Protein AF-0000000084369088 (afdb_homodimer)

Organism: Wickerhamomyces anomalus (strain ATCC 58044 / CBS 1984 / NCYC 433 / NRRL Y-366-8) (NCBI:txid683960)

Radius of gyration: 29.96 Å; Cα contacts (8 Å, |Δi|>4): 2188; chains: 2; bounding box: 67×112×89 Å

Foldseek 3Di:
DPPPPPPPPPQPADPAFFQEEAEEFLWLDEAFWQQCVPPLFDSVCSVPLVQVLVVLVLCVLLVHLAYEYEDDPFALDQAPQDDVRFLADRVLCCVRRHPPPGDDPLVSLLVNLVSDQRHAYEYEDEPLADQLLVVLLSVLVSLQSNVFRYEYAYDLDDGQRRQLPRPPVNGRDDPLVSLLSSLVSVVVSLLQLFVFAALCQQPCDPVVPDGGHVQRGAFSQDDDPPDGGGDNRPDDHGQLSDHQYEAEDQDPSSLLCCLAFHQEYEYEAAALQVLQVSLVVSLCCNCPQQNDHSVSYAYAYAEEEFADQFLVVQVVVVVVLLVSGDLSSLCSVVCRVQRNDHLVVDDQPDQQCPDPDPSSNVSQVVLCVRPPPDRDGSVVCSNCVNPSHHYYTGHLVRRLVVVSVSCSSNVHSHYHYYDNRPPVRSNCCSPGNSVVCVVSNNHDPHALDGSDHSQCRSVSHPPRSYRDCSHLSNLSHNYPPQGPVRSVVSNVVSVVVCVSSSSSVD/DPPPPPPPPPQPADPAFFQEEAEEFLWLDEAAWQQCVPPLFDSVCSVPLVQVLVVLVLCVLLVHLAYEYEDDPFALFQAPQDDVRFRADRVLCCVRRHNPPGDDPLVSLLVNLVSDQRHAYEYEDEPQADQLLVVLLSVLVSLQSNVFRYEYAYDLDDGLRRQLPRPPVNGRDDPLVSLLSSLVSVVVSLLQLFVFAAPCQQPCDPVVPDRGHVQRGAFSQDDDPPDGGGDNRPDDHGQLSDHQYEAEDQDPSSLLVCLAFHQEYEYEAAALQVLQVSLVVSLCNNCPQQNDHSVSYAYAYAEEEFADPFLVVQVVVVVVLLVSGDLSSLCSVVCRVQRNDHLVVDDQPDQQCPDPDPSSNVSQVVLCVNPPPDRDGSVVCSNCVNPSHHYYTGHLVRRLVVVSVSCSSNVHSHYHYYDNRPPVRSNCCSPGNSVVCVVSNNHDPHALDGSDHSQCRVVSHPPRSYRDCSHLSNLSHNYPPQGPVRSVVSNVVSVVVCVSSSSSVD

Secondary structure (DSSP, 8-state):
--------------SSPPEEEEEE-SSSBSS-TTGGGSTT--GGGGG-HHHHHHHHHHHHHTT-SEEEE---S-----TT--SS-GGG--HHHHHHTBS-S---GGGGHHHHHHT-SS-EEEEEEETTSS-HHHHHHHHHHHHHHHTS-EEEEEE---SHHHHHHHSTTS-PPPHHHHHHHHHHHHHHHHIIIIISB-TT-EEEETTTTEEE-GGGB----EE-SS-EE----SSPPPSSSSPEEEE---SHHHHHHHHHH-SEEEE--SSHHHHHHHHHHHHHHHHHHH---GGG-EEEEEEEEEE-SSHHHHHHHHHHHHTT--HHHHHHHHHHHTTS--GGGS-TT--GGGSS-HHHHHHHHHHHTTSTT----HHHHHHTGGGSSEEEEE-HHHHHHHHHHHHHHH---EEEEE-SSTTHHHHHIIIIIHHHHHHTTSS-SS-SSTT--HHHHHHT-TT--S--TTSTTGGG---TT--HHHHHHHHHHHHHHHGGG-GGG-/--------------SSPPEEEEEE-SSSBSS-TTGGGSTT--GGGGG-HHHHHHHHHHHHHTT-SEEEE---S-----TT--SS-GGG--HHHHHHTBS-S---GGGGHHHHHHT-SS-EEEEEEETTSS-HHHHHHHHHHHHHHHTS-EEEEEE---SHHHHHHHSTTS-PPPHHHHHHHHHHHHHHHHIIIIISB-TT-EEEETTTTEEE-GGGB----EE-SS-EE----SSPPPSSSSPEEEE---SHHHHHHHHHH-SEEEE--SSHHHHHHHHHHHHHHHHHHH---GGG-EEEEEEEEEE-SSHHHHHHHHHHHHTT--HHHHHHHHHHHTTS--GGGS-TT--GGGSS-HHHHHHHHHHHTTSTT----HHHHHHTGGGSSEEEEE-HHHHHHHHHHHHHHH---EEEEE-SSTTHHHHHIIIIIHHHHHHTTSS-SS-SSTT--HHHHHHT-TT--S--TTSTTGGG---TT--HHHHHHHHHHHHHHHGGG-GGG-

Sequence (1012 aa):
MAEPEAKRLKKTKRTEPLIINFFEALTPVLHAPGQWRNPKDTSRDYYKPEFWIKVAQLAEKGKFHGIFFGDSLAVYGGYKSQGLGGPFNFEEAAKSGNNFPKNDPTAYISALAISTRNISFGITCSTLSEHPYHFARRYATLDHITGGRMGWNVVTSFLPSAGRQLTDNNELPQKELRYAKADEYLQVFYELLLSSWRDDGLVYDKEAGVFSDPDAIREINFDGNYYKVPGPQITEPSPQRIPVIIQAGASPKGLLLGAKHGELIYVGARSPEIVREKIEETKKLAKEKFGRDPSHLKFLTRIAVVIGTTHEEAVAKYEQMLKYNDPDGVFTQIGVGGGGLDLSKFGKDEDLSKVDDPAAKGFAINYGKQFPGEIITKRFIVDHYHNHNTLFIGTAQEVADKIEDYVEKSGIDGFNFTNIVFPENFENIVDILIPELQERGLAQKEYAVDGGTYREQVYRQKGHTFVPEDHYAYPLRWKSGVSKEKFEKQLGEVKEEQKKYLISELMAEPEAKRLKKTKRTEPLIINFFEALTPVLHAPGQWRNPKDTSRDYYKPEFWIKVAQLAEKGKFHGIFFGDSLAVYGGYKSQGLGGPFNFEEAAKSGNNFPKNDPTAYISALAISTRNISFGITCSTLSEHPYHFARRYATLDHITGGRMGWNVVTSFLPSAGRQLTDNNELPQKELRYAKADEYLQVFYELLLSSWRDDGLVYDKEAGVFSDPDAIREINFDGNYYKVPGPQITEPSPQRIPVIIQAGASPKGLLLGAKHGELIYVGARSPEIVREKIEETKKLAKEKFGRDPSHLKFLTRIAVVIGTTHEEAVAKYEQMLKYNDPDGVFTQIGVGGGGLDLSKFGKDEDLSKVDDPAAKGFAINYGKQFPGEIITKRFIVDHYHNHNTLFIGTAQEVADKIEDYVEKSGIDGFNFTNIVFPENFENIVDILIPELQERGLAQKEYAVDGGTYREQVYRQKGHTFVPEDHYAYPLRWKSGVSKEKFEKQLGEVKEEQKKYLISEL

pLDDT: mean 92.32, std 11.89, range [27.92, 98.94]

InterPro domains:
  IPR011251 Luciferase-like domain [PF00296] (49-412)
  IPR016215 Nitrilotriacetate monooxygenase component A/pristinamycin IIA synthase subunit A [PIRSF000337] (21-457)
  IPR016215 Nitrilotriacetate monooxygenase component A/pristinamycin IIA synthase subunit A [TIGR03860] (27-456)
  IPR036661 Luciferase-like domain superfamily [G3DSA:3.20.20.30] (15-482)
  IPR036661 Luciferase-like domain superfamily [SSF51679] (25-459)
  IPR051260 Diverse substrate monooxygenases [PTHR30011] (17-492)

Solvent-accessible surface area (backbone atoms only — not comparable to full-atom values): 51304 Å² total; per-residue (Å²): 132,83,72,76,82,76,74,76,69,81,67,84,74,66,90,61,45,42,50,37,26,42,41,48,44,42,24,54,17,79,79,33,37,32,26,69,53,37,89,75,25,56,33,85,44,47,65,38,57,68,55,52,39,50,51,50,44,49,39,41,75,44,50,33,54,25,40,34,33,56,58,73,82,36,49,38,8,8,35,68,36,71,74,86,32,47,45,61,23,46,47,54,13,26,22,41,15,39,51,26,42,40,49,51,65,70,46,46,44,32,33,41,34,77,69,47,70,54,51,15,40,33,36,39,48,46,63,66,68,53,54,50,68,60,48,45,39,48,51,40,35,49,1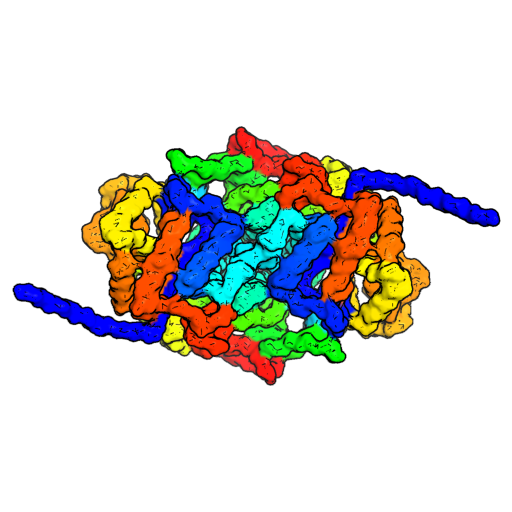7,40,48,46,55,15,21,37,28,38,28,57,40,58,72,83,52,54,31,34,14,30,50,63,29,91,82,39,49,53,72,54,69,70,56,37,52,36,47,41,55,52,42,49,49,52,37,46,35,38,47,23,43,10,42,27,70,62,16,69,57,63,35,55,88,80,58,31,34,20,43,46,74,32,42,37,61,57,61,42,76,60,97,85,51,51,40,34,61,48,50,53,44,65,85,33,69,29,48,56,58,49,34,26,22,58,50,78,48,74,69,30,35,50,49,29,34,49,61,30,38,37,36,44,48,91,55,48,50,35,64,58,44,24,51,52,50,52,50,36,34,48,46,11,34,74,72,56,61,26,62,49,86,64,48,39,37,28,30,55,35,36,59,38,72,22,97,37,52,67,51,10,50,50,50,49,54,57,53,56,73,34,55,29,61,67,29,45,42,24,55,51,8,35,79,56,78,37,38,47,68,71,82,54,55,54,81,38,56,32,64,72,46,86,50,64,68,52,18,51,45,28,53,58,57,27,68,80,39,76,92,55,75,45,18,53,50,48,48,57,77,41,47,74,52,63,39,32,58,42,69,12,20,41,68,56,36,47,50,51,49,52,50,41,35,70,62,20,64,52,43,30,33,31,38,40,50,61,43,36,59,56,35,57,51,46,39,39,73,48,32,40,58,53,29,32,76,70,44,46,31,49,89,62,68,70,32,83,61,33,24,37,46,11,49,76,69,54,32,81,85,41,41,55,74,56,81,52,38,74,66,43,79,50,49,35,49,67,92,59,49,55,68,61,45,55,54,49,43,51,54,49,52,61,62,49,58,80,66,41,64,77,81,100,132,83,76,76,80,76,75,78,70,81,66,84,72,68,90,61,46,43,50,37,24,42,42,48,44,43,25,54,16,81,78,33,36,32,27,68,54,36,89,76,26,55,33,84,45,47,65,38,58,67,55,52,37,51,52,49,42,48,38,41,75,44,50,32,53,26,38,35,33,56,59,71,85,36,52,38,10,9,34,67,40,63,77,84,31,48,45,60,21,46,47,55,15,26,21,42,15,40,52,24,40,41,50,51,63,69,46,45,44,32,32,40,35,78,68,47,70,54,52,17,41,32,36,37,47,46,63,66,67,52,52,51,68,61,50,44,38,46,52,42,34,50,17,39,49,46,55,15,19,37,28,39,28,59,37,59,71,85,53,54,29,33,14,30,49,63,28,91,83,38,49,50,72,54,68,69,59,36,53,36,48,41,54,53,44,50,50,52,36,46,36,38,47,23,43,10,39,29,70,60,16,70,57,64,36,56,88,81,59,32,32,20,43,45,73,33,43,35,60,56,60,43,76,60,97,85,51,52,39,34,62,48,49,53,45,64,86,32,70,29,50,57,59,48,34,26,21,56,50,80,48,75,68,31,35,50,50,31,36,50,62,30,36,37,34,44,47,90,55,49,49,35,62,59,42,25,50,54,50,51,51,36,34,49,46,10,34,75,73,56,62,26,62,50,86,62,48,38,36,28,30,57,34,36,60,38,72,22,96,36,51,67,51,9,52,51,51,50,55,56,53,57,72,33,55,28,60,67,30,45,43,27,55,54,8,38,80,54,81,35,39,48,67,72,81,54,54,54,81,36,55,32,63,72,46,86,50,64,67,53,18,50,46,27,52,59,58,27,70,81,39,77,92,55,76,45,18,53,49,48,48,58,76,42,47,74,51,64,38,33,58,41,70,12,21,42,67,56,35,48,50,51,49,51,51,42,35,70,60,20,65,51,43,30,34,31,39,40,49,62,43,37,60,56,34,58,51,46,39,40,72,50,33,39,58,54,29,33,76,70,45,45,31,51,88,62,67,69,32,83,60,33,26,38,47,10,50,75,70,55,33,82,86,40,42,55,75,56,82,52,40,72,64,42,78,51,48,35,49,65,92,59,50,55,68,60,46,53,54,52,42,52,53,50,54,60,62,49,59,79,66,40,64,76,78,99

Nearest PDB structures (foldseek):
  7cza-assembly1_B  TM=9.507E-01  e=2.517E-36  Nocardioides sp. PD653
  5xkc-assembly1_C  TM=9.099E-01  e=2.485E-34  Bacillus subtilis
  6ask-assembly1_A  TM=8.542E-01  e=3.702E-33  Bacillus subtilis subsp. subtilis str. 168
  1tvl-assembly1_A-2  TM=8.855E-01  e=2.173E-30  Bacillus subtilis
  3sdo-assembly1_A  TM=8.365E-01  e=1.224E-29  Burkholderia pseudomallei 1710b

Structure (mmCIF, N/CA/C/O backbone):
data_AF-0000000084369088-model_v1
#
loop_
_entity.id
_entity.type
_entity.pdbx_description
1 polymer 'Luciferase-like domain-containing protein'
#
loop_
_atom_site.group_PDB
_atom_site.id
_atom_site.type_symbol
_atom_site.label_atom_id
_atom_site.label_alt_id
_atom_site.label_comp_id
_atom_site.label_asym_id
_atom_site.label_entity_id
_atom_site.label_seq_id
_atom_site.pdbx_PDB_ins_code
_atom_site.Cartn_x
_atom_site.Cartn_y
_atom_site.Cartn_z
_atom_site.occupancy
_atom_site.B_iso_or_equiv
_atom_site.auth_seq_id
_atom_site.auth_comp_id
_atom_site.auth_asym_id
_atom_site.auth_atom_id
_atom_site.pdbx_PDB_model_num
ATOM 1 N N . MET A 1 1 ? -9.734 39.25 54.844 1 27.92 1 MET A N 1
ATOM 2 C CA . MET A 1 1 ? -10.914 39.094 54 1 27.92 1 MET A CA 1
ATOM 3 C C . MET A 1 1 ? -10.625 38.094 52.875 1 27.92 1 MET A C 1
ATOM 5 O O . MET A 1 1 ? -9.648 38.281 52.125 1 27.92 1 MET A O 1
ATOM 9 N N . ALA A 1 2 ? -11.094 36.844 53.094 1 38.25 2 ALA A N 1
ATOM 10 C CA . ALA A 1 2 ? -11.148 35.594 52.344 1 38.25 2 ALA A CA 1
ATOM 11 C C . ALA A 1 2 ? -11.656 35.812 50.906 1 38.25 2 ALA A C 1
ATOM 13 O O . ALA A 1 2 ? -12.766 36.312 50.719 1 38.25 2 ALA A O 1
ATOM 14 N N . GLU A 1 3 ? -10.828 36.281 50 1 31.95 3 GLU A N 1
ATOM 15 C CA . GLU A 1 3 ? -11.172 36.656 48.625 1 31.95 3 GLU A CA 1
ATOM 16 C C . GLU A 1 3 ? -12.094 35.625 48 1 31.95 3 GLU A C 1
ATOM 18 O O . GLU A 1 3 ? -11.93 34.438 48.219 1 31.95 3 GLU A O 1
ATOM 23 N N . PRO A 1 4 ? -13.383 35.969 47.656 1 33.44 4 PRO A N 1
ATOM 24 C CA . PRO A 1 4 ? -14.445 35.094 47.156 1 33.44 4 PRO A CA 1
ATOM 25 C C . PRO A 1 4 ? -13.938 34.062 46.125 1 33.44 4 PRO A C 1
ATOM 27 O O . PRO A 1 4 ? -12.93 34.312 45.469 1 33.44 4 PRO A O 1
ATOM 30 N N . GLU A 1 5 ? -14.047 32.75 46.406 1 35.06 5 GLU A N 1
ATOM 31 C CA . GLU A 1 5 ? -13.938 31.609 45.5 1 35.06 5 GLU A CA 1
ATOM 32 C C . GLU A 1 5 ? -14.523 31.922 44.125 1 35.06 5 GLU A C 1
ATOM 34 O O . GLU A 1 5 ? -15.719 32.188 44 1 35.06 5 GLU A O 1
ATOM 39 N N . ALA A 1 6 ? -13.875 32.781 43.375 1 37.91 6 ALA A N 1
ATOM 40 C CA . ALA A 1 6 ? -14.266 33.094 42 1 37.91 6 ALA A CA 1
ATOM 41 C C . ALA A 1 6 ? -15.102 32 41.375 1 37.91 6 ALA A C 1
ATOM 43 O O . ALA A 1 6 ? -14.695 30.828 41.375 1 37.91 6 ALA A O 1
ATOM 44 N N . LYS A 1 7 ? -16.422 32.062 41.219 1 38.56 7 LYS A N 1
ATOM 45 C CA . LYS A 1 7 ? -17.5 31.328 40.562 1 38.56 7 LYS A CA 1
ATOM 46 C C . LYS A 1 7 ? -17.031 30.703 39.25 1 38.56 7 LYS A C 1
ATOM 48 O O . LYS A 1 7 ? -16.734 31.406 38.312 1 38.56 7 LYS A O 1
ATOM 53 N N . ARG A 1 8 ? -16.328 29.625 39.219 1 40.03 8 ARG A N 1
ATOM 54 C CA . ARG A 1 8 ? -16.141 28.828 38.031 1 40.03 8 ARG A CA 1
ATOM 55 C C . ARG A 1 8 ? -17.406 28.781 37.188 1 40.03 8 ARG A C 1
ATOM 57 O O . ARG A 1 8 ? -18.406 28.203 37.594 1 40.03 8 ARG A O 1
ATOM 64 N N . LEU A 1 9 ? -17.875 29.984 36.625 1 37.16 9 LEU A N 1
ATOM 65 C CA . LEU A 1 9 ? -19 30 35.688 1 37.16 9 LEU A CA 1
ATOM 66 C C . LEU A 1 9 ? -19.156 28.641 35 1 37.16 9 LEU A C 1
ATOM 68 O O . LEU A 1 9 ? -18.188 28.031 34.562 1 37.16 9 LEU A O 1
ATOM 72 N N . LYS A 1 10 ? -20.188 28.031 35.25 1 40.06 10 LYS A N 1
ATOM 73 C CA . LYS A 1 10 ? -20.672 26.75 34.75 1 40.06 10 LYS A CA 1
ATOM 74 C C . LYS A 1 10 ? -20.484 26.672 33.219 1 40.06 10 LYS A C 1
ATOM 76 O O . LYS A 1 10 ? -21.281 27.25 32.469 1 40.06 10 LYS A O 1
ATOM 81 N N . LYS A 1 11 ? -19.328 26.672 32.719 1 46.97 11 LYS A N 1
ATOM 82 C CA . LYS A 1 11 ? -19.031 26.469 31.312 1 46.97 11 LYS A CA 1
ATOM 83 C C . LYS A 1 11 ? -19.891 25.359 30.719 1 46.97 11 LYS A C 1
ATOM 85 O O . LYS A 1 11 ? -20.203 24.375 31.391 1 46.97 11 LYS A O 1
ATOM 90 N N . THR A 1 12 ? -20.828 25.625 29.734 1 46.22 12 THR A N 1
ATOM 91 C CA . THR A 1 12 ? -21.734 24.781 28.984 1 46.22 12 THR A CA 1
ATOM 92 C C . THR A 1 12 ? -21.094 23.406 28.719 1 46.22 12 THR A C 1
ATOM 94 O O . THR A 1 12 ? -20 23.328 28.172 1 46.22 12 THR A O 1
ATOM 97 N N . LYS A 1 13 ? -21.391 22.469 29.594 1 51.88 13 LYS A N 1
ATOM 98 C CA . LYS A 1 13 ? -20.906 21.078 29.609 1 51.88 13 LYS A CA 1
ATOM 99 C C . LYS A 1 13 ? -21.062 20.422 28.234 1 51.88 13 LYS A C 1
ATOM 101 O O . LYS A 1 13 ? -22.172 20.344 27.703 1 51.88 13 LYS A O 1
ATOM 106 N N . ARG A 1 14 ? -20.047 20.391 27.5 1 67.69 14 ARG A N 1
ATOM 107 C CA . ARG A 1 14 ? -20.094 19.578 26.297 1 67.69 14 ARG A CA 1
ATOM 108 C C . ARG A 1 14 ? -20.625 18.188 26.594 1 67.69 14 ARG A C 1
ATOM 110 O O . ARG A 1 14 ? -20.312 17.594 27.641 1 67.69 14 ARG A O 1
ATOM 117 N N . THR A 1 15 ? -21.562 17.797 25.906 1 71.31 15 THR A N 1
ATOM 118 C CA . THR A 1 15 ? -22.219 16.5 26.094 1 71.31 15 THR A CA 1
ATOM 119 C C . THR A 1 15 ? -21.328 15.375 25.578 1 71.31 15 THR A C 1
ATOM 121 O O . THR A 1 15 ? -21.406 14.242 26.047 1 71.31 15 THR A O 1
ATOM 124 N N . GLU A 1 16 ? -20.359 15.695 24.672 1 88.25 16 GLU A N 1
ATOM 125 C CA . GLU A 1 16 ? -19.531 14.633 24.109 1 88.25 16 GLU A CA 1
ATOM 126 C C . GLU A 1 16 ? -18.047 14.992 24.219 1 88.25 16 GLU A C 1
ATOM 128 O O . GLU A 1 16 ? -17.672 16.172 24.125 1 88.25 16 GLU A O 1
ATOM 133 N N . PRO A 1 17 ? -17.234 14.031 24.5 1 96.5 17 PRO A N 1
ATOM 134 C CA . PRO A 1 17 ? -15.797 14.289 24.516 1 96.5 17 PRO A CA 1
ATOM 135 C C . PRO A 1 17 ? -15.273 14.75 23.156 1 96.5 17 PRO A C 1
ATOM 137 O O . PRO A 1 17 ? -15.922 14.539 22.125 1 96.5 17 PRO A O 1
ATOM 140 N N . LEU A 1 18 ? -14.164 15.375 23.172 1 98.31 18 LEU A N 1
ATOM 141 C CA . LEU A 1 18 ? -13.5 15.828 21.953 1 98.31 18 LEU A CA 1
ATOM 142 C C . LEU A 1 18 ? -12.992 14.648 21.141 1 98.31 18 LEU A C 1
ATOM 144 O O . LEU A 1 18 ? -12.625 13.609 21.703 1 98.31 18 LEU A O 1
ATOM 148 N N . ILE A 1 19 ? -13.047 14.805 19.844 1 98.69 19 ILE A N 1
ATOM 149 C CA . ILE A 1 19 ? -12.336 13.891 18.953 1 98.69 19 ILE A CA 1
ATOM 150 C C . ILE A 1 19 ? -10.852 14.258 18.906 1 98.69 19 ILE A C 1
ATOM 152 O O . ILE A 1 19 ? -10.484 15.344 18.453 1 98.69 19 ILE A O 1
ATOM 156 N N . ILE A 1 20 ? -10.008 13.344 19.344 1 98.69 20 ILE A N 1
ATOM 157 C CA . ILE A 1 20 ? -8.586 13.688 19.438 1 98.69 20 ILE A CA 1
ATOM 158 C C . ILE A 1 20 ? -7.762 12.672 18.641 1 98.69 20 ILE A C 1
ATOM 160 O O . ILE A 1 20 ? -8.023 11.469 18.703 1 98.69 20 ILE A O 1
ATOM 164 N N . ASN A 1 21 ? -6.801 13.156 17.844 1 98.81 21 ASN A N 1
ATOM 165 C CA . ASN A 1 21 ? -5.859 12.367 17.062 1 98.81 21 ASN A CA 1
ATOM 166 C C . ASN A 1 21 ? -4.418 12.82 17.281 1 98.81 21 ASN A C 1
ATOM 168 O O . ASN A 1 21 ? -4.18 13.977 17.656 1 98.81 21 ASN A O 1
ATOM 172 N N . PHE A 1 22 ? -3.492 11.859 17.141 1 98.5 22 PHE A N 1
ATOM 173 C CA . PHE A 1 22 ? -2.123 12.258 16.828 1 98.5 22 PHE A CA 1
ATOM 174 C C . PHE A 1 22 ? -1.985 12.625 15.359 1 98.5 22 PHE A C 1
ATOM 176 O O . PHE A 1 22 ? -2.654 12.047 14.5 1 98.5 22 PHE A O 1
ATOM 183 N N . PHE A 1 23 ? -1.191 13.594 15.07 1 97.62 23 PHE A N 1
ATOM 184 C CA . PHE A 1 23 ? -0.916 14 13.695 1 97.62 23 PHE A CA 1
ATOM 185 C C . PHE A 1 23 ? 0.574 13.906 13.391 1 97.62 23 PHE A C 1
ATOM 187 O O . PHE A 1 23 ? 1.382 14.617 13.992 1 97.62 23 PHE A O 1
ATOM 194 N N . GLU A 1 24 ? 0.914 13.023 12.461 1 96.75 24 GLU A N 1
ATOM 195 C CA . GLU A 1 24 ? 2.303 12.789 12.078 1 96.75 24 GLU A CA 1
ATOM 196 C C . GLU A 1 24 ? 2.414 12.445 10.594 1 96.75 24 GLU A C 1
ATOM 198 O O . GLU A 1 24 ? 1.42 12.484 9.867 1 96.75 24 GLU A O 1
ATOM 203 N N . ALA A 1 25 ? 3.602 12.312 10.102 1 96.75 25 ALA A N 1
ATOM 204 C CA . ALA A 1 25 ? 3.938 11.828 8.766 1 96.75 25 ALA A CA 1
ATOM 205 C C . ALA A 1 25 ? 5.156 10.914 8.805 1 96.75 25 ALA A C 1
ATOM 207 O O . ALA A 1 25 ? 5.898 10.898 9.789 1 96.75 25 ALA A O 1
ATOM 208 N N . LEU A 1 26 ? 5.348 10.18 7.797 1 97.69 26 LEU A N 1
ATOM 209 C CA . LEU A 1 26 ? 6.461 9.242 7.73 1 97.69 26 LEU A CA 1
ATOM 210 C C . LEU A 1 26 ? 7.719 9.922 7.199 1 97.69 26 LEU A C 1
ATOM 212 O O . LEU A 1 26 ? 8.234 9.547 6.145 1 97.69 26 LEU A O 1
ATOM 216 N N . THR A 1 27 ? 8.203 10.898 7.902 1 97.12 27 THR A N 1
ATOM 217 C CA . THR A 1 27 ? 9.352 11.734 7.57 1 97.12 27 THR A CA 1
ATOM 218 C C . THR A 1 27 ? 10.031 12.242 8.836 1 97.12 27 THR A C 1
ATOM 220 O O . THR A 1 27 ? 9.461 12.188 9.93 1 97.12 27 THR A O 1
ATOM 223 N N . PRO A 1 28 ? 11.266 12.688 8.719 1 96.25 28 PRO A N 1
ATOM 224 C CA . PRO A 1 28 ? 11.953 13.188 9.914 1 96.25 28 PRO A CA 1
ATOM 225 C C . PRO A 1 28 ? 11.305 14.453 10.477 1 96.25 28 PRO A C 1
ATOM 227 O O . PRO A 1 28 ? 11.266 14.641 11.695 1 96.25 28 PRO A O 1
ATOM 230 N N . VAL A 1 29 ? 10.875 15.305 9.547 1 94.75 29 VAL A N 1
ATOM 231 C CA . VAL A 1 29 ? 10.305 16.578 9.984 1 94.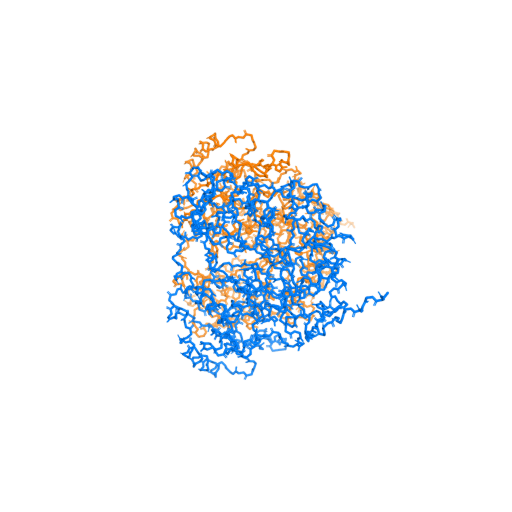75 29 VAL A CA 1
ATOM 232 C C . VAL A 1 29 ? 8.961 16.797 9.289 1 94.75 29 VAL A C 1
ATOM 234 O O . VAL A 1 29 ? 8.898 16.906 8.062 1 94.75 29 VAL A O 1
ATOM 237 N N . LEU A 1 30 ? 7.98 16.828 10.102 1 91 30 LEU A N 1
ATOM 238 C CA . LEU A 1 30 ? 6.68 17.234 9.586 1 91 30 LEU A CA 1
ATOM 239 C C . LEU A 1 30 ? 6.355 18.672 10.016 1 91 30 LEU A C 1
ATOM 241 O O . LEU A 1 30 ? 6.082 19.531 9.172 1 91 30 LEU A O 1
ATOM 245 N N . HIS A 1 31 ? 6.539 18.953 11.336 1 87.19 31 HIS A N 1
ATOM 246 C CA . HIS A 1 31 ? 6.027 20.219 11.867 1 87.19 31 HIS A CA 1
ATOM 247 C C . HIS A 1 31 ? 7.145 21.047 12.484 1 87.19 31 HIS A C 1
ATOM 249 O O . HIS A 1 31 ? 7 22.266 12.664 1 87.19 31 HIS A O 1
ATOM 255 N N . ALA A 1 32 ? 8.242 20.438 12.852 1 92.75 32 ALA A N 1
ATOM 256 C CA . ALA A 1 32 ? 9.219 21.109 13.703 1 92.75 32 ALA A CA 1
ATOM 257 C C . ALA A 1 32 ? 10.625 21.016 13.117 1 92.75 32 ALA A C 1
ATOM 259 O O . ALA A 1 32 ? 11.438 20.219 13.586 1 92.75 32 ALA A O 1
ATOM 260 N N . PRO A 1 33 ? 10.891 21.922 12.242 1 94.19 33 PRO A N 1
ATOM 261 C CA . PRO A 1 33 ? 12.219 21.859 11.617 1 94.19 33 PRO A CA 1
ATOM 262 C C . PRO A 1 33 ? 13.344 22.047 12.633 1 94.19 33 PRO A C 1
ATOM 264 O O . PRO A 1 33 ? 13.297 22.938 13.469 1 94.19 33 PRO A O 1
ATOM 267 N N . GLY A 1 34 ? 14.305 21.188 12.508 1 96.12 34 GLY A N 1
ATOM 268 C CA . GLY A 1 34 ? 15.508 21.312 13.32 1 96.12 34 GLY A CA 1
ATOM 269 C C . GLY A 1 34 ? 15.5 20.375 14.516 1 96.12 34 GLY A C 1
ATOM 270 O O . GLY A 1 34 ? 16.562 20.016 15.047 1 96.12 34 GLY A O 1
ATOM 271 N N . GLN A 1 35 ? 14.344 19.875 14.953 1 96.56 35 GLN A N 1
ATOM 272 C CA . GLN A 1 35 ? 14.227 19.156 16.219 1 96.56 35 GLN A CA 1
ATOM 273 C C . GLN A 1 35 ? 14.922 17.797 16.141 1 96.56 35 GLN A C 1
ATOM 275 O O . GLN A 1 35 ? 15.25 17.219 17.172 1 96.56 35 GLN A O 1
ATOM 280 N N . TRP A 1 36 ? 15.141 17.266 14.953 1 97.31 36 TRP A N 1
ATOM 281 C CA . TRP A 1 36 ? 15.852 15.992 14.852 1 97.31 36 TRP A CA 1
ATOM 282 C C . TRP A 1 36 ? 17.266 16.109 15.414 1 97.31 36 TRP A C 1
ATOM 284 O O . TRP A 1 36 ? 17.906 15.102 15.695 1 97.31 36 TRP A O 1
ATOM 294 N N . ARG A 1 37 ? 17.781 17.328 15.602 1 97.44 37 ARG A N 1
ATOM 295 C CA . ARG A 1 37 ? 19.094 17.547 16.219 1 97.44 37 ARG A CA 1
ATOM 296 C C . ARG A 1 37 ? 18.984 17.484 17.734 1 97.44 37 ARG A C 1
ATOM 298 O O . ARG A 1 37 ? 20.016 17.406 18.422 1 97.44 37 ARG A O 1
ATOM 305 N N . ASN A 1 38 ? 17.75 17.703 18.281 1 97.06 38 ASN A N 1
ATOM 306 C CA . ASN A 1 38 ? 17.5 17.578 19.719 1 97.06 38 ASN A CA 1
ATOM 307 C C . ASN A 1 38 ? 17.828 16.172 20.219 1 97.06 38 ASN A C 1
ATOM 309 O O . ASN A 1 38 ? 17.328 15.188 19.672 1 97.06 38 ASN A O 1
ATOM 313 N N . PRO A 1 39 ? 18.625 16.016 21.25 1 95.88 39 PRO A N 1
ATOM 314 C CA . PRO A 1 39 ? 19.031 14.688 21.734 1 95.88 39 PRO A CA 1
ATOM 315 C C . PRO A 1 39 ? 17.844 13.836 22.188 1 95.88 39 PRO A C 1
ATOM 317 O O . PRO A 1 39 ? 17.938 12.609 22.203 1 95.88 39 PRO A O 1
ATOM 320 N N . LYS A 1 40 ? 16.781 14.461 22.5 1 95.38 40 LYS A N 1
ATOM 321 C CA . LYS A 1 40 ? 15.602 13.727 22.969 1 95.38 40 LYS A CA 1
ATOM 322 C C . LYS A 1 40 ? 14.766 13.234 21.797 1 95.38 40 LYS A C 1
ATOM 324 O O . LYS A 1 40 ? 13.883 12.391 21.969 1 95.38 40 LYS A O 1
ATOM 329 N N . ASP A 1 41 ? 15.008 13.742 20.656 1 97 41 ASP A N 1
ATOM 330 C CA . ASP A 1 41 ? 14.188 13.43 19.484 1 97 41 ASP A CA 1
ATOM 331 C C . ASP A 1 41 ? 14.625 12.125 18.844 1 97 41 ASP A C 1
ATOM 333 O O . ASP A 1 41 ? 15.82 11.875 18.672 1 97 41 ASP A O 1
ATOM 337 N N . THR A 1 42 ? 13.672 11.266 18.469 1 96.81 42 THR A N 1
ATOM 338 C CA . THR A 1 42 ? 13.984 9.969 17.875 1 96.81 42 THR A CA 1
ATOM 339 C C . THR A 1 42 ? 13.375 9.852 16.484 1 96.81 42 THR A C 1
ATOM 341 O O . THR A 1 42 ? 13.164 8.742 15.984 1 96.81 42 THR A O 1
ATOM 344 N N . SER A 1 43 ? 13.062 10.906 15.82 1 95.81 43 SER A N 1
ATOM 345 C CA . SER A 1 43 ? 12.375 10.922 14.539 1 95.81 43 SER A CA 1
ATOM 346 C C . SER A 1 43 ? 13.219 10.273 13.453 1 95.81 43 SER A C 1
ATOM 348 O O . SER A 1 43 ? 12.711 9.93 12.383 1 95.81 43 SER A O 1
ATOM 350 N N . ARG A 1 44 ? 14.539 10.07 13.648 1 96.62 44 ARG A N 1
ATOM 351 C CA . ARG A 1 44 ? 15.391 9.359 12.695 1 96.62 44 ARG A CA 1
ATOM 352 C C . ARG A 1 44 ? 14.844 7.969 12.398 1 96.62 44 ARG A C 1
ATOM 354 O O . ARG A 1 44 ? 15.031 7.441 11.305 1 96.62 44 ARG A O 1
ATOM 361 N N . ASP A 1 45 ? 14.094 7.453 13.352 1 97.44 45 ASP A N 1
ATOM 362 C CA . ASP A 1 45 ? 13.609 6.078 13.258 1 97.44 45 ASP A CA 1
ATOM 363 C C . ASP A 1 45 ? 12.289 6.012 12.5 1 97.44 45 ASP A C 1
ATOM 365 O O . ASP A 1 45 ? 11.625 4.973 12.492 1 97.44 45 ASP A O 1
ATOM 369 N N . TYR A 1 46 ? 11.922 7.055 11.773 1 97.44 46 TYR A N 1
ATOM 370 C CA . TYR A 1 46 ? 10.609 7.156 11.141 1 97.44 46 TYR A CA 1
ATOM 371 C C . TYR A 1 46 ? 10.391 6.008 10.164 1 97.44 46 TYR A C 1
ATOM 373 O O . TYR A 1 46 ? 9.242 5.664 9.852 1 97.44 46 TYR A O 1
ATOM 381 N N . TYR A 1 47 ? 11.445 5.367 9.602 1 97.94 47 TYR A N 1
ATOM 382 C CA . TYR A 1 47 ? 11.305 4.352 8.57 1 97.94 47 TYR A CA 1
ATOM 383 C C . TYR A 1 47 ? 11.062 2.977 9.188 1 97.94 47 TYR A C 1
ATOM 385 O O . TYR A 1 47 ? 10.734 2.021 8.477 1 97.94 47 TYR A O 1
ATOM 393 N N . LYS A 1 48 ? 11.164 2.885 10.508 1 98.06 48 LYS A N 1
ATOM 394 C CA . LYS A 1 48 ? 11.008 1.607 11.203 1 98.06 48 LYS A CA 1
ATOM 395 C C . LYS A 1 48 ? 9.562 1.372 11.617 1 98.06 48 LYS A C 1
ATOM 397 O O . LYS A 1 48 ? 8.938 2.242 12.227 1 98.06 48 LYS A O 1
ATOM 402 N N . PRO A 1 49 ? 9.055 0.189 11.352 1 98.31 49 PRO A N 1
ATOM 403 C CA . PRO A 1 49 ? 7.68 -0.088 11.766 1 98.31 49 PRO A CA 1
ATOM 404 C C . PRO A 1 49 ? 7.508 -0.078 13.281 1 98.31 49 PRO A C 1
ATOM 406 O O . PRO A 1 49 ? 6.465 0.344 13.789 1 98.31 49 PRO A O 1
ATOM 409 N N . GLU A 1 50 ? 8.523 -0.493 14.07 1 98.25 50 GLU A N 1
ATOM 410 C CA . GLU A 1 50 ? 8.453 -0.539 15.523 1 98.25 50 GLU A CA 1
ATOM 411 C C . GLU A 1 50 ? 8.219 0.851 16.109 1 98.25 50 GLU A C 1
ATOM 413 O O . GLU A 1 50 ? 7.539 0.994 17.125 1 98.25 50 GLU A O 1
ATOM 418 N N . PHE A 1 51 ? 8.812 1.808 15.484 1 97.75 51 PHE A N 1
ATOM 419 C CA . PHE A 1 51 ? 8.633 3.199 15.891 1 97.75 51 PHE A CA 1
ATOM 420 C C . PHE A 1 51 ? 7.16 3.588 15.875 1 97.75 51 PHE A C 1
ATOM 422 O O . PHE A 1 51 ? 6.645 4.121 16.859 1 97.75 51 PHE A O 1
ATOM 429 N N . TRP A 1 52 ? 6.484 3.26 14.883 1 98.5 52 TRP A N 1
ATOM 430 C CA . TRP A 1 52 ? 5.094 3.662 14.703 1 98.5 52 TRP A CA 1
ATOM 431 C C . TRP A 1 52 ? 4.156 2.775 15.516 1 98.5 52 TRP A C 1
ATOM 433 O O . TRP A 1 52 ? 3.088 3.215 15.945 1 98.5 52 TRP A O 1
ATOM 443 N N . ILE A 1 53 ? 4.52 1.503 15.703 1 98.75 53 ILE A N 1
ATOM 444 C CA . ILE A 1 53 ? 3.75 0.636 16.594 1 98.75 53 ILE A CA 1
ATOM 445 C C . ILE A 1 53 ? 3.699 1.245 17.984 1 98.75 53 ILE A C 1
ATOM 447 O O . ILE A 1 53 ? 2.631 1.316 18.609 1 98.75 53 ILE A O 1
ATOM 451 N N . LYS A 1 54 ? 4.824 1.739 18.453 1 98.5 54 LYS A N 1
ATOM 452 C CA . LYS A 1 54 ? 4.879 2.375 19.766 1 98.5 54 LYS A CA 1
ATOM 453 C C . LYS A 1 54 ? 4.012 3.629 19.812 1 98.5 54 LYS A C 1
ATOM 455 O O . LYS A 1 54 ? 3.324 3.883 20.797 1 98.5 54 LYS A O 1
ATOM 460 N N . VAL A 1 55 ? 4.027 4.383 18.75 1 98.31 55 VAL A N 1
ATOM 461 C CA . VAL A 1 55 ? 3.215 5.59 18.656 1 98.31 55 VAL A CA 1
ATOM 462 C C . VAL A 1 55 ? 1.733 5.219 18.703 1 98.31 55 VAL A C 1
ATOM 464 O O . VAL A 1 55 ? 0.954 5.848 19.422 1 98.31 55 VAL A O 1
ATOM 467 N N . ALA A 1 56 ? 1.378 4.211 17.953 1 98.81 56 ALA A N 1
ATOM 468 C CA . ALA A 1 56 ? -0.018 3.783 17.906 1 98.81 56 ALA A CA 1
ATOM 469 C C . ALA A 1 56 ? -0.479 3.26 19.266 1 98.81 56 ALA A C 1
ATOM 471 O O . ALA A 1 56 ? -1.593 3.557 19.703 1 98.81 56 ALA A O 1
ATOM 472 N N . GLN A 1 57 ? 0.349 2.516 19.922 1 98.88 57 GLN A N 1
ATOM 473 C CA . GLN A 1 57 ? 0.019 1.978 21.234 1 98.88 57 GLN A CA 1
ATOM 474 C C . GLN A 1 57 ? -0.092 3.092 22.281 1 98.88 57 GLN A C 1
ATOM 476 O O . GLN A 1 57 ? -0.948 3.041 23.156 1 98.88 57 GLN A O 1
ATOM 481 N N . LEU A 1 58 ? 0.778 4.074 22.156 1 98.81 58 LEU A N 1
ATOM 482 C CA . LEU A 1 58 ? 0.699 5.238 23.031 1 98.81 58 LEU A CA 1
ATOM 483 C C . LEU A 1 58 ? -0.619 5.98 22.828 1 98.81 58 LEU A C 1
ATOM 485 O O . LEU A 1 58 ? -1.279 6.352 23.797 1 98.81 58 LEU A O 1
ATOM 489 N N . ALA A 1 59 ? -0.991 6.191 21.594 1 98.81 59 ALA A N 1
ATOM 490 C CA . ALA A 1 59 ? -2.264 6.832 21.281 1 98.81 59 ALA A CA 1
ATOM 491 C C . ALA A 1 59 ? -3.434 6.047 21.859 1 98.81 59 ALA A C 1
ATOM 493 O O . ALA A 1 59 ? -4.363 6.633 22.422 1 98.81 59 ALA A O 1
ATOM 494 N N . GLU A 1 60 ? -3.371 4.75 21.719 1 98.81 60 GLU A N 1
ATOM 495 C CA . GLU A 1 60 ? -4.445 3.902 22.219 1 98.81 60 GLU A CA 1
ATOM 496 C C . GLU A 1 60 ? -4.512 3.953 23.75 1 98.81 60 GLU A C 1
ATOM 498 O O . GLU A 1 60 ? -5.598 3.967 24.328 1 98.81 60 GLU A O 1
ATOM 503 N N . LYS A 1 61 ? -3.354 3.936 24.406 1 98.56 61 LYS A N 1
ATOM 504 C CA . LYS A 1 61 ? -3.297 4.094 25.859 1 98.56 61 LYS A CA 1
ATOM 505 C C . LYS A 1 61 ? -4.012 5.367 26.297 1 98.56 61 LYS A C 1
ATOM 507 O O . LYS A 1 61 ? -4.711 5.371 27.312 1 98.56 61 LYS A O 1
ATOM 512 N N . GLY A 1 62 ? -3.879 6.426 25.531 1 98.75 62 GLY A N 1
ATOM 513 C CA . GLY A 1 62 ? -4.492 7.707 25.828 1 98.75 62 GLY A CA 1
ATOM 514 C C . GLY A 1 62 ? -5.93 7.809 25.359 1 98.75 62 GLY A C 1
ATOM 515 O O . GLY A 1 62 ? -6.566 8.852 25.516 1 98.75 62 GLY A O 1
ATOM 516 N N . LYS A 1 63 ? -6.43 6.73 24.719 1 98.75 63 LYS A N 1
ATOM 517 C CA . LYS A 1 63 ? -7.801 6.652 24.219 1 98.75 63 LYS A CA 1
ATOM 518 C C . LYS A 1 63 ? -8.031 7.641 23.094 1 98.75 63 LYS A C 1
ATOM 520 O O . LYS A 1 63 ? -9.109 8.234 22.984 1 98.75 63 LYS A O 1
ATOM 525 N N . PHE A 1 64 ? -7.059 7.852 22.359 1 98.88 64 PHE A N 1
ATOM 526 C CA . PHE A 1 64 ? -7.195 8.68 21.172 1 98.88 64 PHE A CA 1
ATOM 527 C C . PHE A 1 64 ? -8.086 8 20.141 1 98.88 64 PHE A C 1
ATOM 529 O O . PHE A 1 64 ? -8.219 6.773 20.125 1 98.88 64 PHE A O 1
ATOM 536 N N . HIS A 1 65 ? -8.719 8.789 19.266 1 98.81 65 HIS A N 1
ATOM 537 C CA . HIS A 1 65 ? -9.562 8.266 18.203 1 98.81 65 HIS A CA 1
ATOM 538 C C . HIS A 1 65 ? -8.719 7.695 17.062 1 98.81 65 HIS A C 1
ATOM 540 O O . HIS A 1 65 ? -9.094 6.688 16.453 1 98.81 65 HIS A O 1
ATOM 546 N N . GLY A 1 66 ? -7.625 8.383 16.766 1 98.75 66 GLY A N 1
ATOM 547 C CA . GLY A 1 66 ? -6.824 7.891 15.656 1 98.75 66 GLY A CA 1
ATOM 548 C C . GLY A 1 66 ? -5.48 8.586 15.539 1 98.75 66 GLY A C 1
ATOM 549 O O . GLY A 1 66 ? -5.117 9.391 16.391 1 98.75 66 GLY A O 1
ATOM 550 N N . ILE A 1 67 ? -4.707 8.18 14.617 1 98.81 67 ILE A N 1
ATOM 551 C CA . ILE A 1 67 ? -3.518 8.852 14.117 1 98.81 67 ILE A CA 1
ATOM 552 C C . ILE A 1 67 ? -3.766 9.344 12.688 1 98.81 67 ILE A C 1
ATOM 554 O O . ILE A 1 67 ? -4.164 8.57 11.82 1 98.81 67 ILE A O 1
ATOM 558 N N . PHE A 1 68 ? -3.615 10.617 12.547 1 98.56 68 PHE A N 1
ATOM 559 C CA . PHE A 1 68 ? -3.666 11.219 11.219 1 98.56 68 PHE A CA 1
ATOM 560 C C . PHE A 1 68 ? -2.277 11.289 10.602 1 98.56 68 PHE A C 1
ATOM 562 O O . PHE A 1 68 ? -1.381 11.938 11.133 1 98.56 68 PHE A O 1
ATOM 569 N N . PHE A 1 69 ? -2.102 10.625 9.453 1 98.44 69 PHE A N 1
ATOM 570 C CA . PHE A 1 69 ? -0.847 10.664 8.711 1 98.44 69 PHE A CA 1
ATOM 571 C C . PHE A 1 69 ? -0.958 11.602 7.512 1 98.44 69 PHE A C 1
ATOM 573 O O . PHE A 1 69 ? -1.567 11.25 6.5 1 98.44 69 PHE A O 1
ATOM 580 N N . GLY A 1 70 ? -0.356 12.789 7.688 1 96.56 70 GLY A N 1
ATOM 581 C CA . GLY A 1 70 ? -0.205 13.625 6.508 1 96.56 70 GLY A CA 1
ATOM 582 C C . GLY A 1 70 ? 0.771 13.062 5.496 1 96.56 70 GLY A C 1
ATOM 583 O O . GLY A 1 70 ? 1.791 12.477 5.867 1 96.56 70 GLY A O 1
ATOM 584 N N . ASP A 1 71 ? 0.411 13.25 4.211 1 94 71 ASP A N 1
ATOM 585 C CA . ASP A 1 71 ? 1.288 12.727 3.17 1 94 71 ASP A CA 1
ATOM 586 C C . ASP A 1 71 ? 1.179 13.547 1.89 1 94 71 ASP A C 1
ATOM 588 O O . ASP A 1 71 ? 0.148 14.172 1.635 1 94 71 ASP A O 1
ATOM 592 N N . SER A 1 72 ? 2.352 13.594 1.257 1 86.12 72 SER A N 1
ATOM 593 C CA . SER A 1 72 ? 2.443 14.242 -0.049 1 86.12 72 SER A CA 1
ATOM 594 C C . SER A 1 72 ? 3.611 13.688 -0.858 1 86.12 72 SER A C 1
ATOM 596 O O . SER A 1 72 ? 4.652 13.336 -0.298 1 86.12 72 SER A O 1
ATOM 598 N N . LEU A 1 73 ? 3.375 13.594 -2.131 1 84.31 73 LEU A N 1
ATOM 599 C CA . LEU A 1 73 ? 4.461 13.195 -3.02 1 84.31 73 LEU A CA 1
ATOM 600 C C . LEU A 1 73 ? 5.207 14.422 -3.549 1 84.31 73 LEU A C 1
ATOM 602 O O . LEU A 1 73 ? 6.035 14.297 -4.453 1 84.31 73 LEU A O 1
ATOM 606 N N . ALA A 1 74 ? 4.965 15.516 -2.932 1 80.69 74 ALA A N 1
ATOM 607 C CA . ALA A 1 74 ? 5.625 16.766 -3.316 1 80.69 74 ALA A CA 1
ATOM 608 C C . ALA A 1 74 ? 6.883 17 -2.484 1 80.69 74 ALA A C 1
ATOM 610 O O . ALA A 1 74 ? 6.949 16.578 -1.323 1 80.69 74 ALA A O 1
ATOM 611 N N . VAL A 1 75 ? 7.828 17.547 -3.131 1 85.38 75 VAL A N 1
ATOM 612 C CA . VAL A 1 75 ? 9.008 18.078 -2.447 1 85.38 75 VAL A CA 1
ATOM 613 C C . VAL A 1 75 ? 8.852 19.562 -2.203 1 85.38 75 VAL A C 1
ATOM 615 O O . VAL A 1 75 ? 8.43 20.312 -3.096 1 85.38 75 VAL A O 1
ATOM 618 N N . TYR A 1 76 ? 9.086 19.906 -0.964 1 83.75 76 TYR A N 1
ATOM 619 C CA . TYR A 1 76 ? 8.953 21.312 -0.611 1 83.75 76 TYR A CA 1
ATOM 620 C C . TYR A 1 76 ? 10.094 22.125 -1.204 1 83.75 76 TYR A C 1
ATOM 622 O O . TYR A 1 76 ? 11.242 22.031 -0.756 1 83.75 76 TYR A O 1
ATOM 630 N N . GLY A 1 77 ? 9.75 22.828 -2.252 1 78.06 77 GLY A N 1
ATOM 631 C CA . GLY A 1 77 ? 10.711 23.688 -2.928 1 78.06 77 GLY A CA 1
ATOM 632 C C . GLY A 1 77 ? 10.359 25.156 -2.854 1 78.06 77 GLY A C 1
ATOM 633 O O . GLY A 1 77 ? 9.438 25.547 -2.135 1 78.06 77 GLY A O 1
ATOM 634 N N . GLY A 1 78 ? 11.203 26.031 -3.459 1 74.5 78 GLY A N 1
ATOM 635 C CA . GLY A 1 78 ? 10.922 27.453 -3.607 1 74.5 78 GLY A CA 1
ATOM 636 C C . GLY A 1 78 ? 11.82 28.328 -2.762 1 74.5 78 GLY A C 1
ATOM 637 O O . GLY A 1 78 ? 12.023 29.5 -3.086 1 74.5 78 GLY A O 1
ATOM 638 N N . TYR A 1 79 ? 12.273 27.781 -1.68 1 82.56 79 TYR A N 1
ATOM 639 C CA . TYR A 1 79 ? 13.18 28.531 -0.824 1 82.56 79 TYR A CA 1
ATOM 640 C C . TYR A 1 79 ? 14.625 28.359 -1.272 1 82.56 79 TYR A C 1
ATOM 642 O O . TYR A 1 79 ? 15.07 27.234 -1.521 1 82.56 79 TYR A O 1
ATOM 650 N N . LYS A 1 80 ? 15.344 29.453 -1.398 1 80.62 80 LYS A N 1
ATOM 651 C CA . LYS A 1 80 ? 16.719 29.516 -1.879 1 80.62 80 LYS A CA 1
ATOM 652 C C . LYS A 1 80 ? 16.859 28.828 -3.234 1 80.62 80 LYS A C 1
ATOM 654 O O . LYS A 1 80 ? 17.75 28 -3.428 1 80.62 80 LYS A O 1
ATOM 659 N N . SER A 1 81 ? 15.953 29.016 -4.004 1 64 81 SER A N 1
ATOM 660 C CA . SER A 1 81 ? 15.773 28.312 -5.266 1 64 81 SER A CA 1
ATOM 661 C C . SER A 1 81 ? 16.938 28.547 -6.211 1 64 81 SER A C 1
ATOM 663 O O . SER A 1 81 ? 16.828 29.328 -7.164 1 64 81 SER A O 1
ATOM 665 N N . GLN A 1 82 ? 18.188 28.469 -5.699 1 57.03 82 GLN A N 1
ATOM 666 C CA . GLN A 1 82 ? 19.266 28.422 -6.684 1 57.03 82 GLN A CA 1
ATOM 667 C C . GLN A 1 82 ? 19.312 27.062 -7.383 1 57.03 82 GLN A C 1
ATOM 669 O O . GLN A 1 82 ? 18.875 26.062 -6.832 1 57.03 82 GLN A O 1
ATOM 674 N N . GLY A 1 83 ? 19.312 26.938 -8.836 1 46.56 83 GLY A N 1
ATOM 675 C CA . GLY A 1 83 ? 19.312 25.719 -9.617 1 46.56 83 GLY A CA 1
ATOM 676 C C . GLY A 1 83 ? 18.094 25.578 -10.508 1 46.56 83 GLY A C 1
ATOM 677 O O . GLY A 1 83 ? 17.781 26.484 -11.281 1 46.56 83 GLY A O 1
ATOM 678 N N . LEU A 1 84 ? 17.328 24.281 -10.203 1 49.62 84 LEU A N 1
ATOM 679 C CA . LEU A 1 84 ? 16.203 24.094 -11.125 1 49.62 84 LEU A CA 1
ATOM 680 C C . LEU A 1 84 ? 15.273 25.297 -11.102 1 49.62 84 LEU A C 1
ATOM 682 O O . LEU A 1 84 ? 14.477 25.484 -12.023 1 49.62 84 LEU A O 1
ATOM 686 N N . GLY A 1 85 ? 15.602 26.203 -10.164 1 54.53 85 GLY A N 1
ATOM 687 C CA . GLY A 1 85 ? 14.812 27.422 -10.039 1 54.53 85 GLY A CA 1
ATOM 688 C C . GLY A 1 85 ? 13.359 27.141 -9.688 1 54.53 85 GLY A C 1
ATOM 689 O O . GLY A 1 85 ? 12.867 26.031 -9.859 1 54.53 85 GLY A O 1
ATOM 690 N N . GLY A 1 86 ? 12.82 27.844 -8.828 1 59.19 86 GLY A N 1
ATOM 691 C CA . GLY A 1 86 ? 11.383 27.891 -8.656 1 59.19 86 GLY A CA 1
ATOM 692 C C . GLY A 1 86 ? 10.859 26.859 -7.676 1 59.19 86 GLY A C 1
ATOM 693 O O . GLY A 1 86 ? 11.492 26.594 -6.648 1 59.19 86 GLY A O 1
ATOM 694 N N . PRO A 1 87 ? 9.82 26.203 -7.98 1 62.44 87 PRO A N 1
ATOM 695 C CA . PRO A 1 87 ? 9.055 25.344 -7.074 1 62.44 87 PRO A CA 1
ATOM 696 C C . PRO A 1 87 ? 9.586 23.906 -7.055 1 62.44 87 PRO A C 1
ATOM 698 O O . PRO A 1 87 ? 9.047 23.062 -6.336 1 62.44 87 PRO A O 1
ATOM 701 N N . PHE A 1 88 ? 10.883 23.719 -7.609 1 74.12 88 PHE A N 1
ATOM 702 C CA . PHE A 1 88 ? 11.25 22.328 -7.797 1 74.12 88 PHE A CA 1
ATOM 703 C C . PHE A 1 88 ? 12.57 22.016 -7.094 1 74.12 88 PHE A C 1
ATOM 705 O O . PHE A 1 88 ? 13.031 20.875 -7.102 1 74.12 88 PHE A O 1
ATOM 712 N N . ASN A 1 89 ? 13.094 23.047 -6.414 1 82.06 89 ASN A N 1
ATOM 713 C CA . ASN A 1 89 ? 14.352 22.781 -5.723 1 82.06 89 ASN A CA 1
ATOM 714 C C . ASN A 1 89 ? 14.133 21.938 -4.477 1 82.06 89 ASN A C 1
ATOM 716 O O . ASN A 1 89 ? 13.227 22.188 -3.689 1 82.06 89 ASN A O 1
ATOM 720 N N . PHE A 1 90 ? 14.922 20.859 -4.34 1 87.88 90 PHE A N 1
ATOM 721 C CA . PHE A 1 90 ? 14.758 19.938 -3.23 1 87.88 90 PHE A CA 1
ATOM 722 C C . PHE A 1 90 ? 15.859 20.125 -2.193 1 87.88 90 PHE A C 1
ATOM 724 O O . PHE A 1 90 ? 15.82 19.516 -1.12 1 87.88 90 PHE A O 1
ATOM 731 N N . GLU A 1 91 ? 16.844 21 -2.41 1 90.81 91 GLU A N 1
ATOM 732 C CA . GLU A 1 91 ? 18.094 21.031 -1.639 1 90.81 91 GLU A CA 1
ATOM 733 C C . GLU A 1 91 ? 17.812 21.359 -0.174 1 90.81 91 GLU A C 1
ATOM 735 O O . GLU A 1 91 ? 18.312 20.672 0.726 1 90.81 91 GLU A O 1
ATOM 740 N N . GLU A 1 92 ? 17 22.391 0.054 1 91 92 GLU A N 1
ATOM 741 C CA . GLU A 1 92 ? 16.766 22.812 1.432 1 91 92 GLU A CA 1
ATOM 742 C C . GLU A 1 92 ? 15.875 21.812 2.166 1 91 92 GLU A C 1
ATOM 744 O O . GLU A 1 92 ? 16.031 21.609 3.371 1 91 92 GLU A O 1
ATOM 749 N N . ALA A 1 93 ? 14.93 21.266 1.431 1 92.31 93 ALA A N 1
ATOM 750 C CA . ALA A 1 93 ? 14.125 20.203 2.029 1 92.31 93 ALA A CA 1
ATOM 751 C C . ALA A 1 93 ? 15 19.016 2.424 1 92.31 93 ALA A C 1
ATOM 753 O O . ALA A 1 93 ? 14.852 18.453 3.514 1 92.31 93 ALA A O 1
ATOM 754 N N . ALA A 1 94 ? 15.961 18.656 1.555 1 94.69 94 ALA A N 1
ATOM 755 C CA . ALA A 1 94 ? 16.875 17.531 1.806 1 94.69 94 ALA A CA 1
ATOM 756 C C . ALA A 1 94 ? 17.766 17.828 3.004 1 94.69 94 ALA A C 1
ATOM 758 O O . ALA A 1 94 ? 17.906 17 3.904 1 94.69 94 ALA A O 1
ATOM 759 N N . LYS A 1 95 ? 18.312 19.031 3.039 1 95.31 95 LYS A N 1
ATOM 760 C CA . LYS A 1 95 ? 19.234 19.406 4.105 1 95.31 95 LYS A CA 1
ATOM 761 C C . LYS A 1 95 ? 18.531 19.406 5.461 1 95.31 95 LYS A C 1
ATOM 763 O O . LYS A 1 95 ? 19.094 18.922 6.449 1 95.31 95 LYS A O 1
ATOM 768 N N . SER A 1 96 ? 17.359 19.922 5.469 1 95 96 SER A N 1
ATOM 769 C CA . SER A 1 96 ? 16.672 20.141 6.738 1 95 96 SER A CA 1
ATOM 770 C C . SER A 1 96 ? 15.867 18.906 7.141 1 95 96 SER A C 1
ATOM 772 O O . SER A 1 96 ? 15.383 18.812 8.273 1 95 96 SER A O 1
ATOM 774 N N . GLY A 1 97 ? 15.688 17.938 6.242 1 95.31 97 GLY A N 1
ATOM 775 C CA . GLY A 1 97 ? 14.859 16.781 6.543 1 95.31 97 GLY A CA 1
ATOM 776 C C . GLY A 1 97 ? 13.375 17.094 6.516 1 95.31 97 GLY A C 1
ATOM 777 O O . GLY A 1 97 ? 12.578 16.359 7.113 1 95.31 97 GLY A O 1
ATOM 778 N N . ASN A 1 98 ? 12.992 18.188 5.816 1 93.31 98 ASN A N 1
ATOM 779 C CA . ASN A 1 98 ? 11.617 18.688 5.809 1 93.31 98 ASN A CA 1
ATOM 780 C C . ASN A 1 98 ? 10.773 17.969 4.758 1 93.31 98 ASN A C 1
ATOM 782 O O . ASN A 1 98 ? 10.789 18.344 3.584 1 93.31 98 ASN A O 1
ATOM 786 N N . ASN A 1 99 ? 9.93 17.016 5.281 1 92.88 99 ASN A N 1
ATOM 787 C CA . ASN A 1 99 ? 9.062 16.25 4.395 1 92.88 99 ASN A CA 1
ATOM 788 C C . ASN A 1 99 ? 9.859 15.562 3.291 1 92.88 99 ASN A C 1
ATOM 790 O O . ASN A 1 99 ? 9.367 15.406 2.17 1 92.88 99 ASN A O 1
ATOM 794 N N . PHE A 1 100 ? 11.188 15.32 3.561 1 94.31 100 PHE A N 1
ATOM 795 C CA . PHE A 1 100 ? 12.141 14.656 2.682 1 94.31 100 PHE A CA 1
ATOM 796 C C . PHE A 1 100 ? 13.312 14.094 3.479 1 94.31 100 PHE A C 1
ATOM 798 O O . PHE A 1 100 ? 13.984 14.828 4.203 1 94.31 100 PHE A O 1
ATOM 805 N N . PRO A 1 101 ? 13.562 12.828 3.428 1 97.06 101 PRO A N 1
ATOM 806 C CA . PRO A 1 101 ? 12.828 11.789 2.701 1 97.06 101 PRO A CA 1
ATOM 807 C C . PRO A 1 101 ? 11.461 11.5 3.309 1 97.06 101 PRO A C 1
ATOM 809 O O . PRO A 1 101 ? 11.141 12.008 4.387 1 97.06 101 PRO A O 1
ATOM 812 N N . LYS A 1 102 ? 10.672 10.688 2.586 1 97 102 LYS A N 1
ATOM 813 C CA . LYS A 1 102 ? 9.312 10.383 3.039 1 97 102 LYS A CA 1
ATOM 814 C C . LYS A 1 102 ? 8.867 9 2.561 1 97 102 LYS A C 1
ATOM 816 O O . LYS A 1 102 ? 8.984 8.688 1.374 1 97 102 LYS A O 1
ATOM 821 N N . ASN A 1 103 ? 8.359 8.172 3.492 1 98.44 103 ASN A N 1
ATOM 822 C CA . ASN A 1 103 ? 7.832 6.852 3.178 1 98.44 103 ASN A CA 1
ATOM 823 C C . ASN A 1 103 ? 6.316 6.883 2.996 1 98.44 103 ASN A C 1
ATOM 825 O O . ASN A 1 103 ? 5.672 7.891 3.301 1 98.44 103 ASN A O 1
ATOM 829 N N . ASP A 1 104 ? 5.777 5.812 2.438 1 97.94 104 ASP A N 1
ATOM 830 C CA . ASP A 1 104 ? 4.348 5.633 2.209 1 97.94 104 ASP A CA 1
ATOM 831 C C . ASP A 1 104 ? 3.648 5.133 3.473 1 97.94 104 ASP A C 1
ATOM 833 O O . ASP A 1 104 ? 3.848 3.99 3.891 1 97.94 104 ASP A O 1
ATOM 837 N N . PRO A 1 105 ? 2.795 5.93 4.047 1 98.25 105 PRO A N 1
ATOM 838 C CA . PRO A 1 105 ? 2.182 5.52 5.312 1 98.25 105 PRO A CA 1
ATOM 839 C C . PRO A 1 105 ? 1.281 4.293 5.164 1 98.25 105 PRO A C 1
ATOM 841 O O . PRO A 1 105 ? 1.12 3.521 6.109 1 98.25 105 PRO A O 1
ATOM 844 N N . THR A 1 106 ? 0.685 4.051 3.986 1 98.38 106 THR A N 1
ATOM 845 C CA . THR A 1 106 ? -0.246 2.939 3.814 1 98.38 106 THR A CA 1
ATOM 846 C C . THR A 1 106 ? 0.459 1.604 4.031 1 98.38 106 THR A C 1
ATOM 848 O O . THR A 1 106 ? -0.163 0.63 4.461 1 98.38 106 THR A O 1
ATOM 851 N N . ALA A 1 107 ? 1.729 1.584 3.828 1 98.62 107 ALA A N 1
ATOM 852 C CA . ALA A 1 107 ? 2.502 0.347 3.918 1 98.62 107 ALA A CA 1
ATOM 853 C C . ALA A 1 107 ? 2.697 -0.073 5.371 1 98.62 107 ALA A C 1
ATOM 855 O O . ALA A 1 107 ? 3.072 -1.215 5.648 1 98.62 107 ALA A O 1
ATOM 856 N N . TYR A 1 108 ? 2.438 0.802 6.332 1 98.81 108 TYR A N 1
ATOM 857 C CA . TYR A 1 108 ? 2.699 0.534 7.742 1 98.81 108 TYR A CA 1
ATOM 858 C C . TYR A 1 108 ? 1.431 0.082 8.453 1 98.81 108 TYR A C 1
ATOM 860 O O . TYR A 1 108 ? 1.489 -0.415 9.578 1 98.81 108 TYR A O 1
ATOM 868 N N . ILE A 1 109 ? 0.272 0.171 7.859 1 98.88 109 ILE A N 1
ATOM 869 C CA . ILE A 1 109 ? -1.019 0.128 8.539 1 98.88 109 ILE A CA 1
ATOM 870 C C . ILE A 1 109 ? -1.26 -1.271 9.102 1 98.88 109 ILE A C 1
ATOM 872 O O . ILE A 1 109 ? -1.786 -1.419 10.203 1 98.88 109 ILE A O 1
ATOM 876 N N . SER A 1 110 ? -0.903 -2.312 8.32 1 98.88 110 SER A N 1
ATOM 877 C CA . SER A 1 110 ? -1.213 -3.646 8.82 1 98.88 110 SER A CA 1
ATOM 878 C C . SER A 1 110 ? -0.431 -3.955 10.094 1 98.88 110 SER A C 1
ATOM 880 O O . SER A 1 110 ? -0.942 -4.621 10.992 1 98.88 110 SER A O 1
ATOM 882 N N . ALA A 1 111 ? 0.794 -3.486 10.234 1 98.88 111 ALA A N 1
ATOM 883 C CA . ALA A 1 111 ? 1.562 -3.645 11.469 1 98.88 111 ALA A CA 1
ATOM 884 C C . ALA A 1 111 ? 0.894 -2.91 12.625 1 98.88 111 ALA A C 1
ATOM 886 O O . ALA A 1 111 ? 0.8 -3.445 13.734 1 98.88 111 ALA A O 1
ATOM 887 N N . LEU A 1 112 ? 0.411 -1.702 12.328 1 98.88 112 LEU A N 1
ATOM 888 C CA . LEU A 1 112 ? -0.242 -0.909 13.367 1 98.88 112 LEU A CA 1
ATOM 889 C C . LEU A 1 112 ? -1.572 -1.534 13.773 1 98.88 112 LEU A C 1
ATOM 891 O O . LEU A 1 112 ? -1.918 -1.556 14.953 1 98.88 112 LEU A O 1
ATOM 895 N N . ALA A 1 113 ? -2.242 -2.043 12.789 1 98.75 113 ALA A N 1
ATOM 896 C CA . ALA A 1 113 ? -3.564 -2.619 13.016 1 98.75 113 ALA A CA 1
ATOM 897 C C . ALA A 1 113 ? -3.477 -3.846 13.922 1 98.75 113 ALA A C 1
ATOM 899 O O . ALA A 1 113 ? -4.242 -3.973 14.883 1 98.75 113 ALA A O 1
ATOM 900 N N . ILE A 1 114 ? -2.514 -4.758 13.695 1 98.56 114 ILE A N 1
ATOM 901 C CA . ILE A 1 114 ? -2.455 -6.012 14.445 1 98.56 114 ILE A CA 1
ATOM 902 C C . ILE A 1 114 ? -1.863 -5.754 15.828 1 98.56 114 ILE A C 1
ATOM 904 O O . ILE A 1 114 ? -1.946 -6.609 16.719 1 98.56 114 ILE A O 1
ATOM 908 N N . SER A 1 115 ? -1.272 -4.551 16.031 1 98.81 115 SER A N 1
ATOM 909 C CA . SER A 1 115 ? -0.616 -4.238 17.297 1 98.81 115 SER A CA 1
ATOM 910 C C . SER A 1 115 ? -1.51 -3.379 18.188 1 98.81 115 SER A C 1
ATOM 912 O O . SER A 1 115 ? -1.104 -2.975 19.281 1 98.81 115 SER A O 1
ATOM 914 N N . THR A 1 116 ? -2.699 -3.018 17.688 1 98.81 116 THR A N 1
ATOM 915 C CA . THR A 1 116 ? -3.682 -2.23 18.422 1 98.81 116 THR A CA 1
ATOM 916 C C . THR A 1 116 ? -5.086 -2.789 18.219 1 98.81 116 THR A C 1
ATOM 918 O O . THR A 1 116 ? -5.281 -3.719 17.438 1 98.81 116 THR A O 1
ATOM 921 N N . ARG A 1 117 ? -6.004 -2.244 18.906 1 98.38 117 ARG A N 1
ATOM 922 C CA . ARG A 1 117 ? -7.359 -2.773 18.844 1 98.38 117 ARG A CA 1
ATOM 923 C C . ARG A 1 117 ? -8.352 -1.697 18.406 1 98.38 117 ARG A C 1
ATOM 925 O O . ARG A 1 117 ? -9.25 -1.963 17.609 1 98.38 117 ARG A O 1
ATOM 932 N N . ASN A 1 118 ? -8.109 -0.424 18.906 1 98.69 118 ASN A N 1
ATOM 933 C CA . ASN A 1 118 ? -9.172 0.574 18.781 1 98.69 118 ASN A CA 1
ATOM 934 C C . ASN A 1 118 ? -8.727 1.764 17.938 1 98.69 118 ASN A C 1
ATOM 936 O O . ASN A 1 118 ? -9.555 2.426 17.312 1 98.69 118 ASN A O 1
ATOM 940 N N . ILE A 1 119 ? -7.445 2.076 17.875 1 98.69 119 ILE A N 1
ATOM 941 C CA . ILE A 1 119 ? -6.953 3.299 17.25 1 98.69 119 ILE A CA 1
ATOM 942 C C . ILE A 1 119 ? -7.219 3.248 15.742 1 98.69 119 ILE A C 1
ATOM 944 O O . ILE A 1 119 ? -7.051 2.201 15.109 1 98.69 119 ILE A O 1
ATOM 948 N N . SER A 1 120 ? -7.746 4.293 15.18 1 98.88 120 SER A N 1
ATOM 949 C CA . SER A 1 120 ? -8.008 4.398 13.75 1 98.88 120 SER A CA 1
ATOM 950 C C . SER A 1 120 ? -6.887 5.141 13.031 1 98.88 120 SER A C 1
ATOM 952 O O . SER A 1 120 ? -6.004 5.711 13.68 1 98.88 120 SER A O 1
ATOM 954 N N . PHE A 1 121 ? -6.941 5.082 11.711 1 98.94 121 PHE A N 1
ATOM 955 C CA . PHE A 1 121 ? -5.863 5.645 10.906 1 98.94 121 PHE A CA 1
ATOM 956 C C . PHE A 1 121 ? -6.422 6.488 9.766 1 98.94 121 PHE A C 1
ATOM 958 O O . PHE A 1 121 ? -7.105 5.969 8.875 1 98.94 121 PHE A O 1
ATOM 965 N N . GLY A 1 122 ? -6.25 7.805 9.812 1 98.81 122 GLY A N 1
ATOM 966 C CA . GLY A 1 122 ? -6.5 8.695 8.688 1 98.81 122 GLY A CA 1
ATOM 967 C C . GLY A 1 122 ? -5.254 8.992 7.879 1 98.81 122 GLY A C 1
ATOM 968 O O . GLY A 1 122 ? -4.223 9.375 8.438 1 98.81 122 GLY A O 1
ATOM 969 N N . ILE A 1 123 ? -5.32 8.82 6.543 1 98.75 123 ILE A N 1
ATOM 970 C CA . ILE A 1 123 ? -4.129 9 5.723 1 98.75 123 ILE A CA 1
ATOM 971 C C . ILE A 1 123 ? -4.438 9.953 4.57 1 98.75 123 ILE A C 1
ATOM 973 O O . ILE A 1 123 ? -5.484 9.844 3.928 1 98.75 123 ILE A O 1
ATOM 977 N N . THR A 1 124 ? -3.537 10.891 4.355 1 97.81 124 THR A N 1
ATOM 978 C CA . THR A 1 124 ? -3.65 11.773 3.199 1 97.81 124 THR A CA 1
ATOM 979 C C . THR A 1 124 ? -3.23 11.047 1.922 1 97.81 124 THR A C 1
ATOM 981 O O . THR A 1 124 ? -2.119 10.523 1.838 1 97.81 124 THR A O 1
ATOM 984 N N . CYS A 1 125 ? -4.098 10.977 1 1 97 125 CYS A N 1
ATOM 985 C CA . CYS A 1 125 ? -3.812 10.461 -0.335 1 97 125 CYS A CA 1
ATOM 986 C C . CYS A 1 125 ? -4.375 11.383 -1.407 1 97 125 CYS A C 1
ATOM 988 O O . CYS A 1 125 ? -5.535 11.789 -1.336 1 97 125 CYS A O 1
ATOM 990 N N . SER A 1 126 ? -3.537 11.672 -2.34 1 95.75 126 SER A N 1
ATOM 991 C CA . SER A 1 126 ? -3.943 12.57 -3.41 1 95.75 126 SER A CA 1
ATOM 992 C C . SER A 1 126 ? -4.656 11.82 -4.527 1 95.75 126 SER A C 1
ATOM 994 O O . SER A 1 126 ? -4.258 10.711 -4.891 1 95.75 126 SER A O 1
ATOM 996 N N . THR A 1 127 ? -5.645 12.43 -5.145 1 95.56 127 THR A N 1
ATOM 997 C CA . THR A 1 127 ? -6.359 11.844 -6.273 1 95.56 127 THR A CA 1
ATOM 998 C C . THR A 1 127 ? -5.535 11.961 -7.555 1 95.56 127 THR A C 1
ATOM 1000 O O . THR A 1 127 ? -5.922 11.438 -8.602 1 95.56 127 THR A O 1
ATOM 1003 N N . LEU A 1 128 ? -4.344 12.586 -7.434 1 92 128 LEU A N 1
ATOM 1004 C CA . LEU A 1 128 ? -3.438 12.719 -8.57 1 92 128 LEU A CA 1
ATOM 1005 C C . LEU A 1 128 ? -2.574 11.477 -8.727 1 92 128 LEU A C 1
ATOM 1007 O O . LEU A 1 128 ? -1.993 11.242 -9.789 1 92 128 LEU A O 1
ATOM 1011 N N . SER A 1 129 ? -2.543 10.695 -7.777 1 88 129 SER A N 1
ATOM 1012 C CA . SER A 1 129 ? -1.426 9.758 -7.656 1 88 129 SER A CA 1
ATOM 1013 C C . SER A 1 129 ? -1.747 8.422 -8.32 1 88 129 SER A C 1
ATOM 1015 O O . SER A 1 129 ? -0.848 7.73 -8.805 1 88 129 SER A O 1
ATOM 1017 N N . GLU A 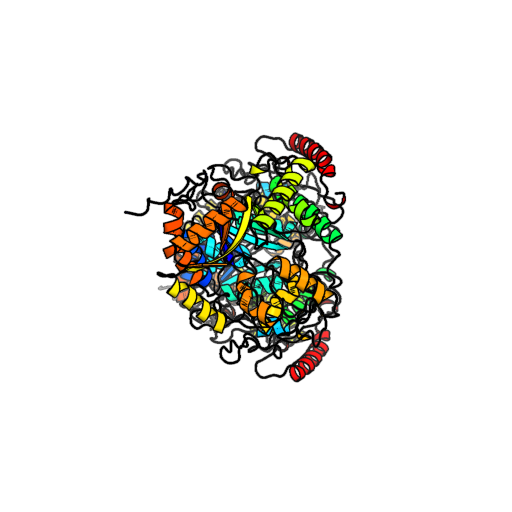1 130 ? -2.965 7.996 -8.297 1 91.38 130 GLU A N 1
ATOM 1018 C CA . GLU A 1 130 ? -3.289 6.641 -8.727 1 91.38 130 GLU A CA 1
ATOM 1019 C C . GLU A 1 130 ? -4.664 6.582 -9.383 1 91.38 130 GLU A C 1
ATOM 1021 O O . GLU A 1 130 ? -5.543 7.387 -9.062 1 91.38 130 GLU A O 1
ATOM 1026 N N . HIS A 1 131 ? -4.781 5.543 -10.266 1 93.5 131 HIS A N 1
ATOM 1027 C CA . HIS A 1 131 ? -6.09 5.273 -10.852 1 93.5 131 HIS A CA 1
ATOM 1028 C C . HIS A 1 131 ? -7.094 4.859 -9.781 1 93.5 131 HIS A C 1
ATOM 1030 O O . HIS A 1 131 ? -6.762 4.098 -8.867 1 93.5 131 HIS A O 1
ATOM 1036 N N . PRO A 1 132 ? -8.344 5.387 -9.867 1 95.75 132 PRO A N 1
ATOM 1037 C CA . PRO A 1 132 ? -9.289 5.137 -8.773 1 95.75 132 PRO A CA 1
ATOM 1038 C C . PRO A 1 132 ? -9.594 3.65 -8.586 1 95.75 132 PRO A C 1
ATOM 1040 O O . PRO A 1 132 ? -9.875 3.211 -7.473 1 95.75 132 PRO A O 1
ATOM 1043 N N . TYR A 1 133 ? -9.547 2.801 -9.68 1 95.94 133 TYR A N 1
ATOM 1044 C CA . TYR A 1 133 ? -9.797 1.369 -9.555 1 95.94 133 TYR A CA 1
ATOM 1045 C C . TYR A 1 133 ? -8.742 0.714 -8.672 1 95.94 133 TYR A C 1
ATOM 1047 O O . TYR A 1 133 ? -9.07 -0.091 -7.793 1 95.94 133 TYR A O 1
ATOM 1055 N N . HIS A 1 134 ? -7.512 1.083 -8.938 1 95.06 134 HIS A N 1
ATOM 1056 C CA . HIS A 1 134 ? -6.398 0.567 -8.148 1 95.06 134 HIS A CA 1
ATOM 1057 C C . HIS A 1 134 ? -6.469 1.058 -6.707 1 95.06 134 HIS A C 1
ATOM 1059 O O . HIS A 1 134 ? -6.273 0.28 -5.77 1 95.06 134 HIS A O 1
ATOM 1065 N N . PHE A 1 135 ? -6.77 2.289 -6.508 1 97.12 135 PHE A N 1
ATOM 1066 C CA . PHE A 1 135 ? -6.844 2.902 -5.188 1 97.12 135 PHE A CA 1
ATOM 1067 C C . PHE A 1 135 ? -7.98 2.299 -4.371 1 97.12 135 PHE A C 1
ATOM 1069 O O . PHE A 1 135 ? -7.824 2.037 -3.178 1 97.12 135 PHE A O 1
ATOM 1076 N N . ALA A 1 136 ? -9.117 2.066 -4.984 1 98.06 136 ALA A N 1
ATOM 1077 C CA . ALA A 1 136 ? -10.266 1.473 -4.305 1 98.06 136 ALA A CA 1
ATOM 1078 C C . ALA A 1 136 ? -9.914 0.098 -3.742 1 98.06 136 ALA A C 1
ATOM 1080 O O . ALA A 1 136 ? -10.289 -0.233 -2.615 1 98.06 136 ALA A O 1
ATOM 1081 N N . ARG A 1 137 ? -9.188 -0.685 -4.512 1 97.5 137 ARG A N 1
ATOM 1082 C CA . ARG A 1 137 ? -8.773 -1.99 -4.012 1 97.5 137 ARG A CA 1
ATOM 1083 C C . ARG A 1 137 ? -7.879 -1.846 -2.781 1 97.5 137 ARG A C 1
ATOM 1085 O O . ARG A 1 137 ? -8.062 -2.547 -1.785 1 97.5 137 ARG A O 1
ATOM 1092 N N . ARG A 1 138 ? -6.938 -0.979 -2.852 1 97.31 138 ARG A N 1
ATOM 1093 C CA . ARG A 1 138 ? -6.008 -0.793 -1.74 1 97.31 138 ARG A CA 1
ATOM 1094 C C . ARG A 1 138 ? -6.75 -0.398 -0.467 1 97.31 138 ARG A C 1
ATOM 1096 O O . ARG A 1 138 ? -6.523 -0.983 0.595 1 97.31 138 ARG A O 1
ATOM 1103 N N . TYR A 1 139 ? -7.641 0.517 -0.585 1 98.38 139 TYR A N 1
ATOM 1104 C CA . TYR A 1 139 ? -8.312 1.015 0.608 1 98.38 139 TYR A CA 1
ATOM 1105 C C . TYR A 1 139 ? -9.305 -0.013 1.143 1 98.38 139 TYR A C 1
ATOM 1107 O O . TYR A 1 139 ? -9.5 -0.127 2.355 1 98.38 139 TYR A O 1
ATOM 1115 N N . ALA A 1 140 ? -10 -0.705 0.229 1 98.69 140 ALA A N 1
ATOM 1116 C CA . ALA A 1 140 ? -10.852 -1.793 0.702 1 98.69 140 ALA A CA 1
ATOM 1117 C C . ALA A 1 140 ? -10.039 -2.846 1.447 1 98.69 140 ALA A C 1
ATOM 1119 O O . ALA A 1 140 ? -10.469 -3.352 2.486 1 98.69 140 ALA A O 1
ATOM 1120 N N . THR A 1 141 ? -8.875 -3.16 0.933 1 98.81 141 THR A N 1
ATOM 1121 C CA . THR A 1 141 ? -7.973 -4.109 1.576 1 98.81 141 THR A CA 1
ATOM 1122 C C . THR A 1 141 ? -7.574 -3.619 2.965 1 98.81 141 THR A C 1
ATOM 1124 O O . THR A 1 141 ? -7.641 -4.375 3.938 1 98.81 141 THR A O 1
ATOM 1127 N N . LEU A 1 142 ? -7.215 -2.338 3.076 1 98.88 142 LEU A N 1
ATOM 1128 C CA . LEU A 1 142 ? -6.824 -1.767 4.359 1 98.88 142 LEU A CA 1
ATOM 1129 C C . LEU A 1 142 ? -7.996 -1.775 5.34 1 98.88 142 LEU A C 1
ATOM 1131 O O . LEU A 1 142 ? -7.809 -2.006 6.535 1 98.88 142 LEU A O 1
ATOM 1135 N N . ASP A 1 143 ? -9.164 -1.499 4.82 1 98.88 143 ASP A N 1
ATOM 1136 C CA . ASP A 1 143 ? -10.344 -1.538 5.672 1 98.88 143 ASP A CA 1
ATOM 1137 C C . ASP A 1 143 ? -10.594 -2.947 6.207 1 98.88 143 ASP A C 1
ATOM 1139 O O . ASP A 1 143 ? -10.977 -3.119 7.367 1 98.88 143 ASP A O 1
ATOM 1143 N N . HIS A 1 144 ? -10.352 -4.008 5.402 1 98.69 144 HIS A N 1
ATOM 1144 C CA . HIS A 1 144 ? -10.414 -5.391 5.863 1 98.69 144 HIS A CA 1
ATOM 1145 C C . HIS A 1 144 ? -9.383 -5.652 6.961 1 98.69 144 HIS A C 1
ATOM 1147 O O . HIS A 1 144 ? -9.727 -6.152 8.031 1 98.69 144 HIS A O 1
ATOM 1153 N N . ILE A 1 145 ? -8.219 -5.227 6.695 1 98.81 145 ILE A N 1
ATOM 1154 C CA . ILE A 1 145 ? -7.09 -5.516 7.574 1 98.81 145 ILE A CA 1
ATOM 1155 C C . ILE A 1 145 ? -7.332 -4.895 8.953 1 98.81 145 ILE A C 1
ATOM 1157 O O . ILE A 1 145 ? -7.02 -5.5 9.977 1 98.81 145 ILE A O 1
ATOM 1161 N N . THR A 1 146 ? -7.93 -3.744 8.977 1 98.81 146 THR A N 1
ATOM 1162 C CA . THR A 1 146 ? -8.039 -2.982 10.219 1 98.81 146 THR A CA 1
ATOM 1163 C C . THR A 1 146 ? -9.375 -3.254 10.898 1 98.81 146 THR A C 1
ATOM 1165 O O . THR A 1 146 ? -9.617 -2.777 12.016 1 98.81 146 THR A O 1
ATOM 1168 N N . GLY A 1 147 ? -10.234 -3.986 10.25 1 98.38 147 GLY A N 1
ATOM 1169 C CA . GLY A 1 147 ? -11.586 -4.137 10.773 1 98.38 147 GLY A CA 1
ATOM 1170 C C . GLY A 1 147 ? -12.383 -2.85 10.734 1 98.38 147 GLY A C 1
ATOM 1171 O O . GLY A 1 147 ? -13.195 -2.588 11.625 1 98.38 147 GLY A O 1
ATOM 1172 N N . GLY A 1 148 ? -12.109 -1.979 9.766 1 98.75 148 GLY A N 1
ATOM 1173 C CA . GLY A 1 148 ? -12.906 -0.777 9.555 1 98.75 148 GLY A CA 1
ATOM 1174 C C . GLY A 1 148 ? -12.344 0.438 10.273 1 98.75 148 GLY A C 1
ATOM 1175 O O . GLY A 1 148 ? -13.094 1.326 10.68 1 98.75 148 GLY A O 1
ATOM 1176 N N . ARG A 1 149 ? -11.055 0.588 10.414 1 98.88 149 ARG A N 1
ATOM 1177 C CA . ARG A 1 149 ? -10.477 1.691 11.172 1 98.88 149 ARG A CA 1
ATOM 1178 C C . ARG A 1 149 ? -9.789 2.688 10.25 1 98.88 149 ARG A C 1
ATOM 1180 O O . ARG A 1 149 ? -8.859 3.391 10.664 1 98.88 149 ARG A O 1
ATOM 1187 N N . MET A 1 150 ? -10.188 2.77 8.953 1 98.94 150 MET A N 1
ATOM 1188 C CA . MET A 1 150 ? -9.484 3.598 7.973 1 98.94 150 MET A CA 1
ATOM 1189 C C . MET A 1 150 ? -10.25 4.891 7.707 1 98.94 150 MET A C 1
ATOM 1191 O O . MET A 1 150 ? -11.477 4.887 7.633 1 98.94 150 MET A O 1
ATOM 1195 N N . GLY A 1 151 ? -9.523 5.984 7.59 1 98.94 151 GLY A N 1
ATOM 1196 C CA . GLY A 1 151 ? -9.961 7.242 7.012 1 98.94 151 GLY A CA 1
ATOM 1197 C C . GLY A 1 151 ? -9.102 7.699 5.852 1 98.94 151 GLY A C 1
ATOM 1198 O O . GLY A 1 151 ? -7.93 7.316 5.75 1 98.94 151 GLY A O 1
ATOM 1199 N N . TRP A 1 152 ? -9.672 8.445 4.973 1 98.88 152 TRP A N 1
ATOM 1200 C CA . TRP A 1 152 ? -8.984 8.984 3.807 1 98.88 152 TRP A CA 1
ATOM 1201 C C . TRP A 1 152 ? -9.094 10.508 3.76 1 98.88 152 TRP A C 1
ATOM 1203 O O . TRP A 1 152 ? -10.188 11.047 3.578 1 98.88 152 TRP A O 1
ATOM 1213 N N . ASN A 1 153 ? -7.98 11.172 3.99 1 98.56 153 ASN A N 1
ATOM 1214 C CA . ASN A 1 153 ? -7.914 12.602 3.732 1 98.56 153 ASN A CA 1
ATOM 1215 C C . ASN A 1 153 ? -7.703 12.898 2.25 1 98.56 153 ASN A C 1
ATOM 1217 O O . ASN A 1 153 ? -6.602 12.719 1.728 1 98.56 153 ASN A O 1
ATOM 1221 N N . VAL A 1 154 ? -8.742 13.398 1.628 1 98 154 VAL A N 1
ATOM 1222 C CA . VAL A 1 154 ? -8.75 13.602 0.184 1 98 154 VAL A CA 1
ATOM 1223 C C . VAL A 1 154 ? -8.102 14.945 -0.151 1 98 154 VAL A C 1
ATOM 1225 O O . VAL A 1 154 ? -8.578 15.992 0.281 1 98 154 VAL A O 1
ATOM 1228 N N . VAL A 1 155 ? -7.066 14.789 -0.951 1 95.56 155 VAL A N 1
ATOM 1229 C CA . VAL A 1 155 ? -6.418 16.031 -1.39 1 95.56 155 VAL A CA 1
ATOM 1230 C C . VAL A 1 155 ? -6.156 15.961 -2.893 1 95.56 155 VAL A C 1
ATOM 1232 O O . VAL A 1 155 ? -6.078 14.875 -3.473 1 95.56 155 VAL A O 1
ATOM 1235 N N . THR A 1 156 ? -6.004 17.109 -3.537 1 93.38 156 THR A N 1
ATOM 1236 C CA . THR A 1 156 ? -5.723 17.203 -4.969 1 93.38 156 THR A CA 1
ATOM 1237 C C . THR A 1 156 ? -4.258 17.547 -5.211 1 93.38 156 THR A C 1
ATOM 1239 O O . THR A 1 156 ? -3.814 17.625 -6.359 1 93.38 156 THR A O 1
ATOM 1242 N N . SER A 1 157 ? -3.514 17.656 -4.156 1 88.44 157 SER A N 1
ATOM 1243 C CA . SER A 1 157 ? -2.15 18.172 -4.215 1 88.44 157 SER A CA 1
ATOM 1244 C C . SER A 1 157 ? -2.125 19.625 -4.715 1 88.44 157 SER A C 1
ATOM 1246 O O . SER A 1 157 ? -2.949 20 -5.547 1 88.44 157 SER A O 1
ATOM 1248 N N . PHE A 1 158 ? -1.23 20.453 -4.16 1 83.19 158 PHE A N 1
ATOM 1249 C CA . PHE A 1 158 ? -1.234 21.844 -4.602 1 83.19 158 PHE A CA 1
ATOM 1250 C C . PHE A 1 158 ? 0.175 22.297 -4.949 1 83.19 158 PHE A C 1
ATOM 1252 O O . PHE A 1 158 ? 0.355 23.359 -5.551 1 83.19 158 PHE A O 1
ATOM 1259 N N . LEU A 1 159 ? 1.126 21.5 -4.645 1 82.31 159 LEU A N 1
ATOM 1260 C CA . LEU A 1 159 ? 2.482 21.922 -4.965 1 82.31 159 LEU A CA 1
ATOM 1261 C C . LEU A 1 159 ? 2.887 21.453 -6.359 1 82.31 159 LEU A C 1
ATOM 1263 O O . LEU A 1 159 ? 2.656 20.297 -6.719 1 82.31 159 LEU A O 1
ATOM 1267 N N . PRO A 1 160 ? 3.545 22.297 -7.098 1 82.81 160 PRO A N 1
ATOM 1268 C CA . PRO A 1 160 ? 3.943 21.969 -8.469 1 82.81 160 PRO A CA 1
ATOM 1269 C C . PRO A 1 160 ? 4.82 20.719 -8.547 1 82.81 160 PRO A C 1
ATOM 1271 O O . PRO A 1 160 ? 4.773 19.984 -9.547 1 82.81 160 PRO A O 1
ATOM 1274 N N . SER A 1 161 ? 5.539 20.469 -7.543 1 83.75 161 SER A N 1
ATOM 1275 C CA . SER A 1 161 ? 6.449 19.328 -7.562 1 83.75 161 SER A CA 1
ATOM 1276 C C . SER A 1 161 ? 5.684 18.016 -7.645 1 83.75 161 SER A C 1
ATOM 1278 O O . SER A 1 161 ? 6.203 17.016 -8.156 1 83.75 161 SER A O 1
ATOM 1280 N N . ALA A 1 162 ? 4.465 18.031 -7.191 1 84.62 162 ALA A N 1
ATOM 1281 C CA . ALA A 1 162 ? 3.65 16.828 -7.309 1 84.62 162 ALA A CA 1
ATOM 1282 C C . ALA A 1 162 ? 3.318 16.531 -8.766 1 84.62 162 ALA A C 1
ATOM 1284 O O . ALA A 1 162 ? 3.412 15.383 -9.211 1 84.62 162 ALA A O 1
ATOM 1285 N N . GLY A 1 163 ? 2.959 17.562 -9.5 1 86.31 163 GLY A N 1
ATOM 1286 C CA . GLY A 1 163 ? 2.674 17.406 -10.914 1 86.31 163 GLY A CA 1
ATOM 1287 C C . GLY A 1 163 ? 3.896 17.031 -11.727 1 86.31 163 GLY A C 1
ATOM 1288 O O . GLY A 1 163 ? 3.801 16.25 -12.688 1 86.31 163 GLY A O 1
ATOM 1289 N N . ARG A 1 164 ? 4.996 17.5 -11.266 1 87.25 164 ARG A N 1
ATOM 1290 C CA . ARG A 1 164 ? 6.25 17.266 -11.984 1 87.25 164 ARG A CA 1
ATOM 1291 C C . ARG A 1 164 ? 6.578 15.781 -12.031 1 87.25 164 ARG A C 1
ATOM 1293 O O . ARG A 1 164 ? 7.125 15.297 -13.023 1 87.25 164 ARG A O 1
ATOM 1300 N N . GLN A 1 165 ? 6.18 15.07 -11.039 1 87.38 165 GLN A N 1
ATOM 1301 C CA . GLN A 1 165 ? 6.543 13.664 -10.953 1 87.38 165 GLN A CA 1
ATOM 1302 C C . GLN A 1 165 ? 5.457 12.773 -11.555 1 87.38 165 GLN A C 1
ATOM 1304 O O . GLN A 1 165 ? 5.754 11.711 -12.102 1 87.38 165 GLN A O 1
ATOM 1309 N N . LEU A 1 166 ? 4.199 13.211 -11.469 1 86.75 166 LEU A N 1
ATOM 1310 C CA . LEU A 1 166 ? 3.127 12.219 -11.555 1 86.75 166 LEU A CA 1
ATOM 1311 C C . LEU A 1 166 ? 2.307 12.43 -12.828 1 86.75 166 LEU A C 1
ATOM 1313 O O . LEU A 1 166 ? 1.522 11.555 -13.211 1 86.75 166 LEU A O 1
ATOM 1317 N N . THR A 1 167 ? 2.453 13.57 -13.438 1 88.06 167 THR A N 1
ATOM 1318 C CA . THR A 1 167 ? 1.597 13.82 -14.586 1 88.06 167 THR A CA 1
ATOM 1319 C C . THR A 1 167 ? 2.377 13.656 -15.891 1 88.06 167 THR A C 1
ATOM 1321 O O . THR A 1 167 ? 3.605 13.766 -15.898 1 88.06 167 THR A O 1
ATOM 1324 N N . ASP A 1 168 ? 1.688 13.43 -16.953 1 83.06 168 ASP A N 1
ATOM 1325 C CA . ASP A 1 168 ? 2.281 13.117 -18.25 1 83.06 168 ASP A CA 1
ATOM 1326 C C . ASP A 1 168 ? 3.115 14.289 -18.766 1 83.06 168 ASP A C 1
ATOM 1328 O O . ASP A 1 168 ? 4.145 14.086 -19.422 1 83.06 168 ASP A O 1
ATOM 1332 N N . ASN A 1 169 ? 2.709 15.484 -18.484 1 88.38 169 ASN A N 1
ATOM 1333 C CA . ASN A 1 169 ? 3.445 16.625 -19 1 88.38 169 ASN A CA 1
ATOM 1334 C C . ASN A 1 169 ? 4.32 17.266 -17.922 1 88.38 169 ASN A C 1
ATOM 1336 O O . ASN A 1 169 ? 4.863 18.359 -18.125 1 88.38 169 ASN A O 1
ATOM 1340 N N . ASN A 1 170 ? 4.375 16.625 -16.734 1 90.19 170 ASN A N 1
ATOM 1341 C CA . ASN A 1 170 ? 5.184 17.078 -15.609 1 90.19 170 ASN A CA 1
ATOM 1342 C C . ASN A 1 170 ? 4.75 18.469 -15.125 1 90.19 170 ASN A C 1
ATOM 1344 O O . ASN A 1 170 ? 5.586 19.266 -14.719 1 90.19 170 ASN A O 1
ATOM 1348 N N . GLU A 1 171 ? 3.43 18.688 -15.281 1 90.56 171 GLU A N 1
ATOM 1349 C CA . GLU A 1 171 ? 2.848 19.938 -14.789 1 90.56 171 GLU A CA 1
ATOM 1350 C C . GLU A 1 171 ? 1.646 19.672 -13.891 1 90.56 171 GLU A C 1
ATOM 1352 O O . GLU A 1 171 ? 0.855 18.75 -14.156 1 90.56 171 GLU A O 1
ATOM 1357 N N . LEU A 1 172 ? 1.553 20.484 -12.914 1 89.94 172 LEU A N 1
ATOM 1358 C CA . LEU A 1 172 ? 0.365 20.391 -12.07 1 89.94 172 LEU A CA 1
ATOM 1359 C C . LEU A 1 172 ? -0.843 21 -12.773 1 89.94 172 LEU A C 1
ATOM 1361 O O . LEU A 1 172 ? -0.797 22.156 -13.203 1 89.94 172 LEU A O 1
ATOM 1365 N N . PRO A 1 173 ? -1.902 20.297 -12.914 1 92.56 173 PRO A N 1
ATOM 1366 C CA . PRO A 1 173 ? -3.092 20.891 -13.531 1 92.56 173 PRO A CA 1
ATOM 1367 C C . PRO A 1 173 ? -3.615 22.094 -12.758 1 92.56 173 PRO A C 1
ATOM 1369 O O . PRO A 1 173 ? -3.311 22.25 -11.57 1 92.56 173 PRO A O 1
ATOM 1372 N N . GLN A 1 174 ? -4.379 22.859 -13.438 1 93.31 174 GLN A N 1
ATOM 1373 C CA . GLN A 1 174 ? -4.988 24.016 -12.789 1 93.31 174 GLN A CA 1
ATOM 1374 C C . GLN A 1 174 ? -5.93 23.578 -11.664 1 93.31 174 GLN A C 1
ATOM 1376 O O . GLN A 1 174 ? -6.492 22.484 -11.703 1 93.31 174 GLN A O 1
ATOM 1381 N N . LYS A 1 175 ? -6.043 24.438 -10.742 1 92.75 175 LYS A N 1
ATOM 1382 C CA . LYS A 1 175 ? -6.793 24.156 -9.523 1 92.75 175 LYS A CA 1
ATOM 1383 C C . LYS A 1 175 ? -8.219 23.719 -9.844 1 92.75 175 LYS A C 1
ATOM 1385 O O . LYS A 1 175 ? -8.703 22.719 -9.297 1 92.75 175 LYS A O 1
ATOM 1390 N N . GLU A 1 176 ? -8.922 24.391 -10.727 1 94.19 176 GLU A N 1
ATOM 1391 C CA . GLU A 1 176 ? -10.297 24.062 -11.078 1 94.19 176 GLU A CA 1
ATOM 1392 C C . GLU A 1 176 ? -10.406 22.641 -11.625 1 94.19 176 GLU A C 1
ATOM 1394 O O . GLU A 1 176 ? -11.312 21.906 -11.25 1 94.19 176 GLU A O 1
ATOM 1399 N N . LEU A 1 177 ? -9.477 22.328 -12.469 1 94.81 177 LEU A N 1
ATOM 1400 C CA . LEU A 1 177 ? -9.469 21 -13.062 1 94.81 177 LEU A CA 1
ATOM 1401 C C . LEU A 1 177 ? -9.18 19.938 -12.008 1 94.81 177 LEU A C 1
ATOM 1403 O O . LEU A 1 177 ? -9.789 18.859 -12.008 1 94.81 177 LEU A O 1
ATOM 1407 N N . ARG A 1 178 ? -8.242 20.203 -11.094 1 95.12 178 ARG A N 1
ATOM 1408 C CA . ARG A 1 178 ? -7.887 19.234 -10.062 1 95.12 178 ARG A CA 1
ATOM 1409 C C . ARG A 1 178 ? -9.086 18.922 -9.18 1 95.12 178 ARG A C 1
ATOM 1411 O O . ARG A 1 178 ? -9.328 17.75 -8.844 1 95.12 178 ARG A O 1
ATOM 1418 N N . TYR A 1 179 ? -9.898 19.922 -8.828 1 96.19 179 TYR A N 1
ATOM 1419 C CA . TYR A 1 179 ? -11.047 19.688 -7.965 1 96.19 179 TYR A CA 1
ATOM 1420 C C . TYR A 1 179 ? -12.172 19 -8.734 1 96.19 179 TYR A C 1
ATOM 1422 O O . TYR A 1 179 ? -12.914 18.188 -8.172 1 96.19 179 TYR A O 1
ATOM 1430 N N . ALA A 1 180 ? -12.336 19.344 -10.031 1 96.56 180 ALA A N 1
ATOM 1431 C CA . ALA A 1 180 ? -13.305 18.641 -10.859 1 96.56 180 ALA A CA 1
ATOM 1432 C C . ALA A 1 180 ? -12.953 17.156 -10.961 1 96.56 180 ALA A C 1
ATOM 1434 O O . ALA A 1 180 ? -13.828 16.297 -10.82 1 96.56 180 ALA A O 1
ATOM 1435 N N . LYS A 1 181 ? -11.711 16.891 -11.172 1 96.62 181 LYS A N 1
ATOM 1436 C CA . LYS A 1 181 ? -11.234 15.516 -11.25 1 96.62 181 LYS A CA 1
ATOM 1437 C C . LYS A 1 181 ? -11.406 14.797 -9.914 1 96.62 181 LYS A C 1
ATOM 1439 O O . LYS A 1 181 ? -11.781 13.617 -9.875 1 96.62 181 LYS A O 1
ATOM 1444 N N . ALA A 1 182 ? -11.102 15.5 -8.828 1 97.62 182 ALA A N 1
ATOM 1445 C CA . ALA A 1 182 ? -11.234 14.906 -7.5 1 97.62 182 ALA A CA 1
ATOM 1446 C C . ALA A 1 182 ? -12.68 14.523 -7.207 1 97.62 182 ALA A C 1
ATOM 1448 O O . ALA A 1 182 ? -12.953 13.461 -6.648 1 97.62 182 ALA A O 1
ATOM 1449 N N . ASP A 1 183 ? -13.578 15.422 -7.523 1 97.94 183 ASP A N 1
ATOM 1450 C CA . ASP A 1 183 ? -15.008 15.164 -7.332 1 97.94 183 ASP A CA 1
ATOM 1451 C C . ASP A 1 183 ? -15.438 13.914 -8.102 1 97.94 183 ASP A C 1
ATOM 1453 O O . ASP A 1 183 ? -16.109 13.039 -7.547 1 97.94 183 ASP A O 1
ATOM 1457 N N . GLU A 1 184 ? -15.07 13.82 -9.398 1 97.69 184 GLU A N 1
ATOM 1458 C CA . GLU A 1 184 ? -15.391 12.648 -10.211 1 97.69 184 GLU A CA 1
ATOM 1459 C C . GLU A 1 184 ? -14.68 11.398 -9.688 1 97.69 184 GLU A C 1
ATOM 1461 O O . GLU A 1 184 ? -15.25 10.305 -9.695 1 97.69 184 GLU A O 1
ATOM 1466 N N . TYR A 1 185 ? -13.43 11.602 -9.266 1 98.19 185 TYR A N 1
ATOM 1467 C CA . TYR A 1 185 ? -12.656 10.523 -8.656 1 98.19 185 TYR A CA 1
ATOM 1468 C C . TYR A 1 185 ? -13.406 9.898 -7.492 1 98.19 185 TYR A C 1
ATOM 1470 O O . TYR A 1 185 ? -13.523 8.672 -7.398 1 98.19 185 TYR A O 1
ATOM 1478 N N . LEU A 1 186 ? -13.953 10.688 -6.621 1 98.69 186 LEU A N 1
ATOM 1479 C CA . LEU A 1 186 ? -14.703 10.211 -5.469 1 98.69 186 LEU A CA 1
ATOM 1480 C C . LEU A 1 186 ? -15.969 9.477 -5.914 1 98.69 186 LEU A C 1
ATOM 1482 O O . LEU A 1 186 ? -16.344 8.461 -5.328 1 98.69 186 LEU A O 1
ATOM 1486 N N . GLN A 1 187 ? -16.594 9.977 -6.93 1 98.38 187 GLN A N 1
ATOM 1487 C CA . GLN A 1 187 ? -17.781 9.297 -7.457 1 98.38 187 GLN A CA 1
ATOM 1488 C C . GLN A 1 187 ? -17.438 7.879 -7.914 1 98.38 187 GLN A C 1
ATOM 1490 O O . GLN A 1 187 ? -18.141 6.926 -7.578 1 98.38 187 GLN A O 1
ATOM 1495 N N . VAL A 1 188 ? -16.406 7.75 -8.695 1 98.19 188 VAL A N 1
ATOM 1496 C CA . VAL A 1 188 ? -15.961 6.441 -9.164 1 98.19 188 VAL A CA 1
ATOM 1497 C C . VAL A 1 188 ? -15.625 5.547 -7.973 1 98.19 188 VAL A C 1
ATOM 1499 O O . VAL A 1 188 ? -16.047 4.391 -7.918 1 98.19 188 VAL A O 1
ATOM 1502 N N . PHE A 1 189 ? -14.891 6.121 -7.066 1 98.69 189 PHE A N 1
ATOM 1503 C CA . PHE A 1 189 ? -14.477 5.414 -5.863 1 98.69 189 PHE A CA 1
ATOM 1504 C C . PHE A 1 189 ? -15.688 4.895 -5.098 1 98.69 189 PHE A C 1
ATOM 1506 O O . PHE A 1 189 ? -15.727 3.727 -4.703 1 98.69 189 PHE A O 1
ATOM 1513 N N . TYR A 1 190 ? -16.703 5.723 -4.898 1 98.88 190 TYR A N 1
ATOM 1514 C CA . TYR A 1 190 ? -17.938 5.336 -4.219 1 98.88 190 TYR A CA 1
ATOM 1515 C C . TYR A 1 190 ? -18.641 4.219 -4.973 1 98.88 190 TYR A C 1
ATOM 1517 O O . TYR A 1 190 ? -19.016 3.203 -4.383 1 98.88 190 TYR A O 1
ATOM 1525 N N . GLU A 1 191 ? -18.797 4.402 -6.227 1 98.75 191 GLU A N 1
ATOM 1526 C CA . GLU A 1 191 ? -19.562 3.418 -6.992 1 98.75 191 GLU A CA 1
ATOM 1527 C C . GLU A 1 191 ? -18.844 2.07 -7.02 1 98.75 191 GLU A C 1
ATOM 1529 O O . GLU A 1 191 ? -19.484 1.021 -6.961 1 98.75 191 GLU A O 1
ATOM 1534 N N . LEU A 1 192 ? -17.562 2.082 -7.125 1 98.62 192 LEU A N 1
ATOM 1535 C CA . LEU A 1 192 ? -16.812 0.829 -7.066 1 98.62 192 LEU A CA 1
ATOM 1536 C C . LEU A 1 192 ? -17.094 0.099 -5.754 1 98.62 192 LEU A C 1
ATOM 1538 O O . LEU A 1 192 ? -17.375 -1.101 -5.754 1 98.62 192 LEU A O 1
ATOM 1542 N N . LEU A 1 193 ? -17.078 0.773 -4.641 1 98.88 193 LEU A N 1
ATOM 1543 C CA . LEU A 1 193 ? -17.109 0.13 -3.334 1 98.88 193 LEU A CA 1
ATOM 1544 C C . LEU A 1 193 ? -18.547 -0.071 -2.867 1 98.88 193 LEU A C 1
ATOM 1546 O O . LEU A 1 193 ? -18.828 -0.945 -2.043 1 98.88 193 LEU A O 1
ATOM 1550 N N . LEU A 1 194 ? -19.484 0.706 -3.436 1 98.88 194 LEU A N 1
ATOM 1551 C CA . LEU A 1 194 ? -20.844 0.674 -2.908 1 98.88 194 LEU A CA 1
ATOM 1552 C C . LEU A 1 194 ? -21.812 0.065 -3.92 1 98.88 194 LEU A C 1
ATOM 1554 O O . LEU A 1 194 ? -22.859 -0.478 -3.545 1 98.88 194 LEU A O 1
ATOM 1558 N N . SER A 1 195 ? -21.453 0.159 -5.199 1 98.81 195 SER A N 1
ATOM 1559 C CA . SER A 1 195 ? -22.453 -0.153 -6.211 1 98.81 195 SER A CA 1
ATOM 1560 C C . SER A 1 195 ? -22.047 -1.382 -7.023 1 98.81 195 SER A C 1
ATOM 1562 O O . SER A 1 195 ? -22.812 -1.838 -7.883 1 98.81 195 SER A O 1
ATOM 1564 N N . SER A 1 196 ? -20.875 -1.959 -6.82 1 98.06 196 SER A N 1
ATOM 1565 C CA . SER A 1 196 ? -20.453 -3.18 -7.496 1 98.06 196 SER A CA 1
ATOM 1566 C C . SER A 1 196 ? -21.047 -4.418 -6.828 1 98.06 196 SER A C 1
ATOM 1568 O O . SER A 1 196 ? -21.516 -5.336 -7.508 1 98.06 196 SER A O 1
ATOM 1570 N N . TRP A 1 197 ? -20.938 -4.434 -5.52 1 98.62 197 TRP A N 1
ATOM 1571 C CA . TRP A 1 197 ? -21.375 -5.57 -4.719 1 98.62 197 TRP A CA 1
ATOM 1572 C C . TRP A 1 197 ? -22.609 -5.215 -3.9 1 98.62 197 TRP A C 1
ATOM 1574 O O . TRP A 1 197 ? -22.656 -4.172 -3.242 1 98.62 197 TRP A O 1
ATOM 1584 N N . ARG A 1 198 ? -23.609 -6.043 -3.986 1 98.75 198 ARG A N 1
ATOM 1585 C CA . ARG A 1 198 ? -24.656 -5.965 -2.963 1 98.75 198 ARG A CA 1
ATOM 1586 C C . ARG A 1 198 ? -24.094 -6.305 -1.587 1 98.75 198 ARG A C 1
ATOM 1588 O O . ARG A 1 198 ? -23.109 -7.047 -1.475 1 98.75 198 ARG A O 1
ATOM 1595 N N . ASP A 1 199 ? -24.656 -5.785 -0.55 1 98.31 199 ASP A N 1
ATOM 1596 C CA . ASP A 1 199 ? -24.156 -5.977 0.807 1 98.31 199 ASP A CA 1
ATOM 1597 C C . ASP A 1 199 ? -24 -7.461 1.13 1 98.31 199 ASP A C 1
ATOM 1599 O O . ASP A 1 199 ? -23.094 -7.844 1.879 1 98.31 199 ASP A O 1
ATOM 1603 N N . ASP A 1 200 ? -24.812 -8.289 0.611 1 98 200 ASP A N 1
ATOM 1604 C CA . ASP A 1 200 ? -24.812 -9.719 0.907 1 98 200 ASP A CA 1
ATOM 1605 C C . ASP A 1 200 ? -24.359 -10.531 -0.306 1 98 200 ASP A C 1
ATOM 1607 O O . ASP A 1 200 ? -24.766 -11.68 -0.471 1 98 200 ASP A O 1
ATOM 1611 N N . GLY A 1 201 ? -23.578 -9.875 -1.168 1 98.25 201 GLY A N 1
ATOM 1612 C CA . GLY A 1 201 ? -23.141 -10.516 -2.396 1 98.25 201 GLY A CA 1
ATOM 1613 C C . GLY A 1 201 ? -22.203 -11.688 -2.16 1 98.25 201 GLY A C 1
ATOM 1614 O O . GLY A 1 201 ? -22.141 -12.617 -2.975 1 98.25 201 GLY A O 1
ATOM 1615 N N . LEU A 1 202 ? -21.406 -11.617 -1.159 1 97.81 202 LEU A N 1
ATOM 1616 C CA . LEU A 1 202 ? -20.609 -12.773 -0.763 1 97.81 202 LEU A CA 1
ATOM 1617 C C . LEU A 1 202 ? -21.438 -13.75 0.065 1 97.81 202 LEU A C 1
ATOM 1619 O O . LEU A 1 202 ? -21.828 -13.438 1.191 1 97.81 202 LEU A O 1
ATOM 1623 N N . VAL A 1 203 ? -21.641 -14.906 -0.394 1 97.19 203 VAL A N 1
ATOM 1624 C CA . VAL A 1 203 ? -22.594 -15.812 0.246 1 97.19 203 VAL A CA 1
ATOM 1625 C C . VAL A 1 203 ? -21.844 -16.953 0.927 1 97.19 203 VAL A C 1
ATOM 1627 O O . VAL A 1 203 ? -22.25 -17.422 1.986 1 97.19 203 VAL A O 1
ATOM 1630 N N . TYR A 1 204 ? -20.75 -17.391 0.388 1 97.75 204 TYR A N 1
ATOM 1631 C CA . TYR A 1 204 ? -19.953 -18.484 0.927 1 97.75 204 TYR A CA 1
ATOM 1632 C C . TYR A 1 204 ? -20.828 -19.688 1.26 1 97.75 204 TYR A C 1
ATOM 1634 O O . TYR A 1 204 ? -20.812 -20.188 2.389 1 97.75 204 TYR A O 1
ATOM 1642 N N . ASP A 1 205 ? -21.625 -20.141 0.347 1 97.81 205 ASP A N 1
ATOM 1643 C CA . ASP A 1 205 ? -22.516 -21.297 0.486 1 97.81 205 ASP A CA 1
ATOM 1644 C C . ASP A 1 205 ? -21.828 -22.594 0.071 1 97.81 205 ASP A C 1
ATOM 1646 O O . ASP A 1 205 ? -21.812 -22.938 -1.111 1 97.81 205 ASP A O 1
ATOM 1650 N N . LYS A 1 206 ? -21.312 -23.344 0.951 1 96.94 206 LYS A N 1
ATOM 1651 C CA . LYS A 1 206 ? -20.531 -24.562 0.684 1 96.94 206 LYS A CA 1
ATOM 1652 C C . LYS A 1 206 ? -21.422 -25.641 0.06 1 96.94 206 LYS A C 1
ATOM 1654 O O . LYS A 1 206 ? -20.969 -26.391 -0.81 1 96.94 206 LYS A O 1
ATOM 1659 N N . GLU A 1 207 ? -22.594 -25.703 0.462 1 96.25 207 GLU A N 1
ATOM 1660 C CA . GLU A 1 207 ? -23.5 -26.734 -0.035 1 96.25 207 GLU A CA 1
ATOM 1661 C C . GLU A 1 207 ? -23.844 -26.516 -1.506 1 96.25 207 GLU A C 1
ATOM 1663 O O . GLU A 1 207 ? -23.766 -27.438 -2.314 1 96.25 207 GLU A O 1
ATOM 1668 N N . ALA A 1 208 ? -24.109 -25.266 -1.858 1 96.5 208 ALA A N 1
ATOM 1669 C CA . ALA A 1 208 ? -24.484 -24.938 -3.23 1 96.5 208 ALA A CA 1
ATOM 1670 C C . ALA A 1 208 ? -23.25 -24.781 -4.117 1 96.5 208 ALA A C 1
ATOM 1672 O O . ALA A 1 208 ? -23.359 -24.781 -5.344 1 96.5 208 ALA A O 1
ATOM 1673 N N . GLY A 1 209 ? -22.109 -24.609 -3.504 1 96.44 209 GLY A N 1
ATOM 1674 C CA . GLY A 1 209 ? -20.891 -24.375 -4.246 1 96.44 209 GLY A CA 1
ATOM 1675 C C . GLY A 1 209 ? -20.797 -22.984 -4.832 1 96.44 209 GLY A C 1
ATOM 1676 O O . GLY A 1 209 ? -20.375 -22.812 -5.977 1 96.44 209 GLY A O 1
ATOM 1677 N N . VAL A 1 210 ? -21.312 -22 -4.082 1 97.5 210 VAL A N 1
ATOM 1678 C CA . VAL A 1 210 ? -21.281 -20.609 -4.527 1 97.5 210 VAL A CA 1
ATOM 1679 C C . VAL A 1 210 ? -20.531 -19.75 -3.51 1 97.5 210 VAL A C 1
ATOM 1681 O O . VAL A 1 210 ? -20.984 -19.594 -2.367 1 97.5 210 VAL A O 1
ATOM 1684 N N . PHE A 1 211 ? -19.438 -19.234 -3.936 1 97.94 211 PHE A N 1
ATOM 1685 C CA . PHE A 1 211 ? -18.672 -18.375 -3.039 1 97.94 211 PHE A CA 1
ATOM 1686 C C . PHE A 1 211 ? -19.281 -16.984 -2.98 1 97.94 211 PHE A C 1
ATOM 1688 O O . PHE A 1 211 ? -19.562 -16.453 -1.896 1 97.94 211 PHE A O 1
ATOM 1695 N N . SER A 1 212 ? -19.453 -16.359 -4.113 1 97.81 212 SER A N 1
ATOM 1696 C CA . SER A 1 212 ? -20.156 -15.086 -4.273 1 97.81 212 SER A CA 1
ATOM 1697 C C . SER A 1 212 ? -21.266 -15.195 -5.305 1 97.81 212 SER A C 1
ATOM 1699 O O . SER A 1 212 ? -21.109 -15.875 -6.324 1 97.81 212 SER A O 1
ATOM 1701 N N . ASP A 1 213 ? -22.344 -14.547 -5.078 1 97.5 213 ASP A N 1
ATOM 1702 C CA . ASP A 1 213 ? -23.5 -14.57 -5.969 1 97.5 213 ASP A CA 1
ATOM 1703 C C . ASP A 1 213 ? -23.312 -13.609 -7.141 1 97.5 213 ASP A C 1
ATOM 1705 O O . ASP A 1 213 ? -23.328 -12.391 -6.957 1 97.5 213 ASP A O 1
ATOM 1709 N N . PRO A 1 214 ? -23.203 -14.125 -8.344 1 94.38 214 PRO A N 1
ATOM 1710 C CA . PRO A 1 214 ? -22.969 -13.234 -9.484 1 94.38 214 PRO A CA 1
ATOM 1711 C C . PRO A 1 214 ? -24.109 -12.25 -9.711 1 94.38 214 PRO A C 1
ATOM 1713 O O . PRO A 1 214 ? -23.906 -11.172 -10.266 1 94.38 214 PRO A O 1
ATOM 1716 N N . ASP A 1 215 ? -25.297 -12.57 -9.289 1 95.56 215 ASP A N 1
ATOM 1717 C CA . ASP A 1 215 ? -26.438 -11.695 -9.469 1 95.56 215 ASP A CA 1
ATOM 1718 C C . ASP A 1 215 ? -26.406 -10.531 -8.484 1 95.56 215 ASP A C 1
ATOM 1720 O O . ASP A 1 215 ? -27.156 -9.555 -8.633 1 95.56 215 ASP A O 1
ATOM 1724 N N . ALA A 1 216 ? -25.578 -10.656 -7.52 1 98 216 ALA A N 1
ATOM 1725 C CA . ALA A 1 216 ? -25.422 -9.602 -6.52 1 98 216 ALA A CA 1
ATOM 1726 C C . ALA A 1 216 ? -24.094 -8.859 -6.715 1 98 216 ALA A C 1
ATOM 1728 O O . ALA A 1 216 ? -23.594 -8.219 -5.789 1 98 216 ALA A O 1
ATOM 1729 N N . ILE A 1 217 ? -23.531 -8.992 -7.844 1 96.94 217 ILE A N 1
ATOM 1730 C CA . ILE A 1 217 ? -22.344 -8.258 -8.289 1 96.94 217 ILE A CA 1
ATOM 1731 C C . ILE A 1 217 ? -22.609 -7.648 -9.664 1 96.94 217 ILE A C 1
ATOM 1733 O O . ILE A 1 217 ? -23.266 -8.266 -10.508 1 96.94 217 ILE A O 1
ATOM 1737 N N . ARG A 1 218 ? -22.094 -6.445 -9.906 1 96.06 218 ARG A N 1
ATOM 1738 C CA . ARG A 1 218 ? -22.344 -5.809 -11.195 1 96.06 218 ARG A CA 1
ATOM 1739 C C . ARG A 1 218 ? -21.203 -4.875 -11.578 1 96.06 218 ARG A C 1
ATOM 1741 O O . ARG A 1 218 ? -20.469 -4.395 -10.711 1 96.06 218 ARG A O 1
ATOM 1748 N N . GLU A 1 219 ? -21.016 -4.695 -12.836 1 94.88 219 GLU A N 1
ATOM 1749 C CA . GLU A 1 219 ? -20.188 -3.592 -13.312 1 94.88 219 GLU A CA 1
ATOM 1750 C C . GLU A 1 219 ? -20.844 -2.244 -13.008 1 94.88 219 GLU A C 1
ATOM 1752 O O . GLU A 1 219 ? -22.062 -2.107 -13.102 1 94.88 219 GLU A O 1
ATOM 1757 N N . ILE A 1 220 ? -20.031 -1.268 -12.672 1 96.62 220 ILE A N 1
ATOM 1758 C CA . ILE A 1 220 ? -20.578 0.062 -12.43 1 96.62 220 ILE A CA 1
ATOM 1759 C C . ILE A 1 220 ? -20.688 0.825 -13.75 1 96.62 220 ILE A C 1
ATOM 1761 O O . ILE A 1 220 ? -21.453 1.797 -13.852 1 96.62 220 ILE A O 1
ATOM 1765 N N . ASN A 1 221 ? -19.891 0.484 -14.75 1 95 221 ASN A N 1
ATOM 1766 C CA . ASN A 1 221 ? -19.875 1.089 -16.078 1 95 221 ASN A CA 1
ATOM 1767 C C . ASN A 1 221 ? -19.812 2.613 -15.992 1 95 221 ASN A C 1
ATOM 1769 O O . ASN A 1 221 ? -20.609 3.299 -16.656 1 95 221 ASN A O 1
ATOM 1773 N N . PHE A 1 222 ? -18.953 3.09 -15.18 1 96.38 222 PHE A N 1
ATOM 1774 C CA . PHE A 1 222 ? -18.812 4.535 -15.055 1 96.38 222 PHE A CA 1
ATOM 1775 C C . PHE A 1 222 ? -18.156 5.117 -16.312 1 96.38 222 PHE A C 1
ATOM 1777 O O . PHE A 1 222 ? -17.109 4.652 -16.75 1 96.38 222 PHE A O 1
ATOM 1784 N N . ASP A 1 223 ? -18.719 6.078 -16.875 1 95.44 223 ASP A N 1
ATOM 1785 C CA . ASP A 1 223 ? -18.234 6.805 -18.031 1 95.44 223 ASP A CA 1
ATOM 1786 C C . ASP A 1 223 ? -18.375 8.312 -17.844 1 95.44 223 ASP A C 1
ATOM 1788 O O . ASP A 1 223 ? -19.391 8.906 -18.234 1 95.44 223 ASP A O 1
ATOM 1792 N N . GLY A 1 224 ? -17.297 8.875 -17.234 1 95.12 224 GLY A N 1
ATOM 1793 C CA . GLY A 1 224 ? -17.328 10.289 -16.906 1 95.12 224 GLY A CA 1
ATOM 1794 C C . GLY A 1 224 ? -16.469 11.141 -17.828 1 95.12 224 GLY A C 1
ATOM 1795 O O . GLY A 1 224 ? -16.125 10.711 -18.922 1 95.12 224 GLY A O 1
ATOM 1796 N N . ASN A 1 225 ? -16.219 12.438 -17.406 1 94.88 225 ASN A N 1
ATOM 1797 C CA . ASN A 1 225 ? -15.422 13.383 -18.172 1 94.88 225 ASN A CA 1
ATOM 1798 C C . ASN A 1 225 ? -13.93 13.039 -18.094 1 94.88 225 ASN A C 1
ATOM 1800 O O . ASN A 1 225 ? -13.18 13.289 -19.047 1 94.88 225 ASN A O 1
ATOM 1804 N N . TYR A 1 226 ? -13.562 12.406 -16.953 1 94.44 226 TYR A N 1
ATOM 1805 C CA . TYR A 1 226 ? -12.133 12.242 -16.703 1 94.44 226 TYR A CA 1
ATOM 1806 C C . TYR A 1 226 ? -11.766 10.773 -16.547 1 94.44 226 TYR A C 1
ATOM 1808 O O . TYR A 1 226 ? -10.625 10.383 -16.781 1 94.44 226 TYR A O 1
ATOM 1816 N N . TYR A 1 227 ? -12.758 9.969 -16.125 1 95.25 227 TYR A N 1
ATOM 1817 C CA . TYR A 1 227 ? -12.484 8.562 -15.859 1 95.25 227 TYR A CA 1
ATOM 1818 C C . TYR A 1 227 ? -13.508 7.668 -16.562 1 95.25 227 TYR A C 1
ATOM 1820 O O . TYR A 1 227 ? -14.688 8 -16.609 1 95.25 227 TYR A O 1
ATOM 1828 N N . LYS A 1 228 ? -13.023 6.535 -17.078 1 95.69 228 LYS A N 1
ATOM 1829 C CA . LYS A 1 228 ? -13.828 5.434 -17.578 1 95.69 228 LYS A CA 1
ATOM 1830 C C . LYS A 1 228 ? -13.484 4.125 -16.875 1 95.69 228 LYS A C 1
ATOM 1832 O O . LYS A 1 228 ? -12.398 3.574 -17.094 1 95.69 228 LYS A O 1
ATOM 1837 N N . VAL A 1 229 ? -14.398 3.672 -16.062 1 95.19 229 VAL A N 1
ATOM 1838 C CA . VAL A 1 229 ? -14.133 2.516 -15.219 1 95.19 229 VAL A CA 1
ATOM 1839 C C . VAL A 1 229 ? -15.328 1.569 -15.242 1 95.19 229 VAL A C 1
ATOM 1841 O O . VAL A 1 229 ? -16.344 1.82 -14.586 1 95.19 229 VAL A O 1
ATOM 1844 N N . PRO A 1 230 ? -15.164 0.437 -15.844 1 94 230 PRO A N 1
ATOM 1845 C CA . PRO A 1 230 ? -16.297 -0.491 -15.938 1 94 230 PRO A CA 1
ATOM 1846 C C . PRO A 1 230 ? -16.578 -1.217 -14.617 1 94 230 PRO A C 1
ATOM 1848 O O . PRO A 1 230 ? -17.734 -1.396 -14.242 1 94 230 PRO A O 1
ATOM 1851 N N . GLY A 1 231 ? -15.516 -1.568 -13.875 1 92.62 231 GLY A N 1
ATOM 1852 C CA . GLY A 1 231 ? -15.68 -2.463 -12.742 1 92.62 231 GLY A CA 1
ATOM 1853 C C . GLY A 1 231 ? -15.883 -3.91 -13.141 1 92.62 231 GLY A C 1
ATOM 1854 O O . GLY A 1 231 ? -15.594 -4.289 -14.281 1 92.62 231 GLY A O 1
ATOM 1855 N N . PRO A 1 232 ? -16.484 -4.805 -12.242 1 94.88 232 PRO A N 1
ATOM 1856 C CA . PRO A 1 232 ? -16.797 -4.543 -10.836 1 94.88 232 PRO A CA 1
ATOM 1857 C C . PRO A 1 232 ? -15.547 -4.438 -9.961 1 94.88 232 PRO A C 1
ATOM 1859 O O . PRO A 1 232 ? -14.445 -4.75 -10.414 1 94.88 232 PRO A O 1
ATOM 1862 N N . GLN A 1 233 ? -15.781 -3.889 -8.758 1 96.31 233 GLN A N 1
ATOM 1863 C CA . GLN A 1 233 ? -14.703 -3.887 -7.777 1 96.31 233 GLN A CA 1
ATOM 1864 C C . GLN A 1 233 ? -14.242 -5.305 -7.465 1 96.31 233 GLN A C 1
ATOM 1866 O O . GLN A 1 233 ? -15.062 -6.215 -7.316 1 96.31 233 GLN A O 1
ATOM 1871 N N . ILE A 1 234 ? -12.992 -5.523 -7.371 1 95.94 234 ILE A N 1
ATOM 1872 C CA . ILE A 1 234 ? -12.414 -6.855 -7.254 1 95.94 234 ILE A CA 1
ATOM 1873 C C . ILE A 1 234 ? -12.422 -7.297 -5.793 1 95.94 234 ILE A C 1
ATOM 1875 O O . ILE A 1 234 ? -12.336 -8.492 -5.496 1 95.94 234 ILE A O 1
ATOM 1879 N N . THR A 1 235 ? -12.492 -6.418 -4.855 1 97.94 235 THR A N 1
ATOM 1880 C CA . THR A 1 235 ? -12.539 -6.758 -3.436 1 97.94 235 THR A CA 1
ATOM 1881 C C . THR A 1 235 ? -13.984 -6.977 -2.977 1 97.94 235 THR A C 1
ATOM 1883 O O . THR A 1 235 ? -14.898 -6.297 -3.449 1 97.94 235 THR A O 1
ATOM 1886 N N . GLU A 1 236 ? -14.156 -7.887 -2.076 1 98 236 GLU A N 1
ATOM 1887 C CA . GLU A 1 236 ? -15.461 -8.047 -1.438 1 98 236 GLU A CA 1
ATOM 1888 C C . GLU A 1 236 ? -15.773 -6.871 -0.517 1 98 236 GLU A C 1
ATOM 1890 O O . GLU A 1 236 ? -14.883 -6.086 -0.185 1 98 236 GLU A O 1
ATOM 1895 N N . PRO A 1 237 ? -17.047 -6.699 -0.146 1 98.31 237 PRO A N 1
ATOM 1896 C CA . PRO A 1 237 ? -17.406 -5.59 0.738 1 98.31 237 PRO A CA 1
ATOM 1897 C C . PRO A 1 237 ? -16.641 -5.602 2.053 1 98.31 237 PRO A C 1
ATOM 1899 O O . PRO A 1 237 ? -16.453 -6.66 2.66 1 98.31 237 PRO A O 1
ATOM 1902 N N . SER A 1 238 ? -16.141 -4.457 2.449 1 98.19 238 SER A N 1
ATOM 1903 C CA . SER A 1 238 ? -15.359 -4.301 3.676 1 98.19 238 SER A CA 1
ATOM 1904 C C . SER A 1 238 ? -16.219 -3.727 4.801 1 98.19 238 SER A C 1
ATOM 1906 O O . SER A 1 238 ? -17.344 -3.301 4.57 1 98.19 238 SER A O 1
ATOM 1908 N N . PRO A 1 239 ? -15.727 -3.637 6.016 1 97.88 239 PRO A N 1
ATOM 1909 C CA . PRO A 1 239 ? -16.562 -3.301 7.172 1 97.88 239 PRO A CA 1
ATOM 1910 C C . PRO A 1 239 ? -17.203 -1.925 7.051 1 97.88 239 PRO A C 1
ATOM 1912 O O . PRO A 1 239 ? -18.391 -1.766 7.379 1 97.88 239 PRO A O 1
ATOM 1915 N N . GLN A 1 240 ? -16.5 -0.933 6.582 1 98.19 240 GLN A N 1
ATOM 1916 C CA . GLN A 1 240 ? -17.078 0.403 6.488 1 98.19 240 GLN A CA 1
ATOM 1917 C C . GLN A 1 240 ? -17.672 0.651 5.098 1 98.19 240 GLN A C 1
ATOM 1919 O O . GLN A 1 240 ? -18.375 1.642 4.883 1 98.19 240 GLN A O 1
ATOM 1924 N N . ARG A 1 241 ? -17.328 -0.197 4.105 1 98.25 241 ARG A N 1
ATOM 1925 C CA . ARG A 1 241 ? -17.641 -0.045 2.688 1 98.25 241 ARG A CA 1
ATOM 1926 C C . ARG A 1 241 ? -16.781 1.052 2.057 1 98.25 241 ARG A C 1
ATOM 1928 O O . ARG A 1 241 ? -16.109 0.821 1.051 1 98.25 241 ARG A O 1
ATOM 1935 N N . ILE A 1 242 ? -16.812 2.279 2.613 1 98.69 242 ILE A N 1
ATOM 1936 C CA . ILE A 1 242 ? -15.875 3.346 2.264 1 98.69 242 ILE A CA 1
ATOM 1937 C C . ILE A 1 242 ? -15.219 3.889 3.527 1 98.69 242 ILE A C 1
ATOM 1939 O O . ILE A 1 242 ? -15.805 3.85 4.609 1 98.69 242 ILE A O 1
ATOM 1943 N N . PRO A 1 243 ? -13.992 4.348 3.479 1 98.81 243 PRO A N 1
ATOM 1944 C CA . PRO A 1 243 ? -13.344 4.934 4.652 1 98.81 243 PRO A CA 1
ATOM 1945 C C . PRO A 1 243 ? -14.016 6.23 5.105 1 98.81 243 PRO A C 1
ATOM 1947 O O . PRO A 1 243 ? -14.797 6.82 4.359 1 98.81 243 PRO A O 1
ATOM 1950 N N . VAL A 1 244 ? -13.75 6.594 6.332 1 98.88 244 VAL A N 1
ATOM 1951 C CA . VAL A 1 244 ? -14.156 7.926 6.762 1 98.88 244 VAL A CA 1
ATOM 1952 C C . VAL A 1 244 ? -13.523 8.977 5.852 1 98.88 244 VAL A C 1
ATOM 1954 O O . VAL A 1 244 ? -12.312 8.961 5.621 1 98.88 244 VAL A O 1
ATOM 1957 N N . ILE A 1 245 ? -14.336 9.867 5.324 1 98.88 245 ILE A N 1
ATOM 1958 C CA . ILE A 1 245 ? -13.82 10.867 4.395 1 98.88 245 ILE A CA 1
ATOM 1959 C C . ILE A 1 245 ? -13.391 12.109 5.164 1 98.88 245 ILE A C 1
ATOM 1961 O O . ILE A 1 245 ? -14.211 12.75 5.836 1 98.88 245 ILE A O 1
ATOM 1965 N N . ILE A 1 246 ? -12.156 12.398 5.035 1 98.81 246 ILE A N 1
ATOM 1966 C CA . ILE A 1 246 ? -11.539 13.555 5.66 1 98.81 246 ILE A CA 1
ATOM 1967 C C . ILE A 1 246 ? -11.195 14.594 4.59 1 98.81 246 ILE A C 1
ATOM 1969 O O . ILE A 1 246 ? -10.781 14.242 3.482 1 98.81 246 ILE A O 1
ATOM 1973 N N . GLN A 1 247 ? -11.414 15.773 4.883 1 97.5 247 GLN A N 1
ATOM 1974 C CA . GLN A 1 247 ? -11.086 16.875 3.98 1 97.5 247 GLN A CA 1
ATOM 1975 C C . GLN A 1 247 ? -10.438 18.031 4.734 1 97.5 247 GLN A C 1
ATOM 1977 O O . GLN A 1 247 ? -10.828 18.344 5.859 1 97.5 247 GLN A O 1
ATOM 1982 N N . ALA A 1 248 ? -9.469 18.672 4.129 1 93 248 ALA A N 1
ATOM 1983 C CA . ALA A 1 248 ? -8.719 19.719 4.824 1 93 248 ALA A CA 1
ATOM 1984 C C . ALA A 1 248 ? -8.594 20.969 3.951 1 93 248 ALA A C 1
ATOM 1986 O O . ALA A 1 248 ? -7.875 21.906 4.305 1 93 248 ALA A O 1
ATOM 1987 N N . GLY A 1 249 ? -9.266 21.047 2.838 1 88.06 249 GLY A N 1
ATOM 1988 C CA . GLY A 1 249 ? -9.141 22.188 1.946 1 88.06 249 GLY A CA 1
ATOM 1989 C C . GLY A 1 249 ? -9.875 23.422 2.443 1 88.06 249 GLY A C 1
ATOM 1990 O O . GLY A 1 249 ? -11.008 23.312 2.92 1 88.06 249 GLY A O 1
ATOM 1991 N N . ALA A 1 250 ? -9.234 24.609 2.246 1 85.25 250 ALA A N 1
ATOM 1992 C CA . ALA A 1 250 ? -9.82 25.844 2.754 1 85.25 250 ALA A CA 1
ATOM 1993 C C . ALA A 1 250 ? -10.211 26.781 1.61 1 85.25 250 ALA A C 1
ATOM 1995 O O . ALA A 1 250 ? -10.875 27.797 1.828 1 85.25 250 ALA A O 1
ATOM 1996 N N . SER A 1 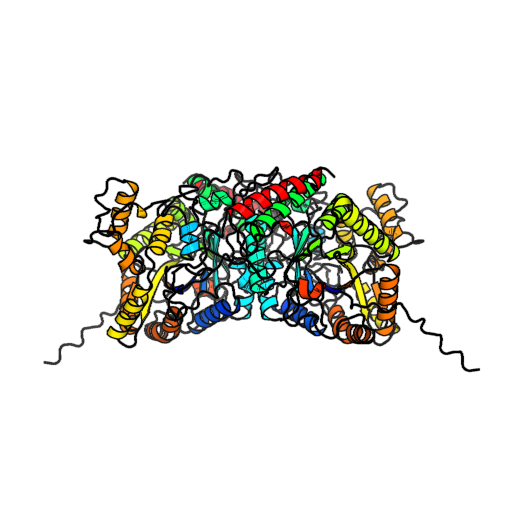251 ? -9.781 26.453 0.419 1 88.06 251 SER A N 1
ATOM 1997 C CA . SER A 1 251 ? -10.211 27.234 -0.732 1 88.06 251 SER A CA 1
ATOM 1998 C C . SER A 1 251 ? -11.711 27.078 -0.982 1 88.06 251 SER A C 1
ATOM 2000 O O . SER A 1 251 ? -12.336 26.156 -0.452 1 88.06 251 SER A O 1
ATOM 2002 N N . PRO A 1 252 ? -12.25 28 -1.762 1 90.94 252 PRO A N 1
ATOM 2003 C CA . PRO A 1 252 ? -13.68 27.859 -2.041 1 90.94 252 PRO A CA 1
ATOM 2004 C C . PRO A 1 252 ? -14.039 26.484 -2.586 1 90.94 252 PRO A C 1
ATOM 2006 O O . PRO A 1 252 ? -15.016 25.875 -2.139 1 90.94 252 PRO A O 1
ATOM 2009 N N . LYS A 1 253 ? -13.25 25.969 -3.512 1 93.56 253 LYS A N 1
ATOM 2010 C CA . LYS A 1 253 ? -13.516 24.641 -4.051 1 93.56 253 LYS A CA 1
ATOM 2011 C C . LYS A 1 253 ? -13.242 23.562 -3.004 1 93.56 253 LYS A C 1
ATOM 2013 O O . LYS A 1 253 ? -13.922 22.531 -2.977 1 93.56 253 LYS A O 1
ATOM 2018 N N . GLY A 1 254 ? -12.242 23.812 -2.197 1 93.69 254 GLY A N 1
ATOM 2019 C CA . GLY A 1 254 ? -11.977 22.891 -1.099 1 93.69 254 GLY A CA 1
ATOM 2020 C C . GLY A 1 254 ? -13.117 22.812 -0.102 1 93.69 254 GLY A C 1
ATOM 2021 O O . GLY A 1 254 ? -13.477 21.719 0.341 1 93.69 254 GLY A O 1
ATOM 2022 N N . LEU A 1 255 ? -13.688 23.984 0.192 1 94.69 255 LEU A N 1
ATOM 2023 C CA . LEU A 1 255 ? -14.82 24.031 1.105 1 94.69 255 LEU A CA 1
ATOM 2024 C C . LEU A 1 255 ? -16.016 23.281 0.524 1 94.69 255 LEU A C 1
ATOM 2026 O O . LEU A 1 255 ? -16.734 22.578 1.249 1 94.69 255 LEU A O 1
ATOM 2030 N N . LEU A 1 256 ? -16.172 23.422 -0.761 1 95.88 256 LEU A N 1
ATOM 2031 C CA . LEU A 1 256 ? -17.266 22.719 -1.429 1 95.88 256 LEU A CA 1
ATOM 2032 C C . LEU A 1 256 ? -17.078 21.219 -1.351 1 95.88 256 LEU A C 1
ATOM 2034 O O . LEU A 1 256 ? -18.016 20.469 -1.085 1 95.88 256 LEU A O 1
ATOM 2038 N N . LEU A 1 257 ? -15.852 20.781 -1.577 1 97.12 257 LEU A N 1
ATOM 2039 C CA . LEU A 1 257 ? -15.562 19.344 -1.508 1 97.12 257 LEU A CA 1
ATOM 2040 C C . LEU A 1 257 ? -15.828 18.812 -0.108 1 97.12 257 LEU A C 1
ATOM 2042 O O . LEU A 1 257 ? -16.391 17.719 0.046 1 97.12 257 LEU A O 1
ATOM 2046 N N . GLY A 1 258 ? -15.359 19.547 0.891 1 97.38 258 GLY A N 1
ATOM 2047 C CA . GLY A 1 258 ? -15.609 19.172 2.273 1 97.38 258 GLY A CA 1
ATOM 2048 C C . GLY A 1 258 ? -17.078 19.141 2.629 1 97.38 258 GLY A C 1
ATOM 2049 O O . GLY A 1 258 ? -17.547 18.203 3.283 1 97.38 258 GLY A O 1
ATOM 2050 N N . ALA A 1 259 ? -17.812 20.156 2.201 1 98.06 259 ALA A N 1
ATOM 2051 C CA . ALA A 1 259 ? -19.25 20.25 2.479 1 98.06 259 ALA A CA 1
ATOM 2052 C C . ALA A 1 259 ? -20 19.094 1.847 1 98.06 259 ALA A C 1
ATOM 2054 O O . ALA A 1 259 ? -20.953 18.562 2.443 1 98.06 259 ALA A O 1
ATOM 2055 N N . LYS A 1 260 ? -19.594 18.688 0.705 1 98.19 260 LYS A N 1
ATOM 2056 C CA . LYS A 1 260 ? -20.297 17.641 -0.042 1 98.19 260 LYS A CA 1
ATOM 2057 C C . LYS A 1 260 ? -19.953 16.266 0.503 1 98.19 260 LYS A C 1
ATOM 2059 O O . LYS A 1 260 ? -20.844 15.438 0.715 1 98.19 260 LYS A O 1
ATOM 2064 N N . HIS A 1 261 ? -18.625 16 0.774 1 98.5 261 HIS A N 1
ATOM 2065 C CA . HIS A 1 261 ? -18.172 14.633 0.981 1 98.5 261 HIS A CA 1
ATOM 2066 C C . HIS A 1 261 ? -17.656 14.438 2.4 1 98.5 261 HIS A C 1
ATOM 2068 O O . HIS A 1 261 ? -17.578 13.305 2.885 1 98.5 261 HIS A O 1
ATOM 2074 N N . GLY A 1 262 ? -17.219 15.453 3.088 1 98.56 262 GLY A N 1
ATOM 2075 C CA . GLY A 1 262 ? -16.453 15.32 4.316 1 98.56 262 GLY A CA 1
ATOM 2076 C C . GLY A 1 262 ? -17.281 14.836 5.488 1 98.56 262 GLY A C 1
ATOM 2077 O O . GLY A 1 262 ? -18.453 15.227 5.637 1 98.56 262 GLY A O 1
ATOM 2078 N N . GLU A 1 263 ? -16.734 13.953 6.277 1 98.75 263 GLU A N 1
ATOM 2079 C CA . GLU A 1 263 ? -17.234 13.602 7.602 1 98.75 263 GLU A CA 1
ATOM 2080 C C . GLU A 1 263 ? -16.406 14.258 8.703 1 98.75 263 GLU A C 1
ATOM 2082 O O . GLU A 1 263 ? -16.953 14.805 9.664 1 98.75 263 GLU A O 1
ATOM 2087 N N . LEU A 1 264 ? -15.117 14.219 8.508 1 98.62 264 LEU A N 1
ATOM 2088 C CA . LEU A 1 264 ? -14.156 14.984 9.305 1 98.62 264 LEU A CA 1
ATOM 2089 C C . LEU A 1 264 ? -13.539 16.094 8.469 1 98.62 264 LEU A C 1
ATOM 2091 O O . LEU A 1 264 ? -13.039 15.859 7.367 1 98.62 264 LEU A O 1
ATOM 2095 N N . ILE A 1 265 ? -13.609 17.297 8.984 1 98.31 265 ILE A N 1
ATOM 2096 C CA . ILE A 1 265 ? -13.047 18.453 8.297 1 98.31 265 ILE A CA 1
ATOM 2097 C C . ILE A 1 265 ? -11.93 19.062 9.141 1 98.31 265 ILE A C 1
ATOM 2099 O O . ILE A 1 265 ? -12.156 19.453 10.289 1 98.31 265 ILE A O 1
ATOM 2103 N N . TYR A 1 266 ? -10.766 19.156 8.594 1 96.56 266 TYR A N 1
ATOM 2104 C CA . TYR A 1 266 ? -9.625 19.766 9.273 1 96.56 266 TYR A CA 1
ATOM 2105 C C . TYR A 1 266 ? -9.492 21.234 8.891 1 96.56 266 TYR A C 1
ATOM 2107 O O . TYR A 1 266 ? -9.305 21.562 7.715 1 96.56 266 TYR A O 1
ATOM 2115 N N . VAL A 1 267 ? -9.539 22.047 9.898 1 92.19 267 VAL A N 1
ATOM 2116 C CA . VAL A 1 267 ? -9.492 23.484 9.688 1 92.19 267 VAL A CA 1
ATOM 2117 C C . VAL A 1 267 ? -8.156 24.047 10.172 1 92.19 267 VAL A C 1
ATOM 2119 O O . VAL A 1 267 ? -7.738 23.781 11.305 1 92.19 267 VAL A O 1
ATOM 2122 N N . GLY A 1 268 ? -7.48 24.719 9.289 1 82.38 268 GLY A N 1
ATOM 2123 C CA . GLY A 1 268 ? -6.199 25.312 9.641 1 82.38 268 GLY A CA 1
ATOM 2124 C C . GLY A 1 268 ? -6.305 26.766 10.07 1 82.38 268 GLY A C 1
ATOM 2125 O O . GLY A 1 268 ? -6.52 27.641 9.242 1 82.38 268 GLY A O 1
ATOM 2126 N N . ALA A 1 269 ? -6.289 27.125 11.336 1 75.88 269 ALA A N 1
ATOM 2127 C CA . ALA A 1 269 ? -6.23 28.484 11.852 1 75.88 269 ALA A CA 1
ATOM 2128 C C . ALA A 1 269 ? -5.824 28.5 13.328 1 75.88 269 ALA A C 1
ATOM 2130 O O . ALA A 1 269 ? -6.074 27.531 14.055 1 75.88 269 ALA A O 1
ATOM 2131 N N . ARG A 1 270 ? -5.152 29.547 13.602 1 79.5 270 ARG A N 1
ATOM 2132 C CA . ARG A 1 270 ? -4.742 29.719 14.992 1 79.5 270 ARG A CA 1
ATOM 2133 C C . ARG A 1 270 ? -5.879 30.297 15.828 1 79.5 270 ARG A C 1
ATOM 2135 O O . ARG A 1 270 ? -6.199 29.781 16.891 1 79.5 270 ARG A O 1
ATOM 2142 N N . SER A 1 271 ? -6.559 31.312 15.336 1 86.5 271 SER A N 1
ATOM 2143 C CA . SER A 1 271 ? -7.594 32.031 16.078 1 86.5 271 SER A CA 1
ATOM 2144 C C . SER A 1 271 ? -8.883 31.219 16.141 1 86.5 271 SER A C 1
ATOM 2146 O O . SER A 1 271 ? -9.422 30.828 15.102 1 86.5 271 SER A O 1
ATOM 2148 N N . PRO A 1 272 ? -9.375 30.984 17.359 1 93.19 272 PRO A N 1
ATOM 2149 C CA . PRO A 1 272 ? -10.648 30.266 17.469 1 93.19 272 PRO A CA 1
ATOM 2150 C C . PRO A 1 272 ? -11.789 30.969 16.75 1 93.19 272 PRO A C 1
ATOM 2152 O O . PRO A 1 272 ? -12.703 30.312 16.25 1 93.19 272 PRO A O 1
ATOM 2155 N N . GLU A 1 273 ? -11.695 32.344 16.625 1 92.25 273 GLU A N 1
ATOM 2156 C CA . GLU A 1 273 ? -12.734 33.094 15.922 1 92.25 273 GLU A CA 1
ATOM 2157 C C . GLU A 1 273 ? -12.734 32.75 14.43 1 92.25 273 GLU A C 1
ATOM 2159 O O . GLU A 1 273 ? -13.797 32.594 13.828 1 92.25 273 GLU A O 1
ATOM 2164 N N . ILE A 1 274 ? -11.539 32.656 13.938 1 89.38 274 ILE A N 1
ATOM 2165 C CA . ILE A 1 274 ? -11.422 32.312 12.523 1 89.38 274 ILE A CA 1
ATOM 2166 C C . ILE A 1 274 ? -11.898 30.875 12.289 1 89.38 274 ILE A C 1
ATOM 2168 O O . ILE A 1 274 ? -12.57 30.594 11.297 1 89.38 274 ILE A O 1
ATOM 2172 N N . VAL A 1 275 ? -11.562 30.031 13.172 1 93.62 275 VAL A N 1
ATOM 2173 C CA . VAL A 1 275 ? -12.008 28.641 13.094 1 93.62 275 VAL A CA 1
ATOM 2174 C C . VAL A 1 275 ? -13.531 28.594 13.109 1 93.62 275 VAL A C 1
ATOM 2176 O O . VAL A 1 275 ? -14.141 27.859 12.328 1 93.62 275 VAL A O 1
ATOM 2179 N N . ARG A 1 276 ? -14.141 29.344 13.961 1 96.25 276 ARG A N 1
ATOM 2180 C CA . ARG A 1 276 ? -15.594 29.391 14.047 1 96.25 276 ARG A CA 1
ATOM 2181 C C . ARG A 1 276 ? -16.203 29.828 12.719 1 96.25 276 ARG A C 1
ATOM 2183 O O . ARG A 1 276 ? -17.188 29.234 12.266 1 96.25 276 ARG A O 1
ATOM 2190 N N . GLU A 1 277 ? -15.625 30.828 12.156 1 94.44 277 GLU A N 1
ATOM 2191 C CA . GLU A 1 277 ? -16.125 31.328 10.883 1 94.44 277 GLU A CA 1
ATOM 2192 C C . GLU A 1 277 ? -16.078 30.25 9.805 1 94.44 277 GLU A C 1
ATOM 2194 O O . GLU A 1 277 ? -17.031 30.094 9.039 1 94.44 277 GLU A O 1
ATOM 2199 N N . LYS A 1 278 ? -14.984 29.578 9.75 1 93.94 278 LYS A N 1
ATOM 2200 C CA . LYS A 1 278 ? -14.812 28.516 8.758 1 93.94 278 LYS A CA 1
ATOM 2201 C C . LYS A 1 278 ? -15.797 27.375 9 1 93.94 278 LYS A C 1
ATOM 2203 O O . LYS A 1 278 ? -16.328 26.797 8.055 1 93.94 278 LYS A O 1
ATOM 2208 N N . ILE A 1 279 ? -15.984 27.047 10.234 1 97.12 279 ILE A N 1
ATOM 2209 C CA . ILE A 1 279 ? -16.938 26.016 10.609 1 97.12 279 ILE A CA 1
ATOM 2210 C C . ILE A 1 279 ? -18.344 26.406 10.148 1 97.12 279 ILE A C 1
ATOM 2212 O O . ILE A 1 279 ? -19.016 25.625 9.477 1 97.12 279 ILE A O 1
ATOM 2216 N N . GLU A 1 280 ? -18.719 27.609 10.492 1 97.38 280 GLU A N 1
ATOM 2217 C CA . GLU A 1 280 ? -20.047 28.094 10.148 1 97.38 280 GLU A CA 1
ATOM 2218 C C . GLU A 1 280 ? -20.234 28.156 8.633 1 97.38 280 GLU A C 1
ATOM 2220 O O . GLU A 1 280 ? -21.297 27.781 8.125 1 97.38 280 GLU A O 1
ATOM 2225 N N . GLU A 1 281 ? -19.266 28.609 7.996 1 96.62 281 GLU A N 1
ATOM 2226 C CA . GLU A 1 281 ? -19.328 28.703 6.539 1 96.62 281 GLU A CA 1
ATOM 2227 C C . GLU A 1 281 ? -19.516 27.312 5.918 1 96.62 281 GLU A C 1
ATOM 2229 O O . GLU A 1 281 ? -20.359 27.125 5.035 1 96.62 281 GLU A O 1
ATOM 2234 N N . THR A 1 282 ? -18.734 26.375 6.332 1 97.31 282 THR A N 1
ATOM 2235 C CA . THR A 1 282 ? -18.797 25.016 5.785 1 97.31 282 THR A CA 1
ATOM 2236 C C . THR A 1 282 ? -20.141 24.375 6.098 1 97.31 282 THR A C 1
ATOM 2238 O O . THR A 1 282 ? -20.734 23.719 5.238 1 97.31 282 THR A O 1
ATOM 2241 N N . LYS A 1 283 ? -20.594 24.531 7.305 1 98.12 283 LYS A N 1
ATOM 2242 C CA . LYS A 1 283 ? -21.891 23.984 7.699 1 98.12 283 LYS A CA 1
ATOM 2243 C C . LYS A 1 283 ? -23.016 24.594 6.859 1 98.12 283 LYS A C 1
ATOM 2245 O O . LYS A 1 283 ? -23.938 23.875 6.449 1 98.12 283 LYS A O 1
ATOM 2250 N N . LYS A 1 284 ? -22.938 25.891 6.668 1 98.06 284 LYS A N 1
ATOM 2251 C CA . LYS A 1 284 ? -23.938 26.562 5.836 1 98.06 284 LYS A CA 1
ATOM 2252 C C . LYS A 1 284 ? -23.938 26 4.418 1 98.06 284 LYS A C 1
ATOM 2254 O O . LYS A 1 284 ? -25 25.703 3.865 1 98.06 284 LYS A O 1
ATOM 2259 N N . LEU A 1 285 ? -22.797 25.828 3.844 1 97.19 285 LEU A N 1
ATOM 2260 C CA . LEU A 1 285 ? -22.672 25.281 2.5 1 97.19 285 LEU A CA 1
ATOM 2261 C C . LEU A 1 285 ? -23.234 23.859 2.439 1 97.19 285 LEU A C 1
ATOM 2263 O O . LEU A 1 285 ? -23.953 23.516 1.497 1 97.19 285 LEU A O 1
ATOM 2267 N N . ALA A 1 286 ? -22.859 23.062 3.424 1 98.25 286 ALA A N 1
ATOM 2268 C CA . ALA A 1 286 ? -23.328 21.688 3.469 1 98.25 286 ALA A CA 1
ATOM 2269 C C . ALA A 1 286 ? -24.859 21.609 3.5 1 98.25 286 ALA A C 1
ATOM 2271 O O . ALA A 1 286 ? -25.453 20.828 2.777 1 98.25 286 ALA A O 1
ATOM 2272 N N . LYS A 1 287 ? -25.406 22.453 4.324 1 98.31 287 LYS A N 1
ATOM 2273 C CA . LYS A 1 287 ? -26.859 22.469 4.477 1 98.31 287 LYS A CA 1
ATOM 2274 C C . LYS A 1 287 ? -27.547 23.031 3.232 1 98.31 287 LYS A C 1
ATOM 2276 O O . LYS A 1 287 ? -28.453 22.422 2.676 1 98.31 287 LYS A O 1
ATOM 2281 N N . GLU A 1 288 ? -27.094 24.125 2.75 1 97.69 288 GLU A N 1
ATOM 2282 C CA . GLU A 1 288 ? -27.812 24.875 1.713 1 97.69 288 GLU A CA 1
ATOM 2283 C C . GLU A 1 288 ? -27.562 24.266 0.335 1 97.69 288 GLU A C 1
ATOM 2285 O O . GLU A 1 288 ? -28.469 24.234 -0.501 1 97.69 288 GLU A O 1
ATOM 2290 N N . LYS A 1 289 ? -26.406 23.781 0.102 1 96.75 289 LYS A N 1
ATOM 2291 C CA . LYS A 1 289 ? -26.062 23.312 -1.239 1 96.75 289 LYS A CA 1
ATOM 2292 C C . LYS A 1 289 ? -26.266 21.812 -1.361 1 96.75 289 LYS A C 1
ATOM 2294 O O . LYS A 1 289 ? -26.625 21.312 -2.434 1 96.75 289 LYS A O 1
ATOM 2299 N N . PHE A 1 290 ? -26.109 21.078 -0.276 1 97.38 290 PHE A N 1
ATOM 2300 C CA . PHE A 1 290 ? -26.078 19.625 -0.424 1 97.38 290 PHE A CA 1
ATOM 2301 C C . PHE A 1 290 ? -27.094 18.953 0.497 1 97.38 290 PHE A C 1
ATOM 2303 O O . PHE A 1 290 ? -27.203 17.734 0.518 1 97.38 290 PHE A O 1
ATOM 2310 N N . GLY A 1 291 ? -27.797 19.719 1.323 1 97.25 291 GLY A N 1
ATOM 2311 C CA . GLY A 1 291 ? -28.859 19.203 2.154 1 97.25 291 GLY A CA 1
ATOM 2312 C C . GLY A 1 291 ? -28.359 18.328 3.291 1 97.25 291 GLY A C 1
ATOM 2313 O O . GLY A 1 291 ? -29.078 17.422 3.748 1 97.25 291 GLY A O 1
ATOM 2314 N N . ARG A 1 292 ? -27.172 18.531 3.732 1 98.25 292 ARG A N 1
ATOM 2315 C CA . ARG A 1 292 ? -26.594 17.719 4.797 1 98.25 292 ARG A CA 1
ATOM 2316 C C . ARG A 1 292 ? -26.891 18.312 6.168 1 98.25 292 ARG A C 1
ATOM 2318 O O . ARG A 1 292 ? -26.906 19.531 6.32 1 98.25 292 ARG A O 1
ATOM 2325 N N . ASP A 1 293 ? -27.094 17.5 7.125 1 98.38 293 ASP A N 1
ATOM 2326 C CA . ASP A 1 293 ? -27.156 17.938 8.523 1 98.38 293 ASP A CA 1
ATOM 2327 C C . ASP A 1 293 ? -25.797 18.391 9.031 1 98.38 293 ASP A C 1
ATOM 2329 O O . ASP A 1 293 ? -24.859 17.594 9.125 1 98.38 293 ASP A O 1
ATOM 2333 N N . PRO A 1 294 ? -25.656 19.625 9.398 1 97.94 294 PRO A N 1
ATOM 2334 C CA . PRO A 1 294 ? -24.359 20.141 9.828 1 97.94 294 PRO A CA 1
ATOM 2335 C C . PRO A 1 294 ? -23.766 19.375 11.008 1 97.94 294 PRO A C 1
ATOM 2337 O O . PRO A 1 294 ? -22.547 19.344 11.188 1 97.94 294 PRO A O 1
ATOM 2340 N N . SER A 1 295 ? -24.625 18.766 11.812 1 96.56 295 SER A N 1
ATOM 2341 C CA . SER A 1 295 ? -24.125 18.047 12.984 1 96.56 295 SER A CA 1
ATOM 2342 C C . SER A 1 295 ? -23.328 16.812 12.586 1 96.56 295 SER A C 1
ATOM 2344 O O . SER A 1 295 ? -22.594 16.234 13.398 1 96.56 295 SER A O 1
ATOM 2346 N N . HIS A 1 296 ? -23.453 16.359 11.32 1 97.88 296 HIS A N 1
ATOM 2347 C CA . HIS A 1 296 ? -22.734 15.188 10.844 1 97.88 296 HIS A CA 1
ATOM 2348 C C . HIS A 1 296 ? -21.328 15.539 10.367 1 97.88 296 HIS A C 1
ATOM 2350 O O . HIS A 1 296 ? -20.516 14.648 10.109 1 97.88 296 HIS A O 1
ATOM 2356 N N . LEU A 1 297 ? -21.047 16.797 10.266 1 98.38 297 LEU A N 1
ATOM 2357 C CA . LEU A 1 297 ? -19.703 17.25 9.969 1 98.38 297 LEU A CA 1
ATOM 2358 C C . LEU A 1 297 ? -18.938 17.578 11.25 1 98.38 297 LEU A C 1
ATOM 2360 O O . LEU A 1 297 ? -19.391 18.391 12.055 1 98.38 297 LEU A O 1
ATOM 2364 N N . LYS A 1 298 ? -17.859 16.859 11.453 1 98.5 298 LYS A N 1
ATOM 2365 C CA . LYS A 1 298 ? -17.016 17.125 12.625 1 98.5 298 LYS A CA 1
ATOM 2366 C C . LYS A 1 298 ? -15.75 17.891 12.234 1 98.5 298 LYS A C 1
ATOM 2368 O O . LYS A 1 298 ? -15.117 17.578 11.227 1 98.5 298 LYS A O 1
ATOM 2373 N N . PHE A 1 299 ? -15.43 18.844 12.992 1 98.25 299 PHE A N 1
ATOM 2374 C CA . PHE A 1 299 ? -14.336 19.766 12.664 1 98.25 299 PHE A CA 1
ATOM 2375 C C . PHE A 1 299 ? -13.195 19.625 13.656 1 98.25 299 PHE A C 1
ATOM 2377 O O . PHE A 1 299 ? -13.414 19.609 14.875 1 98.25 299 PHE A O 1
ATOM 2384 N N . LEU A 1 300 ? -11.984 19.469 13.18 1 98 300 LEU A N 1
ATOM 2385 C CA . LEU A 1 300 ? -10.781 19.375 13.992 1 98 300 LEU A CA 1
ATOM 2386 C C . LEU A 1 300 ? -9.75 20.406 13.555 1 98 300 LEU A C 1
ATOM 2388 O O . LEU A 1 300 ? -9.727 20.812 12.391 1 98 300 LEU A O 1
ATOM 2392 N N . THR A 1 301 ? -8.938 20.828 14.43 1 96.12 301 THR A N 1
ATOM 2393 C CA . THR A 1 301 ? -7.805 21.688 14.117 1 96.12 301 THR A CA 1
ATOM 2394 C C . THR A 1 301 ? -6.535 21.188 14.805 1 96.12 301 THR A C 1
ATOM 2396 O O . THR A 1 301 ? -6.598 20.344 15.695 1 96.12 301 THR A O 1
ATOM 2399 N N . ARG A 1 302 ? -5.457 21.594 14.305 1 95.25 302 ARG A N 1
ATOM 2400 C CA . ARG A 1 302 ? -4.16 21.172 14.828 1 95.25 302 ARG A CA 1
ATOM 2401 C C . ARG A 1 302 ? -3.781 21.984 16.062 1 95.25 302 ARG A C 1
ATOM 2403 O O . ARG A 1 302 ? -4.012 23.188 16.125 1 95.25 302 ARG A O 1
ATOM 2410 N N . ILE A 1 303 ? -3.178 21.297 17.031 1 95.62 303 ILE A N 1
ATOM 2411 C CA . ILE A 1 303 ? -2.664 22 18.203 1 95.62 303 ILE A CA 1
ATOM 2412 C C . ILE A 1 303 ? -1.361 21.344 18.672 1 95.62 303 ILE A C 1
ATOM 2414 O O . ILE A 1 303 ? -1.185 20.141 18.531 1 95.62 303 ILE A O 1
ATOM 2418 N N . ALA A 1 304 ? -0.46 22.094 19.125 1 95.56 304 ALA A N 1
ATOM 2419 C CA . ALA A 1 304 ? 0.731 21.656 19.844 1 95.56 304 ALA A CA 1
ATOM 2420 C C . ALA A 1 304 ? 0.67 22.062 21.312 1 95.56 304 ALA A C 1
ATOM 2422 O O . ALA A 1 304 ? 0.124 23.109 21.656 1 95.56 304 ALA A O 1
ATOM 2423 N N . VAL A 1 305 ? 1.207 21.203 22.172 1 97.06 305 VAL A N 1
ATOM 2424 C CA . VAL A 1 305 ? 1.216 21.531 23.594 1 97.06 305 VAL A CA 1
ATOM 2425 C C . VAL A 1 305 ? 2.572 21.172 24.188 1 97.06 305 VAL A C 1
ATOM 2427 O O . VAL A 1 305 ? 3.201 20.188 23.781 1 97.06 305 VAL A O 1
ATOM 2430 N N . VAL A 1 306 ? 3.008 21.969 25.047 1 97.5 306 VAL A N 1
ATOM 2431 C CA . VAL A 1 306 ? 4.172 21.688 25.891 1 97.5 306 VAL A CA 1
ATOM 2432 C C . VAL A 1 306 ? 3.768 21.703 27.359 1 97.5 306 VAL A C 1
ATOM 2434 O O . VAL A 1 306 ? 3.346 22.734 27.891 1 97.5 306 VAL A O 1
ATOM 2437 N N . ILE A 1 307 ? 3.977 20.547 27.984 1 97.88 307 ILE A N 1
ATOM 2438 C CA . ILE A 1 307 ? 3.439 20.375 29.328 1 97.88 307 ILE A CA 1
ATOM 2439 C C . ILE A 1 307 ? 4.586 20.203 30.328 1 97.88 307 ILE A C 1
ATOM 2441 O O . ILE A 1 307 ? 5.574 19.516 30.031 1 97.88 307 ILE A O 1
ATOM 2445 N N . GLY A 1 308 ? 4.465 20.891 31.484 1 96.69 308 GLY A N 1
ATOM 2446 C CA . GLY A 1 308 ? 5.34 20.703 32.625 1 96.69 308 GLY A CA 1
ATOM 2447 C C . GLY A 1 308 ? 4.586 20.531 33.938 1 96.69 308 GLY A C 1
ATOM 2448 O O . GLY A 1 308 ? 3.377 20.766 34 1 96.69 308 GLY A O 1
ATOM 2449 N N . THR A 1 309 ? 5.297 20.062 34.938 1 96.38 309 THR A N 1
ATOM 2450 C CA . THR A 1 309 ? 4.707 19.969 36.25 1 96.38 309 THR A CA 1
ATOM 2451 C C . THR A 1 309 ? 4.414 21.359 36.812 1 96.38 309 THR A C 1
ATOM 2453 O O . THR A 1 309 ? 3.49 21.531 37.625 1 96.38 309 THR A O 1
ATOM 2456 N N . THR A 1 310 ? 5.23 22.344 36.375 1 97.69 310 THR A N 1
ATOM 2457 C CA . THR A 1 310 ? 4.988 23.75 36.656 1 97.69 310 THR A CA 1
ATOM 2458 C C . THR A 1 310 ? 5.004 24.578 35.375 1 97.69 310 THR A C 1
ATOM 2460 O O . THR A 1 310 ? 5.484 24.109 34.312 1 97.69 310 THR A O 1
ATOM 2463 N N . HIS A 1 311 ? 4.398 25.734 35.5 1 98.06 311 HIS A N 1
ATOM 2464 C CA . HIS A 1 311 ? 4.414 26.641 34.375 1 98.06 311 HIS A CA 1
ATOM 2465 C C . HIS A 1 311 ? 5.844 26.953 33.938 1 98.06 311 HIS A C 1
ATOM 2467 O O . HIS A 1 311 ? 6.148 26.953 32.75 1 98.06 311 HIS A O 1
ATOM 2473 N N . GLU A 1 312 ? 6.699 27.203 34.906 1 98.12 312 GLU A N 1
ATOM 2474 C CA . GLU A 1 312 ? 8.094 27.547 34.656 1 98.12 312 GLU A CA 1
ATOM 2475 C C . GLU A 1 312 ? 8.812 26.406 33.938 1 98.12 312 GLU A C 1
ATOM 2477 O O . GLU A 1 312 ? 9.594 26.656 33 1 98.12 312 GLU A O 1
ATOM 2482 N N . GLU A 1 313 ? 8.523 25.25 34.344 1 97.81 313 GLU A N 1
ATOM 2483 C CA . GLU A 1 313 ? 9.141 24.094 33.719 1 97.81 313 GLU A CA 1
ATOM 2484 C C . GLU A 1 313 ? 8.695 23.953 32.25 1 97.81 313 GLU A C 1
ATOM 2486 O O . GLU A 1 313 ? 9.5 23.625 31.391 1 97.81 313 GLU A O 1
ATOM 2491 N N . ALA A 1 314 ? 7.395 24.109 32 1 97.94 314 ALA A N 1
ATOM 2492 C CA . ALA A 1 314 ? 6.863 24.031 30.656 1 97.94 314 ALA A CA 1
ATOM 2493 C C . ALA A 1 314 ? 7.523 25.062 29.75 1 97.94 314 ALA A C 1
ATOM 2495 O O . ALA A 1 314 ? 7.914 24.75 28.609 1 97.94 314 ALA A O 1
ATOM 2496 N N . VAL A 1 315 ? 7.625 26.266 30.25 1 97.62 315 VAL A N 1
ATOM 2497 C CA . VAL A 1 315 ? 8.242 27.359 29.484 1 97.62 315 VAL A CA 1
ATOM 2498 C C . VAL A 1 315 ? 9.711 27.031 29.219 1 97.62 315 VAL A C 1
ATOM 2500 O O . VAL A 1 315 ? 10.203 27.234 28.109 1 97.62 315 VAL A O 1
ATOM 2503 N N . ALA A 1 316 ? 10.375 26.516 30.25 1 97.56 316 ALA A N 1
ATOM 2504 C CA . ALA A 1 316 ? 11.781 26.156 30.109 1 97.56 316 ALA A CA 1
ATOM 2505 C C . ALA A 1 316 ? 11.961 25.078 29.047 1 97.56 316 ALA A C 1
ATOM 2507 O O . ALA A 1 316 ? 12.914 25.109 28.266 1 97.56 316 ALA A O 1
ATOM 2508 N N . LYS A 1 317 ? 11.102 24.109 29.062 1 96.06 317 LYS A N 1
ATOM 2509 C CA . LYS A 1 317 ? 11.133 23.062 28.062 1 96.06 317 LYS A CA 1
ATOM 2510 C C . LYS A 1 317 ? 10.984 23.641 26.656 1 96.06 317 LYS A C 1
ATOM 2512 O O . LYS A 1 317 ? 11.719 23.25 25.734 1 96.06 317 LYS A O 1
ATOM 2517 N N . TYR A 1 318 ? 10.078 24.469 26.531 1 96 318 TYR A N 1
ATOM 2518 C CA . TYR A 1 318 ? 9.828 25.078 25.234 1 96 318 TYR A CA 1
ATOM 2519 C C . TYR A 1 318 ? 11.023 25.891 24.766 1 96 318 TYR A C 1
ATOM 2521 O O . TYR A 1 318 ? 11.406 25.844 23.594 1 96 318 TYR A O 1
ATOM 2529 N N . GLU A 1 319 ? 11.586 26.656 25.656 1 95.31 319 GLU A N 1
ATOM 2530 C CA . GLU A 1 319 ? 12.766 27.438 25.328 1 95.31 319 GLU A CA 1
ATOM 2531 C C . GLU A 1 319 ? 13.922 26.547 24.891 1 95.31 319 GLU A C 1
ATOM 2533 O O . GLU A 1 319 ? 14.672 26.906 23.984 1 95.31 319 GLU A O 1
ATOM 2538 N N . GLN A 1 320 ? 14 25.469 25.547 1 95.12 320 GLN A N 1
ATOM 2539 C CA . GLN A 1 320 ? 15.023 24.5 25.141 1 95.12 320 GLN A CA 1
ATOM 2540 C C . GLN A 1 320 ? 14.758 23.984 23.719 1 95.12 320 GLN A C 1
ATOM 2542 O O . GLN A 1 320 ? 15.688 23.859 22.922 1 95.12 320 GLN A O 1
ATOM 2547 N N . MET A 1 321 ? 13.539 23.703 23.391 1 94.25 321 MET A N 1
ATOM 2548 C CA . MET A 1 321 ? 13.172 23.25 22.062 1 94.25 321 MET A CA 1
ATOM 2549 C C . MET A 1 321 ? 13.516 24.297 21.016 1 94.25 321 MET A C 1
ATOM 2551 O O . MET A 1 321 ? 13.992 23.953 19.922 1 94.25 321 MET A O 1
ATOM 2555 N N . LEU A 1 322 ? 13.32 25.531 21.344 1 93.38 322 LEU A N 1
ATOM 2556 C CA . LEU A 1 322 ? 13.531 26.625 20.406 1 93.38 322 LEU A CA 1
ATOM 2557 C C . LEU A 1 322 ? 15 26.734 20.016 1 93.38 322 LEU A C 1
ATOM 2559 O O . LEU A 1 322 ? 15.328 27.219 18.922 1 93.38 322 LEU A O 1
ATOM 2563 N N . LYS A 1 323 ? 15.852 26.234 20.875 1 93.88 323 LYS A N 1
ATOM 2564 C CA . LYS A 1 323 ? 17.281 26.297 20.594 1 93.88 323 LYS A CA 1
ATOM 2565 C C . LYS A 1 323 ? 17.641 25.438 19.391 1 93.88 323 LYS A C 1
ATOM 2567 O O . LYS A 1 323 ? 18.688 25.641 18.766 1 93.88 323 LYS A O 1
ATOM 2572 N N . TYR A 1 324 ? 16.781 24.547 19.047 1 95.12 324 TYR A N 1
ATOM 2573 C CA . TYR A 1 324 ? 17.078 23.625 17.953 1 95.12 324 TYR A CA 1
ATOM 2574 C C . TYR A 1 324 ? 16.312 24 16.688 1 95.12 324 TYR A C 1
ATOM 2576 O O . TYR A 1 324 ? 16.422 23.328 15.664 1 95.12 324 TYR A O 1
ATOM 2584 N N . ASN A 1 325 ? 15.523 25.078 16.75 1 93.75 325 ASN A N 1
ATOM 2585 C CA . ASN A 1 325 ? 14.82 25.516 15.555 1 93.75 325 ASN A CA 1
ATOM 2586 C C . ASN A 1 325 ? 15.789 25.781 14.398 1 93.75 325 ASN A C 1
ATOM 2588 O O . ASN A 1 325 ? 16.859 26.359 14.602 1 93.75 325 ASN A O 1
ATOM 2592 N N . ASP A 1 326 ? 15.406 25.312 13.234 1 94.69 326 ASP A N 1
ATOM 2593 C CA . ASP A 1 326 ? 16.172 25.516 12.008 1 94.69 326 ASP A CA 1
ATOM 2594 C C . ASP A 1 326 ? 15.508 26.562 11.109 1 94.69 326 ASP A C 1
ATOM 2596 O O . ASP A 1 326 ? 14.523 26.266 10.438 1 94.69 326 ASP A O 1
ATOM 2600 N N . PRO A 1 327 ? 16.078 27.766 11.047 1 93.19 327 PRO A N 1
ATOM 2601 C CA . PRO A 1 327 ? 15.445 28.812 10.242 1 93.19 327 PRO A CA 1
ATOM 2602 C C . PRO A 1 327 ? 15.258 28.406 8.781 1 93.19 327 PRO A C 1
ATOM 2604 O O . PRO A 1 327 ? 14.211 28.672 8.195 1 93.19 327 PRO A O 1
ATOM 2607 N N . ASP A 1 328 ? 16.219 27.781 8.195 1 91.06 328 ASP A N 1
ATOM 2608 C CA . ASP A 1 328 ? 16.094 27.359 6.801 1 91.06 328 ASP A CA 1
ATOM 2609 C C . ASP A 1 328 ? 14.977 26.328 6.645 1 91.06 328 ASP A C 1
ATOM 2611 O O . ASP A 1 328 ? 14.219 26.375 5.668 1 91.06 328 ASP A O 1
ATOM 2615 N N . GLY A 1 329 ? 14.906 25.438 7.582 1 92.56 329 GLY A N 1
ATOM 2616 C CA . GLY A 1 329 ? 13.805 24.5 7.574 1 92.56 329 GLY A CA 1
ATOM 2617 C C . GLY A 1 329 ? 12.445 25.156 7.691 1 92.56 329 GLY A C 1
ATOM 2618 O O . GLY A 1 329 ? 11.492 24.766 7.012 1 92.56 329 GLY A O 1
ATOM 2619 N N . VAL A 1 330 ? 12.391 26.156 8.539 1 92.38 330 VAL A N 1
ATOM 2620 C CA . VAL A 1 330 ? 11.156 26.891 8.75 1 92.38 330 VAL A CA 1
ATOM 2621 C C . VAL A 1 330 ? 10.727 27.562 7.441 1 92.38 330 VAL A C 1
ATOM 2623 O O . VAL A 1 330 ? 9.57 27.453 7.027 1 92.38 330 VAL A O 1
ATOM 2626 N N . PHE A 1 331 ? 11.656 28.172 6.793 1 90.5 331 PHE A N 1
ATOM 2627 C CA . PHE A 1 331 ? 11.32 28.906 5.582 1 90.5 331 PHE A CA 1
ATOM 2628 C C . PHE A 1 331 ? 11.062 27.953 4.422 1 90.5 331 PHE A C 1
ATOM 2630 O O . PHE A 1 331 ? 10.336 28.281 3.486 1 90.5 331 PHE A O 1
ATOM 2637 N N . THR A 1 332 ? 11.656 26.75 4.48 1 88.69 332 THR A N 1
ATOM 2638 C CA . THR A 1 332 ? 11.312 25.703 3.52 1 88.69 332 THR A CA 1
ATOM 2639 C C . THR A 1 332 ? 9.852 25.297 3.662 1 88.69 332 THR A C 1
ATOM 2641 O O . THR A 1 332 ? 9.148 25.109 2.664 1 88.69 332 THR A O 1
ATOM 2644 N N . GLN A 1 333 ? 9.391 25.219 4.852 1 87.5 333 GLN A N 1
ATOM 2645 C CA . GLN A 1 333 ? 8.008 24.859 5.129 1 87.5 333 GLN A CA 1
ATOM 2646 C C . GLN A 1 333 ? 7.047 25.984 4.742 1 87.5 333 GLN A C 1
ATOM 2648 O O . GLN A 1 333 ? 5.992 25.734 4.152 1 87.5 333 GLN A O 1
ATOM 2653 N N . ILE A 1 334 ? 7.441 27.109 5.098 1 79.81 334 ILE A N 1
ATOM 2654 C CA . ILE A 1 334 ? 6.586 28.266 4.871 1 79.81 334 ILE A CA 1
ATOM 2655 C C . ILE A 1 334 ? 6.562 28.609 3.383 1 79.81 334 ILE A C 1
ATOM 2657 O O . ILE A 1 334 ? 5.539 29.047 2.855 1 79.81 334 ILE A O 1
ATOM 2661 N N . GLY A 1 335 ? 7.727 28.5 2.762 1 64.62 335 GLY A N 1
ATOM 2662 C CA . GLY A 1 335 ? 7.82 28.812 1.348 1 64.62 335 GLY A CA 1
ATOM 2663 C C . GLY A 1 335 ? 6.891 27.984 0.484 1 64.62 335 GLY A C 1
ATOM 2664 O O . GLY A 1 335 ? 6.383 28.469 -0.531 1 64.62 335 GLY A O 1
ATOM 2665 N N . VAL A 1 336 ? 6.797 26.672 0.833 1 59.25 336 VAL A N 1
ATOM 2666 C CA . VAL A 1 336 ? 5.992 25.688 0.119 1 59.25 336 VAL A CA 1
ATOM 2667 C C . VAL A 1 336 ? 4.523 26.109 0.132 1 59.25 336 VAL A C 1
ATOM 2669 O O . VAL A 1 336 ? 3.859 26.109 -0.905 1 59.25 336 VAL A O 1
ATOM 2672 N N . GLY A 1 337 ? 4.051 26.266 1.432 1 51.41 337 GLY A N 1
ATOM 2673 C CA . GLY A 1 337 ? 2.664 26.672 1.577 1 51.41 337 GLY A CA 1
ATOM 2674 C C . GLY A 1 337 ? 2.334 27.938 0.815 1 51.41 337 GLY A C 1
ATOM 2675 O O . GLY A 1 337 ? 1.18 28.172 0.442 1 51.41 337 GLY A O 1
ATOM 2676 N N . GLY A 1 338 ? 3.377 28.688 0.558 1 46.75 338 GLY A N 1
ATOM 2677 C CA . GLY A 1 338 ? 3.131 30 -0.017 1 46.75 338 GLY A CA 1
ATOM 2678 C C . GLY A 1 338 ? 3.318 30.047 -1.521 1 46.75 338 GLY A C 1
ATOM 2679 O O . GLY A 1 338 ? 3.408 31.125 -2.113 1 46.75 338 GLY A O 1
ATOM 2680 N N . GLY A 1 339 ? 3.344 28.906 -2.18 1 52.69 339 GLY A N 1
ATOM 2681 C CA . GLY A 1 339 ? 3.314 29 -3.631 1 52.69 339 GLY A CA 1
ATOM 2682 C C . GLY A 1 339 ? 4.66 29.344 -4.234 1 52.69 339 GLY A C 1
ATOM 2683 O O . GLY A 1 339 ? 4.73 30 -5.281 1 52.69 339 GLY A O 1
ATOM 2684 N N . GLY A 1 340 ? 5.77 28.984 -3.391 1 62.12 340 GLY A N 1
ATOM 2685 C CA . GLY A 1 340 ? 7.055 29.312 -3.988 1 62.12 340 GLY A CA 1
ATOM 2686 C C . GLY A 1 340 ? 7.648 30.594 -3.453 1 62.12 340 GLY A C 1
ATOM 2687 O O . GLY A 1 340 ? 8.445 31.25 -4.133 1 62.12 340 GLY A O 1
ATOM 2688 N N . LEU A 1 341 ? 7.355 31.062 -2.379 1 74.19 341 LEU A N 1
ATOM 2689 C CA . LEU A 1 341 ? 7.863 32.281 -1.771 1 74.19 341 LEU A CA 1
ATOM 2690 C C . LEU A 1 341 ? 9.289 32.094 -1.263 1 74.19 341 LEU A C 1
ATOM 2692 O O . LEU A 1 341 ? 9.547 31.203 -0.448 1 74.19 341 LEU A O 1
ATOM 2696 N N . ASP A 1 342 ? 10.219 32.844 -1.832 1 84.12 342 ASP A N 1
ATOM 2697 C CA . ASP A 1 342 ? 11.617 32.781 -1.405 1 84.12 342 ASP A CA 1
ATOM 2698 C C . ASP A 1 342 ? 11.953 33.906 -0.448 1 84.12 342 ASP A C 1
ATOM 2700 O O . ASP A 1 342 ? 12.43 34.969 -0.875 1 84.12 342 ASP A O 1
ATOM 2704 N N . LEU A 1 343 ? 11.922 33.656 0.804 1 87.5 343 LEU A N 1
ATOM 2705 C CA . LEU A 1 343 ? 12.141 34.688 1.817 1 87.5 343 LEU A CA 1
ATOM 2706 C C . LEU A 1 343 ? 13.625 34.875 2.098 1 87.5 343 LEU A C 1
ATOM 2708 O O . LEU A 1 343 ? 14.016 35.781 2.84 1 87.5 343 LEU A O 1
ATOM 2712 N N . SER A 1 344 ? 14.445 34.031 1.42 1 87.81 344 SER A N 1
ATOM 2713 C CA . SER A 1 344 ? 15.875 34.125 1.663 1 87.81 344 SER A CA 1
ATOM 2714 C C . SER A 1 344 ? 16.438 35.438 1.155 1 87.81 344 SER A C 1
ATOM 2716 O O . SER A 1 344 ? 17.516 35.875 1.558 1 87.81 344 SER A O 1
ATOM 2718 N N . LYS A 1 345 ? 15.703 36.094 0.374 1 87.19 345 LYS A N 1
ATOM 2719 C CA . LYS A 1 345 ? 16.156 37.312 -0.267 1 87.19 345 LYS A CA 1
ATOM 2720 C C . LYS A 1 345 ? 16.016 38.5 0.671 1 87.19 345 LYS A C 1
ATOM 2722 O O . LYS A 1 345 ? 16.547 39.594 0.396 1 87.19 345 LYS A O 1
ATOM 2727 N N . PHE A 1 346 ? 15.422 38.344 1.802 1 91.44 346 PHE A N 1
ATOM 2728 C CA . PHE A 1 346 ? 15.133 39.438 2.691 1 91.44 346 PHE A CA 1
ATOM 2729 C C . PHE A 1 346 ? 15.969 39.344 3.965 1 91.44 346 PHE A C 1
ATOM 2731 O O . PHE A 1 346 ? 16.469 38.281 4.305 1 91.44 346 PHE A O 1
ATOM 2738 N N . GLY A 1 347 ? 16.078 40.469 4.594 1 92.94 347 GLY A N 1
ATOM 2739 C CA . GLY A 1 347 ? 16.844 40.531 5.832 1 92.94 347 GLY A CA 1
ATOM 2740 C C . GLY A 1 347 ? 16.109 39.938 7.016 1 92.94 347 GLY A C 1
ATOM 2741 O O . GLY A 1 347 ? 14.875 39.906 7.031 1 92.94 347 GLY A O 1
ATOM 2742 N N . LYS A 1 348 ? 16.844 39.594 8 1 94.12 348 LYS A N 1
ATOM 2743 C CA . LYS A 1 348 ? 16.328 38.906 9.18 1 94.12 348 LYS A CA 1
ATOM 2744 C C . LYS A 1 348 ? 15.352 39.781 9.953 1 94.12 348 LYS A C 1
ATOM 2746 O O . LYS A 1 348 ? 14.398 39.312 10.555 1 94.12 348 LYS A O 1
ATOM 2751 N N . ASP A 1 349 ? 15.648 41.094 9.961 1 95.62 349 ASP A N 1
ATOM 2752 C CA . ASP A 1 349 ? 14.859 42.031 10.773 1 95.62 349 ASP A CA 1
ATOM 2753 C C . ASP A 1 349 ? 14.055 43 9.898 1 95.62 349 ASP A C 1
ATOM 2755 O O . ASP A 1 349 ? 13.484 43.969 10.398 1 95.62 349 ASP A O 1
ATOM 2759 N N . GLU A 1 350 ? 14.016 42.625 8.664 1 95.38 350 GLU A N 1
ATOM 2760 C CA . GLU A 1 350 ? 13.273 43.469 7.73 1 95.38 350 GLU A CA 1
ATOM 2761 C C . GLU A 1 350 ? 11.773 43.281 7.879 1 95.38 350 GLU A C 1
ATOM 2763 O O . GLU A 1 350 ? 11.297 42.125 8 1 95.38 350 GLU A O 1
ATOM 2768 N N . ASP A 1 351 ? 11.102 44.438 7.887 1 96.62 351 ASP A N 1
ATOM 2769 C CA . ASP A 1 351 ? 9.648 44.344 7.883 1 96.62 351 ASP A CA 1
ATOM 2770 C C . ASP A 1 351 ? 9.125 43.875 6.535 1 96.62 351 ASP A C 1
ATOM 2772 O O . ASP A 1 351 ? 9.07 44.625 5.57 1 96.62 351 ASP A O 1
ATOM 2776 N N . LEU A 1 352 ? 8.68 42.625 6.473 1 94.5 352 LEU A N 1
ATOM 2777 C CA . LEU A 1 352 ? 8.289 42 5.215 1 94.5 352 LEU A CA 1
ATOM 2778 C C . LEU A 1 352 ? 7.02 42.625 4.66 1 94.5 352 LEU A C 1
ATOM 2780 O O . LEU A 1 352 ? 6.715 42.469 3.473 1 94.5 352 LEU A O 1
ATOM 2784 N N . SER A 1 353 ? 6.172 43.312 5.504 1 93.5 353 SER A N 1
ATOM 2785 C CA . SER A 1 353 ? 4.953 43.969 5.051 1 93.5 353 SER A CA 1
ATOM 2786 C C . SER A 1 353 ? 5.266 45.25 4.273 1 93.5 353 SER A C 1
ATOM 2788 O O . SER A 1 353 ? 4.391 45.812 3.613 1 93.5 353 SER A O 1
ATOM 2790 N N . LYS A 1 354 ? 6.492 45.625 4.281 1 93.56 354 LYS A N 1
ATOM 2791 C CA . LYS A 1 354 ? 6.875 46.875 3.648 1 93.56 354 LYS A CA 1
ATOM 2792 C C . LYS A 1 354 ? 7.824 46.625 2.477 1 93.56 354 LYS A C 1
ATOM 2794 O O . LYS A 1 354 ? 8.336 47.594 1.88 1 93.56 354 LYS A O 1
ATOM 2799 N N . VAL A 1 355 ? 8.023 45.438 2.236 1 92.69 355 VAL A N 1
ATOM 2800 C CA . VAL A 1 355 ? 8.953 45.156 1.146 1 92.69 355 VAL A CA 1
ATOM 2801 C C . VAL A 1 355 ? 8.242 45.344 -0.194 1 92.69 355 VAL A C 1
ATOM 2803 O O . VAL A 1 355 ? 7.016 45.375 -0.252 1 92.69 355 VAL A O 1
ATOM 2806 N N . ASP A 1 356 ? 9 45.375 -1.33 1 88.81 356 ASP A N 1
ATOM 2807 C CA . ASP A 1 356 ? 8.453 45.656 -2.654 1 88.81 356 ASP A CA 1
ATOM 2808 C C . ASP A 1 356 ? 7.961 44.375 -3.322 1 88.81 356 ASP A C 1
ATOM 2810 O O . ASP A 1 356 ? 7.145 44.438 -4.246 1 88.81 356 ASP A O 1
ATOM 2814 N N . ASP A 1 357 ? 8.375 43.25 -2.877 1 87.5 357 ASP A N 1
ATOM 2815 C CA . ASP A 1 357 ? 7.934 41.969 -3.438 1 87.5 357 ASP A CA 1
ATOM 2816 C C . ASP A 1 357 ? 6.488 41.688 -3.059 1 87.5 357 ASP A C 1
ATOM 2818 O O . ASP A 1 357 ? 6.18 41.438 -1.889 1 87.5 357 ASP A O 1
ATOM 2822 N N . PRO A 1 358 ? 5.648 41.688 -4.02 1 85.94 358 PRO A N 1
ATOM 2823 C CA . PRO A 1 358 ? 4.227 41.531 -3.711 1 85.94 358 PRO A CA 1
ATOM 2824 C C . PRO A 1 358 ? 3.912 40.188 -3.012 1 85.94 358 PRO A C 1
ATOM 2826 O O . PRO A 1 358 ? 3.025 40.156 -2.156 1 85.94 358 PRO A O 1
ATOM 2829 N N . ALA A 1 359 ? 4.625 39.156 -3.369 1 82.56 359 ALA A N 1
ATOM 2830 C CA . ALA A 1 359 ? 4.371 37.844 -2.744 1 82.56 359 ALA A CA 1
ATOM 2831 C C . ALA A 1 359 ? 4.77 37.875 -1.271 1 82.56 359 ALA A C 1
ATOM 2833 O O . ALA A 1 359 ? 4.02 37.375 -0.415 1 82.56 359 ALA A O 1
ATOM 2834 N N . ALA A 1 360 ? 5.871 38.406 -1.059 1 86.25 360 ALA A N 1
ATOM 2835 C CA . ALA A 1 360 ? 6.348 38.5 0.32 1 86.25 360 ALA A CA 1
ATOM 2836 C C . ALA A 1 360 ? 5.457 39.406 1.153 1 86.25 360 ALA A C 1
ATOM 2838 O O . ALA A 1 360 ? 5.148 39.125 2.309 1 86.25 360 ALA A O 1
ATOM 2839 N N . LYS A 1 361 ? 5.09 40.531 0.58 1 89.75 361 LYS A N 1
ATOM 2840 C CA . LYS A 1 361 ? 4.207 41.469 1.258 1 89.75 361 LYS A CA 1
ATOM 2841 C C . LYS A 1 361 ? 2.855 40.844 1.573 1 89.75 361 LYS A C 1
ATOM 2843 O O . LYS A 1 361 ? 2.352 40.969 2.691 1 89.75 361 LYS A O 1
ATOM 2848 N N . GLY A 1 362 ? 2.322 40.25 0.604 1 85.88 362 GLY A N 1
ATOM 2849 C CA . GLY A 1 362 ? 1.059 39.562 0.805 1 85.88 362 GLY A CA 1
ATOM 2850 C C . GLY A 1 362 ? 1.131 38.469 1.868 1 85.88 362 GLY A C 1
ATOM 2851 O O . GLY A 1 362 ? 0.229 38.344 2.699 1 85.88 362 GLY A O 1
ATOM 2852 N N . PHE A 1 363 ? 2.184 37.75 1.819 1 87.19 363 PHE A N 1
ATOM 2853 C CA . PHE A 1 363 ? 2.398 36.719 2.832 1 87.19 363 PHE A CA 1
ATOM 2854 C C . PHE A 1 363 ? 2.453 37.344 4.227 1 87.19 363 PHE A C 1
ATOM 2856 O O . PHE A 1 363 ? 1.792 36.844 5.148 1 87.19 363 PHE A O 1
ATOM 2863 N N . ALA A 1 364 ? 3.232 38.344 4.312 1 89.25 364 ALA A N 1
ATOM 2864 C CA . ALA A 1 364 ? 3.428 38.969 5.609 1 89.25 364 ALA A CA 1
ATOM 2865 C C . ALA A 1 364 ? 2.111 39.531 6.148 1 89.25 364 ALA A C 1
ATOM 2867 O O . ALA A 1 364 ? 1.836 39.438 7.348 1 89.25 364 ALA A O 1
ATOM 2868 N N . ILE A 1 365 ? 1.353 40.125 5.316 1 87.06 365 ILE A N 1
ATOM 2869 C CA . ILE A 1 365 ? 0.064 40.656 5.715 1 87.06 365 ILE A CA 1
ATOM 2870 C C . ILE A 1 365 ? -0.851 39.562 6.207 1 87.06 365 ILE A C 1
ATOM 2872 O O . ILE A 1 365 ? -1.461 39.656 7.273 1 87.06 365 ILE A O 1
ATOM 2876 N N . ASN A 1 366 ? -0.882 38.469 5.523 1 82.12 366 ASN A N 1
ATOM 2877 C CA . ASN A 1 366 ? -1.726 37.344 5.906 1 82.12 366 ASN A CA 1
ATOM 2878 C C . ASN A 1 366 ? -1.224 36.688 7.188 1 82.12 366 ASN A C 1
ATOM 2880 O O . ASN A 1 366 ? -2.02 36.312 8.055 1 82.12 366 ASN A O 1
ATOM 2884 N N . TYR A 1 367 ? 0.075 36.469 7.188 1 84.69 367 TYR A N 1
ATOM 2885 C CA . TYR A 1 367 ? 0.69 35.875 8.375 1 84.69 367 TYR A CA 1
ATOM 2886 C C . TYR A 1 367 ? 0.436 36.75 9.602 1 84.69 367 TYR A C 1
ATOM 2888 O O . TYR A 1 367 ? 0.19 36.25 10.695 1 84.69 367 TYR A O 1
ATOM 2896 N N . GLY A 1 368 ? 0.42 37.969 9.422 1 85.44 368 GLY A N 1
ATOM 2897 C CA . GLY A 1 368 ? 0.246 38.938 10.5 1 85.44 368 GLY A CA 1
ATOM 2898 C C . GLY A 1 368 ? -1.153 38.938 11.086 1 85.44 368 GLY A C 1
ATOM 2899 O O . GLY A 1 368 ? -1.354 39.344 12.227 1 85.44 368 GLY A O 1
ATOM 2900 N N . LYS A 1 369 ? -2.08 38.531 10.352 1 80.44 369 LYS A N 1
ATOM 2901 C CA . LYS A 1 369 ? -3.445 38.438 10.859 1 80.44 369 LYS A CA 1
ATOM 2902 C C . LYS A 1 369 ? -3.525 37.5 12.07 1 80.44 369 LYS A C 1
ATOM 2904 O O . LYS A 1 369 ? -4.375 37.688 12.945 1 80.44 369 LYS A O 1
ATOM 2909 N N . GLN A 1 370 ? -2.605 36.625 12.117 1 79.56 370 GLN A N 1
ATOM 2910 C CA . GLN A 1 370 ? -2.57 35.656 13.227 1 79.56 370 GLN A CA 1
ATOM 2911 C C . GLN A 1 370 ? -1.813 36.25 14.414 1 79.56 370 GLN A C 1
ATOM 2913 O O . GLN A 1 370 ? -1.911 35.719 15.531 1 79.56 370 GLN A O 1
ATOM 2918 N N . PHE A 1 371 ? -1.08 37.344 14.125 1 84 371 PHE A N 1
ATOM 2919 C CA . PHE A 1 371 ? -0.273 38 15.141 1 84 371 PHE A CA 1
ATOM 2920 C C . PHE A 1 371 ? -0.513 39.5 15.125 1 84 371 PHE A C 1
ATOM 2922 O O . PHE A 1 371 ? 0.407 40.281 14.859 1 84 371 PHE A O 1
ATOM 2929 N N . PRO A 1 372 ? -1.73 39.875 15.547 1 83.5 372 PRO A N 1
ATOM 2930 C CA . PRO A 1 372 ? -2.039 41.312 15.469 1 83.5 372 PRO A CA 1
ATOM 2931 C C . PRO A 1 372 ? -1.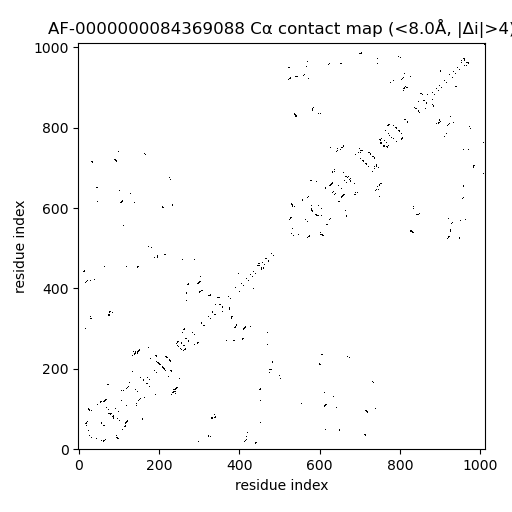062 42.188 16.266 1 83.5 372 PRO A C 1
ATOM 2933 O O . PRO A 1 372 ? -0.728 41.844 17.406 1 83.5 372 PRO A O 1
ATOM 2936 N N . GLY A 1 373 ? -0.613 43.219 15.578 1 87.81 373 GLY A N 1
ATOM 2937 C CA . GLY A 1 373 ? 0.24 44.188 16.234 1 87.81 373 GLY A CA 1
ATOM 2938 C C . GLY A 1 373 ? 1.719 43.906 16.094 1 87.81 373 GLY A C 1
ATOM 2939 O O . GLY A 1 373 ? 2.564 44.719 16.438 1 87.81 373 GLY A O 1
ATOM 2940 N N . GLU A 1 374 ? 2.041 42.75 15.57 1 91 374 GLU A N 1
ATOM 2941 C CA . GLU A 1 374 ? 3.443 42.375 15.445 1 91 374 GLU A CA 1
ATOM 2942 C C . GLU A 1 374 ? 4 42.75 14.07 1 91 374 GLU A C 1
ATOM 2944 O O . GLU A 1 374 ? 3.266 42.781 13.086 1 91 374 GLU A O 1
ATOM 2949 N N . ILE A 1 375 ? 5.242 43.125 14.102 1 94.69 375 ILE A N 1
ATOM 2950 C CA . ILE A 1 375 ? 5.969 43.312 12.852 1 94.69 375 ILE A CA 1
ATOM 2951 C C . ILE A 1 375 ? 6.496 41.938 12.367 1 94.69 375 ILE A C 1
ATOM 2953 O O . ILE A 1 375 ? 7.238 41.281 13.078 1 94.69 375 ILE A O 1
ATOM 2957 N N . ILE A 1 376 ? 6.125 41.594 11.172 1 94.56 376 ILE A N 1
ATOM 2958 C CA . ILE A 1 376 ? 6.473 40.281 10.641 1 94.56 376 ILE A CA 1
ATOM 2959 C C . ILE A 1 376 ? 7.836 40.344 9.953 1 94.56 376 ILE A C 1
ATOM 2961 O O . ILE A 1 376 ? 7.953 40.875 8.852 1 94.56 376 ILE A O 1
ATOM 2965 N N . THR A 1 377 ? 8.82 39.875 10.625 1 95.62 377 THR A N 1
ATOM 2966 C CA . THR A 1 377 ? 10.172 39.719 10.094 1 95.62 377 THR A CA 1
ATOM 2967 C C . THR A 1 377 ? 10.531 38.25 9.984 1 95.62 377 THR A C 1
ATOM 2969 O O . THR A 1 377 ? 9.797 37.375 10.477 1 95.62 377 THR A O 1
ATOM 2972 N N . LYS A 1 378 ? 11.586 37.969 9.289 1 93.38 378 LYS A N 1
ATOM 2973 C CA . LYS A 1 378 ? 12.07 36.594 9.25 1 93.38 378 LYS A CA 1
ATOM 2974 C C . LYS A 1 378 ? 12.352 36.062 10.656 1 93.38 378 LYS A C 1
ATOM 2976 O O . LYS A 1 378 ? 12.039 34.938 10.977 1 93.38 378 LYS A O 1
ATOM 2981 N N . ARG A 1 379 ? 12.977 36.906 11.445 1 94.62 379 ARG A N 1
ATOM 2982 C CA . ARG A 1 379 ? 13.266 36.531 12.828 1 94.62 379 ARG A CA 1
ATOM 2983 C C . ARG A 1 379 ? 11.984 36.219 13.586 1 94.62 379 ARG A C 1
ATOM 2985 O O . ARG A 1 379 ? 11.914 35.188 14.297 1 94.62 379 ARG A O 1
ATOM 2992 N N . PHE A 1 380 ? 10.977 37.031 13.438 1 93.56 380 PHE A N 1
ATOM 2993 C CA . PHE A 1 380 ? 9.695 36.844 14.109 1 93.56 380 PHE A CA 1
ATOM 2994 C C . PHE A 1 380 ? 9.094 35.5 13.703 1 93.56 380 PHE A C 1
ATOM 2996 O O . PHE A 1 380 ? 8.602 34.75 14.555 1 93.56 380 PHE A O 1
ATOM 3003 N N . ILE A 1 381 ? 9.156 35.219 12.445 1 91.19 381 ILE A N 1
ATOM 3004 C CA . ILE A 1 381 ? 8.57 34 11.906 1 91.19 381 ILE A CA 1
ATOM 3005 C C . ILE A 1 381 ? 9.258 32.781 12.523 1 91.19 381 ILE A C 1
ATOM 3007 O O . ILE A 1 381 ? 8.586 31.844 12.977 1 91.19 381 ILE A O 1
ATOM 3011 N N . VAL A 1 382 ? 10.547 32.781 12.586 1 91.69 382 VAL A N 1
ATOM 3012 C CA . VAL A 1 382 ? 11.312 31.656 13.117 1 91.69 382 VAL A CA 1
ATOM 3013 C C . VAL A 1 382 ? 11.023 31.484 14.609 1 91.69 382 VAL A C 1
ATOM 3015 O O . VAL A 1 382 ? 10.781 30.375 15.078 1 91.69 382 VAL A O 1
ATOM 3018 N N . ASP A 1 383 ? 10.977 32.594 15.312 1 89.31 383 ASP A N 1
ATOM 3019 C CA . ASP A 1 383 ? 10.805 32.594 16.766 1 89.31 383 ASP A CA 1
ATOM 3020 C C . ASP A 1 383 ? 9.398 32.125 17.156 1 89.31 383 ASP A C 1
ATOM 3022 O O . ASP A 1 383 ? 9.188 31.594 18.234 1 89.31 383 ASP A O 1
ATOM 3026 N N . HIS A 1 384 ? 8.453 32.312 16.266 1 88.19 384 HIS A N 1
ATOM 3027 C CA . HIS A 1 384 ? 7.066 32 16.578 1 88.19 384 HIS A CA 1
ATOM 3028 C C . HIS A 1 384 ? 6.52 30.906 15.688 1 88.19 384 HIS A C 1
ATOM 3030 O O . HIS A 1 384 ? 5.305 30.781 15.523 1 88.19 384 HIS A O 1
ATOM 3036 N N . TYR A 1 385 ? 7.375 30.188 15.125 1 89.06 385 TYR A N 1
ATOM 3037 C CA . TYR A 1 385 ? 6.977 29.203 14.125 1 89.06 385 TYR A CA 1
ATOM 3038 C C . TYR A 1 385 ? 5.988 28.203 14.719 1 89.06 385 TYR A C 1
ATOM 3040 O O . TYR A 1 385 ? 4.988 27.859 14.086 1 89.06 385 TYR A O 1
ATOM 3048 N N . HIS A 1 386 ? 6.273 27.703 15.898 1 86.69 386 HIS A N 1
ATOM 3049 C CA . HIS A 1 386 ? 5.418 26.672 16.484 1 86.69 386 HIS A CA 1
ATOM 3050 C C . HIS A 1 386 ? 4.059 27.25 16.875 1 86.69 386 HIS A C 1
ATOM 3052 O O . HIS A 1 386 ? 3.111 26.484 17.109 1 86.69 386 HIS A O 1
ATOM 3058 N N . ASN A 1 387 ? 4.023 28.5 16.906 1 78.94 387 ASN A N 1
ATOM 3059 C CA . ASN A 1 387 ? 2.779 29.156 17.297 1 78.94 387 ASN A CA 1
ATOM 3060 C C . ASN A 1 387 ? 1.927 29.516 16.078 1 78.94 387 ASN A C 1
ATOM 3062 O O . ASN A 1 387 ? 0.887 30.172 16.219 1 78.94 387 ASN A O 1
ATOM 3066 N N . HIS A 1 388 ? 2.508 29.234 14.93 1 72.5 388 HIS A N 1
ATOM 3067 C CA . HIS A 1 388 ? 1.757 29.531 13.711 1 72.5 388 HIS A CA 1
ATOM 3068 C C . HIS A 1 388 ? 0.41 28.828 13.703 1 72.5 388 HIS A C 1
ATOM 3070 O O . HIS A 1 388 ? -0.563 29.328 13.141 1 72.5 388 HIS A O 1
ATOM 3076 N N . ASN A 1 389 ? 0.482 27.75 14.203 1 77.25 389 ASN A N 1
ATOM 3077 C CA . ASN A 1 389 ? -0.775 27.141 14.625 1 77.25 389 ASN A CA 1
ATOM 3078 C C . ASN A 1 389 ? -0.974 27.266 16.125 1 77.25 389 ASN A C 1
ATOM 3080 O O . ASN A 1 389 ? -0.267 28.016 16.797 1 77.25 389 ASN A O 1
ATOM 3084 N N . THR A 1 390 ? -1.959 26.703 16.734 1 86.06 390 THR A N 1
ATOM 3085 C CA . THR A 1 390 ? -2.277 26.859 18.156 1 86.06 390 THR A CA 1
ATOM 3086 C C . THR A 1 390 ? -1.276 26.109 19.016 1 86.06 390 THR A C 1
ATOM 3088 O O . THR A 1 390 ? -1.05 24.906 18.828 1 86.06 390 THR A O 1
ATOM 3091 N N . LEU A 1 391 ? -0.557 26.859 19.828 1 94.19 391 LEU A N 1
ATOM 3092 C CA . LEU A 1 391 ? 0.382 26.297 20.797 1 94.19 391 LEU A CA 1
ATOM 3093 C C . LEU A 1 391 ? -0.004 26.688 22.219 1 94.19 391 LEU A C 1
ATOM 3095 O O . LEU A 1 391 ? -0.195 27.875 22.516 1 94.19 391 LEU A O 1
ATOM 3099 N N . PHE A 1 392 ? -0.163 25.719 23.094 1 96.69 392 PHE A N 1
ATOM 3100 C CA . PHE A 1 392 ? -0.415 25.953 24.516 1 96.69 392 PHE A CA 1
ATOM 3101 C C . PHE A 1 392 ? 0.734 25.422 25.359 1 96.69 392 PHE A C 1
ATOM 3103 O O . PHE A 1 392 ? 1.178 24.297 25.172 1 96.69 392 PHE A O 1
ATOM 3110 N N . ILE A 1 393 ? 1.23 26.234 26.25 1 97.5 393 ILE A N 1
ATOM 3111 C CA . ILE A 1 393 ? 2.33 25.891 27.141 1 97.5 393 ILE A CA 1
ATOM 3112 C C . ILE A 1 393 ? 1.876 26.047 28.594 1 97.5 393 ILE A C 1
ATOM 3114 O O . ILE A 1 393 ? 1.291 27.062 28.969 1 97.5 393 ILE A O 1
ATOM 3118 N N . GLY A 1 394 ? 2.104 25.047 29.406 1 98.5 394 GLY A N 1
ATOM 3119 C CA . GLY A 1 394 ? 1.769 25.156 30.828 1 98.5 394 GLY A CA 1
ATOM 3120 C C . GLY A 1 394 ? 1.597 23.812 31.5 1 98.5 394 GLY A C 1
ATOM 3121 O O . GLY A 1 394 ? 2.049 22.797 30.984 1 98.5 394 GLY A O 1
ATOM 3122 N N . THR A 1 395 ? 1.056 23.875 32.719 1 98.56 395 THR A N 1
ATOM 3123 C CA . THR A 1 395 ? 0.67 22.656 33.406 1 98.56 395 THR A CA 1
ATOM 3124 C C . THR A 1 395 ? -0.525 22 32.719 1 98.56 395 THR A C 1
ATOM 3126 O O . THR A 1 395 ? -1.142 22.594 31.828 1 98.56 395 THR A O 1
ATOM 3129 N N . ALA A 1 396 ? -0.809 20.781 33.125 1 98.44 396 ALA A N 1
ATOM 3130 C CA . ALA A 1 396 ? -1.978 20.094 32.594 1 98.44 396 ALA A CA 1
ATOM 3131 C C . ALA A 1 396 ? -3.242 20.922 32.781 1 98.44 396 ALA A C 1
ATOM 3133 O O . ALA A 1 396 ? -4.078 21.016 31.891 1 98.44 396 ALA A O 1
ATOM 3134 N N . GLN A 1 397 ? -3.35 21.547 33.938 1 98.38 397 GLN A N 1
ATOM 3135 C CA . GLN A 1 397 ? -4.527 22.344 34.25 1 98.38 397 GLN A CA 1
ATOM 3136 C C . GLN A 1 397 ? -4.59 23.594 33.375 1 98.38 397 GLN A C 1
ATOM 3138 O O . GLN A 1 397 ? -5.652 23.938 32.844 1 98.38 397 GLN A O 1
ATOM 3143 N N . GLU A 1 398 ? -3.498 24.25 33.219 1 98.5 398 GLU A N 1
ATOM 3144 C CA . GLU A 1 398 ? -3.449 25.469 32.406 1 98.5 398 GLU A CA 1
ATOM 3145 C C . GLU A 1 398 ? -3.795 25.156 30.953 1 98.5 398 GLU A C 1
ATOM 3147 O O . GLU A 1 398 ? -4.57 25.891 30.328 1 98.5 398 GLU A O 1
ATOM 3152 N N . VAL A 1 399 ? -3.203 24.125 30.438 1 98.44 399 VAL A N 1
ATOM 3153 C CA . VAL A 1 399 ? -3.428 23.75 29.047 1 98.44 399 VAL A CA 1
ATOM 3154 C C . VAL A 1 399 ? -4.879 23.312 28.859 1 98.44 399 VAL A C 1
ATOM 3156 O O . VAL A 1 399 ? -5.516 23.672 27.859 1 98.44 399 VAL A O 1
ATOM 3159 N N . ALA A 1 400 ? -5.406 22.547 29.766 1 98.31 400 ALA A N 1
ATOM 3160 C CA . ALA A 1 400 ? -6.805 22.141 29.688 1 98.31 400 ALA A CA 1
ATOM 3161 C C . ALA A 1 400 ? -7.738 23.344 29.703 1 98.31 400 ALA A C 1
ATOM 3163 O O . ALA A 1 400 ? -8.758 23.359 29.016 1 98.31 400 ALA A O 1
ATOM 3164 N N . ASP A 1 401 ? -7.383 24.359 30.531 1 98.19 401 ASP A N 1
ATOM 3165 C CA . ASP A 1 401 ? -8.156 25.594 30.547 1 98.19 401 ASP A CA 1
ATOM 3166 C C . ASP A 1 401 ? -8.18 26.25 29.156 1 98.19 401 ASP A C 1
ATOM 3168 O O . ASP A 1 401 ? -9.234 26.688 28.688 1 98.19 401 ASP A O 1
ATOM 3172 N N . LYS A 1 402 ? -7.035 26.312 28.594 1 97.19 402 LYS A N 1
ATOM 3173 C CA . LYS A 1 402 ? -6.914 26.922 27.281 1 97.19 402 LYS A CA 1
ATOM 3174 C C . LYS A 1 402 ? -7.664 26.109 26.219 1 97.19 402 LYS A C 1
ATOM 3176 O O . LYS A 1 402 ? -8.273 26.688 25.312 1 97.19 402 LYS A O 1
ATOM 3181 N N . ILE A 1 403 ? -7.617 24.828 26.281 1 97.25 403 ILE A N 1
ATOM 3182 C CA . ILE A 1 403 ? -8.344 23.953 25.375 1 97.25 403 ILE A CA 1
ATOM 3183 C C . ILE A 1 403 ? -9.844 24.188 25.516 1 97.25 403 ILE A C 1
ATOM 3185 O O . ILE A 1 403 ? -10.555 24.344 24.516 1 97.25 403 ILE A O 1
ATOM 3189 N N . GLU A 1 404 ? -10.297 24.234 26.719 1 96.56 404 GLU A N 1
ATOM 3190 C CA . GLU A 1 404 ? -11.719 24.469 26.984 1 96.56 404 GLU A CA 1
ATOM 3191 C C . GLU A 1 404 ? -12.164 25.812 26.406 1 96.56 404 GLU A C 1
ATOM 3193 O O . GLU A 1 404 ? -13.227 25.906 25.781 1 96.56 404 GLU A O 1
ATOM 3198 N N . ASP A 1 405 ? -11.344 26.797 26.688 1 96.12 405 ASP A N 1
ATOM 3199 C CA . ASP A 1 405 ? -11.648 28.125 26.172 1 96.12 405 ASP A CA 1
ATOM 3200 C C . ASP A 1 405 ? -11.695 28.125 24.641 1 96.12 405 ASP A C 1
ATOM 3202 O O . ASP A 1 405 ? -12.586 28.719 24.047 1 96.12 405 ASP A O 1
ATOM 3206 N N . TYR A 1 406 ? -10.734 27.469 24.047 1 95.94 406 TYR A N 1
ATOM 3207 C CA . TYR A 1 406 ? -10.656 27.375 22.594 1 95.94 406 TYR A CA 1
ATOM 3208 C C . TYR A 1 406 ? -11.898 26.703 22.016 1 95.94 406 TYR A C 1
ATOM 3210 O O . TYR A 1 406 ? -12.453 27.141 21.016 1 95.94 406 TYR A O 1
ATOM 3218 N N . VAL A 1 407 ? -12.289 25.625 22.641 1 96.75 407 VAL A N 1
ATOM 3219 C CA . VAL A 1 407 ? -13.445 24.859 22.188 1 96.75 407 VAL A CA 1
ATOM 3220 C C . VAL A 1 407 ? -14.711 25.719 22.297 1 96.75 407 VAL A C 1
ATOM 3222 O O . VAL A 1 407 ? -15.516 25.75 21.359 1 96.75 407 VAL A O 1
ATOM 3225 N N . GLU A 1 408 ? -14.836 26.406 23.359 1 95.94 408 GLU A N 1
ATOM 3226 C CA . GLU A 1 408 ? -16 27.266 23.578 1 95.94 408 GLU A CA 1
ATOM 3227 C C . GLU A 1 408 ? -16.078 28.375 22.531 1 95.94 408 GLU A C 1
ATOM 3229 O O . GLU A 1 408 ? -17.141 28.656 21.984 1 95.94 408 GLU A O 1
ATOM 3234 N N . LYS A 1 409 ? -14.977 28.953 22.25 1 95.94 409 LYS A N 1
ATOM 3235 C CA . LYS A 1 409 ? -14.922 30.094 21.344 1 95.94 409 LYS A CA 1
ATOM 3236 C C . LYS A 1 409 ? -15.07 29.656 19.891 1 95.94 409 LYS A C 1
ATOM 3238 O O . LYS A 1 409 ? -15.664 30.375 19.078 1 95.94 409 LYS A O 1
ATOM 3243 N N . SER A 1 410 ? -14.57 28.547 19.5 1 96 410 SER A N 1
ATOM 3244 C CA . SER A 1 410 ? -14.492 28.141 18.109 1 96 410 SER A CA 1
ATOM 3245 C C . SER A 1 410 ? -15.641 27.219 17.719 1 96 410 SER A C 1
ATOM 3247 O O . SER A 1 410 ? -16.031 27.156 16.547 1 96 410 SER A O 1
ATOM 3249 N N . GLY A 1 411 ? -16.141 26.438 18.688 1 96.12 411 GLY A N 1
ATOM 3250 C CA . GLY A 1 411 ? -17.109 25.406 18.375 1 96.12 411 GLY A CA 1
ATOM 3251 C C . GLY A 1 411 ? -16.5 24.172 17.75 1 96.12 411 GLY A C 1
ATOM 3252 O O . GLY A 1 411 ? -17.203 23.344 17.172 1 96.12 411 GLY A O 1
ATOM 3253 N N . ILE A 1 412 ? -15.227 23.969 17.859 1 96.75 412 ILE A N 1
ATOM 3254 C CA . ILE A 1 412 ? -14.516 22.859 17.266 1 96.75 412 ILE A CA 1
ATOM 3255 C C . ILE A 1 412 ? -14.922 21.547 17.953 1 96.75 412 ILE A C 1
ATOM 3257 O O . ILE A 1 412 ? -15.367 21.562 19.094 1 96.75 412 ILE A O 1
ATOM 3261 N N . ASP A 1 413 ? -14.82 20.453 17.203 1 97.88 413 ASP A N 1
ATOM 3262 C CA . ASP A 1 413 ? -15.203 19.141 17.734 1 97.88 413 ASP A CA 1
ATOM 3263 C C . ASP A 1 413 ? -14 18.422 18.312 1 97.88 413 ASP A C 1
ATOM 3265 O O . ASP A 1 413 ? -14.148 17.406 19.016 1 97.88 413 ASP A O 1
ATOM 3269 N N . GLY A 1 414 ? -12.828 18.922 17.984 1 97.81 414 GLY A N 1
ATOM 3270 C CA . GLY A 1 414 ? -11.656 18.234 18.516 1 97.81 414 GLY A CA 1
ATOM 3271 C C . GLY A 1 414 ? -10.352 18.734 17.922 1 97.81 414 GLY A C 1
ATOM 3272 O O . GLY A 1 414 ? -10.312 19.828 17.344 1 97.81 414 GLY A O 1
ATOM 3273 N N . PHE A 1 415 ? -9.297 17.875 18.156 1 97.88 415 PHE A N 1
ATOM 3274 C CA . PHE A 1 415 ? -7.961 18.359 17.828 1 97.88 415 PHE A CA 1
ATOM 3275 C C . PHE A 1 415 ? -7.109 17.25 17.234 1 97.88 415 PHE A C 1
ATOM 3277 O O . PHE A 1 415 ? -7.242 16.078 17.625 1 97.88 415 PHE A O 1
ATOM 3284 N N . ASN A 1 416 ? -6.25 17.594 16.297 1 97.81 416 ASN A N 1
ATOM 3285 C CA . ASN A 1 416 ? -5.062 16.828 15.922 1 97.81 416 ASN A CA 1
ATOM 3286 C C . ASN A 1 416 ? -3.826 17.312 16.672 1 97.81 416 ASN A C 1
ATOM 3288 O O . ASN A 1 416 ? -3.275 18.359 16.359 1 97.81 416 ASN A O 1
ATOM 3292 N N . PHE A 1 417 ? -3.389 16.531 17.625 1 97.56 417 PHE A N 1
ATOM 3293 C CA . PHE A 1 417 ? -2.219 16.906 18.406 1 97.56 417 PHE A CA 1
ATOM 3294 C C . PHE A 1 417 ? -0.935 16.625 17.641 1 97.56 417 PHE A C 1
ATOM 3296 O O . PHE A 1 417 ? -0.779 15.547 17.062 1 97.56 417 PHE A O 1
ATOM 3303 N N . THR A 1 418 ? -0.045 17.531 17.641 1 95.06 418 THR A N 1
ATOM 3304 C CA . THR A 1 418 ? 1.212 17.375 16.906 1 95.06 418 THR A CA 1
ATOM 3305 C C . THR A 1 418 ? 2.389 17.312 17.875 1 95.06 418 THR A C 1
ATOM 3307 O O . THR A 1 418 ? 2.258 17.672 19.047 1 95.06 418 THR A O 1
ATOM 3310 N N . ASN A 1 419 ? 3.477 16.875 17.344 1 92.44 419 ASN A N 1
ATOM 3311 C CA . ASN A 1 419 ? 4.703 16.75 18.125 1 92.44 419 ASN A CA 1
ATOM 3312 C C . ASN A 1 419 ? 5.742 17.781 17.719 1 92.44 419 ASN A C 1
ATOM 3314 O O . ASN A 1 419 ? 5.883 18.094 16.531 1 92.44 419 ASN A O 1
ATOM 3318 N N . ILE A 1 420 ? 6.387 18.344 18.688 1 94.44 420 ILE A N 1
ATOM 3319 C CA . ILE A 1 420 ? 7.57 19.156 18.438 1 94.44 420 ILE A CA 1
ATOM 3320 C C . ILE A 1 420 ? 8.828 18.297 18.594 1 94.44 420 ILE A C 1
ATOM 3322 O O . ILE A 1 420 ? 9.609 18.156 17.641 1 94.44 420 ILE A O 1
ATOM 3326 N N . VAL A 1 421 ? 8.953 17.719 19.719 1 95.12 421 VAL A N 1
ATOM 3327 C CA . VAL A 1 421 ? 10.016 16.75 19.969 1 95.12 421 VAL A CA 1
ATOM 3328 C C . VAL A 1 421 ? 9.422 15.344 20.078 1 95.12 421 VAL A C 1
ATOM 3330 O O . VAL A 1 421 ? 8.594 15.086 20.969 1 95.12 421 VAL A O 1
ATOM 3333 N N . PHE A 1 422 ? 9.805 14.508 19.203 1 91.75 422 PHE A N 1
ATOM 3334 C CA . PHE A 1 422 ? 9.297 13.141 19.188 1 91.75 422 PHE A CA 1
ATOM 3335 C C . PHE A 1 422 ? 10.109 12.258 20.125 1 91.75 422 PHE A C 1
ATOM 3337 O O . PHE A 1 422 ? 11.344 12.234 20.062 1 91.75 422 PHE A O 1
ATOM 3344 N N . PRO A 1 423 ? 9.477 11.438 21.078 1 91 423 PRO A N 1
ATOM 3345 C CA . PRO A 1 423 ? 8.031 11.312 21.297 1 91 423 PRO A CA 1
ATOM 3346 C C . PRO A 1 423 ? 7.566 12.039 22.547 1 91 423 PRO A C 1
ATOM 3348 O O . PRO A 1 423 ? 6.445 11.812 23.016 1 91 423 PRO A O 1
ATOM 3351 N N . GLU A 1 424 ? 8.367 12.836 23.031 1 92.56 424 GLU A N 1
ATOM 3352 C CA . GLU A 1 424 ? 8.141 13.406 24.359 1 92.56 424 GLU A CA 1
ATOM 3353 C C . GLU A 1 424 ? 6.793 14.117 24.422 1 92.56 424 GLU A C 1
ATOM 3355 O O . GLU A 1 424 ? 6.055 13.953 25.406 1 92.56 424 GLU A O 1
ATOM 3360 N N . ASN A 1 425 ? 6.465 14.914 23.422 1 94.75 425 ASN A N 1
ATOM 3361 C CA . ASN A 1 425 ? 5.195 15.633 23.469 1 94.75 425 ASN A CA 1
ATOM 3362 C C . ASN A 1 425 ? 4.012 14.68 23.562 1 94.75 425 ASN A C 1
ATOM 3364 O O . ASN A 1 425 ? 3.09 14.906 24.344 1 94.75 425 ASN A O 1
ATOM 3368 N N . PHE A 1 426 ? 4.047 13.648 22.75 1 97.25 426 PHE A N 1
ATOM 3369 C CA . PHE A 1 426 ? 2.953 12.68 22.75 1 97.25 426 PHE A CA 1
ATOM 3370 C C . PHE A 1 426 ? 2.875 11.969 24.094 1 97.25 426 PHE A C 1
ATOM 3372 O O . PHE A 1 426 ? 1.784 11.75 24.625 1 97.25 426 PHE A O 1
ATOM 3379 N N . GLU A 1 427 ? 4.012 11.578 24.641 1 97.69 427 GLU A N 1
ATOM 3380 C CA . GLU A 1 427 ? 4.047 10.922 25.953 1 97.69 427 GLU A CA 1
ATOM 3381 C C . GLU A 1 427 ? 3.467 11.82 27.031 1 97.69 427 GLU A C 1
ATOM 3383 O O . GLU A 1 427 ? 2.678 11.367 27.859 1 97.69 427 GLU A O 1
ATOM 3388 N N . ASN A 1 428 ? 3.873 13.086 27.016 1 97.44 428 ASN A N 1
ATOM 3389 C CA . ASN A 1 428 ? 3.369 14.031 28 1 97.44 428 ASN A CA 1
ATOM 3390 C C . ASN A 1 428 ? 1.869 14.266 27.844 1 97.44 428 ASN A C 1
ATOM 3392 O O . ASN A 1 428 ? 1.152 14.43 28.828 1 97.44 428 ASN A O 1
ATOM 3396 N N . ILE A 1 429 ? 1.416 14.297 26.641 1 98.25 429 ILE A N 1
ATOM 3397 C CA . ILE A 1 429 ? -0.012 14.461 26.391 1 98.25 429 ILE A CA 1
ATOM 3398 C C . ILE A 1 429 ? -0.78 13.281 27 1 98.25 429 ILE A C 1
ATOM 3400 O O . ILE A 1 429 ? -1.753 13.477 27.734 1 98.25 429 ILE A O 1
ATOM 3404 N N . VAL A 1 430 ? -0.341 12.102 26.719 1 98.56 430 VAL A N 1
ATOM 3405 C CA . VAL A 1 430 ? -1.05 10.891 27.125 1 98.56 430 VAL A CA 1
ATOM 3406 C C . VAL A 1 430 ? -0.972 10.734 28.641 1 98.56 430 VAL A C 1
ATOM 3408 O O . VAL A 1 430 ? -1.978 10.453 29.297 1 98.56 430 VAL A O 1
ATOM 3411 N N . ASP A 1 431 ? 0.182 11 29.25 1 98.19 431 ASP A N 1
ATOM 3412 C CA . ASP A 1 431 ? 0.416 10.648 30.656 1 98.19 431 ASP A CA 1
ATOM 3413 C C . ASP A 1 431 ? -0.018 11.781 31.578 1 98.19 431 ASP A C 1
ATOM 3415 O O . ASP A 1 431 ? -0.366 11.547 32.75 1 98.19 431 ASP A O 1
ATOM 3419 N N . ILE A 1 432 ? 0.021 13.016 31.047 1 98.12 432 ILE A N 1
ATOM 3420 C CA . ILE A 1 432 ? -0.162 14.148 31.953 1 98.12 432 ILE A CA 1
ATOM 3421 C C . ILE A 1 432 ? -1.426 14.914 31.578 1 98.12 432 ILE A C 1
ATOM 3423 O O . ILE A 1 432 ? -2.268 15.195 32.438 1 98.12 432 ILE A O 1
ATOM 3427 N N . LEU A 1 433 ? -1.69 15.188 30.359 1 98.56 433 LEU A N 1
ATOM 3428 C CA . LEU A 1 433 ? -2.791 16.047 29.938 1 98.56 433 LEU A CA 1
ATOM 3429 C C . LEU A 1 433 ? -4.102 15.266 29.891 1 98.56 433 LEU A C 1
ATOM 3431 O O . LEU A 1 433 ? -5.137 15.75 30.344 1 98.56 433 LEU A O 1
ATOM 3435 N N . ILE A 1 434 ? -4.102 14.078 29.266 1 98.5 434 ILE A N 1
ATOM 3436 C CA . ILE A 1 434 ? -5.312 13.312 28.984 1 98.5 434 ILE A CA 1
ATOM 3437 C C . ILE A 1 434 ? -6.051 13.031 30.297 1 98.5 434 ILE A C 1
ATOM 3439 O O . ILE A 1 434 ? -7.27 13.195 30.375 1 98.5 434 ILE A O 1
ATOM 3443 N N . PRO A 1 435 ? -5.344 12.625 31.406 1 98.38 435 PRO A N 1
ATOM 3444 C CA . PRO A 1 435 ? -6.07 12.422 32.656 1 98.38 435 PRO A CA 1
ATOM 3445 C C . PRO A 1 435 ? -6.832 13.672 33.094 1 98.38 435 PRO A C 1
ATOM 3447 O O . PRO A 1 435 ? -7.965 13.57 33.562 1 98.38 435 PRO A O 1
ATOM 3450 N N . GLU A 1 436 ? -6.23 14.867 32.969 1 98.19 436 GLU A N 1
ATOM 3451 C CA . GLU A 1 436 ? -6.902 16.109 33.312 1 98.19 436 GLU A CA 1
ATOM 3452 C C . GLU A 1 436 ? -8.117 16.359 32.406 1 98.19 436 GLU A C 1
ATOM 3454 O O . GLU A 1 436 ? -9.18 16.75 32.906 1 98.19 436 GLU A O 1
ATOM 3459 N N . LEU A 1 437 ? -7.98 16.094 31.109 1 98.38 437 LEU A N 1
ATOM 3460 C CA . LEU A 1 437 ? -9.078 16.266 30.172 1 98.38 437 LEU A CA 1
ATOM 3461 C C . LEU A 1 437 ? -10.203 15.281 30.469 1 98.38 437 LEU A C 1
ATOM 3463 O O . LEU A 1 437 ? -11.383 15.609 30.312 1 98.38 437 LEU A O 1
ATOM 3467 N N . GLN A 1 438 ? -9.836 14.078 30.859 1 98.06 438 GLN A N 1
ATOM 3468 C CA . GLN A 1 438 ? -10.828 13.07 31.219 1 98.06 438 GLN A CA 1
ATOM 3469 C C . GLN A 1 438 ? -11.609 13.477 32.469 1 98.06 438 GLN A C 1
ATOM 3471 O O . GLN A 1 438 ? -12.828 13.312 32.5 1 98.06 438 GLN A O 1
ATOM 3476 N N . GLU A 1 439 ? -10.953 14.008 33.406 1 97 439 GLU A N 1
ATOM 3477 C CA . GLU A 1 439 ? -11.617 14.477 34.625 1 97 439 GLU A CA 1
ATOM 3478 C C . GLU A 1 439 ? -12.641 15.562 34.281 1 97 439 GLU A C 1
ATOM 3480 O O . GLU A 1 439 ? -13.688 15.641 34.938 1 97 439 GLU A O 1
ATOM 3485 N N . ARG A 1 440 ? -12.391 16.281 33.281 1 96 440 ARG A N 1
ATOM 3486 C CA . ARG A 1 440 ? -13.25 17.391 32.875 1 96 440 ARG A CA 1
ATOM 3487 C C . ARG A 1 440 ? -14.32 16.938 31.906 1 96 440 ARG A C 1
ATOM 3489 O O . ARG A 1 440 ? -15.172 17.734 31.484 1 96 440 ARG A O 1
ATOM 3496 N N . GLY A 1 441 ? -14.195 15.742 31.469 1 95.88 441 GLY A N 1
ATOM 3497 C CA . GLY A 1 441 ? -15.141 15.219 30.5 1 95.88 441 GLY A CA 1
ATOM 3498 C C . GLY A 1 441 ? -14.812 15.609 29.078 1 95.88 441 GLY A C 1
ATOM 3499 O O . GLY A 1 441 ? -15.625 15.414 28.172 1 95.88 441 GLY A O 1
ATOM 3500 N N . LEU A 1 442 ? -13.641 16.172 28.797 1 97.5 442 LEU A N 1
ATOM 3501 C CA . LEU A 1 442 ? -13.227 16.625 27.484 1 97.5 442 LEU A CA 1
ATOM 3502 C C . LEU A 1 442 ? -12.617 15.477 26.672 1 97.5 442 LEU A C 1
ATOM 3504 O O . LEU A 1 442 ? -12.594 15.516 25.438 1 97.5 442 LEU A O 1
ATOM 3508 N N . ALA A 1 443 ? -12.094 14.461 27.312 1 98.19 443 ALA A N 1
ATOM 3509 C CA . ALA A 1 443 ? -11.578 13.258 26.656 1 98.19 443 ALA A CA 1
ATOM 3510 C C . ALA A 1 443 ? -12.312 12.008 27.156 1 98.19 443 ALA A C 1
ATOM 3512 O O . ALA A 1 443 ? -12.773 11.969 28.297 1 98.19 443 ALA A O 1
ATOM 3513 N N . GLN A 1 444 ? -12.406 11.094 26.312 1 98.12 444 GLN A N 1
ATOM 3514 C CA . GLN A 1 444 ? -13.094 9.867 26.688 1 98.12 444 GLN A CA 1
ATOM 3515 C C . GLN A 1 444 ? -12.242 9.016 27.641 1 98.12 444 GLN A C 1
ATOM 3517 O O . GLN A 1 444 ? -11.023 8.977 27.5 1 98.12 444 GLN A O 1
ATOM 3522 N N . LYS A 1 445 ? -12.875 8.336 28.531 1 97.69 445 LYS A N 1
ATOM 3523 C CA . LYS A 1 445 ? -12.203 7.438 29.469 1 97.69 445 LYS A CA 1
ATOM 3524 C C . LYS A 1 445 ? -12.102 6.027 28.906 1 97.69 445 LYS A C 1
ATOM 3526 O O . LYS A 1 445 ? -11.234 5.25 29.297 1 97.69 445 LYS A O 1
ATOM 3531 N N . GLU A 1 446 ? -13.078 5.711 28.031 1 97.81 446 GLU A N 1
ATOM 3532 C CA . GLU A 1 446 ? -13.117 4.465 27.281 1 97.81 446 GLU A CA 1
ATOM 3533 C C . GLU A 1 446 ? -13.586 4.703 25.844 1 97.81 446 GLU A C 1
ATOM 3535 O O . GLU A 1 446 ? -14.227 5.715 25.547 1 97.81 446 GLU A O 1
ATOM 3540 N N . TYR A 1 447 ? -13.219 3.832 25.031 1 98.31 447 TYR A N 1
ATOM 3541 C CA . TYR A 1 447 ? -13.711 3.936 23.656 1 98.31 447 TYR A CA 1
ATOM 3542 C C . TYR A 1 447 ? -15.227 3.779 23.609 1 98.31 447 TYR A C 1
ATOM 3544 O O . TYR A 1 447 ? -15.797 2.949 24.328 1 98.31 447 TYR A O 1
ATOM 3552 N N . ALA A 1 448 ? -15.844 4.566 22.75 1 97.75 448 ALA A N 1
ATOM 3553 C CA . ALA A 1 448 ? -17.297 4.531 22.625 1 97.75 448 ALA A CA 1
ATOM 3554 C C . ALA A 1 448 ? -17.781 3.141 22.219 1 97.75 448 ALA A C 1
ATOM 3556 O O . ALA A 1 448 ? -18.812 2.664 22.703 1 97.75 448 ALA A O 1
ATOM 3557 N N . VAL A 1 449 ? -17.031 2.523 21.344 1 98.31 449 VAL A N 1
ATOM 3558 C CA . VAL A 1 449 ? -17.266 1.15 20.906 1 98.31 449 VAL A CA 1
ATOM 3559 C C . VAL A 1 449 ? -15.961 0.367 20.922 1 98.31 449 VAL A C 1
ATOM 3561 O O . VAL A 1 449 ? -15.125 0.525 20.016 1 98.31 449 VAL A O 1
ATOM 3564 N N . ASP A 1 450 ? -15.789 -0.513 21.906 1 98.38 450 ASP A N 1
ATOM 3565 C CA . ASP A 1 450 ? -14.57 -1.309 22 1 98.38 450 ASP A CA 1
ATOM 3566 C C . ASP A 1 450 ? -14.367 -2.154 20.734 1 98.38 450 ASP A C 1
ATOM 3568 O O . ASP A 1 450 ? -15.25 -2.934 20.359 1 98.38 450 ASP A O 1
ATOM 3572 N N . GLY A 1 451 ? -13.289 -1.958 20.062 1 98.19 451 GLY A N 1
ATOM 3573 C CA . GLY A 1 451 ? -13.008 -2.668 18.812 1 98.19 451 GLY A CA 1
ATOM 3574 C C . GLY A 1 451 ? -13.836 -2.176 17.641 1 98.19 451 GLY A C 1
ATOM 3575 O O . GLY A 1 451 ? -13.977 -2.875 16.641 1 98.19 451 GLY A O 1
ATOM 3576 N N . GLY A 1 452 ? -14.414 -0.963 17.766 1 98.56 452 GLY A N 1
ATOM 3577 C CA . GLY A 1 452 ? -15.328 -0.445 16.75 1 98.56 452 GLY A CA 1
ATOM 3578 C C . GLY A 1 452 ? -14.609 0.167 15.562 1 98.56 452 GLY A C 1
ATOM 3579 O O . GLY A 1 452 ? -13.391 0.365 15.602 1 98.56 452 GLY A O 1
ATOM 3580 N N . THR A 1 453 ? -15.328 0.421 14.5 1 98.81 453 THR A N 1
ATOM 3581 C CA . THR A 1 453 ? -14.82 1.092 13.312 1 98.81 453 THR A CA 1
ATOM 3582 C C . THR A 1 453 ? -14.508 2.555 13.609 1 98.81 453 THR A C 1
ATOM 3584 O O . THR A 1 453 ? -14.875 3.074 14.664 1 98.81 453 THR A O 1
ATOM 3587 N N . TYR A 1 454 ? -13.852 3.209 12.727 1 98.88 454 TYR A N 1
ATOM 3588 C CA . TYR A 1 454 ? -13.539 4.629 12.859 1 98.88 454 TYR A CA 1
ATOM 3589 C C . TYR A 1 454 ? -14.805 5.453 13.016 1 98.88 454 TYR A C 1
ATOM 3591 O O . TYR A 1 454 ? -14.883 6.336 13.875 1 98.88 454 TYR A O 1
ATOM 3599 N N . ARG A 1 455 ? -15.867 5.098 12.281 1 98.69 455 ARG A N 1
ATOM 3600 C CA . ARG A 1 455 ? -17.125 5.848 12.32 1 98.69 455 ARG A CA 1
ATOM 3601 C C . ARG A 1 455 ? -17.828 5.656 13.664 1 98.69 455 ARG A C 1
ATOM 3603 O O . ARG A 1 455 ? -18.375 6.605 14.219 1 98.69 455 ARG A O 1
ATOM 3610 N N . GLU A 1 456 ? -17.797 4.418 14.07 1 98.69 456 GLU A N 1
ATOM 3611 C CA . GLU A 1 456 ? -18.422 4.172 15.367 1 98.69 456 GLU A CA 1
ATOM 3612 C C . GLU A 1 456 ? -17.75 4.996 16.469 1 98.69 456 GLU A C 1
ATOM 3614 O O . GLU A 1 456 ? -18.406 5.465 17.391 1 98.69 456 GLU A O 1
ATOM 3619 N N . GLN A 1 457 ? -16.453 5.18 16.344 1 98.5 457 GLN A N 1
ATOM 3620 C CA . GLN A 1 457 ? -15.719 5.973 17.328 1 98.5 457 GLN A CA 1
ATOM 3621 C C . GLN A 1 457 ? -16.016 7.461 17.172 1 98.5 457 GLN A C 1
ATOM 3623 O O . GLN A 1 457 ? -16.25 8.156 18.156 1 98.5 457 GLN A O 1
ATOM 3628 N N . VAL A 1 458 ? -16.094 7.945 15.945 1 97.94 458 VAL A N 1
ATOM 3629 C CA . VAL A 1 458 ? -16.281 9.367 15.664 1 97.94 458 VAL A CA 1
ATOM 3630 C C . VAL A 1 458 ? -17.688 9.789 16.047 1 97.94 458 VAL A C 1
ATOM 3632 O O . VAL A 1 458 ? -17.875 10.828 16.688 1 97.94 458 VAL A O 1
ATOM 3635 N N . TYR A 1 459 ? -18.656 8.953 15.711 1 97.38 459 TYR A N 1
ATOM 3636 C CA . TYR A 1 459 ? -20.047 9.289 15.961 1 97.38 459 TYR A CA 1
ATOM 3637 C C . TYR A 1 459 ? -20.531 8.695 17.266 1 97.38 459 TYR A C 1
ATOM 3639 O O . TYR A 1 459 ? -21.672 8.945 17.688 1 97.38 459 TYR A O 1
ATOM 3647 N N . ARG A 1 460 ? -19.734 7.855 17.922 1 97.44 460 ARG A N 1
ATOM 3648 C CA . ARG A 1 460 ? -19.953 7.293 19.25 1 97.44 460 ARG A CA 1
ATOM 3649 C C . ARG A 1 460 ? -21.234 6.469 19.297 1 97.44 460 ARG A C 1
ATOM 3651 O O . ARG A 1 460 ? -22.047 6.625 20.203 1 97.44 460 ARG A O 1
ATOM 3658 N N . GLN A 1 461 ? -21.422 5.695 18.234 1 97.06 461 GLN A N 1
ATOM 3659 C CA . GLN A 1 461 ? -22.625 4.871 18.141 1 97.06 461 GLN A CA 1
ATOM 3660 C C . GLN A 1 461 ? -22.297 3.49 17.562 1 97.06 461 GLN A C 1
ATOM 3662 O O . GLN A 1 461 ? -21.844 3.371 16.438 1 97.06 461 GLN A O 1
ATOM 3667 N N . LYS A 1 462 ? -22.531 2.496 18.406 1 97.88 462 LYS A N 1
ATOM 3668 C CA . LYS A 1 462 ? -22.359 1.123 17.938 1 97.88 462 LYS A CA 1
ATOM 3669 C C . LYS A 1 462 ? -23.25 0.833 16.734 1 97.88 462 LYS A C 1
ATOM 3671 O O . LYS A 1 462 ? -24.438 1.159 16.75 1 97.88 462 LYS A O 1
ATOM 3676 N N . GLY A 1 463 ? -22.703 0.301 15.711 1 97.44 463 GLY A N 1
ATOM 3677 C CA . GLY A 1 463 ? -23.469 -0.041 14.523 1 97.44 463 GLY A CA 1
ATOM 3678 C C . GLY A 1 463 ? -23.422 1.024 13.445 1 97.44 463 GLY A C 1
ATOM 3679 O O . GLY A 1 463 ? -23.766 0.77 12.297 1 97.44 463 GLY A O 1
ATOM 3680 N N . HIS A 1 464 ? -22.953 2.238 13.773 1 97.38 464 HIS A N 1
ATOM 3681 C CA . HIS A 1 464 ? -22.797 3.301 12.789 1 97.38 464 HIS A CA 1
ATOM 3682 C C . HIS A 1 464 ? -21.531 3.115 11.969 1 97.38 464 HIS A C 1
ATOM 3684 O O . HIS A 1 464 ? -20.609 3.941 12.039 1 97.38 464 HIS A O 1
ATOM 3690 N N . THR A 1 465 ? -21.516 2.125 11.109 1 98 465 THR A N 1
ATOM 3691 C CA . THR A 1 465 ? -20.297 1.747 10.398 1 98 465 THR A CA 1
ATOM 3692 C C . THR A 1 465 ? -20.281 2.355 9 1 98 465 THR A C 1
ATOM 3694 O O . THR A 1 465 ? -19.312 2.215 8.258 1 98 465 THR A O 1
ATOM 3697 N N . PHE A 1 466 ? -21.375 3.006 8.609 1 98.38 466 PHE A N 1
ATOM 3698 C CA . PHE A 1 466 ? -21.531 3.596 7.281 1 98.38 466 PHE A CA 1
ATOM 3699 C C . PHE A 1 466 ? -21.797 5.094 7.379 1 98.38 466 PHE A C 1
ATOM 3701 O O . PHE A 1 466 ? -21.984 5.625 8.477 1 98.38 466 PHE A O 1
ATOM 3708 N N . VAL A 1 467 ? -21.75 5.797 6.32 1 98.44 467 VAL A N 1
ATOM 3709 C CA . VAL A 1 467 ? -21.953 7.242 6.309 1 98.44 467 VAL A CA 1
ATOM 3710 C C . VAL A 1 467 ? -23.375 7.562 6.762 1 98.44 467 VAL A C 1
ATOM 3712 O O . VAL A 1 467 ? -24.281 6.738 6.625 1 98.44 467 VAL A O 1
ATOM 3715 N N . PRO A 1 468 ? -23.547 8.789 7.289 1 97.88 468 PRO A N 1
ATOM 3716 C CA . PRO A 1 468 ? -24.922 9.211 7.613 1 97.88 468 PRO A CA 1
ATOM 3717 C C . PRO A 1 468 ? -25.828 9.258 6.387 1 97.88 468 PRO A C 1
ATOM 3719 O O . PRO A 1 468 ? -25.344 9.367 5.258 1 97.88 468 PRO A O 1
ATOM 3722 N N . GLU A 1 469 ? -27.109 9.258 6.637 1 97.5 469 GLU A N 1
ATOM 3723 C CA . GLU A 1 469 ? -28.109 9.133 5.574 1 97.5 469 GLU A CA 1
ATOM 3724 C C . GLU A 1 469 ? -28.078 10.344 4.645 1 97.5 469 GLU A C 1
ATOM 3726 O O . GLU A 1 469 ? -28.406 10.234 3.461 1 97.5 469 GLU A O 1
ATOM 3731 N N . ASP A 1 470 ? -27.672 11.422 5.16 1 97.75 470 ASP A N 1
ATOM 3732 C CA . ASP A 1 470 ? -27.703 12.648 4.379 1 97.75 470 ASP A CA 1
ATOM 3733 C C . ASP A 1 470 ? -26.406 12.812 3.576 1 97.75 470 ASP A C 1
ATOM 3735 O O . ASP A 1 470 ? -26.25 13.781 2.826 1 97.75 470 ASP A O 1
ATOM 3739 N N . HIS A 1 471 ? -25.484 11.938 3.742 1 98.44 471 HIS A N 1
ATOM 3740 C CA . HIS A 1 471 ? -24.219 12 3.016 1 98.44 471 HIS A CA 1
ATOM 3741 C C . HIS A 1 471 ? -24.422 11.711 1.531 1 98.44 471 HIS A C 1
ATOM 3743 O O . HIS A 1 471 ? -25.219 10.844 1.165 1 98.44 471 HIS A O 1
ATOM 3749 N N . TYR A 1 472 ? -23.656 12.328 0.722 1 98.19 472 TYR A N 1
ATOM 3750 C CA . TYR A 1 472 ? -23.719 12.234 -0.733 1 98.19 472 TYR A CA 1
ATOM 3751 C C . TYR A 1 472 ? -23.625 10.781 -1.191 1 98.19 472 TYR A C 1
ATOM 3753 O O . TYR A 1 472 ? -24.297 10.383 -2.146 1 98.19 472 TYR A O 1
ATOM 3761 N N . ALA A 1 473 ? -22.844 9.938 -0.567 1 98.62 473 ALA A N 1
ATOM 3762 C CA . ALA A 1 473 ? -22.562 8.57 -0.994 1 98.62 473 ALA A CA 1
ATOM 3763 C C . ALA A 1 473 ? -23.656 7.609 -0.536 1 98.62 473 ALA A C 1
ATOM 3765 O O . ALA A 1 473 ? -23.734 6.477 -1.015 1 98.62 473 ALA A O 1
ATOM 3766 N N . TYR A 1 474 ? -24.469 7.977 0.386 1 98.5 474 TYR A N 1
ATOM 3767 C CA . TYR A 1 474 ? -25.391 7.082 1.082 1 98.5 474 TYR A CA 1
ATOM 3768 C C . TYR A 1 474 ? -26.297 6.348 0.095 1 98.5 474 TYR A C 1
ATOM 3770 O O . TYR A 1 474 ? -26.406 5.121 0.146 1 98.5 474 TYR A O 1
ATOM 3778 N N . PRO A 1 475 ? -26.922 7.031 -0.86 1 98.38 475 PRO A N 1
ATOM 3779 C CA . PRO A 1 475 ? -27.891 6.348 -1.721 1 98.38 475 PRO A CA 1
ATOM 3780 C C . PRO A 1 475 ? -27.219 5.469 -2.775 1 98.38 475 PRO A C 1
ATOM 3782 O O . PRO A 1 475 ? -27.906 4.758 -3.514 1 98.38 475 PRO A O 1
ATOM 3785 N N . LEU A 1 476 ? -25.922 5.496 -2.877 1 98.75 476 LEU A N 1
ATOM 3786 C CA . LEU A 1 476 ? -25.219 4.742 -3.9 1 98.75 476 LEU A CA 1
ATOM 3787 C C . LEU A 1 476 ? -25.031 3.289 -3.471 1 98.75 476 LEU A C 1
ATOM 3789 O O . LEU A 1 476 ? -24.625 2.447 -4.273 1 98.75 476 LEU A O 1
ATOM 3793 N N . ARG A 1 477 ? -25.297 2.969 -2.236 1 98.81 477 ARG A N 1
ATOM 3794 C CA . ARG A 1 477 ? -25.031 1.654 -1.66 1 98.81 477 ARG A CA 1
ATOM 3795 C C . ARG A 1 477 ? -26.062 0.632 -2.133 1 98.81 477 ARG A C 1
ATOM 3797 O O . ARG A 1 477 ? -27.266 0.861 -2.023 1 98.81 477 ARG A O 1
ATOM 3804 N N . TRP A 1 478 ? -25.609 -0.482 -2.697 1 98.88 478 TRP A N 1
ATOM 3805 C CA . TRP A 1 478 ? -26.469 -1.604 -3.053 1 98.88 478 TRP A CA 1
ATOM 3806 C C . TRP A 1 478 ? -26.766 -2.469 -1.832 1 98.88 478 TRP A C 1
ATOM 3808 O O . TRP A 1 478 ? -25.984 -3.354 -1.482 1 98.88 478 TRP A O 1
ATOM 3818 N N . LYS A 1 479 ? -27.906 -2.303 -1.265 1 98.25 479 LYS A N 1
ATOM 3819 C CA . LYS A 1 479 ? -28.266 -2.906 0.016 1 98.25 479 LYS A CA 1
ATOM 3820 C C . LYS A 1 479 ? -28.766 -4.34 -0.17 1 98.25 479 LYS A C 1
ATOM 3822 O O . LYS A 1 479 ? -29.25 -4.699 -1.243 1 98.25 479 LYS A O 1
ATOM 3827 N N . SER A 1 480 ? -28.688 -5.031 0.884 1 98 480 SER A N 1
ATOM 3828 C CA . SER A 1 480 ? -29.141 -6.418 0.907 1 98 480 SER A CA 1
ATOM 3829 C C . SER A 1 480 ? -30.609 -6.523 0.505 1 98 480 SER A C 1
ATOM 3831 O O . SER A 1 480 ? -31.422 -5.695 0.906 1 98 480 SER A O 1
ATOM 3833 N N . GLY A 1 481 ? -30.906 -7.477 -0.251 1 96.69 481 GLY A N 1
ATOM 3834 C CA . GLY A 1 481 ? -32.281 -7.793 -0.569 1 96.69 481 GLY A CA 1
ATOM 3835 C C . GLY A 1 481 ? -32.812 -7.031 -1.77 1 96.69 481 GLY A C 1
ATOM 3836 O O . GLY A 1 481 ? -33.906 -7.32 -2.266 1 96.69 481 GLY A O 1
ATOM 3837 N N . VAL A 1 482 ? -32.062 -6.062 -2.264 1 98.31 482 VAL A N 1
ATOM 3838 C CA . VAL A 1 482 ? -32.5 -5.305 -3.434 1 98.31 482 VAL A CA 1
ATOM 3839 C C . VAL A 1 482 ? -32 -5.984 -4.703 1 98.31 482 VAL A C 1
ATOM 3841 O O . VAL A 1 482 ? -30.797 -6.203 -4.867 1 98.31 482 VAL A O 1
ATOM 3844 N N . SER A 1 483 ? -32.875 -6.297 -5.617 1 98 483 SER A N 1
ATOM 3845 C CA . SER A 1 483 ? -32.469 -6.973 -6.848 1 98 483 SER A CA 1
ATOM 3846 C C . SER A 1 483 ? -31.609 -6.066 -7.715 1 98 483 SER A C 1
ATOM 3848 O O . SER A 1 483 ? -31.609 -4.848 -7.547 1 98 483 SER A O 1
ATOM 3850 N N . LYS A 1 484 ? -30.891 -6.676 -8.57 1 97.56 484 LYS A N 1
ATOM 3851 C CA . LYS A 1 484 ? -30.016 -5.945 -9.492 1 97.56 484 LYS A CA 1
ATOM 3852 C C . LYS A 1 484 ? -30.812 -4.941 -10.32 1 97.56 484 LYS A C 1
ATOM 3854 O O . LYS A 1 484 ? -30.422 -3.781 -10.445 1 97.56 484 LYS A O 1
ATOM 3859 N N . GLU A 1 485 ? -31.891 -5.375 -10.883 1 97.44 485 GLU A N 1
ATOM 3860 C CA . GLU A 1 485 ? -32.719 -4.527 -11.727 1 97.44 485 GLU A CA 1
ATOM 3861 C C . GLU A 1 485 ? -33.281 -3.328 -10.953 1 97.44 485 GLU A C 1
ATOM 3863 O O . GLU A 1 485 ? -33.219 -2.195 -11.438 1 97.44 485 GLU A O 1
ATOM 3868 N N . LYS A 1 486 ? -33.812 -3.617 -9.82 1 98.25 486 LYS A N 1
ATOM 3869 C CA . LYS A 1 486 ? -34.344 -2.541 -8.984 1 98.25 486 LYS A CA 1
ATOM 3870 C C . LYS A 1 486 ? -33.219 -1.557 -8.602 1 98.25 486 LYS A C 1
ATOM 3872 O O . LYS A 1 486 ? -33.438 -0.342 -8.633 1 98.25 486 LYS A O 1
ATOM 3877 N N . PHE A 1 487 ? -32.094 -2.062 -8.219 1 98.5 487 PHE A N 1
ATOM 3878 C CA . PHE A 1 487 ? -30.984 -1.208 -7.812 1 98.5 487 PHE A CA 1
ATOM 3879 C C . PHE A 1 487 ? -30.516 -0.336 -8.977 1 98.5 487 PHE A C 1
ATOM 3881 O O . PHE A 1 487 ? -30.281 0.858 -8.797 1 98.5 487 PHE A O 1
ATOM 3888 N N . GLU A 1 488 ? -30.328 -0.917 -10.172 1 98 488 GLU A N 1
ATOM 3889 C CA . GLU A 1 488 ? -29.875 -0.166 -11.336 1 98 488 GLU A CA 1
ATOM 3890 C C . GLU A 1 488 ? -30.844 0.97 -11.672 1 98 488 GLU A C 1
ATOM 3892 O O . GLU A 1 488 ? -30.422 2.066 -12.039 1 98 488 GLU A O 1
ATOM 3897 N N . LYS A 1 489 ? -32.094 0.687 -11.555 1 97.88 489 LYS A N 1
ATOM 3898 C CA . LYS A 1 489 ? -33.094 1.732 -11.766 1 97.88 489 LYS A CA 1
ATOM 3899 C C . LYS A 1 489 ? -32.969 2.848 -10.734 1 97.88 489 LYS A C 1
ATOM 3901 O O . LYS A 1 489 ? -32.906 4.027 -11.094 1 97.88 489 LYS A O 1
ATOM 3906 N N . GLN A 1 490 ? -32.906 2.461 -9.484 1 97.81 490 GLN A N 1
ATOM 3907 C CA . GLN A 1 490 ? -32.75 3.428 -8.406 1 97.81 490 GLN A CA 1
ATOM 3908 C C . GLN A 1 490 ? -31.453 4.234 -8.57 1 97.81 490 GLN A C 1
ATOM 3910 O O . GLN A 1 490 ? -31.453 5.453 -8.367 1 97.81 490 GLN A O 1
ATOM 3915 N N . LEU A 1 491 ? -30.375 3.58 -8.852 1 98 491 LEU A N 1
ATOM 3916 C CA . LEU A 1 491 ? -29.078 4.23 -9.031 1 98 491 LEU A CA 1
ATOM 3917 C C . LEU A 1 491 ? -29.141 5.262 -10.156 1 98 491 LEU A C 1
ATOM 3919 O O . LEU A 1 491 ? -28.547 6.34 -10.047 1 98 491 LEU A O 1
ATOM 3923 N N . GLY A 1 492 ? -29.781 4.844 -11.258 1 97.44 492 GLY A N 1
ATOM 3924 C CA . GLY A 1 492 ? -29.969 5.793 -12.344 1 97.44 492 GLY A CA 1
ATOM 3925 C C . GLY A 1 492 ? -30.656 7.07 -11.914 1 97.44 492 GLY A C 1
ATOM 3926 O O . GLY A 1 492 ? -30.25 8.164 -12.281 1 97.44 492 GLY A O 1
ATOM 3927 N N . GLU A 1 493 ? -31.703 6.926 -11.133 1 97.62 493 GLU A N 1
ATOM 3928 C CA . GLU A 1 493 ? -32.438 8.078 -10.617 1 97.62 493 GLU A CA 1
ATOM 3929 C C . GLU A 1 493 ? -31.562 8.906 -9.68 1 97.62 493 GLU A C 1
ATOM 3931 O O . GLU A 1 493 ? -31.562 10.141 -9.758 1 97.62 493 GLU A O 1
ATOM 3936 N N . VAL A 1 494 ? -30.859 8.242 -8.828 1 97.69 494 VAL A N 1
ATOM 3937 C CA . VAL A 1 494 ? -29.984 8.906 -7.875 1 97.69 494 VAL A CA 1
ATOM 3938 C C . VAL A 1 494 ? -28.906 9.695 -8.625 1 97.69 494 VAL A C 1
ATOM 3940 O O . VAL A 1 494 ? -28.656 10.859 -8.312 1 97.69 494 VAL A O 1
ATOM 3943 N N . LYS A 1 495 ? -28.297 9.07 -9.578 1 97 495 LYS A N 1
ATOM 3944 C CA . LYS A 1 495 ? -27.203 9.703 -10.32 1 97 495 LYS A CA 1
ATOM 3945 C C . LYS A 1 495 ? -27.719 10.906 -11.109 1 97 495 LYS A C 1
ATOM 3947 O O . LYS A 1 495 ? -27 11.906 -11.25 1 97 495 LYS A O 1
ATOM 3952 N N . GLU A 1 496 ? -28.891 10.828 -11.656 1 96 496 GLU A N 1
ATOM 3953 C CA . GLU A 1 496 ? -29.484 11.977 -12.344 1 96 496 GLU A CA 1
ATOM 3954 C C . GLU A 1 496 ? -29.688 13.148 -11.383 1 96 496 GLU A C 1
ATOM 3956 O O . GLU A 1 496 ? -29.375 14.289 -11.727 1 96 496 GLU A O 1
ATOM 3961 N N . GLU A 1 497 ? -30.156 12.844 -10.242 1 94.94 497 GLU A N 1
ATOM 3962 C CA . GLU A 1 497 ? -30.375 13.883 -9.234 1 94.94 497 GLU A CA 1
ATOM 3963 C C . GLU A 1 497 ? -29.062 14.484 -8.758 1 94.94 497 GLU A C 1
ATOM 3965 O O . GLU A 1 497 ? -28.984 15.68 -8.469 1 94.94 497 GLU A O 1
ATOM 3970 N N . GLN A 1 498 ? -28.047 13.703 -8.703 1 94.06 498 GLN A N 1
ATOM 3971 C CA . GLN A 1 498 ? -26.766 14.109 -8.117 1 94.06 498 GLN A CA 1
ATOM 3972 C C . GLN A 1 498 ? -25.969 14.984 -9.086 1 94.06 498 GLN A C 1
ATOM 3974 O O . GLN A 1 498 ? -25 15.625 -8.695 1 94.06 498 GLN A O 1
ATOM 3979 N N . LYS A 1 499 ? -26.391 15.109 -10.312 1 92.94 499 LYS A N 1
ATOM 3980 C CA . LYS A 1 499 ? -25.719 15.953 -11.289 1 92.94 499 LYS A CA 1
ATOM 3981 C C . LYS A 1 499 ? -25.719 17.406 -10.852 1 92.94 499 LYS A C 1
ATOM 3983 O O . LYS A 1 499 ? -24.828 18.188 -11.219 1 92.94 499 LYS A O 1
ATOM 3988 N N . LYS A 1 500 ? -26.672 17.781 -10.07 1 92.44 500 LYS A N 1
ATOM 3989 C CA . LYS A 1 500 ? -26.781 19.172 -9.609 1 92.44 500 LYS A CA 1
ATOM 3990 C C . LYS A 1 500 ? -25.719 19.5 -8.578 1 92.44 500 LYS A C 1
ATOM 3992 O O . LYS A 1 500 ? -25.5 20.672 -8.25 1 92.44 500 LYS A O 1
ATOM 3997 N N . TYR A 1 501 ? -25.062 18.484 -8.055 1 93 501 TYR A N 1
ATOM 3998 C CA . TYR A 1 501 ? -24.078 18.672 -6.996 1 93 501 TYR A CA 1
ATOM 3999 C C . TYR A 1 501 ? -22.672 18.672 -7.555 1 93 501 TYR A C 1
ATOM 4001 O O . TYR A 1 501 ? -21.688 18.656 -6.797 1 93 501 TYR A O 1
ATOM 4009 N N . LEU A 1 502 ? -22.453 18.672 -8.867 1 92 502 LEU A N 1
ATOM 4010 C CA . LEU A 1 502 ? -21.125 18.656 -9.461 1 92 502 LEU A CA 1
ATOM 4011 C C . LEU A 1 502 ? -20.344 19.922 -9.07 1 92 502 LEU A C 1
ATOM 4013 O O . LEU A 1 502 ? -20.797 21.031 -9.32 1 92 502 LEU A O 1
ATOM 4017 N N . ILE A 1 503 ? -19.172 19.703 -8.516 1 90.94 503 ILE A N 1
ATOM 4018 C CA . ILE A 1 503 ? -18.359 20.797 -8.023 1 90.94 503 ILE A CA 1
ATOM 4019 C C . ILE A 1 503 ? -17.906 21.672 -9.195 1 90.94 503 ILE A C 1
ATOM 4021 O O . ILE A 1 503 ? -17.781 22.891 -9.055 1 90.94 503 ILE A O 1
ATOM 4025 N N . SER A 1 504 ? -17.703 21.125 -10.367 1 85.44 504 SER A N 1
ATOM 4026 C CA . SER A 1 504 ? -17.297 21.859 -11.555 1 85.44 504 SER A CA 1
ATOM 4027 C C . SER A 1 504 ? -18.344 22.906 -11.945 1 85.44 504 SER A C 1
ATOM 4029 O O . SER A 1 504 ? -18.031 23.875 -12.641 1 85.44 504 SER A O 1
ATOM 4031 N N . GLU A 1 505 ? -19.562 22.734 -11.531 1 83.94 505 GLU A N 1
ATOM 4032 C CA . GLU A 1 505 ? -20.656 23.609 -11.922 1 83.94 505 GLU A CA 1
ATOM 4033 C C . GLU A 1 505 ? -21.016 24.578 -10.797 1 83.94 505 GLU A C 1
ATOM 4035 O O . GLU A 1 505 ? -21.938 25.391 -10.945 1 83.94 505 GLU A O 1
ATOM 4040 N N . LEU A 1 506 ? -20.453 24.359 -9.68 1 85.12 506 LEU A N 1
ATOM 4041 C CA . LEU A 1 506 ? -20.734 25.203 -8.516 1 85.12 506 LEU A CA 1
ATOM 4042 C C . LEU A 1 506 ? -19.594 26.203 -8.281 1 85.12 506 LEU A C 1
ATOM 4044 O O . LEU A 1 506 ? -18.438 25.906 -8.602 1 85.12 506 LEU A O 1
ATOM 4048 N N . MET B 1 1 ? 19.094 -66.5 -0.145 1 28.27 1 MET B N 1
ATOM 4049 C CA . MET B 1 1 ? 20.109 -65.625 -0.705 1 28.27 1 MET B CA 1
ATOM 4050 C C . MET B 1 1 ? 19.641 -64.125 -0.647 1 28.27 1 MET B C 1
ATOM 4052 O O . MET B 1 1 ? 18.562 -63.812 -1.149 1 28.27 1 MET B O 1
ATOM 4056 N N . ALA B 1 2 ? 20.078 -63.438 0.423 1 38.72 2 ALA B N 1
ATOM 4057 C CA . ALA B 1 2 ? 19.75 -62.094 0.882 1 38.72 2 ALA B CA 1
ATOM 4058 C C . ALA B 1 2 ? 19.938 -61.062 -0.241 1 38.72 2 ALA B C 1
ATOM 4060 O O . ALA B 1 2 ? 20.969 -61.031 -0.899 1 38.72 2 ALA B O 1
ATOM 4061 N N . GLU B 1 3 ? 18.922 -60.688 -1.003 1 32.94 3 GLU B N 1
ATOM 4062 C CA . GLU B 1 3 ? 18.938 -59.812 -2.172 1 32.94 3 GLU B CA 1
ATOM 4063 C C . GLU B 1 3 ? 19.781 -58.562 -1.925 1 32.94 3 GLU B C 1
ATOM 4065 O O . GLU B 1 3 ? 19.766 -58 -0.827 1 32.94 3 GLU B O 1
ATOM 4070 N N . PRO B 1 4 ? 20.938 -58.312 -2.686 1 33.91 4 PRO B N 1
ATOM 4071 C CA . PRO B 1 4 ? 21.938 -57.25 -2.494 1 33.91 4 PRO B CA 1
ATOM 4072 C C . PRO B 1 4 ? 21.297 -55.875 -2.203 1 33.91 4 PRO B C 1
ATOM 4074 O O . PRO B 1 4 ? 20.156 -55.625 -2.586 1 33.91 4 PRO B O 1
ATOM 4077 N N . GLU B 1 5 ? 21.594 -55.219 -1.089 1 34.66 5 GLU B N 1
ATOM 4078 C CA . GLU B 1 5 ? 21.375 -53.844 -0.729 1 34.66 5 GLU B CA 1
ATOM 4079 C C . GLU B 1 5 ? 21.562 -52.906 -1.932 1 34.66 5 GLU B C 1
ATOM 4081 O O . GLU B 1 5 ? 22.656 -52.875 -2.508 1 34.66 5 GLU B O 1
ATOM 4086 N N . ALA B 1 6 ? 20.641 -52.875 -2.885 1 37.28 6 ALA B N 1
ATOM 4087 C CA . ALA B 1 6 ? 20.656 -52 -4.047 1 37.28 6 ALA B CA 1
ATOM 4088 C C . ALA B 1 6 ? 21.438 -50.719 -3.764 1 37.28 6 ALA B C 1
ATOM 4090 O O . ALA B 1 6 ? 21.203 -50.062 -2.76 1 37.28 6 ALA B O 1
ATOM 4091 N N . LYS B 1 7 ? 22.656 -50.5 -4.234 1 37.75 7 LYS B N 1
ATOM 4092 C CA . LYS B 1 7 ? 23.594 -49.375 -4.336 1 37.75 7 LYS B CA 1
ATOM 4093 C C . LYS B 1 7 ? 22.859 -48.062 -4.531 1 37.75 7 LYS B C 1
ATOM 4095 O O . LYS B 1 7 ? 22.219 -47.844 -5.57 1 37.75 7 LYS B O 1
ATOM 4100 N N . ARG B 1 8 ? 22.266 -47.438 -3.551 1 39.22 8 ARG B N 1
ATOM 4101 C CA . ARG B 1 8 ? 21.875 -46.031 -3.635 1 39.22 8 ARG B CA 1
ATOM 4102 C C . ARG B 1 8 ? 22.906 -45.219 -4.41 1 39.22 8 ARG B C 1
ATOM 4104 O O . ARG B 1 8 ? 24.031 -45.062 -3.953 1 39.22 8 ARG B O 1
ATOM 4111 N N . LEU B 1 9 ? 23.094 -45.469 -5.777 1 36.56 9 LEU B N 1
ATOM 4112 C CA . LEU B 1 9 ? 23.938 -44.625 -6.621 1 36.56 9 LEU B CA 1
ATOM 4113 C C . LEU B 1 9 ? 24.078 -43.219 -6.027 1 36.56 9 LEU B C 1
ATOM 4115 O O . LEU B 1 9 ? 23.094 -42.625 -5.613 1 36.56 9 LEU B O 1
ATOM 4119 N N . LYS B 1 10 ? 25.172 -42.906 -5.594 1 39.16 10 LYS B N 1
ATOM 4120 C CA . LYS B 1 10 ? 25.625 -41.625 -5.07 1 39.16 10 LYS B CA 1
ATOM 4121 C C . LYS B 1 10 ? 25.141 -40.469 -5.941 1 39.16 10 LYS B C 1
ATOM 4123 O O . LYS B 1 10 ? 25.688 -40.219 -7.016 1 39.16 10 LYS B O 1
ATOM 4128 N N . LYS B 1 11 ? 23.891 -40.219 -6.031 1 46.44 11 LYS B N 1
ATOM 4129 C CA . LYS B 1 11 ? 23.312 -39.062 -6.695 1 46.44 11 LYS B CA 1
ATOM 4130 C C . LYS B 1 11 ? 24.125 -37.812 -6.422 1 46.44 11 LYS B C 1
ATOM 4132 O O . LYS B 1 11 ? 24.688 -37.656 -5.34 1 46.44 11 LYS B O 1
ATOM 4137 N N . THR B 1 12 ? 24.781 -37.125 -7.461 1 45.94 12 THR B N 1
ATOM 4138 C CA . THR B 1 12 ? 25.562 -35.875 -7.5 1 45.94 12 THR B CA 1
ATOM 4139 C C . THR B 1 12 ? 25.047 -34.875 -6.469 1 45.94 12 THR B C 1
ATOM 4141 O O . THR B 1 12 ? 23.875 -34.531 -6.465 1 45.94 12 THR B O 1
ATOM 4144 N N . LYS B 1 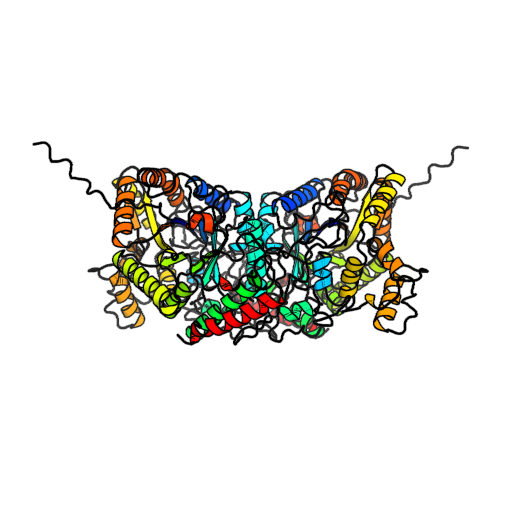13 ? 25.672 -34.906 -5.32 1 51.56 13 LYS B N 1
ATOM 4145 C CA . LYS B 1 13 ? 25.375 -34.125 -4.133 1 51.56 13 LYS B CA 1
ATOM 4146 C C . LYS B 1 13 ? 25.266 -32.625 -4.484 1 51.56 13 LYS B C 1
ATOM 4148 O O . LYS B 1 13 ? 26.203 -32.031 -5.008 1 51.56 13 LYS B O 1
ATOM 4153 N N . ARG B 1 14 ? 24.109 -32.156 -4.617 1 67.38 14 ARG B N 1
ATOM 4154 C CA . ARG B 1 14 ? 23.969 -30.703 -4.727 1 67.38 14 ARG B CA 1
ATOM 4155 C C . ARG B 1 14 ? 24.719 -29.984 -3.602 1 67.38 14 ARG B C 1
ATOM 4157 O O . ARG B 1 14 ? 24.734 -30.469 -2.465 1 67.38 14 ARG B O 1
ATOM 4164 N N . THR B 1 15 ? 25.5 -29.094 -3.934 1 71 15 THR B N 1
ATOM 4165 C CA . THR B 1 15 ? 26.328 -28.344 -2.986 1 71 15 THR B CA 1
ATOM 4166 C C . THR B 1 15 ? 25.469 -27.344 -2.211 1 71 15 THR B C 1
ATOM 4168 O O . THR B 1 15 ? 25.797 -26.984 -1.074 1 71 15 THR B O 1
ATOM 4171 N N . GLU B 1 16 ? 24.281 -26.938 -2.762 1 88.12 16 GLU B N 1
ATOM 4172 C CA . GLU B 1 16 ? 23.469 -25.953 -2.066 1 88.12 16 GLU B CA 1
ATOM 4173 C C . GLU B 1 16 ? 22.031 -26.438 -1.917 1 88.12 16 GLU B C 1
ATOM 4175 O O . GLU B 1 16 ? 21.516 -27.141 -2.787 1 88.12 16 GLU B O 1
ATOM 4180 N N . PRO B 1 17 ? 21.438 -26.125 -0.816 1 96.56 17 PRO B N 1
ATOM 4181 C CA . PRO B 1 17 ? 20.031 -26.469 -0.658 1 96.56 17 PRO B CA 1
ATOM 4182 C C . PRO B 1 17 ? 19.141 -25.781 -1.688 1 96.56 17 PRO B C 1
ATOM 4184 O O . PRO B 1 17 ? 19.531 -24.781 -2.289 1 96.56 17 PRO B O 1
ATOM 4187 N N . LEU B 1 18 ? 18 -26.344 -1.89 1 98.31 18 LEU B N 1
ATOM 4188 C CA . LEU B 1 18 ? 17 -25.766 -2.795 1 98.31 18 LEU B CA 1
ATOM 4189 C C . LEU B 1 18 ? 16.453 -24.453 -2.242 1 98.31 18 LEU B C 1
ATOM 4191 O O . LEU B 1 18 ? 16.359 -24.281 -1.026 1 98.31 18 LEU B O 1
ATOM 4195 N N . ILE B 1 19 ? 16.156 -23.547 -3.154 1 98.69 19 ILE B N 1
ATOM 4196 C CA . ILE B 1 19 ? 15.367 -22.375 -2.803 1 98.69 19 ILE B CA 1
ATOM 4197 C C . ILE B 1 19 ? 13.891 -22.75 -2.746 1 98.69 19 ILE B C 1
ATOM 4199 O O . ILE B 1 19 ? 13.297 -23.125 -3.76 1 98.69 19 ILE B O 1
ATOM 4203 N N . ILE B 1 20 ? 13.289 -22.609 -1.586 1 98.69 20 ILE B N 1
ATOM 4204 C CA . ILE B 1 20 ? 11.906 -23.062 -1.45 1 98.69 20 ILE B CA 1
ATOM 4205 C C . ILE B 1 20 ? 11.039 -21.906 -0.935 1 98.69 20 ILE B C 1
ATOM 4207 O O . ILE B 1 20 ? 11.445 -21.172 -0.034 1 98.69 20 ILE B O 1
ATOM 4211 N N . ASN B 1 21 ? 9.867 -21.719 -1.551 1 98.81 21 ASN B N 1
ATOM 4212 C CA . ASN B 1 21 ? 8.859 -20.734 -1.176 1 98.81 21 ASN B CA 1
ATOM 4213 C C . ASN B 1 21 ? 7.477 -21.359 -1.045 1 98.81 21 ASN B C 1
ATOM 4215 O O . ASN B 1 21 ? 7.203 -22.391 -1.649 1 98.81 21 ASN B O 1
ATOM 4219 N N . PHE B 1 22 ? 6.664 -20.734 -0.165 1 98.5 22 PHE B N 1
ATOM 4220 C CA . PHE B 1 22 ? 5.223 -20.906 -0.321 1 98.5 22 PHE B CA 1
ATOM 4221 C C . PHE B 1 22 ? 4.691 -20.031 -1.444 1 98.5 22 PHE B C 1
ATOM 4223 O O . PHE B 1 22 ? 5.195 -18.922 -1.668 1 98.5 22 PHE B O 1
ATOM 4230 N N . PHE B 1 23 ? 3.74 -20.516 -2.162 1 97.62 23 PHE B N 1
ATOM 4231 C CA . PHE B 1 23 ? 3.092 -19.75 -3.221 1 97.62 23 PHE B CA 1
ATOM 4232 C C . PHE B 1 23 ? 1.595 -19.625 -2.961 1 97.62 23 PHE B C 1
ATOM 4234 O O . PHE B 1 23 ? 0.875 -20.625 -2.963 1 97.62 23 PHE B O 1
ATOM 4241 N N . GLU B 1 24 ? 1.156 -18.391 -2.75 1 96.69 24 GLU B N 1
ATOM 4242 C CA . GLU B 1 24 ? -0.247 -18.109 -2.461 1 96.69 24 GLU B CA 1
ATOM 4243 C C . GLU B 1 24 ? -0.675 -16.766 -3.049 1 96.69 24 GLU B C 1
ATOM 4245 O O . GLU B 1 24 ? 0.101 -16.125 -3.752 1 96.69 24 GLU B O 1
ATOM 4250 N N . ALA B 1 25 ? -1.928 -16.453 -2.955 1 96.75 25 ALA B N 1
ATOM 4251 C CA . ALA B 1 25 ? -2.521 -15.164 -3.293 1 96.75 25 ALA B CA 1
ATOM 4252 C C . ALA B 1 25 ? -3.572 -14.75 -2.266 1 96.75 25 ALA B C 1
ATOM 4254 O O . ALA B 1 25 ? -4.047 -15.586 -1.488 1 96.75 25 ALA B O 1
ATOM 4255 N N . LEU B 1 26 ? -3.918 -13.547 -2.248 1 97.69 26 LEU B N 1
ATOM 4256 C CA . LEU B 1 26 ? -4.891 -13.031 -1.291 1 97.69 26 LEU B CA 1
ATOM 4257 C C . LEU B 1 26 ? -6.312 -13.195 -1.818 1 97.69 26 LEU B C 1
ATOM 4259 O O . LEU B 1 26 ? -7.02 -12.211 -2.029 1 97.69 26 LEU B O 1
ATOM 4263 N N . THR B 1 27 ? -6.723 -14.406 -2.037 1 97.19 27 THR B N 1
ATOM 4264 C CA . THR B 1 27 ? -8.008 -14.812 -2.6 1 97.19 27 THR B CA 1
ATOM 4265 C C . THR B 1 27 ? -8.414 -16.188 -2.076 1 97.19 27 THR B C 1
ATOM 4267 O O . THR B 1 27 ? -7.59 -16.922 -1.529 1 97.19 27 THR B O 1
ATOM 4270 N N . PRO B 1 28 ? -9.688 -16.516 -2.188 1 96.31 28 PRO B N 1
ATOM 4271 C CA . PRO B 1 28 ? -10.117 -17.828 -1.704 1 96.31 28 PRO B CA 1
ATOM 4272 C C . PRO B 1 28 ? -9.508 -18.984 -2.5 1 96.31 28 PRO B C 1
ATOM 4274 O O . PRO B 1 28 ? -9.195 -20.031 -1.933 1 96.31 28 PRO B O 1
ATOM 4277 N N . VAL B 1 29 ? -9.422 -18.75 -3.807 1 94.88 29 VAL B N 1
ATOM 4278 C CA . VAL B 1 29 ? -8.914 -19.812 -4.668 1 94.88 29 VAL B CA 1
ATOM 4279 C C . VAL B 1 29 ? -7.82 -19.266 -5.578 1 94.88 29 VAL B C 1
ATOM 4281 O O . VAL B 1 29 ? -8.078 -18.391 -6.406 1 94.88 29 VAL B O 1
ATOM 4284 N N . LEU B 1 30 ? -6.684 -19.797 -5.359 1 91.06 30 LEU B N 1
ATOM 4285 C CA . LEU B 1 30 ? -5.605 -19.5 -6.301 1 91.06 30 LEU B CA 1
ATOM 4286 C C . LEU B 1 30 ? -5.363 -20.688 -7.23 1 91.06 30 LEU B C 1
ATOM 4288 O O . LEU B 1 30 ? -5.418 -20.547 -8.453 1 91.06 30 LEU B O 1
ATOM 4292 N N . HIS B 1 31 ? -5.254 -21.922 -6.625 1 87.56 31 HIS B N 1
ATOM 4293 C CA . HIS B 1 31 ? -4.789 -23.047 -7.414 1 87.56 31 HIS B CA 1
ATOM 4294 C C . HIS B 1 31 ? -5.805 -24.188 -7.395 1 87.56 31 HIS B C 1
ATOM 4296 O O . HIS B 1 31 ? -5.766 -25.078 -8.25 1 87.56 31 HIS B O 1
ATOM 4302 N N . ALA B 1 32 ? -6.68 -24.219 -6.445 1 92.81 32 ALA B N 1
ATOM 4303 C CA . ALA B 1 32 ? -7.492 -25.406 -6.223 1 92.81 32 ALA B CA 1
ATOM 4304 C C . ALA B 1 32 ? -8.977 -25.062 -6.145 1 92.81 32 ALA B C 1
ATOM 4306 O O . ALA B 1 32 ? -9.555 -25.016 -5.059 1 92.81 32 ALA B O 1
ATOM 4307 N N . PRO B 1 33 ? -9.555 -24.984 -7.297 1 94.19 33 PRO B N 1
ATOM 4308 C CA . PRO B 1 33 ? -10.977 -24.641 -7.301 1 94.19 33 PRO B CA 1
ATOM 4309 C C . PRO B 1 33 ? -11.844 -25.656 -6.562 1 94.19 33 PRO B C 1
ATOM 4311 O O . PRO B 1 33 ? -11.688 -26.859 -6.77 1 94.19 33 PRO B O 1
ATOM 4314 N N . GLY B 1 34 ? -12.695 -25.141 -5.75 1 96.12 34 GLY B N 1
ATOM 4315 C CA . GLY B 1 34 ? -13.664 -25.969 -5.059 1 96.12 34 GLY B CA 1
ATOM 4316 C C . GLY B 1 34 ? -13.258 -26.297 -3.635 1 96.12 34 GLY B C 1
ATOM 4317 O O . GLY B 1 34 ? -14.109 -26.625 -2.799 1 96.12 34 GLY B O 1
ATOM 4318 N N . GLN B 1 35 ? -11.984 -26.188 -3.287 1 96.62 35 GLN B N 1
ATOM 4319 C CA . GLN B 1 35 ? -11.477 -26.688 -2.018 1 96.62 35 GLN B CA 1
ATOM 4320 C C . GLN B 1 35 ? -12.008 -25.875 -0.846 1 96.62 35 GLN B C 1
ATOM 4322 O O . GLN B 1 35 ? -12 -26.328 0.296 1 96.62 35 GLN B O 1
ATOM 4327 N N . TRP B 1 36 ? -12.445 -24.641 -1.076 1 97.31 36 TRP B N 1
ATOM 4328 C CA . TRP B 1 36 ? -13.008 -23.844 0.012 1 97.31 36 TRP B CA 1
ATOM 4329 C C . TRP B 1 36 ? -14.242 -24.516 0.598 1 97.31 36 TRP B C 1
ATOM 4331 O O . TRP B 1 36 ? -14.68 -24.172 1.695 1 97.31 36 TRP B O 1
ATOM 4341 N N . ARG B 1 37 ? -14.836 -25.484 -0.099 1 97.44 37 ARG B N 1
ATOM 4342 C CA . ARG B 1 37 ? -15.969 -26.25 0.407 1 97.44 37 ARG B CA 1
ATOM 4343 C C . ARG B 1 37 ? -15.5 -27.375 1.327 1 97.44 37 ARG B C 1
ATOM 4345 O O . ARG B 1 37 ? -16.297 -27.969 2.043 1 97.44 37 ARG B O 1
ATOM 4352 N N . ASN B 1 38 ? -14.195 -27.781 1.171 1 97.06 38 ASN B N 1
ATOM 4353 C CA . ASN B 1 38 ? -13.602 -28.781 2.057 1 97.06 38 ASN B CA 1
ATOM 4354 C C . ASN B 1 38 ? -13.617 -28.328 3.512 1 97.06 38 ASN B C 1
ATOM 4356 O O . ASN B 1 38 ? -13.164 -27.219 3.824 1 97.06 38 ASN B O 1
ATOM 4360 N N . PRO B 1 39 ? -14.133 -29.109 4.438 1 95.81 39 PRO B N 1
ATOM 4361 C CA . PRO B 1 39 ? -14.25 -28.688 5.836 1 95.81 39 PRO B CA 1
ATOM 4362 C C . PRO B 1 39 ? -12.898 -28.375 6.473 1 95.81 39 PRO B C 1
ATOM 4364 O O . PRO B 1 39 ? -12.836 -27.625 7.453 1 95.81 39 PRO B O 1
ATOM 4367 N N . LYS B 1 40 ? -11.859 -28.875 5.922 1 95.38 40 LYS B N 1
ATOM 4368 C CA . LYS B 1 40 ? -10.531 -28.641 6.477 1 95.38 40 LYS B CA 1
ATOM 4369 C C . LYS B 1 40 ? -9.945 -27.328 5.961 1 95.38 40 LYS B C 1
ATOM 4371 O O . LYS B 1 40 ? -8.953 -26.828 6.496 1 95.38 40 LYS B O 1
ATOM 4376 N N . ASP B 1 41 ? -10.516 -26.797 4.957 1 97 41 ASP B N 1
ATOM 4377 C CA . ASP B 1 41 ? -9.969 -25.609 4.305 1 97 41 ASP B CA 1
ATOM 4378 C C . ASP B 1 41 ? -10.398 -24.344 5.031 1 97 41 ASP B C 1
ATOM 4380 O O . ASP B 1 41 ? -11.562 -24.188 5.406 1 97 41 ASP B O 1
ATOM 4384 N N . THR B 1 42 ? -9.469 -23.406 5.246 1 96.75 42 THR B N 1
ATOM 4385 C CA . THR B 1 42 ? -9.766 -22.172 5.969 1 96.75 42 THR B CA 1
ATOM 4386 C C . THR B 1 42 ? -9.5 -20.953 5.09 1 96.75 42 THR B C 1
ATOM 4388 O O . THR B 1 42 ? -9.289 -19.859 5.598 1 96.75 42 THR B O 1
ATOM 4391 N N . SER B 1 43 ? -9.477 -21.078 3.807 1 95.88 43 SER B N 1
ATOM 4392 C CA . SER B 1 43 ? -9.125 -20.016 2.871 1 95.88 43 SER B CA 1
ATOM 4393 C C . SER B 1 43 ? -10.133 -18.875 2.932 1 95.88 43 SER B C 1
ATOM 4395 O O . SER B 1 43 ? -9.859 -17.781 2.441 1 95.88 43 SER B O 1
ATOM 4397 N N . ARG B 1 44 ? -11.336 -19.047 3.525 1 96.62 44 ARG B N 1
ATOM 4398 C CA . ARG B 1 44 ? -12.305 -17.969 3.717 1 96.62 44 ARG B CA 1
ATOM 4399 C C . ARG B 1 44 ? -11.688 -16.812 4.477 1 96.62 44 ARG B C 1
ATOM 4401 O O . ARG B 1 44 ? -12.078 -15.656 4.281 1 96.62 44 ARG B O 1
ATOM 4408 N N . ASP B 1 45 ? -10.672 -17.125 5.258 1 97.38 45 ASP B N 1
ATOM 4409 C CA . ASP B 1 45 ? -10.078 -16.125 6.141 1 97.38 45 ASP B CA 1
ATOM 4410 C C . ASP B 1 45 ? -8.969 -15.352 5.43 1 97.38 45 ASP B C 1
ATOM 4412 O O . ASP B 1 45 ? -8.219 -14.609 6.062 1 97.38 45 ASP B O 1
ATOM 4416 N N . TYR B 1 46 ? -8.922 -15.398 4.105 1 97.38 46 TYR B N 1
ATOM 4417 C CA . TYR B 1 46 ? -7.824 -14.82 3.336 1 97.38 46 TYR B CA 1
ATOM 4418 C C . TYR B 1 46 ? -7.707 -13.328 3.584 1 97.38 46 TYR B C 1
ATOM 4420 O O . TYR B 1 46 ? -6.641 -12.734 3.389 1 97.38 46 TYR B O 1
ATOM 4428 N N . TYR B 1 47 ? -8.789 -12.617 4 1 97.88 47 TYR B N 1
ATOM 4429 C CA . TYR B 1 47 ? -8.789 -11.164 4.137 1 97.88 47 TYR B CA 1
ATOM 4430 C C . TYR B 1 47 ? -8.242 -10.742 5.496 1 97.88 47 TYR B C 1
ATOM 4432 O O . TYR B 1 47 ? -7.984 -9.555 5.727 1 97.88 47 TYR B O 1
ATOM 4440 N N . LYS B 1 48 ? -7.996 -11.719 6.375 1 98.06 48 LYS B N 1
ATOM 4441 C CA . LYS B 1 48 ? -7.535 -11.422 7.73 1 98.06 48 LYS B CA 1
ATOM 4442 C C . LYS B 1 48 ? -6.012 -11.422 7.801 1 98.06 48 LYS B C 1
ATOM 4444 O O . LYS B 1 48 ? -5.359 -12.359 7.336 1 98.06 48 LYS B O 1
ATOM 4449 N N . PRO B 1 49 ? -5.453 -10.414 8.43 1 98.25 49 PRO B N 1
ATOM 4450 C CA . PRO B 1 49 ? -3.992 -10.406 8.562 1 98.25 49 PRO B CA 1
ATOM 4451 C C . PRO B 1 49 ? -3.463 -11.562 9.406 1 98.25 49 PRO B C 1
ATOM 4453 O O . PRO B 1 49 ? -2.387 -12.094 9.125 1 98.25 49 PRO B O 1
ATOM 4456 N N . GLU B 1 50 ? -4.203 -12.023 10.438 1 98.19 50 GLU B N 1
ATOM 4457 C CA . GLU B 1 50 ? -3.779 -13.102 11.32 1 98.19 50 GLU B CA 1
ATOM 4458 C C . GLU B 1 50 ? -3.578 -14.398 10.539 1 98.19 50 GLU B C 1
ATOM 4460 O O . GLU B 1 50 ? -2.691 -15.195 10.859 1 98.19 50 GLU B O 1
ATOM 4465 N N . PHE B 1 51 ? -4.41 -14.586 9.578 1 97.75 51 PHE B N 1
ATOM 4466 C CA . PHE B 1 51 ? -4.312 -15.75 8.703 1 97.75 51 PHE B CA 1
ATOM 4467 C C . PHE B 1 51 ? -2.941 -15.812 8.039 1 97.75 51 PHE B C 1
ATOM 4469 O O . PHE B 1 51 ? -2.271 -16.844 8.086 1 97.75 51 PHE B O 1
ATOM 4476 N N . TRP B 1 52 ? -2.49 -14.773 7.543 1 98.44 52 TRP B N 1
ATOM 4477 C CA . TRP B 1 52 ? -1.244 -14.727 6.785 1 98.44 52 TRP B CA 1
ATOM 4478 C C . TRP B 1 52 ? -0.04 -14.688 7.723 1 98.44 52 TRP B C 1
ATOM 4480 O O . TRP B 1 52 ? 1.042 -15.164 7.371 1 98.44 52 TRP B O 1
ATOM 4490 N N . ILE B 1 53 ? -0.191 -14.07 8.898 1 98.75 53 ILE B N 1
ATOM 4491 C CA . ILE B 1 53 ? 0.868 -14.117 9.898 1 98.75 53 ILE B CA 1
ATOM 4492 C C . ILE B 1 53 ? 1.185 -15.57 10.25 1 98.75 53 ILE B C 1
ATOM 4494 O O . ILE B 1 53 ? 2.354 -15.961 10.297 1 98.75 53 ILE B O 1
ATOM 4498 N N . LYS B 1 54 ? 0.155 -16.375 10.414 1 98.5 54 LYS B N 1
ATOM 4499 C CA . LYS B 1 54 ? 0.344 -17.781 10.719 1 98.5 54 LYS B CA 1
ATOM 4500 C C . LYS B 1 54 ? 1.042 -18.5 9.57 1 98.5 54 LYS B C 1
ATOM 4502 O O . LYS B 1 54 ? 1.917 -19.344 9.789 1 98.5 54 LYS B O 1
ATOM 4507 N N . VAL B 1 55 ? 0.68 -18.172 8.367 1 98.31 55 VAL B N 1
ATOM 4508 C CA . VAL B 1 55 ? 1.301 -18.766 7.184 1 98.31 55 VAL B CA 1
ATOM 4509 C C . VAL B 1 55 ? 2.781 -18.391 7.141 1 98.31 55 VAL B C 1
ATOM 4511 O O . VAL B 1 55 ? 3.635 -19.25 6.898 1 98.31 55 VAL B O 1
ATOM 4514 N N . ALA B 1 56 ? 3.061 -17.141 7.387 1 98.81 56 ALA B N 1
ATOM 4515 C CA . ALA B 1 56 ? 4.441 -16.672 7.348 1 98.81 56 ALA B CA 1
ATOM 4516 C C . ALA B 1 56 ? 5.277 -17.328 8.438 1 98.81 56 ALA B C 1
ATOM 4518 O O . ALA B 1 56 ? 6.422 -17.719 8.195 1 98.81 56 ALA B O 1
ATOM 4519 N N . GLN B 1 57 ? 4.727 -17.453 9.602 1 98.88 57 GLN B N 1
ATOM 4520 C CA . GLN B 1 57 ? 5.43 -18.094 10.711 1 98.88 57 GLN B CA 1
ATOM 4521 C C . GLN B 1 57 ? 5.656 -19.578 10.445 1 98.88 57 GLN B C 1
ATOM 4523 O O . GLN B 1 57 ? 6.703 -20.125 10.797 1 98.88 57 GLN B O 1
ATOM 4528 N N . LEU B 1 58 ? 4.672 -20.203 9.82 1 98.75 58 LEU B N 1
ATOM 4529 C CA . LEU B 1 58 ? 4.824 -21.594 9.43 1 98.75 58 LEU B CA 1
ATOM 4530 C C . LEU B 1 58 ? 5.957 -21.75 8.422 1 98.75 58 LEU B C 1
ATOM 4532 O O . LEU B 1 58 ? 6.789 -22.656 8.547 1 98.75 58 LEU B O 1
ATOM 4536 N N . ALA B 1 59 ? 5.988 -20.891 7.438 1 98.81 59 ALA B N 1
ATOM 4537 C CA . ALA B 1 59 ? 7.062 -20.906 6.449 1 98.81 59 ALA B CA 1
ATOM 4538 C C . ALA B 1 59 ? 8.422 -20.734 7.117 1 98.81 59 ALA B C 1
ATOM 4540 O O . ALA B 1 59 ? 9.383 -21.422 6.773 1 98.81 59 ALA B O 1
ATOM 4541 N N . GLU B 1 60 ? 8.477 -19.797 8.039 1 98.81 60 GLU B N 1
ATOM 4542 C CA . GLU B 1 60 ? 9.734 -19.531 8.727 1 98.81 60 GLU B CA 1
ATOM 4543 C C . GLU B 1 60 ? 10.164 -20.719 9.578 1 98.81 60 GLU B C 1
ATOM 4545 O O . GLU B 1 60 ? 11.352 -21.047 9.648 1 98.81 60 GLU B O 1
ATOM 4550 N N . LYS B 1 61 ? 9.219 -21.359 10.258 1 98.56 61 LYS B N 1
ATOM 4551 C CA . LYS B 1 61 ? 9.5 -22.578 11.008 1 98.56 61 LYS B CA 1
ATOM 4552 C C . LYS B 1 61 ? 10.148 -23.641 10.125 1 98.56 61 LYS B C 1
ATOM 4554 O O . LYS B 1 61 ? 11.078 -24.328 10.555 1 98.56 61 LYS B O 1
ATOM 4559 N N . GLY B 1 62 ? 9.703 -23.734 8.883 1 98.75 62 GLY B N 1
ATOM 4560 C CA . GLY B 1 62 ? 10.219 -24.703 7.93 1 98.75 62 GLY B CA 1
ATOM 4561 C C . GLY B 1 62 ? 11.484 -24.234 7.223 1 98.75 62 GLY B C 1
ATOM 4562 O O . GLY B 1 62 ? 12.008 -24.938 6.355 1 98.75 62 GLY B O 1
ATOM 4563 N N . LYS B 1 63 ? 11.93 -23 7.551 1 98.69 63 LYS B N 1
ATOM 4564 C CA . LYS B 1 63 ? 13.141 -22.406 6.984 1 98.69 63 LYS B CA 1
ATOM 4565 C C . LYS B 1 63 ? 12.977 -22.125 5.496 1 98.69 63 LYS B C 1
ATOM 4567 O O . LYS B 1 63 ? 13.922 -22.297 4.719 1 98.69 63 LYS B O 1
ATOM 4572 N N . PHE B 1 64 ? 11.836 -21.812 5.145 1 98.88 64 PHE B N 1
ATOM 4573 C CA . PHE B 1 64 ? 11.578 -21.406 3.768 1 98.88 64 PHE B CA 1
ATOM 4574 C C . PHE B 1 64 ? 12.266 -20.078 3.463 1 98.88 64 PHE B C 1
ATOM 4576 O O . PHE B 1 64 ? 12.523 -19.281 4.367 1 98.88 64 PHE B O 1
ATOM 4583 N N . HIS B 1 65 ? 12.57 -19.844 2.182 1 98.81 65 HIS B N 1
ATOM 4584 C CA . HIS B 1 65 ? 13.18 -18.594 1.749 1 98.81 65 HIS B CA 1
ATOM 4585 C C . HIS B 1 65 ? 12.164 -17.453 1.722 1 98.81 65 HIS B C 1
ATOM 4587 O O . HIS B 1 65 ? 12.484 -16.312 2.047 1 98.81 65 HIS B O 1
ATOM 4593 N N . GLY B 1 66 ? 10.953 -17.797 1.275 1 98.75 66 GLY B N 1
ATOM 4594 C CA . GLY B 1 66 ? 9.969 -16.734 1.191 1 98.75 66 GLY B CA 1
ATOM 4595 C C . GLY B 1 66 ? 8.562 -17.234 0.916 1 98.75 66 GLY B C 1
ATOM 4596 O O . GLY B 1 66 ? 8.328 -18.438 0.885 1 98.75 66 GLY B O 1
ATOM 4597 N N . ILE B 1 67 ? 7.656 -16.359 0.87 1 98.81 67 ILE B N 1
ATOM 4598 C CA . ILE B 1 67 ? 6.305 -16.531 0.344 1 98.81 67 ILE B CA 1
ATOM 4599 C C . ILE B 1 67 ? 6.145 -15.711 -0.938 1 98.81 67 ILE B C 1
ATOM 4601 O O . ILE B 1 67 ? 6.406 -14.508 -0.953 1 98.81 67 ILE B O 1
ATOM 4605 N N . PHE B 1 68 ? 5.805 -16.422 -1.968 1 98.56 68 PHE B N 1
ATOM 4606 C CA . PHE B 1 68 ? 5.465 -15.773 -3.23 1 98.56 68 PHE B CA 1
ATOM 4607 C C . PHE B 1 68 ? 3.967 -15.492 -3.311 1 98.56 68 PHE B C 1
ATOM 4609 O O . PHE B 1 68 ? 3.158 -16.422 -3.279 1 98.56 68 PHE B O 1
ATOM 4616 N N . PHE B 1 69 ? 3.604 -14.219 -3.424 1 98.44 69 PHE B N 1
ATOM 4617 C CA . PHE B 1 69 ? 2.211 -13.82 -3.592 1 98.44 69 PHE B CA 1
ATOM 4618 C C . PHE B 1 69 ? 1.917 -13.477 -5.047 1 98.44 69 PHE B C 1
ATOM 4620 O O . PHE B 1 69 ? 2.301 -12.406 -5.523 1 98.44 69 PHE B O 1
ATOM 4627 N N . GLY B 1 70 ? 1.238 -14.43 -5.711 1 96.62 70 GLY B N 1
ATOM 4628 C CA . GLY B 1 70 ? 0.709 -14.07 -7.016 1 96.62 70 GLY B CA 1
ATOM 4629 C C . GLY B 1 70 ? -0.412 -13.055 -6.949 1 96.62 70 GLY B C 1
ATOM 4630 O O . GLY B 1 70 ? -1.241 -13.094 -6.035 1 96.62 70 GLY B O 1
ATOM 4631 N N . ASP B 1 71 ? -0.397 -12.141 -7.934 1 94.06 71 ASP B N 1
ATOM 4632 C CA . ASP B 1 71 ? -1.434 -11.117 -7.93 1 94.06 71 ASP B CA 1
ATOM 4633 C C . ASP B 1 71 ? -1.733 -10.633 -9.344 1 94.06 71 ASP B C 1
ATOM 4635 O O . ASP B 1 71 ? -0.871 -10.695 -10.227 1 94.06 71 ASP B O 1
ATOM 4639 N N . SER B 1 72 ? -3.025 -10.305 -9.477 1 86.38 72 SER B N 1
ATOM 4640 C CA . SER B 1 72 ? -3.504 -9.711 -10.719 1 86.38 72 SER B CA 1
ATOM 4641 C C . SER B 1 72 ? -4.762 -8.875 -10.492 1 86.38 72 SER B C 1
ATOM 4643 O O . SER B 1 72 ? -5.586 -9.211 -9.641 1 86.38 72 SER B O 1
ATOM 4645 N N . LEU B 1 73 ? -4.832 -7.812 -11.219 1 84.56 73 LEU B N 1
ATOM 4646 C CA . LEU B 1 73 ? -6.047 -7.004 -11.172 1 84.56 73 LEU B CA 1
ATOM 4647 C C . LEU B 1 73 ? -7.039 -7.449 -12.242 1 84.56 73 LEU B C 1
ATOM 4649 O O . LEU B 1 73 ? -8.047 -6.781 -12.469 1 84.56 73 LEU B O 1
ATOM 4653 N N . ALA B 1 74 ? -6.777 -8.578 -12.797 1 81.12 74 ALA B N 1
ATOM 4654 C CA . ALA B 1 74 ? -7.656 -9.141 -13.812 1 81.12 74 ALA B CA 1
ATOM 4655 C C . ALA B 1 74 ? -8.68 -10.086 -13.195 1 81.12 74 ALA B C 1
ATOM 4657 O O . ALA B 1 74 ? -8.406 -10.742 -12.188 1 81.12 74 ALA B O 1
ATOM 4658 N N . VAL B 1 75 ? -9.828 -10.047 -13.766 1 85.94 75 VAL B N 1
ATOM 4659 C CA . VAL B 1 75 ? -10.852 -11.039 -13.461 1 85.94 75 VAL B CA 1
ATOM 4660 C C . VAL B 1 75 ? -10.828 -12.148 -14.508 1 85.94 75 VAL B C 1
ATOM 4662 O O . VAL B 1 75 ? -10.758 -11.867 -15.711 1 85.94 75 VAL B O 1
ATOM 4665 N N . TYR B 1 76 ? -10.766 -13.344 -13.984 1 83.94 76 TYR B N 1
ATOM 4666 C CA . TYR B 1 76 ? -10.742 -14.484 -14.898 1 83.94 76 TYR B CA 1
ATOM 4667 C C . TYR B 1 76 ? -12.086 -14.656 -15.594 1 83.94 76 TYR B C 1
ATOM 4669 O O . TYR B 1 76 ? -13.086 -14.969 -14.953 1 83.94 76 TYR B O 1
ATOM 4677 N N . GLY B 1 77 ? -12.062 -14.32 -16.875 1 78.31 77 GLY B N 1
ATOM 4678 C CA . GLY B 1 77 ? -13.258 -14.445 -17.688 1 78.31 77 GLY B CA 1
ATOM 4679 C C . GLY B 1 77 ? -13.086 -15.383 -18.875 1 78.31 77 GLY B C 1
ATOM 4680 O O . GLY B 1 77 ? -12.07 -16.078 -18.969 1 78.31 77 GLY B O 1
ATOM 4681 N N . GLY B 1 78 ? -14.133 -15.547 -19.672 1 75 78 GLY B N 1
ATOM 4682 C CA . GLY B 1 78 ? -14.055 -16.281 -20.922 1 75 78 GLY B CA 1
ATOM 4683 C C . GLY B 1 78 ? -14.797 -17.609 -20.891 1 75 78 GLY B C 1
ATOM 4684 O O . GLY B 1 78 ? -15.156 -18.156 -21.938 1 75 78 GLY B O 1
ATOM 4685 N N . TYR B 1 79 ? -14.953 -18.125 -19.719 1 82.75 79 TYR B N 1
ATOM 4686 C CA . TYR B 1 79 ? -15.703 -19.375 -19.562 1 82.75 79 TYR B CA 1
ATOM 4687 C C . TYR B 1 79 ? -17.188 -19.094 -19.328 1 82.75 79 TYR B C 1
ATOM 4689 O O . TYR B 1 79 ? -17.547 -18.266 -18.5 1 82.75 79 TYR B O 1
ATOM 4697 N N . LYS B 1 80 ? -18.031 -19.766 -20.109 1 80.69 80 LYS B N 1
ATOM 4698 C CA . LYS B 1 80 ? -19.484 -19.594 -20.094 1 80.69 80 LYS B CA 1
ATOM 4699 C C . LYS B 1 80 ? -19.859 -18.125 -20.344 1 80.69 80 LYS B C 1
ATOM 4701 O O . LYS B 1 80 ? -20.688 -17.562 -19.625 1 80.69 80 LYS B O 1
ATOM 4706 N N . SER B 1 81 ? -19.141 -17.531 -21.141 1 65 81 SER B N 1
ATOM 4707 C CA . SER B 1 81 ? -19.234 -16.094 -21.391 1 65 81 SER B CA 1
ATOM 4708 C C . SER B 1 81 ? -20.625 -15.695 -21.875 1 65 81 SER B C 1
ATOM 4710 O O . SER B 1 81 ? -20.984 -15.961 -23.031 1 65 81 SER B O 1
ATOM 4712 N N . GLN B 1 82 ? -21.656 -16.062 -21.109 1 56.94 82 GLN B N 1
ATOM 4713 C CA . GLN B 1 82 ? -22.938 -15.406 -21.375 1 56.94 82 GLN B CA 1
ATOM 4714 C C . GLN B 1 82 ? -22.969 -14.016 -20.75 1 56.94 82 GLN B C 1
ATOM 4716 O O . GLN B 1 82 ? -22.219 -13.719 -19.828 1 56.94 82 GLN B O 1
ATOM 4721 N N . GLY B 1 83 ? -23.406 -12.836 -21.453 1 46.22 83 GLY B N 1
ATOM 4722 C CA . GLY B 1 83 ? -23.453 -11.477 -20.953 1 46.22 83 GLY B CA 1
ATOM 4723 C C . GLY B 1 83 ? -22.453 -10.562 -21.641 1 46.22 83 GLY B C 1
ATOM 4724 O O . GLY B 1 83 ? -22.438 -10.484 -22.875 1 46.22 83 GLY B O 1
ATOM 4725 N N . LEU B 1 84 ? -21.469 -9.93 -20.641 1 49.25 84 LEU B N 1
ATOM 4726 C CA . LEU B 1 84 ? -20.562 -8.977 -21.281 1 49.25 84 LEU B CA 1
ATOM 4727 C C . LEU B 1 84 ? -19.828 -9.633 -22.438 1 49.25 84 LEU B C 1
ATOM 4729 O O . LEU B 1 84 ? -19.312 -8.938 -23.328 1 49.25 84 LEU B O 1
ATOM 4733 N N . GLY B 1 85 ? -20.031 -10.953 -22.562 1 53.25 85 GLY B N 1
ATOM 4734 C CA . GLY B 1 85 ? -19.406 -11.703 -23.641 1 53.25 85 GLY B CA 1
ATOM 4735 C C . GLY B 1 85 ? -17.891 -11.656 -23.594 1 53.25 85 GLY B C 1
ATOM 4736 O O . GLY B 1 85 ? -17.312 -10.781 -22.938 1 53.25 85 GLY B O 1
ATOM 4737 N N . GLY B 1 86 ? -17.266 -12.672 -23.828 1 58.88 86 GLY B N 1
ATOM 4738 C CA . GLY B 1 86 ? -15.844 -12.672 -24.125 1 58.88 86 GLY B CA 1
ATOM 4739 C C . GLY B 1 86 ? -14.977 -12.727 -22.875 1 58.88 86 GLY B C 1
ATOM 4740 O O . GLY B 1 86 ? -15.305 -13.43 -21.922 1 58.88 86 GLY B O 1
ATOM 4741 N N . PRO B 1 87 ? -13.977 -12.008 -22.844 1 61.97 87 PRO B N 1
ATOM 4742 C CA . PRO B 1 87 ? -12.938 -12.078 -21.812 1 61.97 87 PRO B CA 1
ATOM 4743 C C . PRO B 1 87 ? -13.273 -11.25 -20.578 1 61.97 87 PRO B C 1
ATOM 4745 O O . PRO B 1 87 ? -12.492 -11.219 -19.609 1 61.97 87 PRO B O 1
ATOM 4748 N N . PHE B 1 88 ? -14.609 -10.828 -20.469 1 74 88 PHE B N 1
ATOM 4749 C CA . PHE B 1 88 ? -14.852 -9.844 -19.406 1 74 88 PHE B CA 1
ATOM 4750 C C . PHE B 1 88 ? -15.922 -10.336 -18.438 1 74 88 PHE B C 1
ATOM 4752 O O . PHE B 1 88 ? -16.234 -9.656 -17.469 1 74 88 PHE B O 1
ATOM 4759 N N . ASN B 1 89 ? -16.359 -11.57 -18.703 1 82.12 89 ASN B N 1
ATOM 4760 C CA . ASN B 1 89 ? -17.359 -12.094 -17.781 1 82.12 89 ASN B CA 1
ATOM 4761 C C . ASN B 1 89 ? -16.734 -12.484 -16.453 1 82.12 89 ASN B C 1
ATOM 4763 O O . ASN B 1 89 ? -15.656 -13.094 -16.422 1 82.12 89 ASN B O 1
ATOM 4767 N N . PHE B 1 90 ? -17.359 -12.078 -15.344 1 88 90 PHE B N 1
ATOM 4768 C CA . PHE B 1 90 ? -16.812 -12.32 -14.016 1 88 90 PHE B CA 1
ATOM 4769 C C . PHE B 1 90 ? -17.641 -13.359 -13.273 1 88 90 PHE B C 1
ATOM 4771 O O . PHE B 1 90 ? -17.281 -13.781 -12.172 1 88 90 PHE B O 1
ATOM 4778 N N . GLU B 1 91 ? -18.734 -13.859 -13.82 1 91.12 91 GLU B N 1
ATOM 4779 C CA . GLU B 1 91 ? -19.75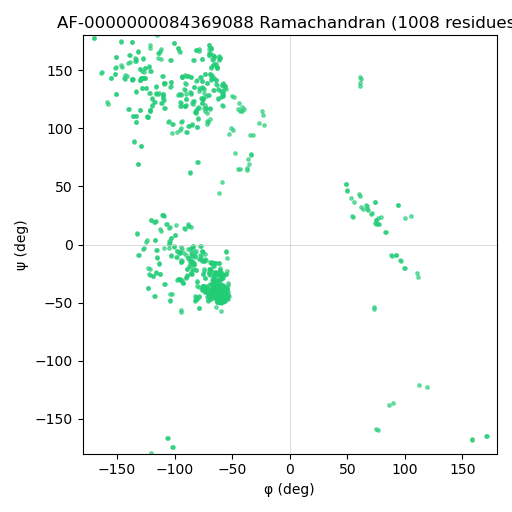 -14.617 -13.086 1 91.12 91 GLU B CA 1
ATOM 4780 C C . GLU B 1 91 ? -19.156 -15.914 -12.539 1 91.12 91 GLU B C 1
ATOM 4782 O O . GLU B 1 91 ? -19.344 -16.234 -11.359 1 91.12 91 GLU B O 1
ATOM 4787 N N . GLU B 1 92 ? -18.453 -16.641 -13.391 1 91.12 92 GLU B N 1
ATOM 4788 C CA . GLU B 1 92 ? -17.938 -17.938 -12.953 1 91.12 92 GLU B CA 1
ATOM 4789 C C . GLU B 1 92 ? -16.781 -17.766 -11.969 1 91.12 92 GLU B C 1
ATOM 4791 O O . GLU B 1 92 ? -16.625 -18.578 -11.055 1 91.12 92 GLU B O 1
ATOM 4796 N N . ALA B 1 93 ? -15.992 -16.734 -12.211 1 92.44 93 ALA B N 1
ATOM 4797 C CA . ALA B 1 93 ? -14.945 -16.438 -11.234 1 92.44 93 ALA B CA 1
ATOM 4798 C C . ALA B 1 93 ? -15.555 -16.094 -9.875 1 92.44 93 ALA B C 1
ATOM 4800 O O . ALA B 1 93 ? -15.078 -16.547 -8.836 1 92.44 93 ALA B O 1
ATOM 4801 N N . ALA B 1 94 ? -16.641 -15.312 -9.883 1 94.81 94 ALA B N 1
ATOM 4802 C CA . ALA B 1 94 ? -17.328 -14.906 -8.656 1 94.81 94 ALA B CA 1
ATOM 4803 C C . ALA B 1 94 ? -17.938 -16.125 -7.949 1 94.81 94 ALA B C 1
ATOM 4805 O O . ALA B 1 94 ? -17.75 -16.297 -6.742 1 94.81 94 ALA B O 1
ATOM 4806 N N . LYS B 1 95 ? -18.594 -16.969 -8.711 1 95.44 95 LYS B N 1
ATOM 4807 C CA . LYS B 1 95 ? -19.266 -18.141 -8.148 1 95.44 95 LYS B CA 1
ATOM 4808 C C . LYS B 1 95 ? -18.266 -19.094 -7.508 1 95.44 95 LYS B C 1
ATOM 4810 O O . LYS B 1 95 ? -18.484 -19.609 -6.41 1 95.44 95 LYS B O 1
ATOM 4815 N N . SER B 1 96 ? -17.203 -19.281 -8.188 1 95.06 96 SER B N 1
ATOM 4816 C CA . SER B 1 96 ? -16.25 -20.312 -7.77 1 95.06 96 SER B CA 1
ATOM 4817 C C . SER B 1 96 ? -15.227 -19.75 -6.785 1 95.06 96 SER B C 1
ATOM 4819 O O . SER B 1 96 ? -14.484 -20.516 -6.16 1 95.06 96 SER B O 1
ATOM 4821 N N . GLY B 1 97 ? -15.164 -18.438 -6.621 1 95.38 97 GLY B N 1
ATOM 4822 C CA . GLY B 1 97 ? -14.156 -17.844 -5.758 1 95.38 97 GLY B CA 1
ATOM 4823 C C . GLY B 1 97 ? -12.766 -17.844 -6.371 1 95.38 97 GLY B C 1
ATOM 4824 O O . GLY B 1 97 ? -11.766 -17.766 -5.652 1 95.38 97 GLY B O 1
ATOM 4825 N N . ASN B 1 98 ? -12.695 -17.953 -7.727 1 93.44 98 ASN B N 1
ATOM 4826 C CA . ASN B 1 98 ? -11.43 -18.094 -8.438 1 93.44 98 ASN B CA 1
ATOM 4827 C C . ASN B 1 98 ? -10.789 -16.734 -8.711 1 93.44 98 ASN B C 1
ATOM 4829 O O . ASN B 1 98 ? -11.141 -16.062 -9.68 1 93.44 98 ASN B O 1
ATOM 4833 N N . ASN B 1 99 ? -9.742 -16.453 -7.879 1 93 99 ASN B N 1
ATOM 4834 C CA . ASN B 1 99 ? -9.023 -15.18 -8.023 1 93 99 ASN B CA 1
ATOM 4835 C C . ASN B 1 99 ? -9.977 -13.992 -7.957 1 93 99 ASN B C 1
ATOM 4837 O O . ASN B 1 99 ? -9.766 -12.977 -8.625 1 93 99 ASN B O 1
ATOM 4841 N N . PHE B 1 100 ? -11.164 -14.195 -7.281 1 94.56 100 PHE B N 1
ATOM 4842 C CA . PHE B 1 100 ? -12.219 -13.211 -7.055 1 94.56 100 PHE B CA 1
ATOM 4843 C C . PHE B 1 100 ? -13.086 -13.617 -5.867 1 94.56 100 PHE B C 1
ATOM 4845 O O . PHE B 1 100 ? -13.641 -14.719 -5.84 1 94.56 100 PHE B O 1
ATOM 4852 N N . PRO B 1 101 ? -13.203 -12.812 -4.871 1 97.12 101 PRO B N 1
ATOM 4853 C CA . PRO B 1 101 ? -12.555 -11.508 -4.68 1 97.12 101 PRO B CA 1
ATOM 4854 C C . PRO B 1 101 ? -11.047 -11.633 -4.43 1 97.12 101 PRO B C 1
ATOM 4856 O O . PRO B 1 101 ? -10.539 -12.742 -4.254 1 97.12 101 PRO B O 1
ATOM 4859 N N . LYS B 1 102 ? -10.367 -10.469 -4.418 1 97.12 102 LYS B N 1
ATOM 4860 C CA . LYS B 1 102 ? -8.914 -10.469 -4.25 1 97.12 102 LYS B CA 1
ATOM 4861 C C . LYS B 1 102 ? -8.438 -9.188 -3.582 1 97.12 102 LYS B C 1
ATOM 4863 O O . LYS B 1 102 ? -8.789 -8.086 -4.016 1 97.12 102 LYS B O 1
ATOM 4868 N N . ASN B 1 103 ? -7.629 -9.32 -2.518 1 98.44 103 ASN B N 1
ATOM 4869 C CA . ASN B 1 103 ? -7.035 -8.188 -1.813 1 98.44 103 ASN B CA 1
ATOM 4870 C C . ASN B 1 103 ? -5.625 -7.891 -2.314 1 98.44 103 ASN B C 1
ATOM 4872 O O . ASN B 1 103 ? -5.047 -8.688 -3.057 1 98.44 103 ASN B O 1
ATOM 4876 N N . ASP B 1 104 ? -5.121 -6.727 -1.953 1 97.94 104 ASP B N 1
ATOM 4877 C CA . ASP B 1 104 ? -3.775 -6.273 -2.297 1 97.94 104 ASP B CA 1
ATOM 4878 C C . ASP B 1 104 ? -2.738 -6.852 -1.338 1 97.94 104 ASP B C 1
ATOM 4880 O O . ASP B 1 104 ? -2.695 -6.477 -0.164 1 97.94 104 ASP B O 1
ATOM 4884 N N . PRO B 1 105 ? -1.873 -7.691 -1.816 1 98.25 105 PRO B N 1
ATOM 4885 C CA . PRO B 1 105 ? -0.929 -8.336 -0.9 1 98.25 105 PRO B CA 1
ATOM 4886 C C . PRO B 1 105 ? 0.043 -7.352 -0.261 1 98.25 105 PRO B C 1
ATOM 4888 O O . PRO B 1 105 ? 0.509 -7.574 0.859 1 98.25 105 PRO B O 1
ATOM 4891 N N . THR B 1 106 ? 0.366 -6.219 -0.911 1 98.38 106 THR B N 1
ATOM 4892 C CA . THR B 1 106 ? 1.353 -5.285 -0.384 1 98.38 106 THR B CA 1
ATOM 4893 C C . THR B 1 106 ? 0.88 -4.691 0.94 1 98.38 106 THR B C 1
ATOM 4895 O O . THR B 1 106 ? 1.695 -4.336 1.795 1 98.38 106 THR B O 1
ATOM 4898 N N . ALA B 1 107 ? -0.397 -4.668 1.138 1 98.62 107 ALA B N 1
ATOM 4899 C CA . ALA B 1 107 ? -0.976 -4.051 2.328 1 98.62 107 ALA B CA 1
ATOM 4900 C C . ALA B 1 107 ? -0.764 -4.926 3.559 1 98.62 107 ALA B C 1
ATOM 4902 O O . ALA B 1 107 ? -0.922 -4.465 4.691 1 98.62 107 ALA B O 1
ATOM 4903 N N . TYR B 1 108 ? -0.378 -6.18 3.396 1 98.81 108 TYR B N 1
ATOM 4904 C CA . TYR B 1 108 ? -0.255 -7.125 4.5 1 98.81 108 TYR B CA 1
ATOM 4905 C C . TYR B 1 108 ? 1.193 -7.238 4.961 1 98.81 108 TYR B C 1
ATOM 4907 O O . TYR B 1 108 ? 1.471 -7.801 6.023 1 98.81 108 TYR B O 1
ATOM 4915 N N . ILE B 1 109 ? 2.152 -6.707 4.254 1 98.88 109 ILE B N 1
ATOM 4916 C CA . ILE B 1 109 ? 3.564 -7.051 4.375 1 98.88 109 ILE B CA 1
ATOM 4917 C C . ILE B 1 109 ? 4.098 -6.578 5.723 1 98.88 109 ILE B C 1
ATOM 4919 O O . ILE B 1 109 ? 4.895 -7.273 6.363 1 98.88 109 ILE B O 1
ATOM 4923 N N . SER B 1 110 ? 3.691 -5.355 6.145 1 98.88 110 SER B N 1
ATOM 4924 C CA . SER B 1 110 ? 4.266 -4.863 7.391 1 98.88 110 SER B CA 1
ATOM 4925 C C . SER B 1 110 ? 3.861 -5.742 8.57 1 98.88 110 SER B C 1
ATOM 4927 O O . SER B 1 110 ? 4.652 -5.957 9.492 1 98.88 110 SER B O 1
ATOM 4929 N N . ALA B 1 111 ? 2.66 -6.297 8.594 1 98.94 111 ALA B N 1
ATOM 4930 C CA . ALA B 1 111 ? 2.24 -7.23 9.633 1 98.94 111 ALA B CA 1
ATOM 4931 C C . ALA B 1 111 ? 3.078 -8.508 9.594 1 98.94 111 ALA B C 1
ATOM 4933 O O . ALA B 1 111 ? 3.498 -9.016 10.633 1 98.94 111 ALA B O 1
ATOM 4934 N N . LEU B 1 112 ? 3.326 -8.984 8.375 1 98.88 112 LEU B N 1
ATOM 4935 C CA . LEU B 1 112 ? 4.113 -10.203 8.219 1 98.88 112 LEU B CA 1
ATOM 4936 C C . LEU B 1 112 ? 5.566 -9.969 8.617 1 98.88 112 LEU B C 1
ATOM 4938 O O . LEU B 1 112 ? 6.188 -10.82 9.25 1 98.88 112 LEU B O 1
ATOM 4942 N N . ALA B 1 113 ? 6.035 -8.812 8.258 1 98.81 113 ALA B N 1
ATOM 4943 C CA . ALA B 1 113 ? 7.43 -8.477 8.508 1 98.81 113 ALA B CA 1
ATOM 4944 C C . ALA B 1 113 ? 7.715 -8.406 10.008 1 98.81 113 ALA B C 1
ATOM 4946 O O . ALA B 1 113 ? 8.703 -8.969 10.484 1 98.81 113 ALA B O 1
ATOM 4947 N N . ILE B 1 114 ? 6.836 -7.77 10.812 1 98.56 114 ILE B N 1
ATOM 4948 C CA . ILE B 1 114 ? 7.113 -7.562 12.227 1 98.56 114 ILE B CA 1
ATOM 4949 C C . ILE B 1 114 ? 6.848 -8.859 13 1 98.56 114 ILE B C 1
ATOM 4951 O O . ILE B 1 114 ? 7.242 -8.992 14.156 1 98.56 114 ILE B O 1
ATOM 4955 N N . SER B 1 115 ? 6.184 -9.836 12.336 1 98.81 115 SER B N 1
ATOM 4956 C CA . SER B 1 115 ? 5.816 -11.086 13.008 1 98.81 115 SER B CA 1
ATOM 4957 C C . SER B 1 115 ? 6.793 -12.203 12.656 1 98.81 115 SER B C 1
ATOM 4959 O O . SER B 1 115 ? 6.613 -13.352 13.078 1 98.81 115 SER B O 1
ATOM 4961 N N . THR B 1 116 ? 7.773 -11.906 11.805 1 98.81 116 THR B N 1
ATOM 4962 C CA . THR B 1 116 ? 8.805 -12.852 11.391 1 98.81 116 THR B CA 1
ATOM 4963 C C . THR B 1 116 ? 10.18 -12.18 11.367 1 98.81 116 THR B C 1
ATOM 4965 O O . THR B 1 116 ? 10.281 -10.969 11.57 1 98.81 116 THR B O 1
ATOM 4968 N N . ARG B 1 117 ? 11.164 -12.938 11.125 1 98.38 117 ARG B N 1
ATOM 4969 C CA . ARG B 1 117 ? 12.523 -12.398 11.164 1 98.38 117 ARG B CA 1
ATOM 4970 C C . ARG B 1 117 ? 13.242 -12.617 9.836 1 98.38 117 ARG B C 1
ATOM 4972 O O . ARG B 1 117 ? 13.938 -11.727 9.352 1 98.38 117 ARG B O 1
ATOM 4979 N N . ASN B 1 118 ? 12.977 -13.82 9.203 1 98.69 118 ASN B N 1
ATOM 4980 C CA . ASN B 1 118 ? 13.852 -14.234 8.109 1 98.69 118 ASN B CA 1
ATOM 4981 C C . ASN B 1 118 ? 13.078 -14.383 6.797 1 98.69 118 ASN B C 1
ATOM 4983 O O . ASN B 1 118 ? 13.648 -14.219 5.715 1 98.69 118 ASN B O 1
ATOM 4987 N N . ILE B 1 119 ? 11.789 -14.68 6.836 1 98.69 119 ILE B N 1
ATOM 4988 C CA . ILE B 1 119 ? 11.016 -15.023 5.648 1 98.69 119 ILE B CA 1
ATOM 4989 C C . ILE B 1 119 ? 10.922 -13.805 4.73 1 98.69 119 ILE B C 1
ATOM 4991 O O . ILE B 1 119 ? 10.734 -12.68 5.199 1 98.69 119 ILE B O 1
ATOM 4995 N N . SER B 1 120 ? 11.164 -13.977 3.467 1 98.88 120 SER B N 1
ATOM 4996 C CA . SER B 1 120 ? 11.062 -12.914 2.473 1 98.88 120 SER B CA 1
ATOM 4997 C C . SER B 1 120 ? 9.719 -12.961 1.752 1 98.88 120 SER B C 1
ATOM 4999 O O . SER B 1 120 ? 8.953 -13.914 1.91 1 98.88 120 SER B O 1
ATOM 5001 N N . PHE B 1 121 ? 9.461 -11.898 0.999 1 98.94 121 PHE B N 1
ATOM 5002 C CA . PHE B 1 121 ? 8.164 -11.766 0.351 1 98.94 121 PHE B CA 1
ATOM 5003 C C . PHE B 1 121 ? 8.328 -11.352 -1.108 1 98.94 121 PHE B C 1
ATOM 5005 O O . PHE B 1 121 ? 8.836 -10.266 -1.402 1 98.94 121 PHE B O 1
ATOM 5012 N N . GLY B 1 122 ? 8.023 -12.242 -2.053 1 98.81 122 GLY B N 1
ATOM 5013 C CA . GLY B 1 122 ? 7.883 -11.906 -3.461 1 98.81 122 GLY B CA 1
ATOM 5014 C C . GLY B 1 122 ? 6.453 -11.617 -3.867 1 98.81 122 GLY B C 1
ATOM 5015 O O . GLY B 1 122 ? 5.547 -12.406 -3.578 1 98.81 122 GLY B O 1
ATOM 5016 N N . ILE B 1 123 ? 6.211 -10.477 -4.535 1 98.75 123 ILE B N 1
ATOM 5017 C CA . ILE B 1 123 ? 4.844 -10.094 -4.867 1 98.75 123 ILE B CA 1
ATOM 5018 C C . ILE B 1 123 ? 4.746 -9.773 -6.359 1 98.75 123 ILE B C 1
ATOM 5020 O O . ILE B 1 123 ? 5.609 -9.086 -6.91 1 98.75 123 ILE B O 1
ATOM 5024 N N . THR B 1 124 ? 3.719 -10.289 -6.984 1 97.81 124 THR B N 1
ATOM 5025 C CA . THR B 1 124 ? 3.443 -9.945 -8.375 1 97.81 124 THR B CA 1
ATOM 5026 C C . THR B 1 124 ? 2.816 -8.555 -8.469 1 97.81 124 THR B C 1
ATOM 5028 O O . THR B 1 124 ? 1.79 -8.289 -7.844 1 97.81 124 THR B O 1
ATOM 5031 N N . CYS B 1 125 ? 3.436 -7.703 -9.172 1 97 125 CYS B N 1
ATOM 5032 C CA . CYS B 1 125 ? 2.898 -6.387 -9.492 1 97 125 CYS B CA 1
ATOM 5033 C C . CYS B 1 125 ? 3.07 -6.078 -10.977 1 97 125 CYS B C 1
ATOM 5035 O O . CYS B 1 125 ? 4.156 -6.254 -11.531 1 97 125 CYS B O 1
ATOM 5037 N N . SER B 1 126 ? 2.004 -5.637 -11.539 1 95.75 126 SER B N 1
ATOM 5038 C CA . SER B 1 126 ? 2.025 -5.328 -12.969 1 95.75 126 SER B CA 1
ATOM 5039 C C . SER B 1 126 ? 2.533 -3.914 -13.227 1 95.75 126 SER B C 1
ATOM 5041 O O . SER B 1 126 ? 2.197 -2.986 -12.484 1 95.75 126 SER B O 1
ATOM 5043 N N . THR B 1 127 ? 3.262 -3.711 -14.297 1 95.56 127 THR B N 1
ATOM 5044 C CA . THR B 1 127 ? 3.746 -2.391 -14.688 1 95.56 127 THR B CA 1
ATOM 5045 C C . THR B 1 127 ? 2.629 -1.576 -15.336 1 95.56 127 THR B C 1
ATOM 5047 O O . THR B 1 127 ? 2.812 -0.396 -15.641 1 95.56 127 THR B O 1
ATOM 5050 N N . LEU B 1 128 ? 1.436 -2.197 -15.453 1 91.94 128 LEU B N 1
ATOM 5051 C CA . LEU B 1 128 ? 0.27 -1.516 -16 1 91.94 128 LEU B CA 1
ATOM 5052 C C . LEU B 1 128 ? -0.453 -0.715 -14.922 1 91.94 128 LEU B C 1
ATOM 5054 O O . LEU B 1 128 ? -1.244 0.178 -15.234 1 91.94 128 LEU B O 1
ATOM 5058 N N . SER B 1 129 ? -0.163 -0.961 -13.758 1 87.94 129 SER B N 1
ATOM 5059 C CA . SER B 1 129 ? -1.102 -0.598 -12.695 1 87.94 129 SER B CA 1
ATOM 5060 C C . SER B 1 129 ? -0.788 0.782 -12.133 1 87.94 129 SER B C 1
ATOM 5062 O O . SER B 1 129 ? -1.686 1.484 -11.664 1 87.94 129 SER B O 1
ATOM 5064 N N . GLU B 1 130 ? 0.452 1.172 -12.078 1 91.44 130 GLU B N 1
ATOM 5065 C CA . GLU B 1 130 ? 0.831 2.387 -11.359 1 91.44 130 GLU B CA 1
ATOM 5066 C C . GLU B 1 130 ? 1.995 3.092 -12.047 1 91.44 130 GLU B C 1
ATOM 5068 O O . GLU B 1 130 ? 2.826 2.447 -12.695 1 91.44 130 GLU B O 1
ATOM 5073 N N . HIS B 1 131 ? 2.006 4.441 -11.812 1 93.56 131 HIS B N 1
ATOM 5074 C CA . HIS B 1 131 ? 3.154 5.211 -12.273 1 93.56 131 HIS B CA 1
ATOM 5075 C C . HIS B 1 131 ? 4.434 4.773 -11.57 1 93.56 131 HIS B C 1
ATOM 5077 O O . HIS B 1 131 ? 4.426 4.52 -10.367 1 93.56 131 HIS B O 1
ATOM 5083 N N . PRO B 1 132 ? 5.547 4.652 -12.328 1 95.81 132 PRO B N 1
ATOM 5084 C CA . PRO B 1 132 ? 6.754 4.09 -11.727 1 95.81 132 PRO B CA 1
ATOM 5085 C C . PRO B 1 132 ? 7.266 4.918 -10.547 1 95.81 132 PRO B C 1
ATOM 5087 O O . PRO B 1 132 ? 7.863 4.371 -9.617 1 95.81 132 PRO B O 1
ATOM 5090 N N . TYR B 1 133 ? 7.059 6.285 -10.531 1 95.88 133 TYR B N 1
ATOM 5091 C CA . TYR B 1 133 ? 7.492 7.117 -9.414 1 95.88 133 TYR B CA 1
ATOM 5092 C C . TYR B 1 133 ? 6.766 6.73 -8.133 1 95.88 133 TYR B C 1
ATOM 5094 O O . TYR B 1 133 ? 7.387 6.605 -7.07 1 95.88 133 TYR B O 1
ATOM 5102 N N . HIS B 1 134 ? 5.473 6.555 -8.273 1 95 134 HIS B N 1
ATOM 5103 C CA . HIS B 1 134 ? 4.656 6.141 -7.141 1 95 134 HIS B CA 1
ATOM 5104 C C . HIS B 1 134 ? 5.02 4.734 -6.684 1 95 134 HIS B C 1
ATOM 5106 O O . HIS B 1 134 ? 5.148 4.48 -5.484 1 95 134 HIS B O 1
ATOM 5112 N N . PHE B 1 135 ? 5.219 3.842 -7.59 1 97.06 135 PHE B N 1
ATOM 5113 C CA . PHE B 1 135 ? 5.539 2.449 -7.297 1 97.06 135 PHE B CA 1
ATOM 5114 C C . PHE B 1 135 ? 6.902 2.336 -6.625 1 97.06 135 PHE B C 1
ATOM 5116 O O . PHE B 1 135 ? 7.07 1.563 -5.68 1 97.06 135 PHE B O 1
ATOM 5123 N N . ALA B 1 136 ? 7.871 3.086 -7.09 1 98.06 136 ALA B N 1
ATOM 5124 C CA . ALA B 1 136 ? 9.211 3.072 -6.508 1 98.06 136 ALA B CA 1
ATOM 5125 C C . ALA B 1 136 ? 9.172 3.463 -5.031 1 98.06 136 ALA B C 1
ATOM 5127 O O . ALA B 1 136 ? 9.844 2.848 -4.203 1 98.06 136 ALA B O 1
ATOM 5128 N N . ARG B 1 137 ? 8.375 4.461 -4.707 1 97.44 137 ARG B N 1
ATOM 5129 C CA . ARG B 1 137 ? 8.25 4.844 -3.307 1 97.44 137 ARG B CA 1
ATOM 5130 C C . ARG B 1 137 ? 7.668 3.707 -2.475 1 97.44 137 ARG B C 1
ATOM 5132 O O . ARG B 1 137 ? 8.172 3.402 -1.392 1 97.44 137 ARG B O 1
ATOM 5139 N N . ARG B 1 138 ? 6.641 3.109 -2.959 1 97.31 138 ARG B N 1
ATOM 5140 C CA . ARG B 1 138 ? 5.988 2.033 -2.221 1 97.31 138 ARG B CA 1
ATOM 5141 C C . ARG B 1 138 ? 6.961 0.889 -1.951 1 97.31 138 ARG B C 1
ATOM 5143 O O . ARG B 1 138 ? 7.066 0.41 -0.819 1 97.31 138 ARG B O 1
ATOM 5150 N N . TYR B 1 139 ? 7.688 0.505 -2.93 1 98.38 139 TYR B N 1
ATOM 5151 C CA . TYR B 1 139 ? 8.57 -0.647 -2.77 1 98.38 139 TYR B CA 1
ATOM 5152 C C . TYR B 1 139 ? 9.773 -0.297 -1.904 1 98.38 139 TYR B C 1
ATOM 5154 O O . TYR B 1 139 ? 10.266 -1.136 -1.146 1 98.38 139 TYR B O 1
ATOM 5162 N N . ALA B 1 140 ? 10.305 0.931 -2.084 1 98.69 140 ALA B N 1
ATOM 5163 C CA . ALA B 1 140 ? 11.367 1.351 -1.175 1 98.69 140 ALA B CA 1
ATOM 5164 C C . ALA B 1 140 ? 10.883 1.344 0.273 1 98.69 140 ALA B C 1
ATOM 5166 O O . ALA B 1 140 ? 11.609 0.917 1.174 1 98.69 140 ALA B O 1
ATOM 5167 N N . THR B 1 141 ? 9.672 1.791 0.495 1 98.81 141 THR B N 1
ATOM 5168 C CA . THR B 1 141 ? 9.07 1.786 1.823 1 98.81 141 THR B CA 1
ATOM 5169 C C . THR B 1 141 ? 8.969 0.364 2.365 1 98.81 141 THR B C 1
ATOM 5171 O O . THR B 1 141 ? 9.352 0.098 3.506 1 98.81 141 THR B O 1
ATOM 5174 N N . LEU B 1 142 ? 8.508 -0.564 1.533 1 98.88 142 LEU B N 1
ATOM 5175 C CA . LEU B 1 142 ? 8.375 -1.957 1.948 1 98.88 142 LEU B CA 1
ATOM 5176 C C . LEU B 1 142 ? 9.742 -2.564 2.25 1 98.88 142 LEU B C 1
ATOM 5178 O O . LEU B 1 142 ? 9.875 -3.363 3.18 1 98.88 142 LEU B O 1
ATOM 5182 N N . ASP B 1 143 ? 10.703 -2.199 1.447 1 98.88 143 ASP B N 1
ATOM 5183 C CA . ASP B 1 143 ? 12.055 -2.689 1.695 1 98.88 143 ASP B CA 1
ATOM 5184 C C . ASP B 1 143 ? 12.586 -2.188 3.037 1 98.88 143 ASP B C 1
ATOM 5186 O O . ASP B 1 143 ? 13.258 -2.926 3.762 1 98.88 143 ASP B O 1
ATOM 5190 N N . HIS B 1 144 ? 12.281 -0.93 3.438 1 98.75 144 HIS B N 1
ATOM 5191 C CA . HIS B 1 144 ? 12.609 -0.408 4.758 1 98.75 144 HIS B CA 1
ATOM 5192 C C . HIS B 1 144 ? 11.914 -1.207 5.855 1 98.75 144 HIS B C 1
ATOM 5194 O O . HIS B 1 144 ? 12.562 -1.675 6.797 1 98.75 144 HIS B O 1
ATOM 5200 N N . ILE B 1 145 ? 10.68 -1.417 5.656 1 98.81 145 ILE B N 1
ATOM 5201 C CA . ILE B 1 145 ? 9.836 -2.047 6.668 1 98.81 145 ILE B CA 1
ATOM 5202 C C . ILE B 1 145 ? 10.336 -3.463 6.945 1 98.81 145 ILE B C 1
ATOM 5204 O O . ILE B 1 145 ? 10.359 -3.906 8.094 1 98.81 145 ILE B O 1
ATOM 5208 N N . THR B 1 146 ? 10.789 -4.129 5.934 1 98.81 146 THR B N 1
ATOM 5209 C CA . THR B 1 146 ? 11.109 -5.547 6.055 1 98.81 146 THR B CA 1
ATOM 5210 C C . THR B 1 146 ? 12.594 -5.742 6.348 1 98.81 146 THR B C 1
ATOM 5212 O O . THR B 1 146 ? 13.039 -6.867 6.59 1 98.81 146 THR B O 1
ATOM 5215 N N . GLY B 1 147 ? 13.344 -4.68 6.312 1 98.44 147 GLY B N 1
ATOM 5216 C CA . GLY B 1 147 ? 14.789 -4.832 6.41 1 98.44 147 GLY B CA 1
ATOM 5217 C C . GLY B 1 147 ? 15.398 -5.516 5.203 1 98.44 147 GLY B C 1
ATOM 5218 O O . GLY B 1 147 ? 16.375 -6.262 5.332 1 98.44 147 GLY B O 1
ATOM 5219 N N . GLY B 1 148 ? 14.789 -5.359 4.027 1 98.75 148 GLY B N 1
ATOM 5220 C CA . GLY B 1 148 ? 15.359 -5.863 2.787 1 98.75 148 GLY B CA 1
ATOM 5221 C C . GLY B 1 148 ? 14.852 -7.242 2.412 1 98.75 148 GLY B C 1
ATOM 5222 O O . GLY B 1 148 ? 15.57 -8.031 1.795 1 98.75 148 GLY B O 1
ATOM 5223 N N . ARG B 1 149 ? 13.633 -7.598 2.691 1 98.88 149 ARG B N 1
ATOM 5224 C CA . ARG B 1 149 ? 13.133 -8.945 2.432 1 98.88 149 ARG B CA 1
ATOM 5225 C C . ARG B 1 149 ? 12.125 -8.938 1.286 1 98.88 149 ARG B C 1
ATOM 5227 O O . ARG B 1 149 ? 11.258 -9.812 1.214 1 98.88 149 ARG B O 1
ATOM 5234 N N . MET B 1 150 ? 12.195 -7.949 0.356 1 98.94 150 MET B N 1
ATOM 5235 C CA . MET B 1 150 ? 11.18 -7.797 -0.687 1 98.94 150 MET B CA 1
ATOM 5236 C C . MET B 1 150 ? 11.703 -8.312 -2.025 1 98.94 150 MET B C 1
ATOM 5238 O O . MET B 1 150 ? 12.867 -8.109 -2.365 1 98.94 150 MET B O 1
ATOM 5242 N N . GLY B 1 151 ? 10.844 -8.992 -2.76 1 98.94 151 GLY B N 1
ATOM 5243 C CA . GLY B 1 151 ? 10.977 -9.289 -4.176 1 98.94 151 GLY B CA 1
ATOM 5244 C C . GLY B 1 151 ? 9.812 -8.781 -5.004 1 98.94 151 GLY B C 1
ATOM 5245 O O . GLY B 1 151 ? 8.703 -8.617 -4.488 1 98.94 151 GLY B O 1
ATOM 5246 N N . TRP B 1 152 ? 10.07 -8.516 -6.242 1 98.88 152 TRP B N 1
ATOM 5247 C CA . TRP B 1 152 ? 9.055 -8.039 -7.176 1 98.88 152 TRP B CA 1
ATOM 5248 C C . TRP B 1 152 ? 8.977 -8.945 -8.398 1 98.88 152 TRP B C 1
ATOM 5250 O O . TRP B 1 152 ? 9.914 -9.016 -9.195 1 98.88 152 TRP B O 1
ATOM 5260 N N . ASN B 1 153 ? 7.879 -9.672 -8.5 1 98.56 153 ASN B N 1
ATOM 5261 C CA . ASN B 1 153 ? 7.582 -10.383 -9.742 1 98.56 153 ASN B CA 1
ATOM 5262 C C . ASN B 1 153 ? 6.984 -9.453 -10.797 1 98.56 153 ASN B C 1
ATOM 5264 O O . ASN B 1 153 ? 5.816 -9.07 -10.695 1 98.56 153 ASN B O 1
ATOM 5268 N N . VAL B 1 154 ? 7.773 -9.156 -11.789 1 98 154 VAL B N 1
ATOM 5269 C CA . VAL B 1 154 ? 7.41 -8.172 -12.805 1 98 154 VAL B CA 1
ATOM 5270 C C . VAL B 1 154 ? 6.543 -8.836 -13.875 1 98 154 VAL B C 1
ATOM 5272 O O . VAL B 1 154 ? 6.984 -9.766 -14.547 1 98 154 VAL B O 1
ATOM 5275 N N . VAL B 1 155 ? 5.367 -8.25 -13.977 1 95.62 155 VAL B N 1
ATOM 5276 C CA . VAL B 1 155 ? 4.492 -8.758 -15.031 1 95.62 155 VAL B CA 1
ATOM 5277 C C . VAL B 1 155 ? 3.887 -7.598 -15.812 1 95.62 155 VAL B C 1
ATOM 5279 O O . VAL B 1 155 ? 3.801 -6.477 -15.297 1 95.62 155 VAL B O 1
ATOM 5282 N N . THR B 1 156 ? 3.453 -7.852 -17.031 1 93.44 156 THR B N 1
ATOM 5283 C CA . THR B 1 156 ? 2.828 -6.844 -17.891 1 93.44 156 THR B CA 1
ATOM 5284 C C . THR B 1 156 ? 1.317 -7.051 -17.953 1 93.44 156 THR B C 1
ATOM 5286 O O . THR B 1 156 ? 0.604 -6.27 -18.578 1 93.44 156 THR B O 1
ATOM 5289 N N . SER B 1 157 ? 0.833 -8.016 -17.219 1 88.44 157 SER B N 1
ATOM 5290 C CA . SER B 1 157 ? -0.553 -8.461 -17.328 1 88.44 157 SER B CA 1
ATOM 5291 C C . SER B 1 157 ? -0.863 -8.984 -18.719 1 88.44 157 SER B C 1
ATOM 5293 O O . SER B 1 157 ? -0.307 -8.492 -19.703 1 88.44 157 SER B O 1
ATOM 5295 N N . PHE B 1 158 ? -1.694 -10.023 -18.828 1 83.19 158 PHE B N 1
ATOM 5296 C CA . PHE B 1 158 ? -1.959 -10.555 -20.156 1 83.19 158 PHE B CA 1
ATOM 5297 C C . PHE B 1 158 ? -3.455 -10.742 -20.375 1 83.19 158 PHE B C 1
ATOM 5299 O O . PHE B 1 158 ? -3.898 -10.977 -21.516 1 83.19 158 PHE B O 1
ATOM 5306 N N . LEU B 1 159 ? -4.195 -10.594 -19.359 1 82.56 159 LEU B N 1
ATOM 5307 C CA . LEU B 1 159 ? -5.629 -10.781 -19.547 1 82.56 159 LEU B CA 1
ATOM 5308 C C . LEU B 1 159 ? -6.305 -9.461 -19.906 1 82.56 159 LEU B C 1
ATOM 5310 O O . LEU B 1 159 ? -6.035 -8.43 -19.281 1 82.56 159 LEU B O 1
ATOM 5314 N N . PRO B 1 160 ? -7.223 -9.484 -20.812 1 83.12 160 PRO B N 1
ATOM 5315 C CA . PRO B 1 160 ? -7.906 -8.273 -21.281 1 83.12 160 PRO B CA 1
ATOM 5316 C C . PRO B 1 160 ? -8.617 -7.535 -20.156 1 83.12 160 PRO B C 1
ATOM 5318 O O . PRO B 1 160 ? -8.734 -6.309 -20.188 1 83.12 160 PRO B O 1
ATOM 5321 N N . SER B 1 161 ? -9.023 -8.242 -19.188 1 84 161 SER B N 1
ATOM 5322 C CA . SER B 1 161 ? -9.773 -7.621 -18.109 1 84 161 SER B CA 1
ATOM 5323 C C . SER B 1 161 ? -8.898 -6.645 -17.328 1 84 161 SER B C 1
ATOM 5325 O O . SER B 1 161 ? -9.406 -5.691 -16.719 1 84 161 SER B O 1
ATOM 5327 N N . ALA B 1 162 ? -7.613 -6.863 -17.375 1 85 162 ALA B N 1
ATOM 5328 C CA . ALA B 1 162 ? -6.715 -5.922 -16.703 1 85 162 ALA B CA 1
ATOM 5329 C C . ALA B 1 162 ? -6.719 -4.57 -17.422 1 85 162 ALA B C 1
ATOM 5331 O O . ALA B 1 162 ? -6.785 -3.521 -16.766 1 85 162 ALA B O 1
ATOM 5332 N N . GLY B 1 163 ? -6.684 -4.609 -18.734 1 86.38 163 GLY B N 1
ATOM 5333 C CA . GLY B 1 163 ? -6.738 -3.379 -19.5 1 86.38 163 GLY B CA 1
ATOM 5334 C C . GLY B 1 163 ? -8.078 -2.666 -19.406 1 86.38 163 GLY B C 1
ATOM 5335 O O . GLY B 1 163 ? -8.125 -1.435 -19.375 1 86.38 163 GLY B O 1
ATOM 5336 N N . ARG B 1 164 ? -9.07 -3.451 -19.234 1 87.44 164 ARG B N 1
ATOM 5337 C CA . ARG B 1 164 ? -10.422 -2.906 -19.156 1 87.44 164 ARG B CA 1
ATOM 5338 C C . ARG B 1 164 ? -10.586 -1.974 -17.969 1 87.44 164 ARG B C 1
ATOM 5340 O O . ARG B 1 164 ? -11.289 -0.968 -18.047 1 87.44 164 ARG B O 1
ATOM 5347 N N . GLN B 1 165 ? -9.875 -2.246 -16.938 1 87.5 165 GLN B N 1
ATOM 5348 C CA . GLN B 1 165 ? -10.039 -1.475 -15.703 1 87.5 165 GLN B CA 1
ATOM 5349 C C . GLN B 1 165 ? -9.031 -0.326 -15.641 1 87.5 165 GLN B C 1
ATOM 5351 O O . GLN B 1 165 ? -9.328 0.73 -15.078 1 87.5 165 GLN B O 1
ATOM 5356 N N . LEU B 1 166 ? -7.848 -0.509 -16.234 1 86.88 166 LEU B N 1
ATOM 5357 C CA . LEU B 1 166 ? -6.727 0.312 -15.797 1 86.88 166 LEU B CA 1
ATOM 5358 C C . LEU B 1 166 ? -6.277 1.257 -16.906 1 86.88 166 LEU B C 1
ATOM 5360 O O . LEU B 1 166 ? -5.531 2.207 -16.656 1 86.88 166 LEU B O 1
ATOM 5364 N N . THR B 1 167 ? -6.688 0.974 -18.109 1 88.25 167 THR B N 1
ATOM 5365 C CA . THR B 1 167 ? -6.172 1.801 -19.188 1 88.25 167 THR B CA 1
ATOM 5366 C C . THR B 1 167 ? -7.219 2.818 -19.641 1 88.25 167 THR B C 1
ATOM 5368 O O . THR B 1 167 ? -8.414 2.623 -19.422 1 88.25 167 THR B O 1
ATOM 5371 N N . ASP B 1 168 ? -6.781 3.855 -20.266 1 83.44 168 ASP B N 1
ATOM 5372 C CA . ASP B 1 168 ? -7.625 4.988 -20.641 1 83.44 168 ASP B CA 1
ATOM 5373 C C . ASP B 1 168 ? -8.703 4.566 -21.625 1 83.44 168 ASP B C 1
ATOM 5375 O O . ASP B 1 168 ? -9.828 5.066 -21.578 1 83.44 168 ASP B O 1
ATOM 5379 N N . ASN B 1 169 ? -8.398 3.646 -22.5 1 88.56 169 ASN B N 1
ATOM 5380 C CA . ASN B 1 169 ? -9.383 3.248 -23.5 1 88.56 169 ASN B CA 1
ATOM 5381 C C . ASN B 1 169 ? -10.031 1.913 -23.141 1 88.56 169 ASN B C 1
ATOM 5383 O O . ASN B 1 169 ? -10.742 1.328 -23.969 1 88.56 169 ASN B O 1
ATOM 5387 N N . ASN B 1 170 ? -9.703 1.383 -21.953 1 90.44 170 ASN B N 1
ATOM 5388 C CA . ASN B 1 170 ? -10.258 0.134 -21.438 1 90.44 170 ASN B CA 1
ATOM 5389 C C . ASN B 1 170 ? -9.883 -1.053 -22.312 1 90.44 170 ASN B C 1
ATOM 5391 O O . ASN B 1 170 ? -10.664 -1.991 -22.469 1 90.44 170 ASN B O 1
ATOM 5395 N N . GLU B 1 171 ? -8.68 -0.899 -22.922 1 90.69 171 GLU B N 1
ATOM 5396 C CA . GLU B 1 171 ? -8.148 -1.99 -23.734 1 90.69 171 GLU B CA 1
ATOM 5397 C C . GLU B 1 171 ? -6.734 -2.369 -23.281 1 90.69 171 GLU B C 1
ATOM 5399 O O . GLU B 1 171 ? -5.926 -1.499 -22.953 1 90.69 171 GLU B O 1
ATOM 5404 N N . LEU B 1 172 ? -6.508 -3.633 -23.344 1 90.06 172 LEU B N 1
ATOM 5405 C CA . LEU B 1 172 ? -5.148 -4.09 -23.062 1 90.06 172 LEU B CA 1
ATOM 5406 C C . LEU B 1 172 ? -4.227 -3.793 -24.25 1 90.06 172 LEU B C 1
ATOM 5408 O O . LEU B 1 172 ? -4.508 -4.191 -25.375 1 90.06 172 LEU B O 1
ATOM 5412 N N . PRO B 1 173 ? -3.143 -3.105 -24.031 1 92.56 173 PRO B N 1
ATOM 5413 C CA . PRO B 1 173 ? -2.215 -2.869 -25.141 1 92.56 173 PRO B CA 1
ATOM 5414 C C . PRO B 1 173 ? -1.667 -4.164 -25.734 1 92.56 173 PRO B C 1
ATOM 5416 O O . PRO B 1 173 ? -1.696 -5.211 -25.094 1 92.56 173 PRO B O 1
ATOM 5419 N N . GLN B 1 174 ? -1.188 -4.035 -26.906 1 93.31 174 GLN B N 1
ATOM 5420 C CA . GLN B 1 174 ? -0.582 -5.188 -27.562 1 93.31 174 GLN B CA 1
ATOM 5421 C C . GLN B 1 174 ? 0.645 -5.676 -26.797 1 93.31 174 GLN B C 1
ATOM 5423 O O . GLN B 1 174 ? 1.307 -4.895 -26.109 1 93.31 174 GLN B O 1
ATOM 5428 N N . LYS B 1 175 ? 0.873 -6.918 -26.953 1 92.69 175 LYS B N 1
ATOM 5429 C CA . LYS B 1 175 ? 1.926 -7.594 -26.203 1 92.69 175 LYS B CA 1
ATOM 5430 C C . LYS B 1 175 ? 3.271 -6.902 -26.391 1 92.69 175 LYS B C 1
ATOM 5432 O O . LYS B 1 175 ? 3.986 -6.641 -25.422 1 92.69 175 LYS B O 1
ATOM 5437 N N . GLU B 1 176 ? 3.648 -6.559 -27.594 1 94.06 176 GLU B N 1
ATOM 5438 C CA . GLU B 1 176 ? 4.926 -5.918 -27.891 1 94.06 176 GLU B CA 1
ATOM 5439 C C . GLU B 1 176 ? 5.062 -4.594 -27.156 1 94.06 176 GLU B C 1
ATOM 5441 O O . GLU B 1 176 ? 6.113 -4.305 -26.578 1 94.06 176 GLU B O 1
ATOM 5446 N N . LEU B 1 177 ? 4 -3.859 -27.172 1 94.75 177 LEU B N 1
ATOM 5447 C CA . LEU B 1 177 ? 4.008 -2.566 -26.5 1 94.75 177 LEU B CA 1
ATOM 5448 C C . LEU B 1 177 ? 4.105 -2.742 -24.984 1 94.75 177 LEU B C 1
ATOM 5450 O O . LEU B 1 177 ? 4.824 -1.998 -24.312 1 94.75 177 LEU B O 1
ATOM 5454 N N . ARG B 1 178 ? 3.4 -3.729 -24.438 1 95.06 178 ARG B N 1
ATOM 5455 C CA . ARG B 1 178 ? 3.422 -3.959 -23 1 95.06 178 ARG B CA 1
ATOM 5456 C C . ARG B 1 178 ? 4.832 -4.297 -22.516 1 95.06 178 ARG B C 1
ATOM 5458 O O . ARG B 1 178 ? 5.277 -3.791 -21.484 1 95.06 178 ARG B O 1
ATOM 5465 N N . TYR B 1 179 ? 5.574 -5.098 -23.266 1 96.06 179 TYR B N 1
ATOM 5466 C CA . TYR B 1 179 ? 6.922 -5.48 -22.859 1 96.06 179 TYR B CA 1
ATOM 5467 C C . TYR B 1 179 ? 7.898 -4.328 -23.062 1 96.06 179 TYR B C 1
ATOM 5469 O O . TYR B 1 179 ? 8.844 -4.164 -22.281 1 96.06 17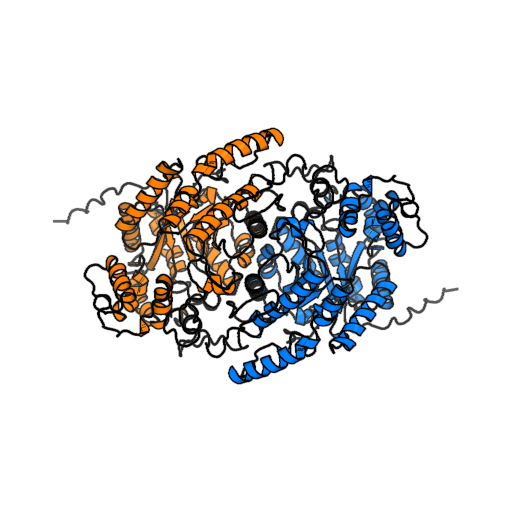9 TYR B O 1
ATOM 5477 N N . ALA B 1 180 ? 7.699 -3.523 -24.141 1 96.5 180 ALA B N 1
ATOM 5478 C CA . ALA B 1 180 ? 8.523 -2.33 -24.312 1 96.5 180 ALA B CA 1
ATOM 5479 C C . ALA B 1 180 ? 8.336 -1.357 -23.156 1 96.5 180 ALA B C 1
ATOM 5481 O O . ALA B 1 180 ? 9.312 -0.824 -22.625 1 96.5 180 ALA B O 1
ATOM 5482 N N . LYS B 1 181 ? 7.121 -1.175 -22.766 1 96.62 181 LYS B N 1
ATOM 5483 C CA . LYS B 1 181 ? 6.805 -0.303 -21.641 1 96.62 181 LYS B CA 1
ATOM 5484 C C . LYS B 1 181 ? 7.375 -0.858 -20.344 1 96.62 181 LYS B C 1
ATOM 5486 O O . LYS B 1 181 ? 7.887 -0.105 -19.5 1 96.62 181 LYS B O 1
ATOM 5491 N N . ALA B 1 182 ? 7.27 -2.172 -20.172 1 97.62 182 ALA B N 1
ATOM 5492 C CA . ALA B 1 182 ? 7.785 -2.799 -18.953 1 97.62 182 ALA B CA 1
ATOM 5493 C C . ALA B 1 182 ? 9.297 -2.623 -18.844 1 97.62 182 ALA B C 1
ATOM 5495 O O . ALA B 1 182 ? 9.82 -2.354 -17.766 1 97.62 182 ALA B O 1
ATOM 5496 N N . ASP B 1 183 ? 9.977 -2.84 -19.938 1 97.88 183 ASP B N 1
ATOM 5497 C CA . ASP B 1 183 ? 11.43 -2.656 -19.969 1 97.88 183 ASP B CA 1
ATOM 5498 C C . ASP B 1 183 ? 11.805 -1.233 -19.578 1 97.88 183 ASP B C 1
ATOM 5500 O O . ASP B 1 183 ? 12.695 -1.035 -18.734 1 97.88 183 ASP B O 1
ATOM 5504 N N . GLU B 1 184 ? 11.148 -0.212 -20.172 1 97.62 184 GLU B N 1
ATOM 5505 C CA . GLU B 1 184 ? 11.398 1.186 -19.828 1 97.62 184 GLU B CA 1
ATOM 5506 C C . GLU B 1 184 ? 10.984 1.482 -18.391 1 97.62 184 GLU B C 1
ATOM 5508 O O . GLU B 1 184 ? 11.664 2.242 -17.688 1 97.62 184 GLU B O 1
ATOM 5513 N N . TYR B 1 185 ? 9.859 0.881 -18 1 98.19 185 TYR B N 1
ATOM 5514 C CA . TYR B 1 185 ? 9.391 1.006 -16.625 1 98.19 185 TYR B CA 1
ATOM 5515 C C . TYR B 1 185 ? 10.469 0.585 -15.633 1 98.19 185 TYR B C 1
ATOM 5517 O O . TYR B 1 185 ? 10.742 1.295 -14.656 1 98.19 185 TYR B O 1
ATOM 5525 N N . LEU B 1 186 ? 11.109 -0.51 -15.852 1 98.69 186 LEU B N 1
ATOM 5526 C CA . LEU B 1 186 ? 12.172 -1.009 -14.984 1 98.69 186 LEU B CA 1
ATOM 5527 C C . LEU B 1 186 ? 13.367 -0.062 -14.992 1 98.69 186 LEU B C 1
ATOM 5529 O O . LEU B 1 186 ? 13.984 0.17 -13.953 1 98.69 186 LEU B O 1
ATOM 5533 N N . GLN B 1 187 ? 13.672 0.484 -16.125 1 98.38 187 GLN B N 1
ATOM 5534 C CA . GLN B 1 187 ? 14.758 1.454 -16.188 1 98.38 187 GLN B CA 1
ATOM 5535 C C . GLN B 1 187 ? 14.484 2.658 -15.297 1 98.38 187 GLN B C 1
ATOM 5537 O O . GLN B 1 187 ? 15.359 3.084 -14.539 1 98.38 187 GLN B O 1
ATOM 5542 N N . VAL B 1 188 ? 13.312 3.217 -15.414 1 98.19 188 VAL B N 1
ATOM 5543 C CA . VAL B 1 188 ? 12.93 4.352 -14.586 1 98.19 188 VAL B CA 1
ATOM 5544 C C . VAL B 1 188 ? 13 3.961 -13.109 1 98.19 188 VAL B C 1
ATOM 5546 O O . VAL B 1 188 ? 13.555 4.695 -12.289 1 98.19 188 VAL B O 1
ATOM 5549 N N . PHE B 1 189 ? 12.453 2.814 -12.828 1 98.69 189 PHE B N 1
ATOM 5550 C CA . PHE B 1 189 ? 12.43 2.283 -11.469 1 98.69 189 PHE B CA 1
ATOM 5551 C C . PHE B 1 189 ? 13.844 2.166 -10.914 1 98.69 189 PHE B C 1
ATOM 5553 O O . PHE B 1 189 ? 14.109 2.602 -9.789 1 98.69 189 PHE B O 1
ATOM 5560 N N . TYR B 1 190 ? 14.758 1.616 -11.68 1 98.88 190 TYR B N 1
ATOM 5561 C CA . TYR B 1 190 ? 16.156 1.48 -11.273 1 98.88 190 TYR B CA 1
ATOM 5562 C C . TYR B 1 190 ? 16.797 2.846 -11.039 1 98.88 190 TYR B C 1
ATOM 5564 O O . TYR B 1 190 ? 17.422 3.076 -10 1 98.88 190 TYR B O 1
ATOM 5572 N N . GLU B 1 191 ? 16.609 3.711 -11.961 1 98.75 191 GLU B N 1
ATOM 5573 C CA . GLU B 1 191 ? 17.266 5.008 -11.844 1 98.75 191 GLU B CA 1
ATOM 5574 C C . GLU B 1 191 ? 16.734 5.789 -10.648 1 98.75 191 GLU B C 1
ATOM 5576 O O . GLU B 1 191 ? 17.484 6.48 -9.961 1 98.75 191 GLU B O 1
ATOM 5581 N N . LEU B 1 192 ? 15.477 5.711 -10.414 1 98.62 192 LEU B N 1
ATOM 5582 C CA . LEU B 1 192 ? 14.922 6.367 -9.234 1 98.62 192 LEU B CA 1
ATOM 5583 C C . LEU B 1 192 ? 15.578 5.848 -7.965 1 98.62 192 LEU B C 1
ATOM 5585 O O . LEU B 1 192 ? 16 6.637 -7.113 1 98.62 192 LEU B O 1
ATOM 5589 N N . LEU B 1 193 ? 15.758 4.57 -7.824 1 98.88 193 LEU B N 1
ATOM 5590 C CA . LEU B 1 193 ? 16.188 3.973 -6.562 1 98.88 193 LEU B CA 1
ATOM 5591 C C . LEU B 1 193 ? 17.703 3.912 -6.48 1 98.88 193 LEU B C 1
ATOM 5593 O O . LEU B 1 193 ? 18.281 3.859 -5.387 1 98.88 193 LEU B O 1
ATOM 5597 N N . LEU B 1 194 ? 18.391 3.967 -7.637 1 98.88 194 LEU B N 1
ATOM 5598 C CA . LEU B 1 194 ? 19.828 3.74 -7.633 1 98.88 194 LEU B CA 1
ATOM 5599 C C . LEU B 1 194 ? 20.578 5.016 -7.996 1 98.88 194 LEU B C 1
ATOM 5601 O O . LEU B 1 194 ? 21.734 5.191 -7.605 1 98.88 194 LEU B O 1
ATOM 5605 N N . SER B 1 195 ? 19.906 5.895 -8.734 1 98.81 195 SER B N 1
ATOM 5606 C CA . SER B 1 195 ? 20.672 6.984 -9.344 1 98.81 195 SER B CA 1
ATOM 5607 C C . SER B 1 195 ? 20.234 8.336 -8.781 1 98.81 195 SER B C 1
ATOM 5609 O O . SER B 1 195 ? 20.812 9.367 -9.117 1 98.81 195 SER B O 1
ATOM 5611 N N . SER B 1 196 ? 19.219 8.398 -7.934 1 98.06 196 SER B N 1
ATOM 5612 C CA . SER B 1 196 ? 18.797 9.641 -7.293 1 98.06 196 SER B CA 1
ATOM 5613 C C . SER B 1 196 ? 19.672 9.969 -6.09 1 98.06 196 SER B C 1
ATOM 5615 O O . SER B 1 196 ? 20.047 11.125 -5.891 1 98.06 196 SER B O 1
ATOM 5617 N N . TRP B 1 197 ? 19.875 8.969 -5.289 1 98.62 197 TRP B N 1
ATOM 5618 C CA . TRP B 1 197 ? 20.625 9.117 -4.043 1 98.62 197 TRP B CA 1
ATOM 5619 C C . TRP B 1 197 ? 21.969 8.414 -4.125 1 98.62 197 TRP B C 1
ATOM 5621 O O . TRP B 1 197 ? 22.047 7.258 -4.551 1 98.62 197 TRP B O 1
ATOM 5631 N N . ARG B 1 198 ? 23.016 9.117 -3.773 1 98.75 198 ARG B N 1
ATOM 5632 C CA . ARG B 1 198 ? 24.25 8.406 -3.479 1 98.75 198 ARG B CA 1
ATOM 5633 C C . ARG B 1 198 ? 24.078 7.492 -2.27 1 98.75 198 ARG B C 1
ATOM 5635 O O . ARG B 1 198 ? 23.25 7.754 -1.397 1 98.75 198 ARG B O 1
ATOM 5642 N N . ASP B 1 199 ? 24.828 6.441 -2.199 1 98.38 199 ASP B N 1
ATOM 5643 C CA . ASP B 1 199 ? 24.703 5.457 -1.129 1 98.38 199 ASP B CA 1
ATOM 5644 C C . ASP B 1 199 ? 24.781 6.121 0.243 1 98.38 199 ASP B C 1
ATOM 5646 O O . ASP B 1 199 ? 24.141 5.68 1.197 1 98.38 199 ASP B O 1
ATOM 5650 N N . ASP B 1 200 ? 25.547 7.133 0.383 1 98.06 200 ASP B N 1
ATOM 5651 C CA . ASP B 1 200 ? 25.781 7.801 1.659 1 98.06 200 ASP B CA 1
ATOM 5652 C C . ASP B 1 200 ? 25.141 9.195 1.675 1 98.06 200 ASP B C 1
ATOM 5654 O O . ASP B 1 200 ? 25.625 10.094 2.363 1 98.06 200 ASP B O 1
ATOM 5658 N N . GLY B 1 201 ? 24.109 9.352 0.851 1 98.25 201 GLY B N 1
ATOM 5659 C CA . GLY B 1 201 ? 23.469 10.656 0.723 1 98.25 201 GLY B CA 1
ATOM 5660 C C . GLY B 1 201 ? 22.75 11.102 1.989 1 98.25 201 GLY B C 1
ATOM 5661 O O . GLY B 1 201 ? 22.609 12.297 2.234 1 98.25 201 GLY B O 1
ATOM 5662 N N . LEU B 1 202 ? 22.219 10.188 2.721 1 97.88 202 LEU B N 1
ATOM 5663 C CA . LEU B 1 202 ? 21.672 10.516 4.039 1 97.88 202 LEU B CA 1
ATOM 5664 C C . LEU B 1 202 ? 22.781 10.586 5.078 1 97.88 202 LEU B C 1
ATOM 5666 O O . LEU B 1 202 ? 23.406 9.562 5.406 1 97.88 202 LEU B O 1
ATOM 5670 N N . VAL B 1 203 ? 23.016 11.695 5.641 1 97.25 203 VAL B N 1
ATOM 5671 C CA . VAL B 1 203 ? 24.188 11.883 6.484 1 97.25 203 VAL B CA 1
ATOM 5672 C C . VAL B 1 203 ? 23.766 11.984 7.949 1 97.25 203 VAL B C 1
ATOM 5674 O O . VAL B 1 203 ? 24.469 11.516 8.844 1 97.25 203 VAL B O 1
ATOM 5677 N N . TYR B 1 204 ? 22.641 12.539 8.227 1 97.81 204 TYR B N 1
ATOM 5678 C CA . TYR B 1 204 ? 22.125 12.719 9.586 1 97.81 204 TYR B CA 1
ATOM 5679 C C . TYR B 1 204 ? 23.188 13.32 10.492 1 97.81 204 TYR B C 1
ATOM 5681 O O . TYR B 1 204 ? 23.5 12.766 11.547 1 97.81 204 TYR B O 1
ATOM 5689 N N . ASP B 1 205 ? 23.797 14.414 10.117 1 97.81 205 ASP B N 1
ATOM 5690 C CA . ASP B 1 205 ? 24.828 15.133 10.859 1 97.81 205 ASP B CA 1
ATOM 5691 C C . ASP B 1 205 ? 24.219 16.188 11.781 1 97.81 205 ASP B C 1
ATOM 5693 O O . ASP B 1 205 ? 23.969 17.312 11.352 1 97.81 205 ASP B O 1
ATOM 5697 N N . LYS B 1 206 ? 24.016 15.922 13.008 1 97 206 LYS B N 1
ATOM 5698 C CA . LYS B 1 206 ? 23.359 16.797 13.969 1 97 206 LYS B CA 1
ATOM 5699 C C . LYS B 1 206 ? 24.188 18.062 14.219 1 97 206 LYS B C 1
ATOM 5701 O O . LYS B 1 206 ? 23.625 19.141 14.406 1 97 206 LYS B O 1
ATOM 5706 N N . GLU B 1 207 ? 25.422 17.938 14.211 1 96.31 207 GLU B N 1
ATOM 5707 C CA . GLU B 1 207 ? 26.297 19.062 14.492 1 96.31 207 GLU B CA 1
ATOM 5708 C C . GLU B 1 207 ? 26.234 20.094 13.359 1 96.31 207 GLU B C 1
ATOM 5710 O O . GLU B 1 207 ? 26.078 21.297 13.617 1 96.31 207 GLU B O 1
ATOM 5715 N N . ALA B 1 208 ? 26.25 19.625 12.133 1 96.5 208 ALA B N 1
ATOM 5716 C CA . ALA B 1 208 ? 26.25 20.516 10.977 1 96.5 208 ALA B CA 1
ATOM 5717 C C . ALA B 1 208 ? 24.828 20.953 10.633 1 96.5 208 ALA B C 1
ATOM 5719 O O . ALA B 1 208 ? 24.625 21.906 9.883 1 96.5 208 ALA B O 1
ATOM 5720 N N . GLY B 1 209 ? 23.859 20.234 11.148 1 96.44 209 GLY B N 1
ATOM 5721 C CA . GLY B 1 209 ? 22.469 20.516 10.836 1 96.44 209 GLY B CA 1
ATOM 5722 C C . GLY B 1 209 ? 22.078 20.078 9.438 1 96.44 209 GLY B C 1
ATOM 5723 O O . GLY B 1 209 ? 21.359 20.797 8.734 1 96.44 209 GLY B O 1
ATOM 5724 N N . VAL B 1 210 ? 22.641 18.938 8.984 1 97.56 210 VAL B N 1
ATOM 5725 C CA . VAL B 1 210 ? 22.344 18.406 7.66 1 97.56 210 VAL B CA 1
ATOM 5726 C C . VAL B 1 210 ? 21.766 17 7.785 1 97.56 210 VAL B C 1
ATOM 5728 O O . VAL B 1 210 ? 22.453 16.078 8.234 1 97.56 210 VAL B O 1
ATOM 5731 N N . PHE B 1 211 ? 20.547 16.875 7.402 1 97.88 211 PHE B N 1
ATOM 5732 C CA . PHE B 1 211 ? 19.922 15.555 7.457 1 97.88 211 PHE B CA 1
ATOM 5733 C C . PHE B 1 211 ? 20.359 14.703 6.27 1 97.88 211 PHE B C 1
ATOM 5735 O O . PHE B 1 211 ? 20.828 13.578 6.445 1 97.88 211 PHE B O 1
ATOM 5742 N N . SER B 1 212 ? 20.172 15.211 5.086 1 97.75 212 SER B N 1
ATOM 5743 C CA . SER B 1 212 ? 20.656 14.617 3.846 1 97.75 212 SER B CA 1
ATOM 5744 C C . SER B 1 212 ? 21.5 15.617 3.049 1 97.75 212 SER B C 1
ATOM 5746 O O . SER B 1 212 ? 21.188 16.797 3.002 1 97.75 212 SER B O 1
ATOM 5748 N N . ASP B 1 213 ? 22.516 15.156 2.416 1 97.5 213 ASP B N 1
ATOM 5749 C CA . ASP B 1 213 ? 23.422 15.992 1.627 1 97.5 213 ASP B CA 1
ATOM 5750 C C . ASP B 1 213 ? 22.844 16.266 0.24 1 97.5 213 ASP B C 1
ATOM 5752 O O . ASP B 1 213 ? 22.766 15.359 -0.595 1 97.5 213 ASP B O 1
ATOM 5756 N N . PRO B 1 214 ? 22.5 17.5 -0.043 1 94.25 214 PRO B N 1
ATOM 5757 C CA . PRO B 1 214 ? 21.891 17.781 -1.343 1 94.25 214 PRO B CA 1
ATOM 5758 C C . PRO B 1 214 ? 22.828 17.484 -2.514 1 94.25 214 PRO B C 1
ATOM 5760 O O . PRO B 1 214 ? 22.359 17.203 -3.623 1 94.25 214 PRO B O 1
ATOM 5763 N N . ASP B 1 215 ? 24.094 17.5 -2.303 1 95.62 215 ASP B N 1
ATOM 5764 C CA . ASP B 1 215 ? 25.062 17.234 -3.365 1 95.62 215 ASP B CA 1
ATOM 5765 C C . ASP B 1 215 ? 25.125 15.734 -3.672 1 95.62 215 ASP B C 1
ATOM 5767 O O . ASP B 1 215 ? 25.688 15.336 -4.688 1 95.62 215 ASP B O 1
ATOM 5771 N N . ALA B 1 216 ? 24.578 14.977 -2.803 1 98 216 ALA B N 1
ATOM 5772 C CA . ALA B 1 216 ? 24.547 13.523 -2.984 1 98 216 ALA B CA 1
ATOM 5773 C C . ALA B 1 216 ? 23.156 13.055 -3.354 1 98 216 ALA B C 1
ATOM 5775 O O . ALA B 1 216 ? 22.812 11.883 -3.162 1 98 216 ALA B O 1
ATOM 5776 N N . ILE B 1 217 ? 22.344 13.93 -3.777 1 96.94 217 ILE B N 1
ATOM 5777 C CA . ILE B 1 217 ? 21.016 13.672 -4.32 1 96.94 217 ILE B CA 1
ATOM 5778 C C . ILE B 1 217 ? 20.859 14.375 -5.668 1 96.94 217 ILE B C 1
ATOM 5780 O O . ILE B 1 217 ? 21.359 15.492 -5.855 1 96.94 217 ILE B O 1
ATOM 5784 N N . ARG B 1 218 ? 20.156 13.75 -6.605 1 96 218 ARG B N 1
ATOM 5785 C CA . ARG B 1 218 ? 20.016 14.367 -7.918 1 96 218 ARG B CA 1
ATOM 5786 C C . ARG B 1 218 ? 18.703 13.945 -8.586 1 96 218 ARG B C 1
ATOM 5788 O O . ARG B 1 218 ? 18.156 12.891 -8.266 1 96 218 ARG B O 1
ATOM 5795 N N . GLU B 1 219 ? 18.203 14.766 -9.406 1 94.75 219 GLU B N 1
ATOM 5796 C CA . GLU B 1 219 ? 17.172 14.336 -10.344 1 94.75 219 GLU B CA 1
ATOM 5797 C C . GLU B 1 219 ? 17.703 13.336 -11.352 1 94.75 219 GLU B C 1
ATOM 5799 O O . GLU B 1 219 ? 18.844 13.461 -11.812 1 94.75 219 GLU B O 1
ATOM 5804 N N . ILE B 1 220 ? 16.891 12.383 -11.703 1 96.56 220 ILE B N 1
ATOM 5805 C CA . ILE B 1 220 ? 17.328 11.422 -12.719 1 96.56 220 ILE B CA 1
ATOM 5806 C C . ILE B 1 220 ? 17.031 11.969 -14.109 1 96.56 220 ILE B C 1
ATOM 5808 O O . ILE B 1 220 ? 17.609 11.523 -15.102 1 96.56 220 ILE B O 1
ATOM 5812 N N . ASN B 1 221 ? 16.047 12.859 -14.25 1 94.94 221 ASN B N 1
ATOM 5813 C CA . ASN B 1 221 ? 15.641 13.492 -15.5 1 94.94 221 ASN B CA 1
ATOM 5814 C C . ASN B 1 221 ? 15.438 12.469 -16.609 1 94.94 221 ASN B C 1
ATOM 5816 O O . ASN B 1 221 ? 15.953 12.633 -17.719 1 94.94 221 ASN B O 1
ATOM 5820 N N . PHE B 1 222 ? 14.758 11.43 -16.281 1 96.38 222 PHE B N 1
ATOM 5821 C CA . PHE B 1 222 ? 14.469 10.414 -17.281 1 96.38 222 PHE B CA 1
ATOM 5822 C C . PHE B 1 222 ? 13.477 10.938 -18.312 1 96.38 222 PHE B C 1
ATOM 5824 O O . PHE B 1 222 ? 12.406 11.43 -17.953 1 96.38 222 PHE B O 1
ATOM 5831 N N . ASP B 1 223 ? 13.766 10.828 -19.516 1 95.44 223 ASP B N 1
ATOM 5832 C CA . ASP B 1 223 ? 12.93 11.211 -20.656 1 95.44 223 ASP B CA 1
ATOM 5833 C C . ASP B 1 223 ? 12.938 10.133 -21.734 1 95.44 223 ASP B C 1
ATOM 5835 O O . ASP B 1 223 ? 13.75 10.18 -22.656 1 95.44 223 ASP B O 1
ATOM 5839 N N . GLY B 1 224 ? 11.961 9.195 -21.547 1 95.06 224 GLY B N 1
ATOM 5840 C CA . GLY B 1 224 ? 11.914 8.055 -22.453 1 95.06 224 GLY B CA 1
ATOM 5841 C C . GLY B 1 224 ? 10.766 8.125 -23.438 1 95.06 224 GLY B C 1
ATOM 5842 O O . GLY B 1 224 ? 10.211 9.195 -23.672 1 95.06 224 GLY B O 1
ATOM 5843 N N . ASN B 1 225 ? 10.477 6.953 -24.141 1 94.81 225 ASN B N 1
ATOM 5844 C CA . ASN B 1 225 ? 9.406 6.855 -25.125 1 94.81 225 ASN B CA 1
ATOM 5845 C C . ASN B 1 225 ? 8.031 6.832 -24.453 1 94.81 225 ASN B C 1
ATOM 5847 O O . ASN B 1 225 ? 7.055 7.316 -25.031 1 94.81 225 ASN B O 1
ATOM 5851 N N . TYR B 1 226 ? 8.039 6.301 -23.188 1 94.44 226 TYR B N 1
ATOM 5852 C CA . TYR B 1 226 ? 6.734 6.051 -22.578 1 94.44 226 TYR B CA 1
ATOM 5853 C C . TYR B 1 226 ? 6.598 6.809 -21.266 1 94.44 226 TYR B C 1
ATOM 5855 O O . TYR B 1 226 ? 5.48 7.102 -20.828 1 94.44 226 TYR B O 1
ATOM 5863 N N . TYR B 1 227 ? 7.746 7.105 -20.641 1 95.19 227 TYR B N 1
ATOM 5864 C CA . TYR B 1 227 ? 7.711 7.762 -19.328 1 95.19 227 TYR B CA 1
ATOM 5865 C C . TYR B 1 227 ? 8.633 8.977 -19.312 1 95.19 227 TYR B C 1
ATOM 5867 O O . TYR B 1 227 ? 9.719 8.945 -19.891 1 95.19 227 TYR B O 1
ATOM 5875 N N . LYS B 1 228 ? 8.164 10.031 -18.641 1 95.69 228 LYS B N 1
ATOM 5876 C CA . LYS B 1 228 ? 8.953 11.211 -18.281 1 95.69 228 LYS B CA 1
ATOM 5877 C C . LYS B 1 228 ? 8.938 11.453 -16.781 1 95.69 228 LYS B C 1
ATOM 5879 O O . LYS B 1 228 ? 7.91 11.836 -16.219 1 95.69 228 LYS B O 1
ATOM 5884 N N . VAL B 1 229 ? 10.07 11.219 -16.156 1 95.19 229 VAL B N 1
ATOM 5885 C CA . VAL B 1 229 ? 10.156 11.25 -14.703 1 95.19 229 VAL B CA 1
ATOM 5886 C C . VAL B 1 229 ? 11.414 12.008 -14.281 1 95.19 229 VAL B C 1
ATOM 5888 O O . VAL B 1 229 ? 12.516 11.469 -14.336 1 95.19 229 VAL B O 1
ATOM 5891 N N . PRO B 1 230 ? 11.242 13.164 -13.719 1 93.88 230 PRO B N 1
ATOM 5892 C CA . PRO B 1 230 ? 12.414 13.953 -13.336 1 93.88 230 PRO B CA 1
ATOM 5893 C C . PRO B 1 230 ? 13.094 13.43 -12.07 1 93.88 230 PRO B C 1
ATOM 5895 O O . PRO B 1 230 ? 14.32 13.375 -12 1 93.88 230 PRO B O 1
ATOM 5898 N N . GLY B 1 231 ? 12.289 12.977 -11.094 1 92.44 231 GLY B N 1
ATOM 5899 C CA . GLY B 1 231 ? 12.836 12.68 -9.781 1 92.44 231 GLY B CA 1
ATOM 5900 C C . GLY B 1 231 ? 13.109 13.93 -8.961 1 92.44 231 GLY B C 1
ATOM 5901 O O . GLY B 1 231 ? 12.609 15.008 -9.273 1 92.44 231 GLY B O 1
ATOM 5902 N N . PRO B 1 232 ? 14.016 13.859 -7.883 1 94.81 232 PRO B N 1
ATOM 5903 C CA . PRO B 1 232 ? 14.625 12.648 -7.324 1 94.81 232 PRO B CA 1
ATOM 5904 C C . PRO B 1 232 ? 13.617 11.766 -6.59 1 94.81 232 PRO B C 1
ATOM 5906 O O . PRO B 1 232 ? 12.484 12.188 -6.348 1 94.81 232 PRO B O 1
ATOM 5909 N N . GLN B 1 233 ? 14.07 10.508 -6.363 1 96.25 233 GLN B N 1
ATOM 5910 C CA . GLN B 1 233 ? 13.266 9.625 -5.527 1 96.25 233 GLN B CA 1
ATOM 5911 C C . GLN B 1 233 ? 13.062 10.219 -4.137 1 96.25 233 GLN B C 1
ATOM 5913 O O . GLN B 1 233 ? 14 10.773 -3.547 1 96.25 233 GLN B O 1
ATOM 5918 N N . ILE B 1 234 ? 11.898 10.148 -3.611 1 95.81 234 ILE B N 1
ATOM 5919 C CA . ILE B 1 234 ? 11.531 10.828 -2.375 1 95.81 234 ILE B CA 1
ATOM 5920 C C . ILE B 1 234 ? 11.945 9.984 -1.175 1 95.81 234 ILE B C 1
ATOM 5922 O O . ILE B 1 234 ? 12.086 10.492 -0.062 1 95.81 234 ILE B O 1
ATOM 5926 N N . THR B 1 235 ? 12.141 8.711 -1.312 1 97.94 235 THR B N 1
ATOM 5927 C CA . THR B 1 235 ? 12.57 7.84 -0.225 1 97.94 235 THR B CA 1
ATOM 5928 C C . THR B 1 235 ? 14.094 7.789 -0.139 1 97.94 235 THR B C 1
ATOM 5930 O O . THR B 1 235 ? 14.781 7.828 -1.162 1 97.94 235 THR B O 1
ATOM 5933 N N . GLU B 1 236 ? 14.586 7.695 1.057 1 98.06 236 GLU B N 1
ATOM 5934 C CA . GLU B 1 236 ? 16.016 7.461 1.238 1 98.06 236 GLU B CA 1
ATOM 5935 C C . GLU B 1 236 ? 16.391 6.051 0.803 1 98.06 236 GLU B C 1
ATOM 5937 O O . GLU B 1 236 ? 15.531 5.195 0.613 1 98.06 236 GLU B O 1
ATOM 5942 N N . PRO B 1 237 ? 17.688 5.809 0.583 1 98.31 237 PRO B N 1
ATOM 5943 C CA . PRO B 1 237 ? 18.141 4.477 0.166 1 98.31 237 PRO B CA 1
ATOM 5944 C C . PRO B 1 237 ? 17.703 3.379 1.14 1 98.31 237 PRO B C 1
ATOM 5946 O O . PRO B 1 237 ? 17.797 3.561 2.357 1 98.31 237 PRO B O 1
ATOM 5949 N N . SER B 1 238 ? 17.188 2.301 0.618 1 98.25 238 SER B N 1
ATOM 5950 C CA . SER B 1 238 ? 16.719 1.17 1.414 1 98.25 238 SER B CA 1
ATOM 5951 C C . SER B 1 238 ? 17.75 0.045 1.433 1 98.25 238 SER B C 1
ATOM 5953 O O . SER B 1 238 ? 18.734 0.089 0.697 1 98.25 238 SER B O 1
ATOM 5955 N N . PRO B 1 239 ? 17.578 -1.012 2.201 1 97.94 239 PRO B N 1
ATOM 5956 C CA . PRO B 1 239 ? 18.625 -2.016 2.426 1 97.94 239 PRO B CA 1
ATOM 5957 C C . PRO B 1 239 ? 19.062 -2.711 1.139 1 97.94 239 PRO B C 1
ATOM 5959 O O . PRO B 1 239 ? 20.25 -2.924 0.924 1 97.94 239 PRO B O 1
ATOM 5962 N N . GLN B 1 240 ? 18.141 -3.049 0.27 1 98.19 240 GLN B N 1
ATOM 5963 C CA . GLN B 1 240 ? 18.516 -3.75 -0.954 1 98.19 240 GLN B CA 1
ATOM 5964 C C . GLN B 1 240 ? 18.719 -2.771 -2.107 1 98.19 240 GLN B C 1
ATOM 5966 O O . GLN B 1 240 ? 19.234 -3.148 -3.162 1 98.19 240 GLN B O 1
ATOM 5971 N N . ARG B 1 241 ? 18.25 -1.516 -1.965 1 98.31 241 ARG B N 1
ATOM 5972 C CA . ARG B 1 241 ? 18.188 -0.486 -2.998 1 98.31 241 ARG B CA 1
ATOM 5973 C C . ARG B 1 241 ? 17.094 -0.79 -4.008 1 98.31 241 ARG B C 1
ATOM 5975 O O . ARG B 1 241 ? 16.219 0.053 -4.266 1 98.31 241 ARG B O 1
ATOM 5982 N N . ILE B 1 242 ? 17.094 -1.986 -4.613 1 98.69 242 ILE B N 1
ATOM 5983 C CA . ILE B 1 242 ? 15.984 -2.492 -5.41 1 98.69 242 ILE B CA 1
ATOM 5984 C C . ILE B 1 242 ? 15.594 -3.885 -4.922 1 98.69 242 ILE B C 1
ATOM 5986 O O . ILE B 1 242 ? 16.422 -4.629 -4.402 1 98.69 242 ILE B O 1
ATOM 5990 N N . PRO B 1 243 ? 14.352 -4.277 -5.016 1 98.81 243 PRO B N 1
ATOM 5991 C CA . PRO B 1 243 ? 13.938 -5.625 -4.613 1 98.81 243 PRO B CA 1
ATOM 5992 C C . PRO B 1 243 ? 14.539 -6.711 -5.508 1 98.81 243 PRO B C 1
ATOM 5994 O O . PRO B 1 243 ? 15.039 -6.414 -6.594 1 98.81 243 PRO B O 1
ATOM 5997 N N . VAL B 1 244 ? 14.539 -7.91 -5 1 98.88 244 VAL B N 1
ATOM 5998 C CA . VAL B 1 244 ? 14.883 -9.031 -5.867 1 98.88 244 VAL B CA 1
ATOM 5999 C C . VAL B 1 244 ? 13.922 -9.07 -7.062 1 98.88 244 VAL B C 1
ATOM 6001 O O . VAL B 1 244 ? 12.703 -9.023 -6.891 1 98.88 244 VAL B O 1
ATOM 6004 N N . ILE B 1 245 ? 14.469 -9.133 -8.25 1 98.88 245 ILE B N 1
ATOM 6005 C CA . ILE B 1 245 ? 13.633 -9.109 -9.445 1 98.88 245 ILE B CA 1
ATOM 6006 C C . ILE B 1 245 ? 13.266 -10.539 -9.844 1 98.88 245 ILE B C 1
ATOM 6008 O O . ILE B 1 245 ? 14.141 -11.352 -10.125 1 98.88 245 ILE B O 1
ATOM 6012 N N . ILE B 1 246 ? 12.016 -10.758 -9.836 1 98.81 246 ILE B N 1
ATOM 6013 C CA . ILE B 1 246 ? 11.43 -12.039 -10.211 1 98.81 246 ILE B CA 1
ATOM 6014 C C . ILE B 1 246 ? 10.719 -11.914 -11.555 1 98.81 246 ILE B C 1
ATOM 6016 O O . ILE B 1 246 ? 10.102 -10.883 -11.844 1 98.81 246 ILE B O 1
ATOM 6020 N N . GLN B 1 247 ? 10.867 -12.852 -12.344 1 97.44 247 GLN B N 1
ATOM 6021 C CA . GLN B 1 247 ? 10.203 -12.891 -13.641 1 97.44 247 GLN B CA 1
ATOM 6022 C C . GLN B 1 247 ? 9.617 -14.273 -13.922 1 97.44 247 GLN B C 1
ATOM 6024 O O . GLN B 1 247 ? 10.227 -15.289 -13.594 1 97.44 247 GLN B O 1
ATOM 6029 N N . ALA B 1 248 ? 8.461 -14.312 -14.539 1 92.94 248 ALA B N 1
ATOM 6030 C CA . ALA B 1 248 ? 7.785 -15.594 -14.758 1 92.94 248 ALA B CA 1
ATOM 6031 C C . ALA B 1 248 ? 7.297 -15.719 -16.203 1 92.94 248 ALA B C 1
ATOM 6033 O O . ALA B 1 248 ? 6.574 -16.656 -16.547 1 92.94 248 ALA B O 1
ATOM 6034 N N . GLY B 1 249 ? 7.672 -14.844 -17.078 1 87.88 249 GLY B N 1
ATOM 6035 C CA . GLY B 1 249 ? 7.203 -14.891 -18.453 1 87.88 249 GLY B CA 1
ATOM 6036 C C . GLY B 1 249 ? 7.891 -15.961 -19.281 1 87.88 249 GLY B C 1
ATOM 6037 O O . GLY B 1 249 ? 9.109 -16.125 -19.203 1 87.88 249 GLY B O 1
ATOM 6038 N N . ALA B 1 250 ? 7.094 -16.625 -20.156 1 85 250 ALA B N 1
ATOM 6039 C CA . ALA B 1 250 ? 7.633 -17.734 -20.953 1 85 250 ALA B CA 1
ATOM 6040 C C . ALA B 1 250 ? 7.621 -17.391 -22.438 1 85 250 ALA B C 1
ATOM 6042 O O . ALA B 1 250 ? 8.195 -18.109 -23.25 1 85 250 ALA B O 1
ATOM 6043 N N . SER B 1 251 ? 6.949 -16.328 -22.797 1 87.81 251 SER B N 1
ATOM 6044 C CA . SER B 1 251 ? 6.992 -15.883 -24.188 1 87.81 251 SER B CA 1
ATOM 6045 C C . SER B 1 251 ? 8.391 -15.414 -24.578 1 87.81 251 SER B C 1
ATOM 6047 O O . SER B 1 251 ? 9.234 -15.164 -23.703 1 87.81 251 SER B O 1
ATOM 6049 N N . PRO B 1 252 ? 8.617 -15.336 -25.875 1 90.69 252 PRO B N 1
ATOM 6050 C CA . PRO B 1 252 ? 9.938 -14.859 -26.281 1 90.69 252 PRO B CA 1
ATOM 6051 C C . PRO B 1 252 ? 10.32 -13.531 -25.625 1 90.69 252 PRO B C 1
ATOM 6053 O O . PRO B 1 252 ? 11.438 -13.383 -25.141 1 90.69 252 PRO B O 1
ATOM 6056 N N . LYS B 1 253 ? 9.391 -12.594 -25.594 1 93.44 253 LYS B N 1
ATOM 6057 C CA . LYS B 1 253 ? 9.672 -11.312 -24.953 1 93.44 253 LYS B CA 1
ATOM 6058 C C . LYS B 1 253 ? 9.789 -11.469 -23.438 1 93.44 253 LYS B C 1
ATOM 6060 O O . LYS B 1 253 ? 10.57 -10.766 -22.797 1 93.44 253 LYS B O 1
ATOM 6065 N N . GLY B 1 254 ? 9.008 -12.367 -22.922 1 93.5 254 GLY B N 1
ATOM 6066 C CA . GLY B 1 254 ? 9.125 -12.664 -21.5 1 93.5 254 GLY B CA 1
ATOM 6067 C C . GLY B 1 254 ? 10.477 -13.25 -21.125 1 93.5 254 GLY B C 1
ATOM 6068 O O . GLY B 1 254 ? 11.062 -12.859 -20.109 1 93.5 254 GLY B O 1
ATOM 6069 N N . LEU B 1 255 ? 10.953 -14.141 -21.984 1 94.56 255 LEU B N 1
ATOM 6070 C CA . LEU B 1 255 ? 12.258 -14.734 -21.75 1 94.56 255 LEU B CA 1
ATOM 6071 C C . LEU B 1 255 ? 13.359 -13.68 -21.812 1 94.56 255 LEU B C 1
ATOM 6073 O O . LEU B 1 255 ? 14.297 -13.711 -21.016 1 94.56 255 LEU B O 1
ATOM 6077 N N . LEU B 1 256 ? 13.188 -12.766 -22.719 1 95.69 256 LEU B N 1
ATOM 6078 C CA . LEU B 1 256 ? 14.156 -11.68 -22.844 1 95.69 256 LEU B CA 1
ATOM 6079 C C . LEU B 1 256 ? 14.164 -10.812 -21.594 1 95.69 256 LEU B C 1
ATOM 6081 O O . LEU B 1 256 ? 15.227 -10.445 -21.094 1 95.69 256 LEU B O 1
ATOM 6085 N N . LEU B 1 257 ? 12.984 -10.508 -21.094 1 97 257 LEU B N 1
ATOM 6086 C CA . LEU B 1 257 ? 12.891 -9.695 -19.891 1 97 257 LEU B CA 1
ATOM 6087 C C . LEU B 1 257 ? 13.547 -10.398 -18.703 1 97 257 LEU B C 1
ATOM 6089 O O . LEU B 1 257 ? 14.258 -9.766 -17.922 1 97 257 LEU B O 1
ATOM 6093 N N . GLY B 1 258 ? 13.258 -11.688 -18.578 1 97.31 258 GLY B N 1
ATOM 6094 C CA . GLY B 1 258 ? 13.875 -12.484 -17.516 1 97.31 258 GLY B CA 1
ATOM 6095 C C . GLY B 1 258 ? 15.383 -12.57 -17.641 1 97.31 258 GLY B C 1
ATOM 6096 O O . GLY B 1 258 ? 16.094 -12.422 -16.656 1 97.31 258 GLY B O 1
ATOM 6097 N N . ALA B 1 259 ? 15.859 -12.789 -18.844 1 98 259 ALA B N 1
ATOM 6098 C CA . ALA B 1 259 ? 17.297 -12.891 -19.109 1 98 259 ALA B CA 1
ATOM 6099 C C . ALA B 1 259 ? 18.016 -11.586 -18.766 1 98 259 ALA B C 1
ATOM 6101 O O . ALA B 1 259 ? 19.125 -11.602 -18.234 1 98 259 ALA B O 1
ATOM 6102 N N . LYS B 1 260 ? 17.375 -10.508 -19.047 1 98.12 260 LYS B N 1
ATOM 6103 C CA . LYS B 1 260 ? 17.984 -9.195 -18.859 1 98.12 260 LYS B CA 1
ATOM 6104 C C . LYS B 1 260 ? 17.953 -8.781 -17.391 1 98.12 260 LYS B C 1
ATOM 6106 O O . LYS B 1 260 ? 18.969 -8.32 -16.844 1 98.12 260 LYS B O 1
ATOM 6111 N N . HIS B 1 261 ? 16.781 -8.984 -16.703 1 98.5 261 HIS B N 1
ATOM 6112 C CA . HIS B 1 261 ? 16.547 -8.336 -15.414 1 98.5 261 HIS B CA 1
ATOM 6113 C C . HIS B 1 261 ? 16.422 -9.359 -14.297 1 98.5 261 HIS B C 1
ATOM 6115 O O . HIS B 1 261 ? 16.594 -9.031 -13.117 1 98.5 261 HIS B O 1
ATOM 6121 N N . GLY B 1 262 ? 16.062 -10.578 -14.578 1 98.5 262 GLY B N 1
ATOM 6122 C CA . GLY B 1 262 ? 15.641 -11.531 -13.562 1 98.5 262 GLY B CA 1
ATOM 6123 C C . GLY B 1 262 ? 16.781 -12.031 -12.695 1 98.5 262 GLY B C 1
ATOM 6124 O O . GLY B 1 262 ? 17.891 -12.242 -13.18 1 98.5 262 GLY B O 1
ATOM 6125 N N . GLU B 1 263 ? 16.531 -12.156 -11.414 1 98.75 263 GLU B N 1
ATOM 6126 C CA . GLU B 1 263 ? 17.375 -12.891 -10.477 1 98.75 263 GLU B CA 1
ATOM 6127 C C . GLU B 1 263 ? 16.766 -14.242 -10.125 1 98.75 263 GLU B C 1
ATOM 6129 O O . GLU B 1 263 ? 17.469 -15.258 -10.109 1 98.75 263 GLU B O 1
ATOM 6134 N N . LEU B 1 264 ? 15.484 -14.227 -9.906 1 98.62 264 LEU B N 1
ATOM 6135 C CA . LEU B 1 264 ? 14.664 -15.43 -9.797 1 98.62 264 LEU B CA 1
ATOM 6136 C C . LEU B 1 264 ? 13.734 -15.562 -11 1 98.62 264 LEU B C 1
ATOM 6138 O O . LEU B 1 264 ? 13.016 -14.625 -11.344 1 98.62 264 LEU B O 1
ATOM 6142 N N . ILE B 1 265 ? 13.781 -16.703 -11.625 1 98.25 265 ILE B N 1
ATOM 6143 C CA . ILE B 1 265 ? 12.945 -16.969 -12.789 1 98.25 265 ILE B CA 1
ATOM 6144 C C . ILE B 1 265 ? 12 -18.141 -12.484 1 98.25 265 ILE B C 1
ATOM 6146 O O . ILE B 1 265 ? 12.453 -19.234 -12.156 1 98.25 265 ILE B O 1
ATOM 6150 N N . TYR B 1 266 ? 10.742 -17.906 -12.602 1 96.56 266 TYR B N 1
ATOM 6151 C CA . TYR B 1 266 ? 9.734 -18.938 -12.391 1 96.56 266 TYR B CA 1
ATOM 6152 C C . TYR B 1 266 ? 9.336 -19.578 -13.711 1 96.56 266 TYR B C 1
ATOM 6154 O O . TYR B 1 266 ? 8.836 -18.906 -14.617 1 96.56 266 TYR B O 1
ATOM 6162 N N . VAL B 1 267 ? 9.523 -20.875 -13.742 1 92.06 267 VAL B N 1
ATOM 6163 C CA . VAL B 1 267 ? 9.258 -21.625 -14.969 1 92.06 267 VAL B CA 1
ATOM 6164 C C . VAL B 1 267 ? 8.016 -22.5 -14.781 1 92.06 267 VAL B C 1
ATOM 6166 O O . VAL B 1 267 ? 7.902 -23.234 -13.797 1 92.06 267 VAL B O 1
ATOM 6169 N N . GLY B 1 268 ? 7.07 -22.328 -15.672 1 82.31 268 GLY B N 1
ATOM 6170 C CA . GLY B 1 268 ? 5.848 -23.109 -15.609 1 82.31 268 GLY B CA 1
ATOM 6171 C C . GLY B 1 268 ? 5.883 -24.344 -16.484 1 82.31 268 GLY B C 1
ATOM 6172 O O . GLY B 1 268 ? 5.75 -24.25 -17.703 1 82.31 268 GLY B O 1
ATOM 6173 N N . ALA B 1 269 ? 6.16 -25.547 -16 1 75.88 269 ALA B N 1
ATOM 6174 C CA . ALA B 1 269 ? 6.07 -26.812 -16.734 1 75.88 269 ALA B CA 1
ATOM 6175 C C . ALA B 1 269 ? 6.047 -28 -15.773 1 75.88 269 ALA B C 1
ATOM 6177 O O . ALA B 1 269 ? 6.582 -27.922 -14.664 1 75.88 269 ALA B O 1
ATOM 6178 N N . ARG B 1 270 ? 5.348 -28.953 -16.266 1 79.62 270 ARG B N 1
ATOM 6179 C CA . ARG B 1 270 ? 5.277 -30.172 -15.469 1 79.62 270 ARG B CA 1
ATOM 6180 C C . ARG B 1 270 ? 6.504 -31.047 -15.703 1 79.62 270 ARG B C 1
ATOM 6182 O O . ARG B 1 270 ? 7.141 -31.516 -14.75 1 79.62 270 ARG B O 1
ATOM 6189 N N . SER B 1 271 ? 6.91 -31.219 -16.938 1 86.56 271 SER B N 1
ATOM 6190 C CA . SER B 1 271 ? 8 -32.125 -17.312 1 86.56 271 SER B CA 1
ATOM 6191 C C . SER B 1 271 ? 9.359 -31.5 -16.969 1 86.56 271 SER B C 1
ATOM 6193 O O . SER B 1 271 ? 9.68 -30.391 -17.391 1 86.56 271 SER B O 1
ATOM 6195 N N . PRO B 1 272 ? 10.156 -32.281 -16.188 1 93.12 272 PRO B N 1
ATOM 6196 C CA . PRO B 1 272 ? 11.492 -31.75 -15.867 1 93.12 272 PRO B CA 1
ATOM 6197 C C . PRO B 1 272 ? 12.336 -31.5 -17.109 1 93.12 272 PRO B C 1
ATOM 6199 O O . PRO B 1 272 ? 13.18 -30.594 -17.125 1 93.12 272 PRO B O 1
ATOM 6202 N N . GLU B 1 273 ? 12.039 -32.25 -18.203 1 92.31 273 GLU B N 1
ATOM 6203 C CA . GLU B 1 273 ? 12.789 -32.062 -19.453 1 92.31 273 GLU B CA 1
ATOM 6204 C C . GLU B 1 273 ? 12.461 -30.719 -20.094 1 92.31 273 GLU B C 1
ATOM 6206 O O . GLU B 1 273 ? 13.359 -30.031 -20.578 1 92.31 273 GLU B O 1
ATOM 6211 N N . ILE B 1 274 ? 11.211 -30.406 -20 1 89.31 274 ILE B N 1
ATOM 6212 C CA . ILE B 1 274 ? 10.797 -29.125 -20.547 1 89.31 274 ILE B CA 1
ATOM 6213 C C . ILE B 1 274 ? 11.359 -27.984 -19.703 1 89.31 274 ILE B C 1
ATOM 6215 O O . ILE B 1 274 ? 11.805 -26.969 -20.219 1 89.31 274 ILE B O 1
ATOM 6219 N N . VAL B 1 275 ? 11.352 -28.172 -18.438 1 93.56 275 VAL B N 1
ATOM 6220 C CA . VAL B 1 275 ? 11.922 -27.188 -17.531 1 93.56 275 VAL B CA 1
ATOM 6221 C C . VAL B 1 275 ? 13.398 -26.984 -17.844 1 93.56 275 VAL B C 1
ATOM 6223 O O . VAL B 1 275 ? 13.883 -25.859 -17.906 1 93.56 275 VAL B O 1
ATOM 6226 N N . ARG B 1 276 ? 14.102 -28.031 -18.062 1 96.25 276 ARG B N 1
ATOM 6227 C CA . ARG B 1 276 ? 15.523 -27.969 -18.406 1 96.25 276 ARG B CA 1
ATOM 6228 C C . ARG B 1 276 ? 15.742 -27.141 -19.672 1 96.25 276 ARG B C 1
ATOM 6230 O O . ARG B 1 276 ? 16.656 -26.312 -19.719 1 96.25 276 ARG B O 1
ATOM 6237 N N . GLU B 1 277 ? 14.93 -27.422 -20.641 1 94.44 277 GLU B N 1
ATOM 6238 C CA . GLU B 1 277 ? 15.039 -26.688 -21.891 1 94.44 277 GLU B CA 1
ATOM 6239 C C . GLU B 1 277 ? 14.859 -25.188 -21.688 1 94.44 277 GLU B C 1
ATOM 6241 O O . GLU B 1 277 ? 15.609 -24.391 -22.25 1 94.44 277 GLU B O 1
ATOM 6246 N N . LYS B 1 278 ? 13.859 -24.859 -20.938 1 93.94 278 LYS B N 1
ATOM 6247 C CA . LYS B 1 278 ? 13.586 -23.453 -20.672 1 93.94 278 LYS B CA 1
ATOM 6248 C C . LYS B 1 278 ? 14.719 -22.797 -19.891 1 93.94 278 LYS B C 1
ATOM 6250 O O . LYS B 1 278 ? 15.07 -21.641 -20.141 1 93.94 278 LYS B O 1
ATOM 6255 N N . ILE B 1 279 ? 15.25 -23.531 -18.953 1 97.06 279 ILE B N 1
ATOM 6256 C CA . ILE B 1 279 ? 16.375 -23.047 -18.172 1 97.06 279 ILE B CA 1
ATOM 6257 C C . ILE B 1 279 ? 17.562 -22.781 -19.078 1 97.06 279 ILE B C 1
ATOM 6259 O O . ILE B 1 279 ? 18.156 -21.688 -19.047 1 97.06 279 ILE B O 1
ATOM 6263 N N . GLU B 1 280 ? 17.875 -23.75 -19.906 1 97.31 280 GLU B N 1
ATOM 6264 C CA . GLU B 1 280 ? 19.016 -23.625 -20.797 1 97.31 280 GLU B CA 1
ATOM 6265 C C . GLU B 1 280 ? 18.828 -22.484 -21.781 1 97.31 280 GLU B C 1
ATOM 6267 O O . GLU B 1 280 ? 19.766 -21.719 -22.062 1 97.31 280 GLU B O 1
ATOM 6272 N N . GLU B 1 281 ? 17.672 -22.391 -22.281 1 96.56 281 GLU B N 1
ATOM 6273 C CA . GLU B 1 281 ? 17.375 -21.312 -23.219 1 96.56 281 GLU B CA 1
ATOM 6274 C C . GLU B 1 281 ? 17.562 -19.938 -22.562 1 96.56 281 GLU B C 1
ATOM 6276 O O . GLU B 1 281 ? 18.188 -19.047 -23.141 1 96.56 281 GLU B O 1
ATOM 6281 N N . THR B 1 282 ? 17.016 -19.766 -21.406 1 97.25 282 THR B N 1
ATOM 6282 C CA . THR B 1 282 ? 17.109 -18.5 -20.703 1 97.25 282 THR B CA 1
ATOM 6283 C C . THR B 1 282 ? 18.547 -18.172 -20.344 1 97.25 282 THR B C 1
ATOM 6285 O O . THR B 1 282 ? 18.984 -17.031 -20.5 1 97.25 282 THR B O 1
ATOM 6288 N N . LYS B 1 283 ? 19.266 -19.141 -19.875 1 98.12 283 LYS B N 1
ATOM 6289 C CA . LYS B 1 283 ? 20.672 -18.953 -19.531 1 98.12 283 LYS B CA 1
ATOM 6290 C C . LYS B 1 283 ? 21.484 -18.547 -20.75 1 98.12 283 LYS B C 1
ATOM 6292 O O . LYS B 1 283 ? 22.344 -17.672 -20.672 1 98.12 283 LYS B O 1
ATOM 6297 N N . LYS B 1 284 ? 21.219 -19.234 -21.859 1 98.06 284 LYS B N 1
ATOM 6298 C CA . LYS B 1 284 ? 21.891 -18.906 -23.109 1 98.06 284 LYS B CA 1
ATOM 6299 C C . LYS B 1 284 ? 21.625 -17.453 -23.516 1 98.06 284 LYS B C 1
ATOM 6301 O O . LYS B 1 284 ? 22.547 -16.719 -23.859 1 98.06 284 LYS B O 1
ATOM 6306 N N . LEU B 1 285 ? 20.406 -17.047 -23.438 1 97.12 285 LEU B N 1
ATOM 6307 C CA . LEU B 1 285 ? 20.016 -15.688 -23.781 1 97.12 285 LEU B CA 1
ATOM 6308 C C . LEU B 1 285 ? 20.703 -14.68 -22.875 1 97.12 285 LEU B C 1
ATOM 6310 O O . LEU B 1 285 ? 21.203 -13.656 -23.328 1 97.12 285 LEU B O 1
ATOM 6314 N N . ALA B 1 286 ? 20.688 -14.977 -21.594 1 98.25 286 ALA B N 1
ATOM 6315 C CA . ALA B 1 286 ? 21.297 -14.086 -20.609 1 98.25 286 ALA B CA 1
ATOM 6316 C C . ALA B 1 286 ? 22.781 -13.883 -20.906 1 98.25 286 ALA B C 1
ATOM 6318 O O . ALA B 1 286 ? 23.281 -12.758 -20.875 1 98.25 286 ALA B O 1
ATOM 6319 N N . LYS B 1 287 ? 23.422 -14.977 -21.203 1 98.31 287 LYS B N 1
ATOM 6320 C CA . LYS B 1 287 ? 24.859 -14.93 -21.484 1 98.31 287 LYS B CA 1
ATOM 6321 C C . LYS B 1 287 ? 25.141 -14.25 -22.812 1 98.31 287 LYS B C 1
ATOM 6323 O O . LYS B 1 287 ? 25.953 -13.328 -22.891 1 98.31 287 LYS B O 1
ATOM 6328 N N . GLU B 1 288 ? 24.469 -14.625 -23.828 1 97.69 288 GLU B N 1
ATOM 6329 C CA . GLU B 1 288 ? 24.812 -14.211 -25.188 1 97.69 288 GLU B CA 1
ATOM 6330 C C . GLU B 1 288 ? 24.328 -12.797 -25.484 1 97.69 288 GLU B C 1
ATOM 6332 O O . GLU B 1 288 ? 25 -12.023 -26.172 1 97.69 288 GLU B O 1
ATOM 6337 N N . LYS B 1 289 ? 23.203 -12.453 -24.969 1 96.69 289 LYS B N 1
ATOM 6338 C CA . LYS B 1 289 ? 22.609 -11.164 -25.312 1 96.69 289 LYS B CA 1
ATOM 6339 C C . LYS B 1 289 ? 22.953 -10.102 -24.281 1 96.69 289 LYS B C 1
ATOM 6341 O O . LYS B 1 289 ? 23.078 -8.922 -24.609 1 96.69 289 LYS B O 1
ATOM 6346 N N . PHE B 1 290 ? 23.156 -10.492 -23.047 1 97.38 290 PHE B N 1
ATOM 6347 C CA . PHE B 1 290 ? 23.25 -9.469 -22 1 97.38 290 PHE B CA 1
ATOM 6348 C C . PHE B 1 290 ? 24.531 -9.641 -21.188 1 97.38 290 PHE B C 1
ATOM 6350 O O . PHE B 1 290 ? 24.781 -8.875 -20.266 1 97.38 290 PHE B O 1
ATOM 6357 N N . GLY B 1 291 ? 25.312 -10.664 -21.453 1 97.25 291 GLY B N 1
ATOM 6358 C CA . GLY B 1 291 ? 26.609 -10.852 -20.828 1 97.25 291 GLY B CA 1
ATOM 6359 C C . GLY B 1 291 ? 26.5 -11.234 -19.359 1 97.25 291 GLY B C 1
ATOM 6360 O O . GLY B 1 291 ? 27.406 -10.945 -18.562 1 97.25 291 GLY B O 1
ATOM 6361 N N . ARG B 1 292 ? 25.438 -11.844 -18.969 1 98.25 292 ARG B N 1
ATOM 6362 C CA . ARG B 1 292 ? 25.25 -12.219 -17.562 1 98.25 292 ARG B CA 1
ATOM 6363 C C . ARG B 1 292 ? 25.781 -13.617 -17.297 1 98.25 292 ARG B C 1
ATOM 6365 O O . ARG B 1 292 ? 25.703 -14.5 -18.141 1 98.25 292 ARG B O 1
ATOM 6372 N N . ASP B 1 293 ? 26.297 -13.82 -16.156 1 98.38 293 ASP B N 1
ATOM 6373 C CA . ASP B 1 293 ? 26.656 -15.148 -15.672 1 98.38 293 ASP B CA 1
ATOM 6374 C C . ASP B 1 293 ? 25.422 -15.984 -15.391 1 98.38 293 ASP B C 1
ATOM 6376 O O . ASP B 1 293 ? 24.641 -15.664 -14.492 1 98.38 293 ASP B O 1
ATOM 6380 N N . PRO B 1 294 ? 25.219 -17.062 -16.094 1 97.88 294 PRO B N 1
ATOM 6381 C CA . PRO B 1 294 ? 24.016 -17.875 -15.922 1 97.88 294 PRO B CA 1
ATOM 6382 C C . PRO B 1 294 ? 23.812 -18.375 -14.492 1 97.88 294 PRO B C 1
ATOM 6384 O O . PRO B 1 294 ? 22.688 -18.625 -14.07 1 97.88 294 PRO B O 1
ATOM 6387 N N . SER B 1 295 ? 24.906 -18.5 -13.742 1 96.5 295 SER B N 1
ATOM 6388 C CA . SER B 1 295 ? 24.797 -19.016 -12.383 1 96.5 295 SER B CA 1
ATOM 6389 C C . SER B 1 295 ? 24.078 -18.031 -11.477 1 96.5 295 SER B C 1
ATOM 6391 O O . SER B 1 295 ? 23.641 -18.375 -10.375 1 96.5 295 SER B O 1
ATOM 6393 N N . HIS B 1 296 ? 23.938 -16.75 -11.906 1 97.81 296 HIS B N 1
ATOM 6394 C CA . HIS B 1 296 ? 23.281 -15.727 -11.109 1 97.81 296 HIS B CA 1
ATOM 6395 C C . HIS B 1 296 ? 21.766 -15.75 -11.32 1 97.81 296 HIS B C 1
ATOM 6397 O O . HIS B 1 296 ? 21.016 -15.086 -10.594 1 97.81 296 HIS B O 1
ATOM 6403 N N . LEU B 1 297 ? 21.328 -16.5 -12.273 1 98.38 297 LEU B N 1
ATOM 6404 C CA . LEU B 1 297 ? 19.891 -16.719 -12.477 1 98.38 297 LEU B CA 1
ATOM 6405 C C . LEU B 1 297 ? 19.438 -18 -11.789 1 98.38 297 LEU B C 1
ATOM 6407 O O . LEU B 1 297 ? 19.984 -19.078 -12.055 1 98.38 297 LEU B O 1
ATOM 6411 N N . LYS B 1 298 ? 18.516 -17.828 -10.859 1 98.44 298 LYS B N 1
ATOM 6412 C CA . LYS B 1 298 ? 17.969 -18.984 -10.164 1 98.44 298 LYS B CA 1
ATOM 6413 C C . LYS B 1 298 ? 16.562 -19.328 -10.672 1 98.44 298 LYS B C 1
ATOM 6415 O O . LYS B 1 298 ? 15.75 -18.422 -10.883 1 98.44 298 LYS B O 1
ATOM 6420 N N . PHE B 1 299 ? 16.328 -20.547 -10.883 1 98.25 299 PHE B N 1
ATOM 6421 C CA . PHE B 1 299 ? 15.086 -21 -11.516 1 98.25 299 PHE B CA 1
ATOM 6422 C C . PHE B 1 299 ? 14.242 -21.812 -10.539 1 98.25 299 PHE B C 1
ATOM 6424 O O . PHE B 1 299 ? 14.75 -22.703 -9.875 1 98.25 299 PHE B O 1
ATOM 6431 N N . LEU B 1 300 ? 12.984 -21.484 -10.422 1 98 300 LEU B N 1
ATOM 6432 C CA . LEU B 1 300 ? 12.031 -22.188 -9.578 1 98 300 LEU B CA 1
ATOM 6433 C C . LEU B 1 300 ? 10.812 -22.625 -10.383 1 98 300 LEU B C 1
ATOM 6435 O O . LEU B 1 300 ? 10.469 -22 -11.383 1 98 300 LEU B O 1
ATOM 6439 N N . THR B 1 301 ? 10.188 -23.656 -9.984 1 96.12 301 THR B N 1
ATOM 6440 C CA . THR B 1 301 ? 8.922 -24.078 -10.562 1 96.12 301 THR B CA 1
ATOM 6441 C C . THR B 1 301 ? 7.922 -24.453 -9.469 1 96.12 301 THR B C 1
ATOM 6443 O O . THR B 1 301 ? 8.305 -24.609 -8.305 1 96.12 301 THR B O 1
ATOM 6446 N N . ARG B 1 302 ? 6.715 -24.469 -9.812 1 95.25 302 ARG B N 1
ATOM 6447 C CA . ARG B 1 302 ? 5.641 -24.75 -8.867 1 95.25 302 ARG B CA 1
ATOM 6448 C C . ARG B 1 302 ? 5.484 -26.25 -8.648 1 95.25 302 ARG B C 1
ATOM 6450 O O . ARG B 1 302 ? 5.582 -27.031 -9.602 1 95.25 302 ARG B O 1
ATOM 6457 N N . ILE B 1 303 ? 5.223 -26.641 -7.398 1 95.62 303 ILE B N 1
ATOM 6458 C CA . ILE B 1 303 ? 4.938 -28.031 -7.113 1 95.62 303 ILE B CA 1
ATOM 6459 C C . ILE B 1 303 ? 3.867 -28.141 -6.027 1 95.62 303 ILE B C 1
ATOM 6461 O O . ILE B 1 303 ? 3.805 -27.297 -5.133 1 95.62 303 ILE B O 1
ATOM 6465 N N . ALA B 1 304 ? 3.021 -29.062 -6.133 1 95.5 304 ALA B N 1
ATOM 6466 C CA . ALA B 1 304 ? 2.1 -29.484 -5.078 1 95.5 304 ALA B CA 1
ATOM 6467 C C . ALA B 1 304 ? 2.469 -30.859 -4.535 1 95.5 304 ALA B C 1
ATOM 6469 O O . ALA B 1 304 ? 2.953 -31.719 -5.277 1 95.5 304 ALA B O 1
ATOM 6470 N N . VAL B 1 305 ? 2.266 -31.047 -3.248 1 97 305 VAL B N 1
ATOM 6471 C CA . VAL B 1 305 ? 2.566 -32.344 -2.65 1 97 305 VAL B CA 1
ATOM 6472 C C . VAL B 1 305 ? 1.449 -32.75 -1.688 1 97 305 VAL B C 1
ATOM 6474 O O . VAL B 1 305 ? 0.861 -31.875 -1.023 1 97 305 VAL B O 1
ATOM 6477 N N . VAL B 1 306 ? 1.139 -33.969 -1.682 1 97.44 306 VAL B N 1
ATOM 6478 C CA . VAL B 1 306 ? 0.25 -34.562 -0.698 1 97.44 306 VAL B CA 1
ATOM 6479 C C . VAL B 1 306 ? 0.997 -35.656 0.065 1 97.44 306 VAL B C 1
ATOM 6481 O O . VAL B 1 306 ? 1.414 -36.656 -0.521 1 97.44 306 VAL B O 1
ATOM 6484 N N . ILE B 1 307 ? 1.08 -35.438 1.366 1 97.81 307 ILE B N 1
ATOM 6485 C CA . ILE B 1 307 ? 1.944 -36.281 2.17 1 97.81 307 ILE B CA 1
ATOM 6486 C C . ILE B 1 307 ? 1.104 -37.062 3.176 1 97.81 307 ILE B C 1
ATOM 6488 O O . ILE B 1 307 ? 0.16 -36.531 3.76 1 97.81 307 ILE B O 1
ATOM 6492 N N . GLY B 1 308 ? 1.431 -38.406 3.307 1 96.62 308 GLY B N 1
ATOM 6493 C CA . GLY B 1 308 ? 0.887 -39.25 4.344 1 96.62 308 GLY B CA 1
ATOM 6494 C C . GLY B 1 308 ? 1.948 -40.062 5.059 1 96.62 308 GLY B C 1
ATOM 6495 O O . GLY B 1 308 ? 3.1 -40.125 4.621 1 96.62 308 GLY B O 1
ATOM 6496 N N . THR B 1 309 ? 1.551 -40.625 6.164 1 96.31 309 THR B N 1
ATOM 6497 C CA . THR B 1 309 ? 2.449 -41.531 6.883 1 96.31 309 THR B CA 1
ATOM 6498 C C . THR B 1 309 ? 2.707 -42.781 6.074 1 96.31 309 THR B C 1
ATOM 6500 O O . THR B 1 309 ? 3.771 -43.406 6.191 1 96.31 309 THR B O 1
ATOM 6503 N N . THR B 1 310 ? 1.697 -43.156 5.254 1 97.69 310 THR B N 1
ATOM 6504 C CA . THR B 1 310 ? 1.832 -44.219 4.277 1 97.69 310 THR B CA 1
ATOM 6505 C C . THR B 1 310 ? 1.409 -43.75 2.889 1 97.69 310 THR B C 1
ATOM 6507 O O . THR B 1 310 ? 0.749 -42.719 2.754 1 97.69 310 THR B O 1
ATOM 6510 N N . HIS B 1 311 ? 1.894 -44.531 1.936 1 98.06 311 HIS B N 1
ATOM 6511 C CA . HIS B 1 311 ? 1.494 -44.219 0.567 1 98.06 311 HIS B CA 1
ATOM 6512 C C . HIS B 1 311 ? -0.023 -44.25 0.415 1 98.06 311 HIS B C 1
ATOM 6514 O O . HIS B 1 311 ? -0.607 -43.344 -0.207 1 98.06 311 HIS B O 1
ATOM 6520 N N . GLU B 1 312 ? -0.64 -45.25 1.013 1 98.12 312 GLU B N 1
ATOM 6521 C CA . GLU B 1 312 ? -2.088 -45.438 0.926 1 98.12 312 GLU B CA 1
ATOM 6522 C C . GLU B 1 312 ? -2.82 -44.25 1.555 1 98.12 312 GLU B C 1
ATOM 6524 O O . GLU B 1 312 ? -3.826 -43.781 1.018 1 98.12 312 GLU B O 1
ATOM 6529 N N . GLU B 1 313 ? -2.301 -43.812 2.621 1 97.75 313 GLU B N 1
ATOM 6530 C CA . GLU B 1 313 ? -2.908 -42.688 3.291 1 97.75 313 GLU B CA 1
ATOM 6531 C C . GLU B 1 313 ? -2.811 -41.406 2.432 1 97.75 313 GLU B C 1
ATOM 6533 O O . GLU B 1 313 ? -3.762 -40.625 2.357 1 97.75 313 GLU B O 1
ATOM 6538 N N . ALA B 1 314 ? -1.64 -41.156 1.848 1 97.94 314 ALA B N 1
ATOM 6539 C CA . ALA B 1 314 ? -1.448 -40 0.974 1 97.94 314 ALA B CA 1
ATOM 6540 C C . ALA B 1 314 ? -2.426 -40.031 -0.197 1 97.94 314 ALA B C 1
ATOM 6542 O O . ALA B 1 314 ? -3.041 -39.031 -0.526 1 97.94 314 ALA B O 1
ATOM 6543 N N . VAL B 1 315 ? -2.547 -41.188 -0.798 1 97.62 315 VAL B N 1
ATOM 6544 C CA . VAL B 1 315 ? -3.451 -41.344 -1.931 1 97.62 315 VAL B CA 1
ATOM 6545 C C . VAL B 1 315 ? -4.891 -41.125 -1.482 1 97.62 315 VAL B C 1
ATOM 6547 O O . VAL B 1 315 ? -5.66 -40.438 -2.176 1 97.62 315 VAL B O 1
ATOM 6550 N N . ALA B 1 316 ? -5.223 -41.688 -0.316 1 97.56 316 ALA B N 1
ATOM 6551 C CA . ALA B 1 316 ? -6.574 -41.5 0.215 1 97.56 316 ALA B CA 1
ATOM 6552 C C . ALA B 1 316 ? -6.875 -40.031 0.469 1 97.56 316 ALA B C 1
ATOM 6554 O O . ALA B 1 316 ? -7.984 -39.562 0.204 1 97.56 316 ALA B O 1
ATOM 6555 N N . LYS B 1 317 ? -5.926 -39.344 1 1 96 317 LYS B N 1
ATOM 6556 C CA . LYS B 1 317 ? -6.074 -37.906 1.221 1 96 317 LYS B CA 1
ATOM 6557 C C . LYS B 1 317 ? -6.34 -37.156 -0.09 1 96 317 LYS B C 1
ATOM 6559 O O . LYS B 1 317 ? -7.227 -36.312 -0.161 1 96 317 LYS B O 1
ATOM 6564 N N . TYR B 1 318 ? -5.59 -37.5 -1.024 1 96 318 TYR B N 1
ATOM 6565 C CA . TYR B 1 318 ? -5.734 -36.844 -2.318 1 96 318 TYR B CA 1
ATOM 6566 C C . TYR B 1 318 ? -7.098 -37.125 -2.932 1 96 318 TYR B C 1
ATOM 6568 O O . TYR B 1 318 ? -7.742 -36.25 -3.494 1 96 318 TYR B O 1
ATOM 6576 N N . GLU B 1 319 ? -7.512 -38.375 -2.846 1 95.31 319 GLU B N 1
ATOM 6577 C CA . GLU B 1 319 ? -8.828 -38.75 -3.354 1 95.31 319 GLU B CA 1
ATOM 6578 C C . GLU B 1 319 ? -9.938 -37.969 -2.652 1 95.31 319 GLU B C 1
ATOM 6580 O O . GLU B 1 319 ? -10.922 -37.594 -3.279 1 95.31 319 GLU B O 1
ATOM 6585 N N . GLN B 1 320 ? -9.734 -37.812 -1.413 1 95.06 320 GLN B N 1
ATOM 6586 C CA . GLN B 1 320 ? -10.703 -37 -0.668 1 95.06 320 GLN B CA 1
ATOM 6587 C C . GLN B 1 320 ? -10.734 -35.562 -1.171 1 95.06 320 GLN B C 1
ATOM 6589 O O . GLN B 1 320 ? -11.805 -34.969 -1.31 1 95.06 320 GLN B O 1
ATOM 6594 N N . MET B 1 321 ? -9.594 -35 -1.442 1 94.25 321 MET B N 1
ATOM 6595 C CA . MET B 1 321 ? -9.516 -33.656 -1.968 1 94.25 321 MET B CA 1
ATOM 6596 C C . MET B 1 321 ? -10.227 -33.531 -3.312 1 94.25 321 MET B C 1
ATOM 6598 O O . MET B 1 321 ? -10.914 -32.531 -3.576 1 94.25 321 MET B O 1
ATOM 6602 N N . LEU B 1 322 ? -10.102 -34.531 -4.109 1 93.31 322 LEU B N 1
ATOM 6603 C CA . LEU B 1 322 ? -10.656 -34.531 -5.457 1 93.31 322 LEU B CA 1
ATOM 6604 C C . LEU B 1 322 ? -12.18 -34.469 -5.41 1 93.31 322 LEU B C 1
ATOM 6606 O O . LEU B 1 322 ? -12.812 -33.969 -6.348 1 93.31 322 LEU B O 1
ATOM 6610 N N . LYS B 1 323 ? -12.734 -34.906 -4.309 1 93.81 323 LYS B N 1
ATOM 6611 C CA . LYS B 1 323 ? -14.188 -34.906 -4.172 1 93.81 323 LYS B CA 1
ATOM 6612 C C . LYS B 1 323 ? -14.727 -33.469 -4.145 1 93.81 323 LYS B C 1
ATOM 6614 O O . LYS B 1 323 ? -15.906 -33.25 -4.414 1 93.81 323 LYS B O 1
ATOM 6619 N N . TYR B 1 324 ? -13.883 -32.562 -3.869 1 95.12 324 TYR B N 1
ATOM 6620 C CA . TYR B 1 324 ? -14.336 -31.188 -3.734 1 95.12 324 TYR B CA 1
ATOM 6621 C C . TYR B 1 324 ? -13.945 -30.359 -4.961 1 95.12 324 TYR B C 1
ATOM 6623 O O . TYR B 1 324 ? -14.227 -29.156 -5.02 1 95.12 324 TYR B O 1
ATOM 6631 N N . ASN B 1 325 ? -13.289 -30.984 -5.938 1 93.69 325 ASN B N 1
ATOM 6632 C CA . ASN B 1 325 ? -12.961 -30.25 -7.152 1 93.69 325 ASN B CA 1
ATOM 6633 C C . ASN B 1 325 ? -14.203 -29.656 -7.805 1 93.69 325 ASN B C 1
ATOM 6635 O O . ASN B 1 325 ? -15.242 -30.297 -7.875 1 93.69 325 ASN B O 1
ATOM 6639 N N . ASP B 1 326 ? -14.062 -28.406 -8.227 1 94.62 326 ASP B N 1
ATOM 6640 C CA . ASP B 1 326 ? -15.125 -27.688 -8.922 1 94.62 326 ASP B CA 1
ATOM 6641 C C . ASP B 1 326 ? -14.828 -27.578 -10.414 1 94.62 326 ASP B C 1
ATOM 6643 O O . ASP B 1 326 ? -14.008 -26.75 -10.828 1 94.62 326 ASP B O 1
ATOM 6647 N N . PRO B 1 327 ? -15.531 -28.344 -11.234 1 93.19 327 PRO B N 1
ATOM 6648 C CA . PRO B 1 327 ? -15.242 -28.328 -12.672 1 93.19 327 PRO B CA 1
ATOM 6649 C C . PRO B 1 327 ? -15.367 -26.922 -13.273 1 93.19 327 PRO B C 1
ATOM 6651 O O . PRO B 1 327 ? -14.531 -26.516 -14.078 1 93.19 327 PRO B O 1
ATOM 6654 N N . ASP B 1 328 ? -16.359 -26.188 -12.906 1 91.19 328 ASP B N 1
ATOM 6655 C CA . ASP B 1 328 ? -16.516 -24.844 -13.43 1 91.19 328 ASP B CA 1
ATOM 6656 C C . ASP B 1 328 ? -15.359 -23.938 -13.016 1 91.19 328 ASP B C 1
ATOM 6658 O O . ASP B 1 328 ? -14.875 -23.125 -13.805 1 91.19 328 ASP B O 1
ATOM 6662 N N . GLY B 1 329 ? -14.961 -24.094 -11.797 1 92.38 329 GLY B N 1
ATOM 6663 C CA . GLY B 1 329 ? -13.789 -23.375 -11.336 1 92.38 329 GLY B CA 1
ATOM 6664 C C . GLY B 1 329 ? -12.531 -23.719 -12.109 1 92.38 329 GLY B C 1
ATOM 6665 O O . GLY B 1 329 ? -11.734 -22.844 -12.43 1 92.38 329 GLY B O 1
ATOM 6666 N N . VAL B 1 330 ? -12.398 -24.984 -12.383 1 92.44 330 VAL B N 1
ATOM 6667 C CA . VAL B 1 330 ? -11.242 -25.469 -13.133 1 92.44 330 VAL B CA 1
ATOM 6668 C C . VAL B 1 330 ? -11.227 -24.844 -14.516 1 92.44 330 VAL B C 1
ATOM 6670 O O . VAL B 1 330 ? -10.195 -24.312 -14.953 1 92.44 330 VAL B O 1
ATOM 6673 N N . PHE B 1 331 ? -12.344 -24.828 -15.148 1 90.62 331 PHE B N 1
ATOM 6674 C CA . PHE B 1 331 ? -12.398 -24.328 -16.516 1 90.62 331 PHE B CA 1
ATOM 6675 C C . PHE B 1 331 ? -12.312 -22.797 -16.531 1 90.62 331 PHE B C 1
ATOM 6677 O O . PHE B 1 331 ? -11.867 -22.203 -17.516 1 90.62 331 PHE B O 1
ATOM 6684 N N . THR B 1 332 ? -12.734 -22.156 -15.422 1 88.75 332 THR B N 1
ATOM 6685 C CA . THR B 1 332 ? -12.508 -20.734 -15.273 1 88.75 332 THR B CA 1
ATOM 6686 C C . THR B 1 332 ? -11.016 -20.422 -15.234 1 88.75 332 THR B C 1
ATOM 6688 O O . THR B 1 332 ? -10.555 -19.453 -15.852 1 88.75 332 THR B O 1
ATOM 6691 N N . GLN B 1 333 ? -10.281 -21.234 -14.586 1 87.5 333 GLN B N 1
ATOM 6692 C CA . GLN B 1 333 ? -8.836 -21.062 -14.469 1 87.5 333 GLN B CA 1
ATOM 6693 C C . GLN B 1 333 ? -8.141 -21.359 -15.789 1 87.5 333 GLN B C 1
ATOM 6695 O O . GLN B 1 333 ? -7.238 -20.625 -16.203 1 87.5 333 GLN B O 1
ATOM 6700 N N . ILE B 1 334 ? -8.547 -22.391 -16.344 1 79.88 334 ILE B N 1
ATOM 6701 C CA . ILE B 1 334 ? -7.902 -22.859 -17.578 1 79.88 334 ILE B CA 1
ATOM 6702 C C . ILE B 1 334 ? -8.258 -21.938 -18.734 1 79.88 334 ILE B C 1
ATOM 6704 O O . ILE B 1 334 ? -7.441 -21.703 -19.625 1 79.88 334 ILE B O 1
ATOM 6708 N N . GLY B 1 335 ? -9.508 -21.469 -18.734 1 65.94 335 GLY B N 1
ATOM 6709 C CA . GLY B 1 335 ? -9.945 -20.594 -19.797 1 65.94 335 GLY B CA 1
ATOM 6710 C C . GLY B 1 335 ? -9.141 -19.312 -19.891 1 65.94 335 GLY B C 1
ATOM 6711 O O . GLY B 1 335 ? -8.945 -18.781 -20.984 1 65.94 335 GLY B O 1
ATOM 6712 N N . VAL B 1 336 ? -8.734 -18.828 -18.734 1 59.59 336 VAL B N 1
ATOM 6713 C CA . VAL B 1 336 ? -7.992 -17.578 -18.609 1 59.59 336 VAL B CA 1
ATOM 6714 C C . VAL B 1 336 ? -6.637 -17.703 -19.297 1 59.59 336 VAL B C 1
ATOM 6716 O O . VAL B 1 336 ? -6.223 -16.797 -20.031 1 59.59 336 VAL B O 1
ATOM 6719 N N . GLY B 1 337 ? -5.926 -18.797 -18.828 1 50.91 337 GLY B N 1
ATOM 6720 C CA . GLY B 1 337 ? -4.617 -19.062 -19.406 1 50.91 337 GLY B CA 1
ATOM 6721 C C . GLY B 1 337 ? -4.641 -19.188 -20.906 1 50.91 337 GLY B C 1
ATOM 6722 O O . GLY B 1 337 ? -3.609 -19.047 -21.578 1 50.91 337 GLY B O 1
ATOM 6723 N N . GLY B 1 338 ? -5.84 -19.281 -21.438 1 48.59 338 GLY B N 1
ATOM 6724 C CA . GLY B 1 338 ? -5.926 -19.531 -22.859 1 48.59 338 GLY B CA 1
ATOM 6725 C C . GLY B 1 338 ? -6.566 -18.406 -23.641 1 48.59 338 GLY B C 1
ATOM 6726 O O . GLY B 1 338 ? -6.969 -18.578 -24.781 1 48.59 338 GLY B O 1
ATOM 6727 N N . GLY B 1 339 ? -6.594 -17.234 -23.109 1 53.19 339 GLY B N 1
ATOM 6728 C CA . GLY B 1 339 ? -6.992 -16.109 -23.953 1 53.19 339 GLY B CA 1
ATOM 6729 C C . GLY B 1 339 ? -8.492 -16.062 -24.188 1 53.19 339 GLY B C 1
ATOM 6730 O O . GLY B 1 339 ? -8.938 -15.602 -25.25 1 53.19 339 GLY B O 1
ATOM 6731 N N . GLY B 1 340 ? -9.273 -16.766 -23.172 1 63.41 340 GLY B N 1
ATOM 6732 C CA . GLY B 1 340 ? -10.703 -16.656 -23.406 1 63.41 340 GLY B CA 1
ATOM 6733 C C . GLY B 1 340 ? -11.312 -17.938 -23.953 1 63.41 340 GLY B C 1
ATOM 6734 O O . GLY B 1 340 ? -12.312 -17.906 -24.672 1 63.41 340 GLY B O 1
ATOM 6735 N N . LEU B 1 341 ? -10.789 -19.047 -23.75 1 74.75 341 LEU B N 1
ATOM 6736 C CA . LEU B 1 341 ? -11.273 -20.328 -24.219 1 74.75 341 LEU B CA 1
ATOM 6737 C C . LEU B 1 341 ? -12.508 -20.781 -23.422 1 74.75 341 LEU B C 1
ATOM 6739 O O . LEU B 1 341 ? -12.469 -20.859 -22.203 1 74.75 341 LEU B O 1
ATOM 6743 N N . ASP B 1 342 ? -13.602 -20.969 -24.141 1 84.62 342 ASP B N 1
ATOM 6744 C CA . ASP B 1 342 ? -14.844 -21.406 -23.5 1 84.62 342 ASP B CA 1
ATOM 6745 C C . ASP B 1 342 ? -15.078 -22.891 -23.734 1 84.62 342 ASP B C 1
ATOM 6747 O O . ASP B 1 342 ? -15.766 -23.281 -24.672 1 84.62 342 ASP B O 1
ATOM 6751 N N . LEU B 1 343 ? -14.695 -23.688 -22.812 1 87.69 343 LEU B N 1
ATOM 6752 C CA . LEU B 1 343 ? -14.781 -25.141 -22.938 1 87.69 343 LEU B CA 1
ATOM 6753 C C . LEU B 1 343 ? -16.172 -25.641 -22.562 1 87.69 343 LEU B C 1
ATOM 6755 O O . LEU B 1 343 ? -16.469 -26.828 -22.719 1 87.69 343 LEU B O 1
ATOM 6759 N N . SER B 1 344 ? -17.016 -24.688 -22.109 1 87.94 344 SER B N 1
ATOM 6760 C CA . SER B 1 344 ? -18.359 -25.094 -21.703 1 87.94 344 SER B CA 1
ATOM 6761 C C . SER B 1 344 ? -19.156 -25.594 -22.906 1 87.94 344 SER B C 1
ATOM 6763 O O . SER B 1 344 ? -20.172 -26.281 -22.734 1 87.94 344 SER B O 1
ATOM 6765 N N . LYS B 1 345 ? -18.719 -25.312 -24.031 1 87.44 345 LYS B N 1
ATOM 6766 C CA . LYS B 1 345 ? -19.438 -25.641 -25.25 1 87.44 345 LYS B CA 1
ATOM 6767 C C . LYS B 1 345 ? -19.219 -27.094 -25.656 1 87.44 345 LYS B C 1
ATOM 6769 O O . LYS B 1 345 ? -19.922 -27.609 -26.531 1 87.44 345 LYS B O 1
ATOM 6774 N N . PHE B 1 346 ? -18.375 -27.797 -24.984 1 91.62 346 PHE B N 1
ATOM 6775 C CA . PHE B 1 346 ? -18.016 -29.141 -25.391 1 91.62 346 PHE B CA 1
ATOM 6776 C C . PHE B 1 346 ? -18.5 -30.172 -24.359 1 91.62 346 PHE B C 1
ATOM 6778 O O . PHE B 1 346 ? -18.781 -29.812 -23.219 1 91.62 346 PHE B O 1
ATOM 6785 N N . GLY B 1 347 ? -18.578 -31.359 -24.812 1 93.06 347 GLY B N 1
ATOM 6786 C CA . GLY B 1 347 ? -19.031 -32.438 -23.953 1 93.06 347 GLY B CA 1
ATOM 6787 C C . GLY B 1 347 ? -17.969 -32.906 -22.969 1 93.06 347 GLY B C 1
ATOM 6788 O O . GLY B 1 347 ? -16.766 -32.75 -23.219 1 93.06 347 GLY B O 1
ATOM 6789 N N . LYS B 1 348 ? -18.406 -33.531 -21.953 1 94.25 348 LYS B N 1
ATOM 6790 C CA . LYS B 1 348 ? -17.531 -33.938 -20.844 1 94.25 348 LYS B CA 1
ATOM 6791 C C . LYS B 1 348 ? -16.516 -34.969 -21.312 1 94.25 348 LYS B C 1
ATOM 6793 O O . LYS B 1 348 ? -15.398 -35.031 -20.812 1 94.25 348 LYS B O 1
ATOM 6798 N N . ASP B 1 349 ? -16.953 -35.844 -22.25 1 95.62 349 ASP B N 1
ATOM 6799 C CA . ASP B 1 349 ? -16.109 -36.969 -22.672 1 95.62 349 ASP B CA 1
ATOM 6800 C C . ASP B 1 349 ? -15.648 -36.781 -24.109 1 95.62 349 ASP B C 1
ATOM 6802 O O . ASP B 1 349 ? -15.094 -37.719 -24.703 1 95.62 349 ASP B O 1
ATOM 6806 N N . GLU B 1 350 ? -15.875 -35.625 -24.578 1 95.44 350 GLU B N 1
ATOM 6807 C CA . GLU B 1 350 ? -15.492 -35.344 -25.953 1 95.44 350 GLU B CA 1
ATOM 6808 C C . GLU B 1 350 ? -13.977 -35.156 -26.078 1 95.44 350 GLU B C 1
ATOM 6810 O O . GLU B 1 350 ? -13.359 -34.469 -25.25 1 95.44 350 GLU B O 1
ATOM 6815 N N . ASP B 1 351 ? -13.469 -35.812 -27.125 1 96.62 351 ASP B N 1
ATOM 6816 C CA . ASP B 1 351 ? -12.055 -35.594 -27.422 1 96.62 351 ASP B CA 1
ATOM 6817 C C . ASP B 1 351 ? -11.82 -34.188 -27.969 1 96.62 351 ASP B C 1
ATOM 6819 O O . ASP B 1 351 ? -12.086 -33.906 -29.141 1 96.62 351 ASP B O 1
ATOM 6823 N N . LEU B 1 352 ? -11.258 -33.312 -27.156 1 94.5 352 LEU B N 1
ATOM 6824 C CA . LEU B 1 352 ? -11.109 -31.891 -27.5 1 94.5 352 LEU B CA 1
ATOM 6825 C C . LEU B 1 352 ? -10.094 -31.703 -28.625 1 94.5 352 LEU B C 1
ATOM 6827 O O . LEU B 1 352 ? -10.055 -30.656 -29.266 1 94.5 352 LEU B O 1
ATOM 6831 N N . SER B 1 353 ? -9.164 -32.719 -28.859 1 93.56 353 SER B N 1
ATOM 6832 C CA . SER B 1 353 ? -8.18 -32.625 -29.922 1 93.56 353 SER B CA 1
ATOM 6833 C C . SER B 1 353 ? -8.82 -32.875 -31.297 1 93.56 353 SER B C 1
ATOM 6835 O O . SER B 1 353 ? -8.195 -32.625 -32.312 1 93.56 353 SER B O 1
ATOM 6837 N N . LYS B 1 354 ? -10.047 -33.25 -31.281 1 93.56 354 LYS B N 1
ATOM 6838 C CA . LYS B 1 354 ? -10.719 -33.594 -32.531 1 93.56 354 LYS B CA 1
ATOM 6839 C C . LYS B 1 354 ? -11.883 -32.656 -32.812 1 93.56 354 LYS B C 1
ATOM 6841 O O . LYS B 1 354 ? -12.641 -32.844 -33.75 1 93.56 354 LYS B O 1
ATOM 6846 N N . VAL B 1 355 ? -11.992 -31.719 -31.969 1 92.62 355 VAL B N 1
ATOM 6847 C CA . VAL B 1 355 ? -13.109 -30.812 -32.188 1 92.62 355 VAL B CA 1
ATOM 6848 C C . VAL B 1 355 ? -12.773 -29.812 -33.281 1 92.62 355 VAL B C 1
ATOM 6850 O O . VAL B 1 355 ? -11.609 -29.656 -33.656 1 92.62 355 VAL B O 1
ATOM 6853 N N . ASP B 1 356 ? -13.781 -29.062 -33.812 1 88.88 356 ASP B N 1
ATOM 6854 C CA . ASP B 1 356 ? -13.602 -28.141 -34.938 1 88.88 356 ASP B CA 1
ATOM 6855 C C . ASP B 1 356 ? -13.141 -26.766 -34.469 1 88.88 356 ASP B C 1
ATOM 6857 O O . ASP B 1 356 ? -12.586 -26 -35.25 1 88.88 356 ASP B O 1
ATOM 6861 N N . ASP B 1 357 ? -13.305 -26.469 -33.25 1 87.31 357 ASP B N 1
ATOM 6862 C CA . ASP B 1 357 ? -12.875 -25.188 -32.719 1 87.31 357 ASP B CA 1
ATOM 6863 C C . ASP B 1 357 ? -11.352 -25.125 -32.594 1 87.31 357 ASP B C 1
ATOM 6865 O O . ASP B 1 357 ? -10.742 -25.828 -31.797 1 87.31 357 ASP B O 1
ATOM 6869 N N . PRO B 1 358 ? -10.781 -24.281 -33.344 1 85.62 358 PRO B N 1
ATOM 6870 C CA . PRO B 1 358 ? -9.312 -24.25 -33.406 1 85.62 358 PRO B CA 1
ATOM 6871 C C . PRO B 1 358 ? -8.688 -23.922 -32.031 1 85.62 358 PRO B C 1
ATOM 6873 O O . PRO B 1 358 ? -7.621 -24.438 -31.719 1 85.62 358 PRO B O 1
ATOM 6876 N N . ALA B 1 359 ? -9.344 -23.062 -31.281 1 82.25 359 ALA B N 1
ATOM 6877 C CA . ALA B 1 359 ? -8.805 -22.703 -29.969 1 82.25 359 ALA B CA 1
ATOM 6878 C C . ALA B 1 359 ? -8.828 -23.891 -29.016 1 82.25 359 ALA B C 1
ATOM 6880 O O . ALA B 1 359 ? -7.844 -24.172 -28.328 1 82.25 359 ALA B O 1
ATOM 6881 N N . ALA B 1 360 ? -9.891 -24.531 -29.047 1 86.12 360 ALA B N 1
ATOM 6882 C CA . ALA B 1 360 ? -10.031 -25.703 -28.188 1 86.12 360 ALA B CA 1
ATOM 6883 C C . ALA B 1 360 ? -9.078 -26.812 -28.609 1 86.12 360 ALA B C 1
ATOM 6885 O O . ALA B 1 360 ? -8.461 -27.484 -27.766 1 86.12 360 ALA B O 1
ATOM 6886 N N . LYS B 1 361 ? -8.984 -27.031 -29.891 1 89.5 361 LYS B N 1
ATOM 6887 C CA . LYS B 1 361 ? -8.078 -28.031 -30.438 1 89.5 361 LYS B CA 1
ATOM 6888 C C . LYS B 1 361 ? -6.629 -27.719 -30.078 1 89.5 361 LYS B C 1
ATOM 6890 O O . LYS B 1 361 ? -5.887 -28.594 -29.641 1 89.5 361 LYS B O 1
ATOM 6895 N N . GLY B 1 362 ? -6.289 -26.531 -30.328 1 85.81 362 GLY B N 1
ATOM 6896 C CA . GLY B 1 362 ? -4.941 -26.109 -29.984 1 85.81 362 GLY B CA 1
ATOM 6897 C C . GLY B 1 362 ? -4.629 -26.266 -28.516 1 85.81 362 GLY B C 1
ATOM 6898 O O . GLY B 1 362 ? -3.545 -26.719 -28.141 1 85.81 362 GLY B O 1
ATOM 6899 N N . PHE B 1 363 ? -5.566 -25.891 -27.719 1 87.19 363 PHE B N 1
ATOM 6900 C CA . PHE B 1 363 ? -5.406 -26.047 -26.281 1 87.19 363 PHE B CA 1
ATOM 6901 C C . PHE B 1 363 ? -5.191 -27.516 -25.922 1 87.19 363 PHE B C 1
ATOM 6903 O O . PHE B 1 363 ? -4.273 -27.859 -25.172 1 87.19 363 PHE B O 1
ATOM 6910 N N . ALA B 1 364 ? -6.031 -28.297 -26.453 1 89.12 364 ALA B N 1
ATOM 6911 C CA . ALA B 1 364 ? -5.98 -29.734 -26.141 1 89.12 364 ALA B CA 1
ATOM 6912 C C . ALA B 1 364 ? -4.648 -30.344 -26.562 1 89.12 364 ALA B C 1
ATOM 6914 O O . ALA B 1 364 ? -4.082 -31.172 -25.859 1 89.12 364 ALA B O 1
ATOM 6915 N N . ILE B 1 365 ? -4.191 -29.969 -27.688 1 87.06 365 ILE B N 1
ATOM 6916 C CA . ILE B 1 365 ? -2.92 -30.469 -28.188 1 87.06 365 ILE B CA 1
ATOM 6917 C C . ILE B 1 365 ? -1.789 -30.047 -27.266 1 87.06 365 ILE B C 1
ATOM 6919 O O . ILE B 1 365 ? -0.959 -30.859 -26.859 1 87.06 365 ILE B O 1
ATOM 6923 N N . ASN B 1 366 ? -1.797 -28.844 -26.859 1 82 366 ASN B N 1
ATOM 6924 C CA . ASN B 1 366 ? -0.759 -28.328 -25.969 1 82 366 ASN B CA 1
ATOM 6925 C C . ASN B 1 366 ? -0.854 -28.953 -24.578 1 82 366 ASN B C 1
ATOM 6927 O O . ASN B 1 366 ? 0.165 -29.297 -23.969 1 82 366 ASN B O 1
ATOM 6931 N N . TYR B 1 367 ? -2.08 -28.969 -24.094 1 84.62 367 TYR B N 1
ATOM 6932 C CA . TYR B 1 367 ? -2.314 -29.594 -22.781 1 84.62 367 TYR B CA 1
ATOM 6933 C C . TYR B 1 367 ? -1.876 -31.047 -22.797 1 84.62 367 TYR B C 1
ATOM 6935 O O . TYR B 1 367 ? -1.308 -31.547 -21.812 1 84.62 367 TYR B O 1
ATOM 6943 N N . GLY B 1 368 ? -2.047 -31.688 -23.844 1 85.44 368 GLY B N 1
ATOM 6944 C CA . GLY B 1 368 ? -1.736 -33.094 -24 1 85.44 368 GLY B CA 1
ATOM 6945 C C . GLY B 1 368 ? -0.246 -33.406 -24 1 85.44 368 GLY B C 1
ATOM 6946 O O . GLY B 1 368 ? 0.175 -34.5 -23.688 1 85.44 368 GLY B O 1
ATOM 6947 N N . LYS B 1 369 ? 0.515 -32.469 -24.328 1 80.44 369 LYS B N 1
ATOM 6948 C CA . LYS B 1 369 ? 1.963 -32.625 -24.297 1 80.44 369 LYS B CA 1
ATOM 6949 C C . LYS B 1 369 ? 2.443 -32.969 -22.891 1 80.44 369 LYS B C 1
ATOM 6951 O O . LYS B 1 369 ? 3.453 -33.656 -22.734 1 80.44 369 LYS B O 1
ATOM 6956 N N . GLN B 1 370 ? 1.684 -32.562 -21.938 1 79.38 370 GLN B N 1
ATOM 6957 C CA . GLN B 1 370 ? 2.035 -32.812 -20.547 1 79.38 370 GLN B CA 1
ATOM 6958 C C . GLN B 1 370 ? 1.523 -34.188 -20.109 1 79.38 370 GLN B C 1
ATOM 6960 O O . GLN B 1 370 ? 1.945 -34.719 -19.078 1 79.38 370 GLN B O 1
ATOM 6965 N N . PHE B 1 371 ? 0.616 -34.75 -20.953 1 83.75 371 PHE B N 1
ATOM 6966 C CA . PHE B 1 371 ? 0.005 -36.031 -20.672 1 83.75 371 PHE B CA 1
ATOM 6967 C C . PHE B 1 371 ? 0.054 -36.938 -21.891 1 83.75 371 PHE B C 1
ATOM 6969 O O . PHE B 1 371 ? -0.987 -37.312 -22.422 1 83.75 371 PHE B O 1
ATOM 6976 N N . PRO B 1 372 ? 1.281 -37.375 -22.219 1 83.56 372 PRO B N 1
ATOM 6977 C CA . PRO B 1 372 ? 1.391 -38.156 -23.438 1 83.56 372 PRO B CA 1
ATOM 6978 C C . PRO B 1 372 ? 0.54 -39.438 -23.406 1 83.56 372 PRO B C 1
ATOM 6980 O O . PRO B 1 372 ? 0.536 -40.125 -22.391 1 83.56 372 PRO B O 1
ATOM 6983 N N . GLY B 1 373 ? -0.17 -39.594 -24.5 1 87.81 373 GLY B N 1
ATOM 6984 C CA . GLY B 1 373 ? -0.948 -40.812 -24.656 1 87.81 373 GLY B CA 1
ATOM 6985 C C . GLY B 1 373 ? -2.373 -40.688 -24.156 1 87.81 373 GLY B C 1
ATOM 6986 O O . GLY B 1 373 ? -3.201 -41.594 -24.375 1 87.81 373 GLY B O 1
ATOM 6987 N N . GLU B 1 374 ? -2.678 -39.625 -23.516 1 90.94 374 GLU B N 1
ATOM 6988 C CA . GLU B 1 374 ? -4.012 -39.438 -22.953 1 90.94 374 GLU B CA 1
ATOM 6989 C C . GLU B 1 374 ? -4.926 -38.688 -23.922 1 90.94 374 GLU B C 1
ATOM 6991 O O . GLU B 1 374 ? -4.457 -37.844 -24.688 1 90.94 374 GLU B O 1
ATOM 6996 N N . ILE B 1 375 ? -6.152 -39.094 -23.875 1 94.62 375 ILE B N 1
ATOM 6997 C CA . ILE B 1 375 ? -7.176 -38.312 -24.578 1 94.62 375 ILE B CA 1
ATOM 6998 C C . ILE B 1 375 ? -7.645 -37.156 -23.703 1 94.62 375 ILE B C 1
ATOM 7000 O O . ILE B 1 375 ? -8.109 -37.375 -22.578 1 94.62 375 ILE B O 1
ATOM 7004 N N . ILE B 1 376 ? -7.531 -35.969 -24.203 1 94.5 376 ILE B N 1
ATOM 7005 C CA . ILE B 1 376 ? -7.844 -34.781 -23.422 1 94.5 376 ILE B CA 1
ATOM 7006 C C . ILE B 1 376 ? -9.328 -34.469 -23.547 1 94.5 376 ILE B C 1
ATOM 7008 O O . ILE B 1 376 ? -9.781 -33.969 -24.594 1 94.5 376 ILE B O 1
ATOM 7012 N N . THR B 1 377 ? -10.062 -34.812 -22.562 1 95.62 377 THR B N 1
ATOM 7013 C CA . THR B 1 377 ? -11.469 -34.438 -22.422 1 95.62 377 THR B CA 1
ATOM 7014 C C . THR B 1 377 ? -11.672 -33.469 -21.266 1 95.62 377 THR B C 1
ATOM 7016 O O . THR B 1 377 ? -10.75 -33.219 -20.484 1 95.62 377 THR B O 1
ATOM 7019 N N . LYS B 1 378 ? -12.82 -32.906 -21.219 1 93.31 378 LYS B N 1
ATOM 7020 C CA . LYS B 1 378 ? -13.141 -32.062 -20.062 1 93.31 378 LYS B CA 1
ATOM 7021 C C . LYS B 1 378 ? -13.016 -32.844 -18.766 1 93.31 378 LYS B C 1
ATOM 7023 O O . LYS B 1 378 ? -12.5 -32.344 -17.766 1 93.31 378 LYS B O 1
ATOM 7028 N N . ARG B 1 379 ? -13.523 -34.062 -18.781 1 94.5 379 ARG B N 1
ATOM 7029 C CA . ARG B 1 379 ? -13.422 -34.906 -17.609 1 94.5 379 ARG B CA 1
ATOM 7030 C C . ARG B 1 379 ? -11.961 -35.156 -17.219 1 94.5 379 ARG B C 1
ATOM 7032 O O . ARG B 1 379 ? -11.602 -35.062 -16.047 1 94.5 379 ARG B O 1
ATOM 7039 N N . PHE B 1 380 ? -11.133 -35.438 -18.188 1 93.38 380 PHE B N 1
ATOM 7040 C CA . PHE B 1 380 ? -9.711 -35.688 -17.953 1 93.38 380 PHE B CA 1
ATOM 7041 C C . PHE B 1 380 ? -9.07 -34.469 -17.297 1 93.38 380 PHE B C 1
ATOM 7043 O O . PHE B 1 380 ? -8.305 -34.594 -16.344 1 93.38 380 PHE B O 1
ATOM 7050 N N . ILE B 1 381 ? -9.398 -33.312 -17.828 1 91.12 381 ILE B N 1
ATOM 7051 C CA . ILE B 1 381 ? -8.828 -32.062 -17.344 1 91.12 381 ILE B CA 1
ATOM 7052 C C . ILE B 1 381 ? -9.195 -31.859 -15.875 1 91.12 381 ILE B C 1
ATOM 7054 O O . ILE B 1 381 ? -8.336 -31.547 -15.055 1 91.12 381 ILE B O 1
ATOM 7058 N N . VAL B 1 382 ? -10.422 -32.062 -15.516 1 91.56 382 VAL B N 1
ATOM 7059 C CA . VAL B 1 382 ? -10.891 -31.844 -14.156 1 91.56 382 VAL B CA 1
ATOM 7060 C C . VAL B 1 382 ? -10.234 -32.844 -13.219 1 91.56 382 VAL B C 1
ATOM 7062 O O . VAL B 1 382 ? -9.758 -32.5 -12.141 1 91.56 382 VAL B O 1
ATOM 7065 N N . ASP B 1 383 ? -10.141 -34.094 -13.672 1 89.12 383 ASP B N 1
ATOM 7066 C CA . ASP B 1 383 ? -9.625 -35.188 -12.844 1 89.12 383 ASP B CA 1
ATOM 7067 C C . ASP B 1 383 ? -8.125 -35.031 -12.609 1 89.12 383 ASP B C 1
ATOM 7069 O O . ASP B 1 383 ? -7.602 -35.5 -11.594 1 89.12 383 ASP B O 1
ATOM 7073 N N . HIS B 1 384 ? -7.461 -34.344 -13.516 1 88.06 384 HIS B N 1
ATOM 7074 C CA . HIS B 1 384 ? -6.008 -34.25 -13.422 1 88.06 384 HIS B CA 1
ATOM 7075 C C . HIS B 1 384 ? -5.57 -32.812 -13.234 1 88.06 384 HIS B C 1
ATOM 7077 O O . HIS B 1 384 ? -4.426 -32.438 -13.523 1 88.06 384 HIS B O 1
ATOM 7083 N N . TYR B 1 385 ? -6.453 -32 -12.805 1 89 385 TYR B N 1
ATOM 7084 C CA . TYR B 1 385 ? -6.199 -30.578 -12.734 1 89 385 TYR B CA 1
ATOM 7085 C C . TYR B 1 385 ? -4.984 -30.281 -11.852 1 89 385 TYR B C 1
ATOM 7087 O O . TYR B 1 385 ? -4.137 -29.469 -12.211 1 89 385 TYR B O 1
ATOM 7095 N N . HIS B 1 386 ? -4.902 -30.906 -10.711 1 86.69 386 HIS B N 1
ATOM 7096 C CA . HIS B 1 386 ? -3.816 -30.625 -9.781 1 86.69 386 HIS B CA 1
ATOM 7097 C C . HIS B 1 386 ? -2.479 -31.109 -10.32 1 86.69 386 HIS B C 1
ATOM 7099 O O . HIS B 1 386 ? -1.421 -30.719 -9.828 1 86.69 386 HIS B O 1
ATOM 7105 N N . ASN B 1 387 ? -2.586 -31.922 -11.281 1 79.06 387 ASN B N 1
ATOM 7106 C CA . ASN B 1 387 ? -1.367 -32.469 -11.859 1 79.06 387 ASN B CA 1
ATOM 7107 C C . ASN B 1 387 ? -0.89 -31.672 -13.062 1 79.06 387 ASN B C 1
ATOM 7109 O O . ASN B 1 387 ? 0.064 -32.062 -13.734 1 79.06 387 ASN B O 1
ATOM 7113 N N . HIS B 1 388 ? -1.696 -30.672 -13.375 1 72.62 388 HIS B N 1
ATOM 7114 C CA . HIS B 1 388 ? -1.31 -29.844 -14.516 1 72.62 388 HIS B CA 1
ATOM 7115 C C . HIS B 1 388 ? 0.068 -29.219 -14.305 1 72.62 388 HIS B C 1
ATOM 7117 O O . HIS B 1 388 ? 0.807 -29 -15.266 1 72.62 388 HIS B O 1
ATOM 7123 N N . ASN B 1 389 ? 0.256 -28.938 -13.172 1 77.5 389 ASN B N 1
ATOM 7124 C CA . ASN B 1 389 ? 1.642 -28.734 -12.758 1 77.5 389 ASN B CA 1
ATOM 7125 C C . ASN B 1 389 ? 2.186 -29.938 -12 1 77.5 389 ASN B C 1
ATOM 7127 O O . ASN B 1 389 ? 1.571 -31 -12.008 1 77.5 389 ASN B O 1
ATOM 7131 N N . THR B 1 390 ? 3.344 -29.938 -11.445 1 86.19 390 THR B N 1
ATOM 7132 C CA . THR B 1 390 ? 3.977 -31.094 -10.805 1 86.19 390 THR B CA 1
ATOM 7133 C C . THR B 1 390 ? 3.309 -31.406 -9.469 1 86.19 390 THR B C 1
ATOM 7135 O O . THR B 1 390 ? 3.18 -30.531 -8.617 1 86.19 390 THR B O 1
ATOM 7138 N N . LEU B 1 391 ? 2.729 -32.594 -9.391 1 94.19 391 LEU B N 1
ATOM 7139 C CA . LEU B 1 391 ? 2.125 -33.094 -8.164 1 94.19 391 LEU B CA 1
ATOM 7140 C C . LEU B 1 391 ? 2.797 -34.375 -7.715 1 94.19 391 LEU B C 1
ATOM 7142 O O . LEU B 1 391 ? 2.91 -35.344 -8.5 1 94.19 391 LEU B O 1
ATOM 7146 N N . PHE B 1 392 ? 3.271 -34.438 -6.504 1 96.69 392 PHE B N 1
ATOM 7147 C CA . PHE B 1 392 ? 3.828 -35.625 -5.91 1 96.69 392 PHE B CA 1
ATOM 7148 C C . PHE B 1 392 ? 2.99 -36.094 -4.719 1 96.69 392 PHE B C 1
ATOM 7150 O O . PHE B 1 392 ? 2.65 -35.281 -3.85 1 96.69 392 PHE B O 1
ATOM 7157 N N . ILE B 1 393 ? 2.641 -37.344 -4.703 1 97.5 393 ILE B N 1
ATOM 7158 C CA . ILE B 1 393 ? 1.842 -37.938 -3.643 1 97.5 393 ILE B CA 1
ATOM 7159 C C . ILE B 1 393 ? 2.615 -39.094 -3.006 1 97.5 393 ILE B C 1
ATOM 7161 O O . ILE B 1 393 ? 3.152 -39.969 -3.709 1 97.5 393 ILE B O 1
ATOM 7165 N N . GLY B 1 394 ? 2.713 -39.125 -1.703 1 98.44 394 GLY B N 1
ATOM 7166 C CA . GLY B 1 394 ? 3.363 -40.25 -1.033 1 98.44 394 GLY B CA 1
ATOM 7167 C C . GLY B 1 394 ? 3.85 -39.906 0.362 1 98.44 394 GLY B C 1
ATOM 7168 O O . GLY B 1 394 ? 3.408 -38.906 0.953 1 98.44 394 GLY B O 1
ATOM 7169 N N . THR B 1 395 ? 4.664 -40.812 0.896 1 98.5 395 THR B N 1
ATOM 7170 C CA . THR B 1 395 ? 5.344 -40.531 2.156 1 98.5 395 THR B CA 1
ATOM 7171 C C . THR B 1 395 ? 6.402 -39.469 1.97 1 98.5 395 THR B C 1
ATOM 7173 O O . THR B 1 395 ? 6.715 -39.062 0.84 1 98.5 395 THR B O 1
ATOM 7176 N N . ALA B 1 396 ? 6.914 -38.969 3.076 1 98.44 396 ALA B N 1
ATOM 7177 C CA . ALA B 1 396 ? 7.992 -38 3.012 1 98.44 396 ALA B CA 1
ATOM 7178 C C . ALA B 1 396 ? 9.156 -38.5 2.176 1 98.44 396 ALA B C 1
ATOM 7180 O O . ALA B 1 396 ? 9.727 -37.781 1.368 1 98.44 396 ALA B O 1
ATOM 7181 N N . GLN B 1 397 ? 9.469 -39.781 2.355 1 98.38 397 GLN B N 1
ATOM 7182 C CA . GLN B 1 397 ? 10.586 -40.375 1.637 1 98.38 397 GLN B CA 1
ATOM 7183 C C . GLN B 1 397 ? 10.289 -40.469 0.143 1 98.38 397 GLN B C 1
ATOM 7185 O O . GLN B 1 397 ? 11.148 -40.156 -0.687 1 98.38 397 GLN B O 1
ATOM 7190 N N . GLU B 1 398 ? 9.125 -40.906 -0.191 1 98.56 398 GLU B N 1
ATOM 7191 C CA . GLU B 1 398 ? 8.734 -41.031 -1.592 1 98.56 398 GLU B CA 1
ATOM 7192 C C . GLU B 1 398 ? 8.75 -39.688 -2.301 1 98.56 398 GLU B C 1
ATOM 7194 O O . GLU B 1 398 ? 9.258 -39.562 -3.418 1 98.56 398 GLU B O 1
ATOM 7199 N N . VAL B 1 399 ? 8.172 -38.719 -1.67 1 98.44 399 VAL B N 1
ATOM 7200 C CA . VAL B 1 399 ? 8.094 -37.406 -2.256 1 98.44 399 VAL B CA 1
ATOM 7201 C C . VAL B 1 399 ? 9.5 -36.812 -2.381 1 98.44 399 VAL B C 1
ATOM 7203 O O . VAL B 1 399 ? 9.828 -36.188 -3.398 1 98.44 399 VAL B O 1
ATOM 7206 N N . ALA B 1 400 ? 10.32 -36.938 -1.387 1 98.31 400 ALA B N 1
ATOM 7207 C CA . ALA B 1 400 ? 11.695 -36.469 -1.448 1 98.31 400 ALA B CA 1
ATOM 7208 C C . ALA B 1 400 ? 12.453 -37.125 -2.598 1 98.31 400 ALA B C 1
ATOM 7210 O O . ALA B 1 400 ? 13.266 -36.469 -3.268 1 98.31 400 ALA B O 1
ATOM 7211 N N . ASP B 1 401 ? 12.195 -38.438 -2.807 1 98.19 401 ASP B N 1
ATOM 7212 C CA . ASP B 1 401 ? 12.797 -39.125 -3.939 1 98.19 401 ASP B CA 1
ATOM 7213 C C . ASP B 1 401 ? 12.406 -38.469 -5.262 1 98.19 401 ASP B C 1
ATOM 7215 O O . ASP B 1 401 ? 13.258 -38.25 -6.125 1 98.19 401 ASP B O 1
ATOM 7219 N N . LYS B 1 402 ? 11.164 -38.219 -5.355 1 97.19 402 LYS B N 1
ATOM 7220 C CA . LYS B 1 402 ? 10.656 -37.594 -6.582 1 97.19 402 LYS B CA 1
ATOM 7221 C C . LYS B 1 402 ? 11.219 -36.188 -6.77 1 97.19 402 LYS B C 1
ATOM 7223 O O . LYS B 1 402 ? 11.516 -35.781 -7.891 1 97.19 402 LYS B O 1
ATOM 7228 N N . ILE B 1 403 ? 11.336 -35.438 -5.73 1 97.25 403 ILE B N 1
ATOM 7229 C CA . ILE B 1 403 ? 11.914 -34.125 -5.781 1 97.25 403 ILE B CA 1
ATOM 7230 C C . ILE B 1 403 ? 13.367 -34.188 -6.238 1 97.25 403 ILE B C 1
ATOM 7232 O O . ILE B 1 403 ? 13.789 -33.438 -7.121 1 97.25 403 ILE B O 1
ATOM 7236 N N . GLU B 1 404 ? 14.086 -35.094 -5.664 1 96.62 404 GLU B N 1
ATOM 7237 C CA . GLU B 1 404 ? 15.484 -35.281 -6.031 1 96.62 404 GLU B CA 1
ATOM 7238 C C . GLU B 1 404 ? 15.625 -35.625 -7.512 1 96.62 404 GLU B C 1
ATOM 7240 O O . GLU B 1 404 ? 16.484 -35.062 -8.203 1 96.62 404 GLU B O 1
ATOM 7245 N N . ASP B 1 405 ? 14.789 -36.562 -7.906 1 96.19 405 ASP B N 1
ATOM 7246 C CA . ASP B 1 405 ? 14.797 -36.938 -9.312 1 96.19 405 ASP B CA 1
ATOM 7247 C C . ASP B 1 405 ? 14.477 -35.75 -10.219 1 96.19 405 ASP B C 1
ATOM 7249 O O . ASP B 1 405 ? 15.125 -35.562 -11.25 1 96.19 405 ASP B O 1
ATOM 7253 N N . TYR B 1 406 ? 13.477 -35.031 -9.844 1 96 406 TYR B N 1
ATOM 7254 C CA . TYR B 1 406 ? 13.07 -33.844 -10.617 1 96 406 TYR B CA 1
ATOM 7255 C C . TYR B 1 406 ? 14.203 -32.844 -10.727 1 96 406 TYR B C 1
ATOM 7257 O O . TYR B 1 406 ? 14.453 -32.281 -11.805 1 96 406 TYR B O 1
ATOM 7265 N N . VAL B 1 407 ? 14.852 -32.594 -9.633 1 96.75 407 VAL B N 1
ATOM 7266 C CA . VAL B 1 407 ? 15.953 -31.625 -9.586 1 96.75 407 VAL B CA 1
ATOM 7267 C C . VAL B 1 407 ? 17.094 -32.094 -10.492 1 96.75 407 VAL B C 1
ATOM 7269 O O . VAL B 1 407 ? 17.641 -31.297 -11.266 1 96.75 407 VAL B O 1
ATOM 7272 N N . GLU B 1 408 ? 17.391 -33.344 -10.422 1 96 408 GLU B N 1
ATOM 7273 C CA . GLU B 1 408 ? 18.469 -33.906 -11.234 1 96 408 GLU B CA 1
ATOM 7274 C C . GLU B 1 408 ? 18.156 -33.781 -12.727 1 96 408 GLU B C 1
ATOM 7276 O O . GLU B 1 408 ? 19.016 -33.406 -13.523 1 96 408 GLU B O 1
ATOM 7281 N N . LYS B 1 409 ? 16.969 -34.062 -13.07 1 96 409 LYS B N 1
ATOM 7282 C CA . LYS B 1 409 ? 16.562 -34.094 -14.469 1 96 409 LYS B CA 1
ATOM 7283 C C . LYS B 1 409 ? 16.406 -32.688 -15.031 1 96 409 LYS B C 1
ATOM 7285 O O . LYS B 1 409 ? 16.688 -32.438 -16.203 1 96 409 LYS B O 1
ATOM 7290 N N . SER B 1 410 ? 15.953 -31.75 -14.281 1 96.06 410 SER B N 1
ATOM 7291 C CA . SER B 1 410 ? 15.586 -30.438 -14.781 1 96.06 410 SER B CA 1
ATOM 7292 C C . SER B 1 410 ? 16.703 -29.422 -14.578 1 96.06 410 SER B C 1
ATOM 7294 O O . SER B 1 410 ? 16.797 -28.438 -15.305 1 96.06 410 SER B O 1
ATOM 7296 N N . GLY B 1 411 ? 17.5 -29.609 -13.523 1 96.12 411 GLY B N 1
ATOM 7297 C CA . GLY B 1 411 ? 18.484 -28.609 -13.156 1 96.12 411 GLY B CA 1
ATOM 7298 C C . GLY B 1 411 ? 17.891 -27.422 -12.43 1 96.12 411 GLY B C 1
ATOM 7299 O O . GLY B 1 411 ? 18.531 -26.375 -12.305 1 96.12 411 GLY B O 1
ATOM 7300 N N . ILE B 1 412 ? 16.719 -27.531 -11.906 1 96.75 412 ILE B N 1
ATOM 7301 C CA . ILE B 1 412 ? 16.016 -26.453 -11.219 1 96.75 412 ILE B CA 1
ATOM 7302 C C . ILE B 1 412 ? 16.719 -26.109 -9.914 1 96.75 412 ILE B C 1
ATOM 7304 O O . ILE B 1 412 ? 17.422 -26.953 -9.352 1 96.75 412 ILE B O 1
ATOM 7308 N N . ASP B 1 413 ? 16.578 -24.859 -9.484 1 97.88 413 ASP B N 1
ATOM 7309 C CA . ASP B 1 413 ? 17.234 -24.406 -8.258 1 97.88 413 ASP B CA 1
ATOM 7310 C C . ASP B 1 413 ? 16.297 -24.531 -7.055 1 97.88 413 ASP B C 1
ATOM 7312 O O . ASP B 1 413 ? 16.734 -24.422 -5.91 1 97.88 413 ASP B O 1
ATOM 7316 N N . GLY B 1 414 ? 15.031 -24.75 -7.359 1 97.81 414 GLY B N 1
ATOM 7317 C CA . GLY B 1 414 ? 14.109 -24.844 -6.234 1 97.81 414 GLY B CA 1
ATOM 7318 C C . GLY B 1 414 ? 12.648 -24.875 -6.656 1 97.81 414 GLY B C 1
ATOM 7319 O O . GLY B 1 414 ? 12.344 -25.109 -7.828 1 97.81 414 GLY B O 1
ATOM 7320 N N . PHE B 1 415 ? 11.789 -24.625 -5.598 1 97.94 415 PHE B N 1
ATOM 7321 C CA . PHE B 1 415 ? 10.367 -24.828 -5.848 1 97.94 415 PHE B CA 1
ATOM 7322 C C . PHE B 1 415 ? 9.531 -23.781 -5.129 1 97.94 415 PHE B C 1
ATOM 7324 O O . PHE B 1 415 ? 9.891 -23.328 -4.039 1 97.94 415 PHE B O 1
ATOM 7331 N N . ASN B 1 416 ? 8.43 -23.391 -5.742 1 97.81 416 ASN B N 1
ATOM 7332 C CA . ASN B 1 416 ? 7.285 -22.766 -5.09 1 97.81 416 ASN B CA 1
ATOM 7333 C C . ASN B 1 416 ? 6.219 -23.781 -4.719 1 97.81 416 ASN B C 1
ATOM 7335 O O . ASN B 1 416 ? 5.484 -24.266 -5.582 1 97.81 416 ASN B O 1
ATOM 7339 N N . PHE B 1 417 ? 6.133 -24.078 -3.451 1 97.56 417 PHE B N 1
ATOM 7340 C CA . PHE B 1 417 ? 5.152 -25.047 -2.98 1 97.56 417 PHE B CA 1
ATOM 7341 C C . PHE B 1 417 ? 3.764 -24.422 -2.906 1 97.56 417 PHE B C 1
ATOM 7343 O O . PHE B 1 417 ? 3.602 -23.312 -2.395 1 97.56 417 PHE B O 1
ATOM 7350 N N . THR B 1 418 ? 2.791 -25.094 -3.402 1 95 418 THR B N 1
ATOM 7351 C CA . THR B 1 418 ? 1.425 -24.594 -3.398 1 95 418 THR B CA 1
ATOM 7352 C C . THR B 1 418 ? 0.529 -25.438 -2.504 1 95 418 THR B C 1
ATOM 7354 O O . THR B 1 418 ? 0.894 -26.562 -2.133 1 95 418 THR B O 1
ATOM 7357 N N . ASN B 1 419 ? -0.596 -24.875 -2.207 1 92.5 419 ASN B N 1
ATOM 7358 C CA . ASN B 1 419 ? -1.573 -25.547 -1.353 1 92.5 419 ASN B CA 1
ATOM 7359 C C . ASN B 1 419 ? -2.791 -26 -2.148 1 92.5 419 ASN B C 1
ATOM 7361 O O . ASN B 1 419 ? -3.248 -25.297 -3.055 1 92.5 419 ASN B O 1
ATOM 7365 N N . ILE B 1 420 ? -3.244 -27.172 -1.841 1 94.44 420 ILE B N 1
ATOM 7366 C CA . ILE B 1 420 ? -4.543 -27.641 -2.322 1 94.44 420 ILE B CA 1
ATOM 7367 C C . ILE B 1 420 ? -5.609 -27.359 -1.267 1 94.44 420 ILE B C 1
ATOM 7369 O O . ILE B 1 420 ? -6.574 -26.625 -1.521 1 94.44 420 ILE B O 1
ATOM 7373 N N . VAL B 1 421 ? -5.383 -27.891 -0.128 1 95.12 421 VAL B N 1
ATOM 7374 C CA . VAL B 1 421 ? -6.227 -27.594 1.022 1 95.12 421 VAL B CA 1
ATOM 7375 C C . VAL B 1 421 ? -5.461 -26.719 2.021 1 95.12 421 VAL B C 1
ATOM 7377 O O . VAL B 1 421 ? -4.418 -27.141 2.537 1 95.12 421 VAL B O 1
ATOM 7380 N N . PHE B 1 422 ? -5.93 -25.578 2.242 1 91.69 422 PHE B N 1
ATOM 7381 C CA . PHE B 1 422 ? -5.285 -24.641 3.162 1 91.69 422 PHE B CA 1
ATOM 7382 C C . PHE B 1 422 ? -5.746 -24.891 4.594 1 91.69 422 PHE B C 1
ATOM 7384 O O . PHE B 1 422 ? -6.949 -24.953 4.859 1 91.69 422 PHE B O 1
ATOM 7391 N N . PRO B 1 423 ? -4.816 -25.016 5.637 1 91 423 PRO B N 1
ATOM 7392 C CA . PRO B 1 423 ? -3.359 -24.938 5.523 1 91 423 PRO B CA 1
ATOM 7393 C C . PRO B 1 423 ? -2.691 -26.312 5.598 1 91 423 PRO B C 1
ATOM 7395 O O . PRO B 1 423 ? -1.473 -26.406 5.777 1 91 423 PRO B O 1
ATOM 7398 N N . GLU B 1 424 ? -3.449 -27.281 5.449 1 92.44 424 GLU B N 1
ATOM 7399 C CA . GLU B 1 424 ? -2.977 -28.625 5.738 1 92.44 424 GLU B CA 1
ATOM 7400 C C . GLU B 1 424 ? -1.744 -28.969 4.902 1 92.44 424 GLU B C 1
ATOM 7402 O O . GLU B 1 424 ? -0.776 -29.531 5.422 1 92.44 424 GLU B O 1
ATOM 7407 N N . ASN B 1 425 ? -1.764 -28.656 3.625 1 94.56 425 ASN B N 1
ATOM 7408 C CA . ASN B 1 425 ? -0.621 -29 2.781 1 94.56 425 ASN B CA 1
ATOM 7409 C C . ASN B 1 425 ? 0.659 -28.328 3.285 1 94.56 425 ASN B C 1
ATOM 7411 O O . ASN B 1 425 ? 1.707 -28.969 3.357 1 94.56 425 ASN B O 1
ATOM 7415 N N . PHE B 1 426 ? 0.543 -27.062 3.609 1 97.19 426 PHE B N 1
ATOM 7416 C CA . PHE B 1 426 ? 1.715 -26.328 4.09 1 97.19 426 PHE B CA 1
ATOM 7417 C C . PHE B 1 426 ? 2.199 -26.906 5.418 1 97.19 426 PHE B C 1
ATOM 7419 O O . PHE B 1 426 ? 3.404 -27.062 5.629 1 97.19 426 PHE B O 1
ATOM 7426 N N . GLU B 1 427 ? 1.288 -27.234 6.309 1 97.69 427 GLU B N 1
ATOM 7427 C CA . GLU B 1 427 ? 1.648 -27.812 7.594 1 97.69 427 GLU B CA 1
ATOM 7428 C C . GLU B 1 427 ? 2.365 -29.156 7.402 1 97.69 427 GLU B C 1
ATOM 7430 O O . GLU B 1 427 ? 3.379 -29.422 8.055 1 97.69 427 GLU B O 1
ATOM 7435 N N . ASN B 1 428 ? 1.822 -29.969 6.516 1 97.38 428 ASN B N 1
ATOM 7436 C CA . ASN B 1 428 ? 2.436 -31.266 6.246 1 97.38 428 ASN B CA 1
ATOM 7437 C C . ASN B 1 428 ? 3.812 -31.109 5.605 1 97.38 428 ASN B C 1
ATOM 7439 O O . ASN B 1 428 ? 4.723 -31.891 5.895 1 97.38 428 ASN B O 1
ATOM 7443 N N . ILE B 1 429 ? 3.957 -30.156 4.773 1 98.19 429 ILE B N 1
ATOM 7444 C CA . ILE B 1 429 ? 5.254 -29.906 4.152 1 98.19 429 ILE B CA 1
ATOM 7445 C C . ILE B 1 429 ? 6.273 -29.531 5.227 1 98.19 429 ILE B C 1
ATOM 7447 O O . ILE B 1 429 ? 7.367 -30.109 5.273 1 98.19 429 ILE B O 1
ATOM 7451 N N . VAL B 1 430 ? 5.922 -28.625 6.07 1 98.56 430 VAL B N 1
ATOM 7452 C CA . VAL B 1 430 ? 6.848 -28.094 7.07 1 98.56 430 VAL B CA 1
ATOM 7453 C C . VAL B 1 430 ? 7.156 -29.172 8.109 1 98.56 430 VAL B C 1
ATOM 7455 O O . VAL B 1 430 ? 8.32 -29.391 8.469 1 98.56 430 VAL B O 1
ATOM 7458 N N . ASP B 1 431 ? 6.168 -29.953 8.555 1 98.19 431 ASP B N 1
ATOM 7459 C CA . ASP B 1 431 ? 6.324 -30.844 9.703 1 98.19 431 ASP B CA 1
ATOM 7460 C C . ASP B 1 431 ? 6.832 -32.219 9.281 1 98.19 431 ASP B C 1
ATOM 7462 O O . ASP B 1 431 ? 7.477 -32.906 10.062 1 98.19 431 ASP B O 1
ATOM 7466 N N . ILE B 1 432 ? 6.523 -32.562 8.023 1 98.12 432 ILE B N 1
ATOM 7467 C CA . ILE B 1 432 ? 6.785 -33.969 7.648 1 98.12 432 ILE B CA 1
ATOM 7468 C C . ILE B 1 432 ? 7.82 -34 6.523 1 98.12 432 ILE B C 1
ATOM 7470 O O . ILE B 1 432 ? 8.812 -34.719 6.609 1 98.12 432 ILE B O 1
ATOM 7474 N N . LEU B 1 433 ? 7.746 -33.219 5.539 1 98.56 433 LEU B N 1
ATOM 7475 C CA . LEU B 1 433 ? 8.602 -33.312 4.359 1 98.56 433 LEU B CA 1
ATOM 7476 C C . LEU B 1 433 ? 9.945 -32.625 4.613 1 98.56 433 LEU B C 1
ATOM 7478 O O . LEU B 1 433 ? 10.992 -33.156 4.266 1 98.56 433 LEU B O 1
ATOM 7482 N N . ILE B 1 434 ? 9.93 -31.391 5.148 1 98.5 434 ILE B N 1
ATOM 7483 C CA . ILE B 1 434 ? 11.117 -30.562 5.285 1 98.5 434 ILE B CA 1
ATOM 7484 C C . ILE B 1 434 ? 12.18 -31.297 6.09 1 98.5 434 ILE B C 1
ATOM 7486 O O . ILE B 1 434 ? 13.352 -31.328 5.715 1 98.5 434 ILE B O 1
ATOM 7490 N N . PRO B 1 435 ? 11.812 -31.984 7.234 1 98.38 435 PRO B N 1
ATOM 7491 C CA . PRO B 1 435 ? 12.844 -32.75 7.953 1 98.38 435 PRO B CA 1
ATOM 7492 C C . PRO B 1 435 ? 13.539 -33.781 7.07 1 98.38 435 PRO B C 1
ATOM 7494 O O . PRO B 1 435 ? 14.758 -33.938 7.156 1 98.38 435 PRO B O 1
ATOM 7497 N N . GLU B 1 436 ? 12.797 -34.5 6.223 1 98.19 436 GLU B N 1
ATOM 7498 C CA . GLU B 1 436 ? 13.375 -35.469 5.297 1 98.19 436 GLU B CA 1
ATOM 7499 C C . GLU B 1 436 ? 14.297 -34.781 4.293 1 98.19 436 GLU B C 1
ATOM 7501 O O . GLU B 1 436 ? 15.391 -35.281 4.008 1 98.19 436 GLU B O 1
ATOM 7506 N N . LEU B 1 437 ? 13.875 -33.625 3.752 1 98.38 437 LEU B N 1
ATOM 7507 C CA . LEU B 1 437 ? 14.688 -32.875 2.799 1 98.38 437 LEU B CA 1
ATOM 7508 C C . LEU B 1 437 ? 15.953 -32.344 3.459 1 98.38 437 LEU B C 1
ATOM 7510 O O . LEU B 1 437 ? 17.016 -32.312 2.826 1 98.38 437 LEU B O 1
ATOM 7514 N N . GLN B 1 438 ? 15.836 -31.953 4.703 1 98.06 438 GLN B N 1
ATOM 7515 C CA . GLN B 1 438 ? 17 -31.469 5.445 1 98.06 438 GLN B CA 1
ATOM 7516 C C . GLN B 1 438 ? 18 -32.594 5.68 1 98.06 438 GLN B C 1
ATOM 7518 O O . GLN B 1 438 ? 19.203 -32.375 5.539 1 98.06 438 GLN B O 1
ATOM 7523 N N . GLU B 1 439 ? 17.547 -33.719 5.988 1 97.06 439 GLU B N 1
ATOM 7524 C CA . GLU B 1 439 ? 18.422 -34.875 6.18 1 97.06 439 GLU B CA 1
ATOM 7525 C C . GLU B 1 439 ? 19.203 -35.188 4.91 1 97.06 439 GLU B C 1
ATOM 7527 O O . GLU B 1 439 ? 20.359 -35.594 4.98 1 97.06 439 GLU B O 1
ATOM 7532 N N . ARG B 1 440 ? 18.625 -34.875 3.814 1 96 440 ARG B N 1
ATOM 7533 C CA . ARG B 1 440 ? 19.234 -35.188 2.523 1 96 440 ARG B CA 1
ATOM 7534 C C . ARG B 1 440 ? 20.078 -34.031 2.027 1 96 440 ARG B C 1
ATOM 7536 O O . ARG B 1 440 ? 20.703 -34.094 0.968 1 96 440 ARG B O 1
ATOM 7543 N N . GLY B 1 441 ? 20 -32.938 2.721 1 95.88 441 GLY B N 1
ATOM 7544 C CA . GLY B 1 441 ? 20.734 -31.766 2.318 1 95.88 441 GLY B CA 1
ATOM 7545 C C . GLY B 1 441 ? 20.016 -30.953 1.251 1 95.88 441 GLY B C 1
ATOM 7546 O O . GLY B 1 441 ? 20.594 -30.031 0.673 1 95.88 441 GLY B O 1
ATOM 7547 N N . LEU B 1 442 ? 18.766 -31.234 0.95 1 97.5 442 LEU B N 1
ATOM 7548 C CA . LEU B 1 442 ? 17.984 -30.547 -0.081 1 97.5 442 LEU B CA 1
ATOM 7549 C C . LEU B 1 442 ? 17.344 -29.281 0.474 1 97.5 442 LEU B C 1
ATOM 7551 O O . LEU B 1 442 ? 17.016 -28.359 -0.282 1 97.5 442 LEU B O 1
ATOM 7555 N N . ALA B 1 443 ? 17.109 -29.203 1.759 1 98.19 443 ALA B N 1
ATOM 7556 C CA . ALA B 1 443 ? 16.594 -28 2.424 1 98.19 443 ALA B CA 1
ATOM 7557 C C . ALA B 1 443 ? 17.562 -27.516 3.494 1 98.19 443 ALA B C 1
ATOM 7559 O O . ALA B 1 443 ? 18.297 -28.312 4.09 1 98.19 443 ALA B O 1
ATOM 7560 N N . GLN B 1 444 ? 17.562 -26.266 3.678 1 98.12 444 GLN B N 1
ATOM 7561 C CA . GLN B 1 444 ? 18.469 -25.703 4.676 1 98.12 444 GLN B CA 1
ATOM 7562 C C . GLN B 1 444 ? 17.984 -26 6.09 1 98.12 444 GLN B C 1
ATOM 7564 O O . GLN B 1 444 ? 16.781 -26.016 6.344 1 98.12 444 GLN B O 1
ATOM 7569 N N . LYS B 1 445 ? 18.875 -26.188 6.996 1 97.69 445 LYS B N 1
ATOM 7570 C CA . LYS B 1 445 ? 18.562 -26.438 8.398 1 97.69 445 LYS B CA 1
ATOM 7571 C C . LYS B 1 445 ? 18.484 -25.125 9.18 1 97.69 445 LYS B C 1
ATOM 7573 O O . LYS B 1 445 ? 17.828 -25.047 10.211 1 97.69 445 LYS B O 1
ATOM 7578 N N . GLU B 1 446 ? 19.266 -24.141 8.68 1 97.81 446 GLU B N 1
ATOM 7579 C CA . GLU B 1 446 ? 19.25 -22.766 9.18 1 97.81 446 GLU B CA 1
ATOM 7580 C C . GLU B 1 446 ? 19.328 -21.75 8.039 1 97.81 446 GLU B C 1
ATOM 7582 O O . GLU B 1 446 ? 19.781 -22.094 6.938 1 97.81 446 GLU B O 1
ATOM 7587 N N . TYR B 1 447 ? 18.891 -20.625 8.312 1 98.31 447 TYR B N 1
ATOM 7588 C CA . TYR B 1 447 ? 19.016 -19.578 7.309 1 98.31 447 TYR B CA 1
ATOM 7589 C C . TYR B 1 447 ? 20.484 -19.266 7.031 1 98.31 447 TYR B C 1
ATOM 7591 O O . TYR B 1 447 ? 21.297 -19.219 7.953 1 98.31 447 TYR B O 1
ATOM 7599 N N . ALA B 1 448 ? 20.781 -19.016 5.77 1 97.75 448 ALA B N 1
ATOM 7600 C CA . ALA B 1 448 ? 22.156 -18.719 5.371 1 97.75 448 ALA B CA 1
ATOM 7601 C C . ALA B 1 448 ? 22.672 -17.484 6.086 1 97.75 448 ALA B C 1
ATOM 7603 O O . ALA B 1 448 ? 23.844 -17.438 6.492 1 97.75 448 ALA B O 1
ATOM 7604 N N . VAL B 1 449 ? 21.812 -16.5 6.23 1 98.38 449 VAL B N 1
ATOM 7605 C CA . VAL B 1 449 ? 22.094 -15.281 6.973 1 98.38 449 VAL B CA 1
ATOM 7606 C C . VAL B 1 449 ? 20.922 -14.945 7.898 1 98.38 449 VAL B C 1
ATOM 7608 O O . VAL B 1 449 ? 19.891 -14.461 7.445 1 98.38 449 VAL B O 1
ATOM 7611 N N . ASP B 1 450 ? 21.094 -15.18 9.203 1 98.38 450 ASP B N 1
ATOM 7612 C CA . ASP B 1 450 ? 20.047 -14.891 10.164 1 98.38 450 ASP B CA 1
ATOM 7613 C C . ASP B 1 450 ? 19.641 -13.422 10.117 1 98.38 450 ASP B C 1
ATOM 7615 O O . ASP B 1 450 ? 20.484 -12.539 10.273 1 98.38 450 ASP B O 1
ATOM 7619 N N . GLY B 1 451 ? 18.422 -13.141 9.82 1 98.19 451 GLY B N 1
ATOM 7620 C CA . GLY B 1 451 ? 17.938 -11.773 9.703 1 98.19 451 GLY B CA 1
ATOM 7621 C C . GLY B 1 451 ? 18.391 -11.086 8.422 1 98.19 451 GLY B C 1
ATOM 7622 O O . GLY B 1 451 ? 18.359 -9.859 8.336 1 98.19 451 GLY B O 1
ATOM 7623 N N . GLY B 1 452 ? 18.828 -11.875 7.418 1 98.62 452 GLY B N 1
ATOM 7624 C CA . GLY B 1 452 ? 19.391 -11.32 6.199 1 98.62 452 GLY B CA 1
ATOM 7625 C C . GLY B 1 452 ? 18.344 -10.867 5.199 1 98.62 452 GLY B C 1
ATOM 7626 O O . GLY B 1 452 ? 17.156 -11.164 5.363 1 98.62 452 GLY B O 1
ATOM 7627 N N . THR B 1 453 ? 18.75 -10.133 4.207 1 98.81 453 THR B N 1
ATOM 7628 C CA . THR B 1 453 ? 17.906 -9.695 3.105 1 98.81 453 THR B CA 1
ATOM 7629 C C . THR B 1 453 ? 17.5 -10.883 2.232 1 98.81 453 THR B C 1
ATOM 7631 O O . THR B 1 453 ? 18.047 -11.977 2.367 1 98.81 453 THR B O 1
ATOM 7634 N N . TYR B 1 454 ? 16.578 -10.695 1.366 1 98.88 454 TYR B N 1
ATOM 7635 C CA . TYR B 1 454 ? 16.141 -11.719 0.427 1 98.88 454 TYR B CA 1
ATOM 7636 C C . TYR B 1 454 ? 17.312 -12.211 -0.421 1 98.88 454 TYR B C 1
ATOM 7638 O O . TYR B 1 454 ? 17.484 -13.422 -0.601 1 98.88 454 TYR B O 1
ATOM 7646 N N . ARG B 1 455 ? 18.188 -11.297 -0.839 1 98.69 455 ARG B N 1
ATOM 7647 C CA . ARG B 1 455 ? 19.312 -11.664 -1.694 1 98.69 455 ARG B CA 1
ATOM 7648 C C . ARG B 1 455 ? 20.344 -12.484 -0.926 1 98.69 455 ARG B C 1
ATOM 7650 O O . ARG B 1 455 ? 20.891 -13.445 -1.459 1 98.69 455 ARG B O 1
ATOM 7657 N N . GLU B 1 456 ? 20.562 -12.016 0.273 1 98.69 456 GLU B N 1
ATOM 7658 C CA . GLU B 1 456 ? 21.5 -12.789 1.083 1 98.69 456 GLU B CA 1
ATOM 7659 C C . GLU B 1 456 ? 21.031 -14.234 1.259 1 98.69 456 GLU B C 1
ATOM 7661 O O . GLU B 1 456 ? 21.828 -15.164 1.29 1 98.69 456 GLU B O 1
ATOM 7666 N N . GLN B 1 457 ? 19.719 -14.414 1.361 1 98.5 457 GLN B N 1
ATOM 7667 C CA . GLN B 1 457 ? 19.172 -15.75 1.51 1 98.5 457 GLN B CA 1
ATOM 7668 C C . GLN B 1 457 ? 19.25 -16.531 0.199 1 98.5 457 GLN B C 1
ATOM 7670 O O . GLN B 1 457 ? 19.641 -17.703 0.188 1 98.5 457 GLN B O 1
ATOM 7675 N N . VAL B 1 458 ? 18.969 -15.883 -0.917 1 97.94 458 VAL B N 1
ATOM 7676 C CA . VAL B 1 458 ? 18.906 -16.531 -2.223 1 97.94 458 VAL B CA 1
ATOM 7677 C C . VAL B 1 458 ? 20.312 -16.938 -2.668 1 97.94 458 VAL B C 1
ATOM 7679 O O . VAL B 1 458 ? 20.531 -18.062 -3.125 1 97.94 458 VAL B O 1
ATOM 7682 N N . TYR B 1 459 ? 21.25 -16.031 -2.441 1 97.38 459 TYR B N 1
ATOM 7683 C CA . TYR B 1 459 ? 22.625 -16.281 -2.896 1 97.38 459 TYR B CA 1
ATOM 7684 C C . TYR B 1 459 ? 23.469 -16.859 -1.775 1 97.38 459 TYR B C 1
ATOM 7686 O O . TYR B 1 459 ? 24.641 -17.203 -1.989 1 97.38 459 TYR B O 1
ATOM 7694 N N . ARG B 1 460 ? 22.953 -16.922 -0.566 1 97.44 460 ARG B N 1
ATOM 7695 C CA . ARG B 1 460 ? 23.547 -17.562 0.602 1 97.44 460 ARG B CA 1
ATOM 7696 C C . ARG B 1 460 ? 24.891 -16.938 0.949 1 97.44 460 ARG B C 1
ATOM 7698 O O . ARG B 1 460 ? 25.875 -17.641 1.177 1 97.44 460 ARG B O 1
ATOM 7705 N N . GLN B 1 461 ? 24.906 -15.602 0.887 1 97.12 461 GLN B N 1
ATOM 7706 C CA . GLN B 1 461 ? 26.141 -14.859 1.164 1 97.12 461 GLN B CA 1
ATOM 7707 C C . GLN B 1 461 ? 25.844 -13.594 1.972 1 97.12 461 GLN B C 1
ATOM 7709 O O . GLN B 1 461 ? 25.156 -12.695 1.498 1 97.12 461 GLN B O 1
ATOM 7714 N N . LYS B 1 462 ? 26.391 -13.586 3.176 1 97.88 462 LYS B N 1
ATOM 7715 C CA . LYS B 1 462 ? 26.266 -12.383 3.998 1 97.88 462 LYS B CA 1
ATOM 7716 C C . LYS B 1 462 ? 26.875 -11.172 3.293 1 97.88 462 LYS B C 1
ATOM 7718 O O . LYS B 1 462 ? 27.984 -11.25 2.762 1 97.88 462 LYS B O 1
ATOM 7723 N N . GLY B 1 463 ? 26.156 -10.117 3.225 1 97.44 463 GLY B N 1
ATOM 7724 C CA . GLY B 1 463 ? 26.656 -8.898 2.602 1 97.44 463 GLY B CA 1
ATOM 7725 C C . GLY B 1 463 ? 26.219 -8.742 1.158 1 97.44 463 GLY B C 1
ATOM 7726 O O . GLY B 1 463 ? 26.312 -7.656 0.587 1 97.44 463 GLY B O 1
ATOM 7727 N N . HIS B 1 464 ? 25.703 -9.812 0.529 1 97.44 464 HIS B N 1
ATOM 7728 C CA . HIS B 1 464 ? 25.203 -9.742 -0.836 1 97.44 464 HIS B CA 1
ATOM 7729 C C . HIS B 1 464 ? 23.797 -9.148 -0.87 1 97.44 464 HIS B C 1
ATOM 7731 O O . HIS B 1 464 ? 22.844 -9.828 -1.245 1 97.44 464 HIS B O 1
ATOM 7737 N N . THR B 1 465 ? 23.688 -7.871 -0.602 1 98 465 THR B N 1
ATOM 7738 C CA . THR B 1 465 ? 22.391 -7.227 -0.444 1 98 465 THR B CA 1
ATOM 7739 C C . THR B 1 465 ? 21.969 -6.535 -1.738 1 98 465 THR B C 1
ATOM 7741 O O . THR B 1 465 ? 20.859 -6.008 -1.832 1 98 465 THR B O 1
ATOM 7744 N N . PHE B 1 466 ? 22.859 -6.512 -2.736 1 98.38 466 PHE B N 1
ATOM 7745 C CA . PHE B 1 466 ? 22.594 -5.848 -4.012 1 98.38 466 PHE B CA 1
ATOM 7746 C C . PHE B 1 466 ? 22.703 -6.84 -5.164 1 98.38 466 PHE B C 1
ATOM 7748 O O . PHE B 1 466 ? 23.078 -7.996 -4.965 1 98.38 466 PHE B O 1
ATOM 7755 N N . VAL B 1 467 ? 22.344 -6.465 -6.324 1 98.5 467 VAL B N 1
ATOM 7756 C CA . VAL B 1 467 ? 22.359 -7.34 -7.488 1 98.5 467 VAL B CA 1
ATOM 7757 C C . VAL B 1 467 ? 23.797 -7.73 -7.816 1 98.5 467 VAL B C 1
ATOM 7759 O O . VAL B 1 467 ? 24.734 -7 -7.48 1 98.5 467 VAL B O 1
ATOM 7762 N N . PRO B 1 468 ? 23.953 -8.883 -8.492 1 97.88 468 PRO B N 1
ATOM 7763 C CA . PRO B 1 468 ? 25.297 -9.242 -8.953 1 97.88 468 PRO B CA 1
ATOM 7764 C C . PRO B 1 468 ? 25.875 -8.219 -9.938 1 97.88 468 PRO B C 1
ATOM 7766 O O . PRO B 1 468 ? 25.125 -7.473 -10.57 1 97.88 468 PRO B O 1
ATOM 7769 N N . GLU B 1 469 ? 27.172 -8.258 -10.102 1 97.5 469 GLU B N 1
ATOM 7770 C CA . GLU B 1 469 ? 27.891 -7.254 -10.875 1 97.5 469 GLU B CA 1
ATOM 7771 C C . GLU B 1 469 ? 27.484 -7.293 -12.352 1 97.5 469 GLU B C 1
ATOM 7773 O O . GLU B 1 469 ? 27.531 -6.273 -13.039 1 97.5 469 GLU B O 1
ATOM 7778 N N . ASP B 1 470 ? 27.109 -8.422 -12.766 1 97.75 470 ASP B N 1
ATOM 7779 C CA . ASP B 1 470 ? 26.781 -8.586 -14.18 1 97.75 470 ASP B CA 1
ATOM 7780 C C . ASP B 1 470 ? 25.328 -8.227 -14.469 1 97.75 470 ASP B C 1
ATOM 7782 O O . ASP B 1 470 ? 24.891 -8.273 -15.617 1 97.75 470 ASP B O 1
ATOM 7786 N N . HIS B 1 471 ? 24.578 -7.906 -13.477 1 98.44 471 HIS B N 1
ATOM 7787 C CA . HIS B 1 471 ? 23.188 -7.535 -13.648 1 98.44 471 HIS B CA 1
ATOM 7788 C C . HIS B 1 471 ? 23.047 -6.191 -14.359 1 98.44 471 HIS B C 1
ATOM 7790 O O . HIS B 1 471 ? 23.828 -5.27 -14.094 1 98.44 471 HIS B O 1
ATOM 7796 N N . TYR B 1 472 ? 22.047 -6.047 -15.109 1 98.19 472 TYR B N 1
ATOM 7797 C CA . TYR B 1 472 ? 21.766 -4.863 -15.914 1 98.19 472 TYR B CA 1
ATOM 7798 C C . TYR B 1 472 ? 21.734 -3.609 -15.055 1 98.19 472 TYR B C 1
ATOM 7800 O O . TYR B 1 472 ? 22.188 -2.545 -15.477 1 98.19 472 TYR B O 1
ATOM 7808 N N . ALA B 1 473 ? 21.234 -3.648 -13.844 1 98.62 473 ALA B N 1
ATOM 7809 C CA . ALA B 1 473 ? 21.016 -2.494 -12.977 1 98.62 473 ALA B CA 1
ATOM 7810 C C . ALA B 1 473 ? 22.297 -2.115 -12.234 1 98.62 473 ALA B C 1
ATOM 7812 O O . ALA B 1 473 ? 22.391 -1.026 -11.664 1 98.62 473 ALA B O 1
ATOM 7813 N N . TYR B 1 474 ? 23.266 -2.949 -12.172 1 98.5 474 TYR B N 1
ATOM 7814 C CA . TYR B 1 474 ? 24.422 -2.816 -11.297 1 98.5 474 TYR B CA 1
ATOM 7815 C C . TYR B 1 474 ? 25.141 -1.49 -11.531 1 98.5 474 TYR B C 1
ATOM 7817 O O . TYR B 1 474 ? 25.406 -0.746 -10.586 1 98.5 474 TYR B O 1
ATOM 7825 N N . PRO B 1 475 ? 25.422 -1.11 -12.773 1 98.38 475 PRO B N 1
ATOM 7826 C CA . PRO B 1 475 ? 26.234 0.093 -12.992 1 98.38 475 PRO B CA 1
ATOM 7827 C C . PRO B 1 475 ? 25.438 1.381 -12.773 1 98.38 475 PRO B C 1
ATOM 7829 O O . PRO B 1 475 ? 26 2.475 -12.836 1 98.38 475 PRO B O 1
ATOM 7832 N N . LEU B 1 476 ? 24.156 1.286 -12.539 1 98.75 476 LEU B N 1
ATOM 7833 C CA . LEU B 1 476 ? 23.312 2.467 -12.391 1 98.75 476 LEU B CA 1
ATOM 7834 C C . LEU B 1 476 ? 23.406 3.027 -10.977 1 98.75 476 LEU B C 1
ATOM 7836 O O . LEU B 1 476 ? 22.922 4.129 -10.711 1 98.75 476 LEU B O 1
ATOM 7840 N N . ARG B 1 477 ? 24.016 2.312 -10.07 1 98.81 477 ARG B N 1
ATOM 7841 C CA . ARG B 1 477 ? 24.047 2.664 -8.656 1 98.81 477 ARG B CA 1
ATOM 7842 C C . ARG B 1 477 ? 25.047 3.791 -8.398 1 98.81 477 ARG B C 1
ATOM 7844 O O . ARG B 1 477 ? 26.203 3.705 -8.805 1 98.81 477 ARG B O 1
ATOM 7851 N N . TRP B 1 478 ? 24.594 4.875 -7.766 1 98.88 478 TRP B N 1
ATOM 7852 C CA . TRP B 1 478 ? 25.469 5.957 -7.32 1 98.88 478 TRP B CA 1
ATOM 7853 C C . TRP B 1 478 ? 26.156 5.594 -6.004 1 98.88 478 TRP B C 1
ATOM 7855 O O . TRP B 1 478 ? 25.594 5.789 -4.93 1 98.88 478 TRP B O 1
ATOM 7865 N N . LYS B 1 479 ? 27.375 5.191 -6.078 1 98.31 479 LYS B N 1
ATOM 7866 C CA . LYS B 1 479 ? 28.109 4.625 -4.945 1 98.31 479 LYS B CA 1
ATOM 7867 C C . LYS B 1 479 ? 28.703 5.723 -4.07 1 98.31 479 LYS B C 1
ATOM 7869 O O . LYS B 1 479 ? 28.953 6.836 -4.543 1 98.31 479 LYS B O 1
ATOM 7874 N N . SER B 1 480 ? 28.969 5.328 -2.889 1 98 480 SER B N 1
ATOM 7875 C CA . SER B 1 480 ? 29.578 6.234 -1.918 1 98 480 SER B CA 1
ATOM 7876 C C . SER B 1 480 ? 30.906 6.785 -2.432 1 98 480 SER B C 1
ATOM 7878 O O . SER B 1 480 ? 31.688 6.055 -3.031 1 98 480 SER B O 1
ATOM 7880 N N . GLY B 1 481 ? 31.094 8.016 -2.209 1 96.69 481 GLY B N 1
ATOM 7881 C CA . GLY B 1 481 ? 32.406 8.617 -2.488 1 96.69 481 GLY B CA 1
ATOM 7882 C C . GLY B 1 481 ? 32.531 9.125 -3.912 1 96.69 481 GLY B C 1
ATOM 7883 O O . GLY B 1 481 ? 33.469 9.828 -4.246 1 96.69 481 GLY B O 1
ATOM 7884 N N . VAL B 1 482 ? 31.578 8.805 -4.766 1 98.31 482 VAL B N 1
ATOM 7885 C CA . VAL B 1 482 ? 31.625 9.273 -6.145 1 98.31 482 VAL B CA 1
ATOM 7886 C C . VAL B 1 482 ? 30.906 10.617 -6.254 1 98.31 482 VAL B C 1
ATOM 7888 O O . VAL B 1 482 ? 29.734 10.742 -5.883 1 98.31 482 VAL B O 1
ATOM 7891 N N . SER B 1 483 ? 31.562 11.617 -6.773 1 98.06 483 SER B N 1
ATOM 7892 C CA . SER B 1 483 ? 30.969 12.938 -6.891 1 98.06 483 SER B CA 1
ATOM 7893 C C . SER B 1 483 ? 29.812 12.938 -7.887 1 98.06 483 SER B C 1
ATOM 7895 O O . SER B 1 483 ? 29.703 12.039 -8.727 1 98.06 483 SER B O 1
ATOM 7897 N N . LYS B 1 484 ? 28.984 13.898 -7.758 1 97.56 484 LYS B N 1
ATOM 7898 C CA . LYS B 1 484 ? 27.828 14.047 -8.656 1 97.56 484 LYS B CA 1
ATOM 7899 C C . LYS B 1 484 ? 28.281 14.148 -10.109 1 97.56 484 LYS B C 1
ATOM 7901 O O . LYS B 1 484 ? 27.734 13.461 -10.984 1 97.56 484 LYS B O 1
ATOM 7906 N N . GLU B 1 485 ? 29.25 14.969 -10.367 1 97.5 485 GLU B N 1
ATOM 7907 C CA . GLU B 1 485 ? 29.75 15.188 -11.719 1 97.5 485 GLU B CA 1
ATOM 7908 C C . GLU B 1 485 ? 30.312 13.898 -12.312 1 97.5 485 GLU B C 1
ATOM 7910 O O . GLU B 1 485 ? 30.016 13.547 -13.453 1 97.5 485 GLU B O 1
ATOM 7915 N N . LYS B 1 486 ? 31.141 13.273 -11.539 1 98.25 486 LYS B N 1
ATOM 7916 C CA . LYS B 1 486 ? 31.719 12.016 -11.992 1 98.25 486 LYS B CA 1
ATOM 7917 C C . LYS B 1 486 ? 30.641 10.977 -12.258 1 98.25 486 LYS B C 1
ATOM 7919 O O . LYS B 1 486 ? 30.688 10.266 -13.266 1 98.25 486 LYS B O 1
ATOM 7924 N N . PHE B 1 487 ? 29.703 10.867 -11.367 1 98.44 487 PHE B N 1
ATOM 7925 C CA . PHE B 1 487 ? 28.625 9.891 -11.516 1 98.44 487 PHE B CA 1
ATOM 7926 C C . PHE B 1 487 ? 27.797 10.18 -12.766 1 98.44 487 PHE B C 1
ATOM 7928 O O . PHE B 1 487 ? 27.469 9.266 -13.523 1 98.44 487 PHE B O 1
ATOM 7935 N N . GLU B 1 488 ? 27.391 11.438 -12.977 1 98 488 GLU B N 1
ATOM 7936 C CA . GLU B 1 488 ? 26.594 11.812 -14.133 1 98 488 GLU B CA 1
ATOM 7937 C C . GLU B 1 488 ? 27.312 11.461 -15.438 1 98 488 GLU B C 1
ATOM 7939 O O . GLU B 1 488 ? 26.672 11 -16.391 1 98 488 GLU B O 1
ATOM 7944 N N . LYS B 1 489 ? 28.594 11.695 -15.461 1 97.88 489 LYS B N 1
ATOM 7945 C CA . LYS B 1 489 ? 29.375 11.32 -16.641 1 97.88 489 LYS B CA 1
ATOM 7946 C C . LYS B 1 489 ? 29.359 9.812 -16.844 1 97.88 489 LYS B C 1
ATOM 7948 O O . LYS B 1 489 ? 29.078 9.336 -17.953 1 97.88 489 LYS B O 1
ATOM 7953 N N . GLN B 1 490 ? 29.641 9.086 -15.805 1 97.81 490 GLN B N 1
ATOM 7954 C CA . GLN B 1 490 ? 29.641 7.629 -15.867 1 97.81 490 GLN B CA 1
ATOM 7955 C C . GLN B 1 490 ? 28.266 7.094 -16.266 1 97.81 490 GLN B C 1
ATOM 7957 O O . GLN B 1 490 ? 28.172 6.176 -17.078 1 97.81 490 GLN B O 1
ATOM 7962 N N . LEU B 1 491 ? 27.234 7.613 -15.672 1 98.06 491 LEU B N 1
ATOM 7963 C CA . LEU B 1 491 ? 25.859 7.188 -15.961 1 98.06 491 LEU B CA 1
ATOM 7964 C C . LEU B 1 491 ? 25.531 7.406 -17.438 1 98.06 491 LEU B C 1
ATOM 7966 O O . LEU B 1 491 ? 24.859 6.578 -18.062 1 98.06 491 LEU B O 1
ATOM 7970 N N . GLY B 1 492 ? 25.922 8.594 -17.922 1 97.5 492 GLY B N 1
ATOM 7971 C CA . GLY B 1 492 ? 25.734 8.852 -19.344 1 97.5 492 GLY B CA 1
ATOM 7972 C C . GLY B 1 492 ? 26.359 7.793 -20.234 1 97.5 492 GLY B C 1
ATOM 7973 O O . GLY B 1 492 ? 25.734 7.34 -21.203 1 97.5 492 GLY B O 1
ATOM 7974 N N . GLU B 1 493 ? 27.562 7.398 -19.922 1 97.69 493 GLU B N 1
ATOM 7975 C CA . GLU B 1 493 ? 28.25 6.359 -20.672 1 97.69 493 GLU B CA 1
ATOM 7976 C C . GLU B 1 493 ? 27.547 5.016 -20.547 1 97.69 493 GLU B C 1
ATOM 7978 O O . GLU B 1 493 ? 27.375 4.297 -21.531 1 97.69 493 GLU B O 1
ATOM 7983 N N . VAL B 1 494 ? 27.141 4.707 -19.359 1 97.69 494 VAL B N 1
ATOM 7984 C CA . VAL B 1 494 ? 26.453 3.455 -19.094 1 97.69 494 VAL B CA 1
ATOM 7985 C C . VAL B 1 494 ? 25.141 3.408 -19.875 1 97.69 494 VAL B C 1
ATOM 7987 O O . VAL B 1 494 ? 24.844 2.408 -20.531 1 97.69 494 VAL B O 1
ATOM 7990 N N . LYS B 1 495 ? 24.391 4.457 -19.812 1 97 495 LYS B N 1
ATOM 7991 C CA . LYS B 1 495 ? 23.094 4.5 -20.484 1 97 495 LYS B CA 1
ATOM 7992 C C . LYS B 1 495 ? 23.25 4.41 -22 1 97 495 LYS B C 1
ATOM 7994 O O . LYS B 1 495 ? 22.422 3.811 -22.672 1 97 495 LYS B O 1
ATOM 7999 N N . GLU B 1 496 ? 24.266 5.023 -22.547 1 96 496 GLU B N 1
ATOM 8000 C CA . GLU B 1 496 ? 24.547 4.898 -23.984 1 96 496 GLU B CA 1
ATOM 8001 C C . GLU B 1 496 ? 24.828 3.447 -24.359 1 96 496 GLU B C 1
ATOM 8003 O O . GLU B 1 496 ? 24.312 2.955 -25.359 1 96 496 GLU B O 1
ATOM 8008 N N . GLU B 1 497 ? 25.578 2.807 -23.562 1 94.94 497 GLU B N 1
ATOM 8009 C CA . GLU B 1 497 ? 25.922 1.408 -23.828 1 94.94 497 GLU B CA 1
ATOM 8010 C C . GLU B 1 497 ? 24.688 0.515 -23.688 1 94.94 497 GLU B C 1
ATOM 8012 O O . GLU B 1 497 ? 24.547 -0.472 -24.406 1 94.94 497 GLU B O 1
ATOM 8017 N N . GLN B 1 498 ? 23.828 0.844 -22.812 1 94 498 GLN B N 1
ATOM 8018 C CA . GLN B 1 498 ? 22.688 0.001 -22.469 1 94 498 GLN B CA 1
ATOM 8019 C C . GLN B 1 498 ? 21.594 0.104 -23.531 1 94 498 GLN B C 1
ATOM 8021 O O . GLN B 1 498 ? 20.672 -0.716 -23.562 1 94 498 GLN B O 1
ATOM 8026 N N . LYS B 1 499 ? 21.672 1.005 -24.453 1 92.81 499 LYS B N 1
ATOM 8027 C CA . LYS B 1 499 ? 20.688 1.15 -25.516 1 92.81 499 LYS B CA 1
ATOM 8028 C C . LYS B 1 499 ? 20.625 -0.104 -26.375 1 92.81 499 LYS B C 1
ATOM 8030 O O . LYS B 1 499 ? 19.578 -0.409 -26.969 1 92.81 499 LYS B O 1
ATOM 8035 N N . LYS B 1 500 ? 21.688 -0.832 -26.422 1 92.25 500 LYS B N 1
ATOM 8036 C CA . LYS B 1 500 ? 21.75 -2.035 -27.25 1 92.25 500 LYS B CA 1
ATOM 8037 C C . LYS B 1 500 ? 20.938 -3.164 -26.641 1 92.25 500 LYS B C 1
ATOM 8039 O O . LYS B 1 500 ? 20.672 -4.176 -27.297 1 92.25 500 LYS B O 1
ATOM 8044 N N . TYR B 1 501 ? 20.547 -2.996 -25.406 1 92.81 501 TYR B N 1
ATOM 8045 C CA . TYR B 1 501 ? 19.844 -4.051 -24.688 1 92.81 501 TYR B CA 1
ATOM 8046 C C . TYR B 1 501 ? 18.344 -3.787 -24.688 1 92.81 501 TYR B C 1
ATOM 8048 O O . TYR B 1 501 ? 17.578 -4.473 -23.984 1 92.81 501 TYR B O 1
ATOM 8056 N N . LEU B 1 502 ? 17.812 -2.812 -25.406 1 91.5 502 LEU B N 1
ATOM 8057 C CA . LEU B 1 502 ? 16.391 -2.502 -25.422 1 91.5 502 LEU B CA 1
ATOM 8058 C C . LEU B 1 502 ? 15.586 -3.676 -25.969 1 91.5 502 LEU B C 1
ATOM 8060 O O . LEU B 1 502 ? 15.828 -4.129 -27.078 1 91.5 502 LEU B O 1
ATOM 8064 N N . ILE B 1 503 ? 14.625 -4.113 -25.188 1 90.44 503 ILE B N 1
ATOM 8065 C CA . ILE B 1 503 ? 13.82 -5.277 -25.547 1 90.44 503 ILE B CA 1
ATOM 8066 C C . ILE B 1 503 ? 13 -4.977 -26.797 1 90.44 503 ILE B C 1
ATOM 8068 O O . ILE B 1 503 ? 12.773 -5.863 -27.625 1 90.44 503 ILE B O 1
ATOM 8072 N N . SER B 1 504 ? 12.578 -3.752 -27 1 85.12 504 SER B N 1
ATOM 8073 C CA . SER B 1 504 ? 11.812 -3.352 -28.188 1 85.12 504 SER B CA 1
ATOM 8074 C C . SER B 1 504 ? 12.609 -3.58 -29.469 1 85.12 504 SER B C 1
ATOM 8076 O O . SER B 1 504 ? 12.031 -3.695 -30.547 1 85.12 504 SER B O 1
ATOM 8078 N N . GLU B 1 505 ? 13.891 -3.65 -29.391 1 83.81 505 GLU B N 1
ATOM 8079 C CA . GLU B 1 505 ? 14.758 -3.771 -30.562 1 83.81 505 GLU B CA 1
ATOM 8080 C C . GLU B 1 505 ? 15.266 -5.199 -30.734 1 83.81 505 GLU B C 1
ATOM 8082 O O . GLU B 1 505 ? 16.016 -5.496 -31.672 1 83.81 505 GLU B O 1
ATOM 8087 N N . LEU B 1 506 ? 15.039 -5.992 -29.766 1 84.69 506 LEU B N 1
ATOM 8088 C CA . LEU B 1 506 ? 15.492 -7.379 -29.781 1 84.69 506 LEU B CA 1
ATOM 8089 C C . LEU B 1 506 ? 14.336 -8.32 -30.125 1 84.69 506 LEU B C 1
ATOM 8091 O O . LEU B 1 506 ? 13.18 -8.031 -29.812 1 84.69 506 LEU B O 1
#